Protein 7OE2 (pdb70)

Secondary structure (DSSP, 8-state):
---------/---------/---------/---------/---------/-TTS-GGGSS--HHHHHHHHHHHHHHHHHH--HHHHSEEE----TT--EEEEEEEEEPSS--SS---EEEEEEEPEEEEEEEEEEHHHHHHGGGT-S----HHHHHHHHHHHHHHHHHHHH-BGGGTB--HHHH--SPPEE--SGGGHHHHHHHHHHHHHHTT--S-EEEEE-HHHHHHHHH-EETTEEHHHHHHHHS-SSPPEE-TT-SSEEEEE-SSSSEEEEESSPSEEEEEEE-SSEEEEEEEEEEEEEES-GGGEEEEE--/-TTS-GGGSS--HHHHHHHHHHHHHHHHHH--HHHHSEEE----TT--EEEEEEEEEPSS--SS---EEEEEEEPEEEEEEEEEEHHHHHHGGGT-S----HHHHHHHHHHHHHHHHHHHH-BGGGTB--HHHH--SPPEE--SGGGHHHHHHHHHHHHHHTT--S-EEEEE-HHHHHHHHH-EETTEEHHHHHHHHS-SSPPEE-TT-SSEEEEE-SSSSEEEEESSPSEEEEEEE-SSEEEEEEEEEEEEEES-GGGEEEEE--/-TTS-GGGSS--HHHHHHHHHHHHHHHHHH--HHHHSEEE----TT--EEEEEEEEEPSS--SS---EEEEEEEPEEEEEEEEEEHHHHHHGGGT-S----HHHHHHHHHHHHHHHHHHHH-BGGGTB--HHHH--SPPEE--SGGGHHHHHHHHHHHHHHTT--S-EEEEE-HHHHHHHHH-EETTEEHHHHHHHHS-SSPPEE-TT-SSEEEEE-SSSSEEEEESSPSEEEEEEE-SSEEEEEEEEEEEEEES-GGGEEEEE--/-TTS-GGGSS--HHHHHHHHHHHHHHHHHH--HHHHSEEE----TT--EEEEEEEEEPSS--SS---EEEEEEEPEEEEEEEEEEHHHHHHGGGT-S----HHHHHHHHHHHHHHHHHHHH-BGGGTB--HHHH--SPPEE--SGGGHHHHHHHHHHHHHHTT--S-EEEEE-HHHHHHHHH-EETTEEHHHHHHHHS-SSPPEE-TT-SSEEEEE-SSSSEEEEESSPSEEEEEEE-SSEEEEEEEEEEEEEES-GGGEEEEE--/-TTS-GGGSS--HHHHHHHHHHHHHHHHHH--HHHHSEEE----TT--EEEEEEEEEPSS--SS---EEEEEEEPEEEEEEEEEEHHHHHHGGGT-S----HHHHHHHHHHHHHHHHHHHH-BGGGTB--HHHH--SPPEE--SGGGHHHHHHHHHHHHHHTT--S-EEEEE-HHHHHHHHH-EETTEEHHHHHHHHS-SSPPEE-TT-SSEEEEE-SSSSEEEEESSPSEEEEEEE-SSEEEEEEEEEEEEEES-GGGEEEEE--

InterPro domains:
  IPR007544 Type 1 encapsulin shell protein [NF041155] (4-263)
  IPR007544 Type 1 encapsulin shell protein [PF04454] (1-251)
  IPR007544 Type 1 encapsulin shell protein [PIRSF019254] (1-264)
  IPR051429 Encapsulin nanocompartment [PTHR37165] (2-264)

B-factor: mean 13.16, std 8.13, range [4.42, 55.65]

Radius of gyration: 40.84 Å; Cα contacts (8 Å, |Δi|>4): 3124; chains: 10; bounding box: 79×132×118 Å

GO terms:
  GO:0140737 encapsulin nanocompartment (C, EXP)

Sequence (1375 aa):
MDLLKRHLAPIVPDAWSAIDEEAKEIFQGHLAGRKLVDFRGPFGWEYAAVNTGELRPIDDTPEDVDMKLRQVQPLAEVRVPFTLDVTELDSVARGATNPDLDDVARAAERMVEAEDSAIFHGWAQAGIKGIVDSTPHEALAVASVSDFPRAVLSAADTLRKAGVTGPYALVLGPKAYDDLFAATQDGYPVAKQVQRLVVDGPLVRANALAGALVMSMRGGDYELTVGQDLSIGYAFHDRSKVELFVAESFTFRVLEPGAAVHLRYAMDLLKRHLAPIVPDAWSAIDEEAKEIFQGHLAGRKLVDFRGPFGWEYAAVNTGELRPIDDTPEDVDMKLRQVQPLAEVRVPFTLDVTELDSVARGATNPDLDDVARAAERMVEAEDSAIFHGWAQAGIKGIVDSTPHEALAVASVSDFPRAVLSAADTLRKAGVTGPYALVLGPKAYDDLFAATQDGYPVAKQVQRLVVDGPLVRANALAGALVMSMRGGDYELTVGQDLSIGYAFHDRSKVELFVAESFTFRVLEPGAAVHLRYAMDLLKRHLAPIVPDAWSAIDEEAKEIFQGHLAGRKLVDFRGPFGWEYAAVNTGELRPIDDTPEDVDMKLRQVQPLAEVRVPFTLDVTELDSVARGATNPDLDDVARAAERMVEAEDSAIFHGWAQAGIKGIVDSTPHEALAVASVSDFPRAVLSAADTLRKAGVTGPYALVLGPKAYDDLFAATQDGYPVAKQVQRLVVDGPLVRANALAGALVMSMRGGDYELTVGQDLSIGYAFHDRSKVELFVAESFTFRVLEPGAAVHLRYAMDLLKRHLAPIVPDAWSAIDEEAKEIFQGHLAGRKLVDFRGPFGWEYAAVNTGELRPIDDTPEDVDMKLRQVQPLAEVRVPFTLDVTELDSVARGATNPDLDDVARAAERMVEAEDSAIFHGWAQAGIKGIVDSTPHEALAVASVSDFPRAVLSAADTLRKAGVTGPYALVLGPKAYDDLFAATQDGYPVAKQVQRLVVDGPLVRANALAGALVMSMRGGDYELTVGQDLSIGYAFHDRSKVELFVAESFTFRVLEPGAAVHLRYAMDLLKRHLAPIVPDAWSAIDEEAKEIFQGHLAGRKLVDFRGPFGWEYAAVNTGELRPIDDTPEDVDMKLRQVQPLAEVRVPFTLDVTELDSVARGATNPDLDDVARAAERMVEAEDSAIFHGWAQAGIKGIVDSTPHEALAVASVSDFPRAVLSAADTLRKAGVTGPYALVLGPKAYDDLFAATQDGYPVAKQVQRLVVDGPLVRANALAGALVMSMRGGDYELTVGQDLSIGYAFHDRSKVELFVAESFTFRVLEPGAAVHLRYAGSLGIGSLRGSLGIGSLRGSLGIGSLRGSLGIGSLRGSLGIGSLR

Foldseek 3Di:
DCVQVAVPDLFDVVLVVVLVVLLVVLCVPAQQLVVFAAEADAAADPDFWAFPVDWAFDPDDDDVDGDIDGDTQTKDKDKQKFKFWSVLRVVVVVPDDDRPNVRSVVQSVVVSLVVLLCAADNDVVSPGHHLARLAPDDAAEQPALLCVQVVQVVFQVQCVVVVNDAFKAKEAEPQSVVRQQVDDDVNHRNVVVNCVVGDVDPHHYHPNDAAMKIFHRPHDFKYKYWHADWDKGFDDDDPTMTMIITITIIGMDGRHNNGMHHYHHD/DCVQVAVPDLFDVVLVVVLVVLLVVLCVPAQQLVVFAAEADAAADPDFWAFPVDWAFDPPDDDVDGDIDGDTQTKDKDKQKFKFWSVLRVVVVVPDDDRPNVRSVVQSVVVSLVVLLCAADNDVVSPGHHLARLAPDDAAEQPALLCVQVVQVVFQVQCVVVVNDAFKAKEAEPQSVVRQQVDDDVNHRNVVVNCVVGDVDPHHYHPNDAAMKIFHRPHDFKYKYWHADWDKGFDDDDPTMTMIITITIIGMDGRHNNGMHHYHHD/DCVQVAVPDLFDVVLVVVLVVLLVVLCVPAQQLVVFAAEADAAADPDFWAFPVDWAFDPPDDDVDGDIDGDTQTKDKDKQKFKFWSVLRVVVVVPDDDRPNVRSVVQSVVVSLVVLLCAADNDVVSPGHHLARLAPDDAAEQPALLCVQVVQVVFQVQCVVVVNDAFKAKEAEPQSVVRQQVDDDVNHRNVVVNCVVGDVDPHHYHPNDAAMKIFHRPHDFKYKYWHADWDKGFDDDDPTMTMIITITIIGMDGRHNNGMHHYHHD/DCVQVAVPDLFDVVLVVVLVVLLVVLCVPAQQLVVFAAEADAAADPDFWAFPVDWAFDPPDDDVDGDIDGDTQTKDKDKQKFKFWSVLRVVVVVPDDDRPNVRSVVQSVVVSLVVLLCAADNDVVSPGHHLARLAPDDAAEQPALLCVQVVQVVFQVQCVVVVNDAFKAKEAEPQSVVRQQVDDDVNHRNVVVNCVVGDVDPHHYHPNDAAMKIFHRPHDFKYKYWHADWDKGFDDDDPTMTMIITITIIGMDGRHNNGMHHYHHD/DCVQVAVPDLFDVVLVVVLVVLLVVLCVPAQQLVVFAAEADAAADPDFWAFPVDWAFDPPDDDVDGDIDGDTQTKDKDKQKFKFWSVLRVVVVVPDDDRPNVRSVVQSVVVSLVVLLCAADNDVVSPGHHLARLAPDDAAEQPALLCVQVVQVVFQVQCVVVVNDAFKAKEAEPQSVVRQQVDDDVNHRNVVVNCVVGDVDPHHYHPNDAAMKIFHRPHDFKYKYWHADWDKGFDDDDPTMTMIITITIIGMDGRHNNGMHHYHHD/DDPPPPDPD/DDPPPPDPD/DDPPPPDPD/DDPPPPDPD/DDPPPPDPD

Organism: Haliangium ochraceum (strain DSM 14365 / JCM 11303 / SMP-2) (NCBI:txid502025)

Structure (mmCIF, N/CA/C/O backbone):
data_7OE2
#
_entry.id   7OE2
#
_cell.length_a   1.00
_cell.length_b   1.00
_cell.length_c   1.00
_cell.angle_alpha   90.00
_cell.angle_beta   90.00
_cell.angle_gamma   90.00
#
_symmetry.space_group_name_H-M   'P 1'
#
loop_
_entity.id
_entity.type
_entity.pdbx_description
1 polymer 'Linocin_M18 bacteriocin protein'
2 polymer 'Haliangium ochraceum Encapsulated ferritin localisation sequence'
3 water water
#
loop_
_atom_site.group_PDB
_atom_site.id
_atom_site.type_symbol
_atom_site.label_atom_id
_atom_site.label_alt_id
_atom_site.label_comp_id
_atom_site.label_asym_id
_atom_site.label_entity_id
_atom_site.label_seq_id
_atom_site.pdbx_PDB_ins_code
_atom_site.Cartn_x
_atom_site.Cartn_y
_atom_site.Cartn_z
_atom_site.occupancy
_atom_site.B_iso_or_equiv
_atom_site.auth_seq_id
_atom_site.auth_comp_id
_atom_site.auth_asym_id
_atom_site.auth_atom_id
_atom_site.pdbx_PDB_model_num
ATOM 1 N N . MET A 1 1 ? 276.238 205.341 182.387 1.00 16.60 1 MET A N 1
ATOM 2 C CA . MET A 1 1 ? 275.150 205.956 183.145 1.00 16.60 1 MET A CA 1
ATOM 3 C C . MET A 1 1 ? 275.597 207.238 183.853 1.00 16.60 1 MET A C 1
ATOM 4 O O . MET A 1 1 ? 275.928 208.221 183.204 1.00 16.60 1 MET A O 1
ATOM 9 N N . ASP A 1 2 ? 275.603 207.226 185.187 1.00 13.62 2 ASP A N 1
ATOM 10 C CA . ASP A 1 2 ? 276.035 208.405 185.925 1.00 13.62 2 ASP A CA 1
ATOM 11 C C . ASP A 1 2 ? 277.549 208.548 185.983 1.00 13.62 2 ASP A C 1
ATOM 12 O O . ASP A 1 2 ? 278.035 209.611 186.368 1.00 13.62 2 ASP A O 1
ATOM 17 N N . LEU A 1 3 ? 278.302 207.521 185.593 1.00 10.28 3 LEU A N 1
ATOM 18 C CA . LEU A 1 3 ? 279.741 207.677 185.432 1.00 10.28 3 LEU A CA 1
ATOM 19 C C . LEU A 1 3 ? 280.101 208.567 184.248 1.00 10.28 3 LEU A C 1
ATOM 20 O O . LEU A 1 3 ? 281.225 209.070 184.189 1.00 10.28 3 LEU A O 1
ATOM 25 N N . LEU A 1 4 ? 279.183 208.762 183.302 1.00 8.00 4 LEU A N 1
ATOM 26 C CA . LEU A 1 4 ? 279.431 209.657 182.180 1.00 8.00 4 LEU A CA 1
ATOM 27 C C . LEU A 1 4 ? 279.260 211.123 182.550 1.00 8.00 4 LEU A C 1
ATOM 28 O O . LEU A 1 4 ? 279.841 211.979 181.882 1.00 8.00 4 LEU A O 1
ATOM 33 N N . LYS A 1 5 ? 278.485 211.423 183.596 1.00 8.14 5 LYS A N 1
ATOM 34 C CA . LYS A 1 5 ? 278.398 212.763 184.184 1.00 8.14 5 LYS A CA 1
ATOM 35 C C . LYS A 1 5 ? 277.983 213.815 183.161 1.00 8.14 5 LYS A C 1
ATOM 36 O O . LYS A 1 5 ? 278.499 214.931 183.152 1.00 8.14 5 LYS A O 1
ATOM 42 N N . ARG A 1 6 ? 277.038 213.464 182.294 1.00 7.56 6 ARG A N 1
ATOM 43 C CA . ARG A 1 6 ? 276.733 214.330 181.164 1.00 7.56 6 ARG A CA 1
ATOM 44 C C . ARG A 1 6 ? 275.938 215.558 181.579 1.00 7.56 6 ARG A C 1
ATOM 45 O O . ARG A 1 6 ? 276.038 216.602 180.930 1.00 7.56 6 ARG A O 1
ATOM 53 N N . HIS A 1 7 ? 275.168 215.467 182.660 1.00 8.70 7 HIS A N 1
ATOM 54 C CA . HIS A 1 7 ? 274.390 216.604 183.122 1.00 8.70 7 HIS A CA 1
ATOM 55 C C . HIS A 1 7 ? 275.255 217.733 183.668 1.00 8.70 7 HIS A C 1
ATOM 56 O O . HIS A 1 7 ? 274.744 218.835 183.862 1.00 8.70 7 HIS A O 1
ATOM 63 N N . LEU A 1 8 ? 276.539 217.499 183.905 1.00 7.23 8 LEU A N 1
ATOM 64 C CA . LEU A 1 8 ? 277.451 218.547 184.334 1.00 7.23 8 LEU A CA 1
ATOM 65 C C . LEU A 1 8 ? 278.102 219.293 183.180 1.00 7.23 8 LEU A C 1
ATOM 66 O O . LEU A 1 8 ? 278.797 220.281 183.420 1.00 7.23 8 LEU A O 1
ATOM 71 N N . ALA A 1 9 ? 277.918 218.843 181.951 1.00 6.67 9 ALA A N 1
ATOM 72 C CA . ALA A 1 9 ? 278.544 219.484 180.806 1.00 6.67 9 ALA A CA 1
ATOM 73 C C . ALA A 1 9 ? 277.769 220.738 180.403 1.00 6.67 9 ALA A C 1
ATOM 74 O O . ALA A 1 9 ? 276.542 220.762 180.483 1.00 6.67 9 ALA A O 1
ATOM 76 N N . PRO A 1 10 ? 278.458 221.786 179.973 1.00 6.71 10 PRO A N 1
ATOM 77 C CA . PRO A 1 10 ? 277.792 222.987 179.443 1.00 6.71 10 PRO A CA 1
ATOM 78 C C . PRO A 1 10 ? 277.330 222.809 177.999 1.00 6.71 10 PRO A C 1
ATOM 79 O O . PRO A 1 10 ? 277.736 223.533 177.097 1.00 6.71 10 PRO A O 1
ATOM 83 N N . ILE A 1 11 ? 276.474 221.820 177.780 1.00 6.77 11 ILE A N 1
ATOM 84 C CA . ILE A 1 11 ? 276.054 221.386 176.456 1.00 6.77 11 ILE A CA 1
ATOM 85 C C . ILE A 1 11 ? 274.535 221.292 176.454 1.00 6.77 11 ILE A C 1
ATOM 86 O O . ILE A 1 11 ? 273.952 220.662 177.339 1.00 6.77 11 ILE A O 1
ATOM 91 N N . VAL A 1 12 ? 273.896 221.920 175.474 1.00 7.61 12 VAL A N 1
ATOM 92 C CA . VAL A 1 12 ? 272.438 221.877 175.366 1.00 7.61 12 VAL A CA 1
ATOM 93 C C . VAL A 1 12 ? 272.012 220.511 174.834 1.00 7.61 12 VAL A C 1
ATOM 94 O O . VAL A 1 12 ? 272.818 219.818 174.202 1.00 7.61 12 VAL A O 1
ATOM 98 N N . PRO A 1 13 ? 270.777 220.076 175.087 1.00 8.30 13 PRO A N 1
ATOM 99 C CA . PRO A 1 13 ? 270.366 218.723 174.670 1.00 8.30 13 PRO A CA 1
ATOM 100 C C . PRO A 1 13 ? 270.494 218.436 173.182 1.00 8.30 13 PRO A C 1
ATOM 101 O O . PRO A 1 13 ? 270.824 217.304 172.809 1.00 8.30 13 PRO A O 1
ATOM 105 N N . ASP A 1 14 ? 270.235 219.417 172.318 1.00 8.97 14 ASP A N 1
ATOM 106 C CA . ASP A 1 14 ? 270.369 219.178 170.887 1.00 8.97 14 ASP A CA 1
ATOM 107 C C . ASP A 1 14 ? 271.822 219.049 170.460 1.00 8.97 14 ASP A C 1
ATOM 108 O O . ASP A 1 14 ? 272.118 218.313 169.518 1.00 8.97 14 ASP A O 1
ATOM 113 N N . ALA A 1 15 ? 272.742 219.726 171.144 1.00 7.59 15 ALA A N 1
ATOM 114 C CA . ALA A 1 15 ? 274.154 219.499 170.870 1.00 7.59 15 ALA A CA 1
ATOM 115 C C . ALA A 1 15 ? 274.602 218.122 171.351 1.00 7.59 15 ALA A C 1
ATOM 116 O O . ALA A 1 15 ? 275.442 217.492 170.707 1.00 7.59 15 ALA A O 1
ATOM 118 N N . TRP A 1 16 ? 274.044 217.634 172.462 1.00 7.25 16 TRP A N 1
ATOM 119 C CA . TRP A 1 16 ? 274.308 216.262 172.881 1.00 7.25 16 TRP A CA 1
ATOM 120 C C . TRP A 1 16 ? 273.810 215.272 171.841 1.00 7.25 16 TRP A C 1
ATOM 121 O O . TRP A 1 16 ? 274.496 214.294 171.530 1.00 7.25 16 TRP A O 1
ATOM 132 N N . SER A 1 17 ? 272.618 215.517 171.292 1.00 8.99 17 SER A N 1
ATOM 133 C CA . SER A 1 17 ? 272.106 214.672 170.221 1.00 8.99 17 SER A CA 1
ATOM 134 C C . SER A 1 17 ? 273.006 214.716 168.995 1.00 8.99 17 SER A C 1
ATOM 135 O O . SER A 1 17 ? 273.238 213.686 168.361 1.00 8.99 17 SER A O 1
ATOM 138 N N . ALA A 1 18 ? 273.511 215.896 168.638 1.00 8.53 18 ALA A N 1
ATOM 139 C CA . ALA A 1 18 ? 274.407 215.989 167.490 1.00 8.53 18 ALA A CA 1
ATOM 140 C C . ALA A 1 18 ? 275.699 215.208 167.719 1.00 8.53 18 ALA A C 1
ATOM 141 O O . ALA A 1 18 ? 276.164 214.495 166.823 1.00 8.53 18 ALA A O 1
ATOM 143 N N . ILE A 1 19 ? 276.281 215.319 168.915 1.00 7.89 19 ILE A N 1
ATOM 144 C CA . ILE A 1 19 ? 277.497 214.572 169.238 1.00 7.89 19 ILE A CA 1
ATOM 145 C C . ILE A 1 19 ? 277.238 213.070 169.163 1.00 7.89 19 ILE A C 1
ATOM 146 O O . ILE A 1 19 ? 278.018 212.313 168.566 1.00 7.89 19 ILE A O 1
ATOM 151 N N . ASP A 1 20 ? 276.131 212.621 169.758 1.00 9.63 20 ASP A N 1
ATOM 152 C CA . ASP A 1 20 ? 275.813 211.201 169.767 1.00 9.63 20 ASP A CA 1
ATOM 153 C C . ASP A 1 20 ? 275.560 210.680 168.360 1.00 9.63 20 ASP A C 1
ATOM 154 O O . ASP A 1 20 ? 276.001 209.585 168.013 1.00 9.63 20 ASP A O 1
ATOM 159 N N . GLU A 1 21 ? 274.845 211.453 167.541 1.00 11.65 21 GLU A N 1
ATOM 160 C CA . GLU A 1 21 ? 274.583 211.068 166.161 1.00 11.65 21 GLU A CA 1
ATOM 161 C C . GLU A 1 21 ? 275.875 210.940 165.368 1.00 11.65 21 GLU A C 1
ATOM 162 O O . GLU A 1 21 ? 276.056 209.977 164.612 1.00 11.65 21 GLU A O 1
ATOM 168 N N . GLU A 1 22 ? 276.789 211.895 165.544 1.00 10.96 22 GLU A N 1
ATOM 169 C CA . GLU A 1 22 ? 278.067 211.840 164.850 1.00 10.96 22 GLU A CA 1
ATOM 170 C C . GLU A 1 22 ? 278.855 210.593 165.232 1.00 10.96 22 GLU A C 1
ATOM 171 O O . GLU A 1 22 ? 279.410 209.912 164.366 1.00 10.96 22 GLU A O 1
ATOM 177 N N . ALA A 1 23 ? 278.918 210.274 166.527 1.00 10.02 23 ALA A N 1
ATOM 178 C CA . ALA A 1 23 ? 279.647 209.073 166.934 1.00 10.02 23 ALA A CA 1
ATOM 179 C C . ALA A 1 23 ? 278.952 207.807 166.441 1.00 10.02 23 ALA A C 1
ATOM 180 O O . ALA A 1 23 ? 279.610 206.860 165.996 1.00 10.02 23 ALA A O 1
ATOM 182 N N . LYS A 1 24 ? 277.622 207.792 166.495 1.00 11.92 24 LYS A N 1
ATOM 183 C CA . LYS A 1 24 ? 276.842 206.610 166.164 1.00 11.92 24 LYS A CA 1
ATOM 184 C C . LYS A 1 24 ? 276.953 206.241 164.693 1.00 11.92 24 LYS A C 1
ATOM 185 O O . LYS A 1 24 ? 277.012 205.055 164.360 1.00 11.92 24 LYS A O 1
ATOM 191 N N . GLU A 1 25 ? 276.954 207.228 163.793 1.00 13.56 25 GLU A N 1
ATOM 192 C CA . GLU A 1 25 ? 277.072 206.888 162.379 1.00 13.56 25 GLU A CA 1
ATOM 193 C C . GLU A 1 25 ? 278.425 206.252 162.078 1.00 13.56 25 GLU A C 1
ATOM 194 O O . GLU A 1 25 ? 278.500 205.254 161.353 1.00 13.56 25 GLU A O 1
ATOM 200 N N . ILE A 1 26 ? 279.494 206.779 162.675 1.00 11.44 26 ILE A N 1
ATOM 201 C CA . ILE A 1 26 ? 280.816 206.181 162.518 1.00 11.44 26 ILE A CA 1
ATOM 202 C C . ILE A 1 26 ? 280.841 204.761 163.071 1.00 11.44 26 ILE A C 1
ATOM 203 O O . ILE A 1 26 ? 281.383 203.847 162.443 1.00 11.44 26 ILE A O 1
ATOM 208 N N . PHE A 1 27 ? 280.267 204.553 164.255 1.00 10.38 27 PHE A N 1
ATOM 209 C CA . PHE A 1 27 ? 280.323 203.226 164.856 1.00 10.38 27 PHE A CA 1
ATOM 210 C C . PHE A 1 27 ? 279.528 202.212 164.045 1.00 10.38 27 PHE A C 1
ATOM 211 O O . PHE A 1 27 ? 280.004 201.102 163.797 1.00 10.38 27 PHE A O 1
ATOM 219 N N . GLN A 1 28 ? 278.322 202.577 163.611 1.00 13.98 28 GLN A N 1
ATOM 220 C CA . GLN A 1 28 ? 277.525 201.651 162.821 1.00 13.98 28 GLN A CA 1
ATOM 221 C C . GLN A 1 28 ? 278.151 201.387 161.461 1.00 13.98 28 GLN A C 1
ATOM 222 O O . GLN A 1 28 ? 277.976 200.299 160.907 1.00 13.98 28 GLN A O 1
ATOM 228 N N . GLY A 1 29 ? 278.887 202.345 160.913 1.00 13.43 29 GLY A N 1
ATOM 229 C CA . GLY A 1 29 ? 279.532 202.106 159.645 1.00 13.43 29 GLY A CA 1
ATOM 230 C C . GLY A 1 29 ? 280.831 201.329 159.681 1.00 13.43 29 GLY A C 1
ATOM 231 O O . GLY A 1 29 ? 281.102 200.558 158.760 1.00 13.43 29 GLY A O 1
ATOM 232 N N . HIS A 1 30 ? 281.642 201.505 160.722 1.00 12.73 30 HIS A N 1
ATOM 233 C CA . HIS A 1 30 ? 283.039 201.103 160.663 1.00 12.73 30 HIS A CA 1
ATOM 234 C C . HIS A 1 30 ? 283.429 199.974 161.607 1.00 12.73 30 HIS A C 1
ATOM 235 O O . HIS A 1 30 ? 284.562 199.498 161.520 1.00 12.73 30 HIS A O 1
ATOM 242 N N . LEU A 1 31 ? 282.549 199.531 162.497 1.00 11.76 31 LEU A N 1
ATOM 243 C CA . LEU A 1 31 ? 282.894 198.465 163.439 1.00 11.76 31 LEU A CA 1
ATOM 244 C C . LEU A 1 31 ? 282.770 197.120 162.735 1.00 11.76 31 LEU A C 1
ATOM 245 O O . LEU A 1 31 ? 281.673 196.583 162.582 1.00 11.76 31 LEU A O 1
ATOM 250 N N . ALA A 1 32 ? 283.901 196.557 162.319 1.00 11.48 32 ALA A N 1
ATOM 251 C CA . ALA A 1 32 ? 283.871 195.338 161.518 1.00 11.48 32 ALA A CA 1
ATOM 252 C C . ALA A 1 32 ? 283.832 194.082 162.381 1.00 11.48 32 ALA A C 1
ATOM 253 O O . ALA A 1 32 ? 283.122 193.129 162.051 1.00 11.48 32 ALA A O 1
ATOM 255 N N . GLY A 1 33 ? 284.578 194.062 163.487 1.00 10.63 33 GLY A N 1
ATOM 256 C CA . GLY A 1 33 ? 284.596 192.885 164.340 1.00 10.63 33 GLY A CA 1
ATOM 257 C C . GLY A 1 33 ? 283.228 192.519 164.885 1.00 10.63 33 GLY A C 1
ATOM 258 O O . GLY A 1 33 ? 282.883 191.342 164.972 1.00 10.63 33 GLY A O 1
ATOM 259 N N . ARG A 1 34 ? 282.429 193.520 165.249 1.00 11.45 34 ARG A N 1
ATOM 260 C CA . ARG A 1 34 ? 281.093 193.263 165.772 1.00 11.45 34 ARG A CA 1
ATOM 261 C C . ARG A 1 34 ? 280.153 192.680 164.729 1.00 11.45 34 ARG A C 1
ATOM 262 O O . ARG A 1 34 ? 279.120 192.117 165.095 1.00 11.45 34 ARG A O 1
ATOM 270 N N . LYS A 1 35 ? 280.477 192.806 163.446 1.00 13.34 35 LYS A N 1
ATOM 271 C CA . LYS A 1 35 ? 279.693 192.157 162.409 1.00 13.34 35 LYS A CA 1
ATOM 272 C C . LYS A 1 35 ? 279.980 190.667 162.295 1.00 13.34 35 LYS A C 1
ATOM 273 O O . LYS A 1 35 ? 279.165 189.939 161.732 1.00 13.34 35 LYS A O 1
ATOM 279 N N . LEU A 1 36 ? 281.104 190.194 162.821 1.00 11.53 36 LEU A N 1
ATOM 280 C CA . LEU A 1 36 ? 281.577 188.851 162.531 1.00 11.53 36 LEU A CA 1
ATOM 281 C C . LEU A 1 36 ? 281.570 187.904 163.717 1.00 11.53 36 LEU A C 1
ATOM 282 O O . LEU A 1 36 ? 281.447 186.700 163.517 1.00 11.53 36 LEU A O 1
ATOM 287 N N . VAL A 1 37 ? 281.690 188.403 164.939 1.00 9.63 37 VAL A N 1
ATOM 288 C CA . VAL A 1 37 ? 281.894 187.552 166.099 1.00 9.63 37 VAL A CA 1
ATOM 289 C C . VAL A 1 37 ? 280.617 187.512 166.928 1.00 9.63 37 VAL A C 1
ATOM 290 O O . VAL A 1 37 ? 279.700 188.313 166.747 1.00 9.63 37 VAL A O 1
ATOM 294 N N . ASP A 1 38 ? 280.550 186.537 167.828 1.00 9.98 38 ASP A N 1
ATOM 295 C CA . ASP A 1 38 ? 279.461 186.483 168.793 1.00 9.98 38 ASP A CA 1
ATOM 296 C C . ASP A 1 38 ? 279.559 187.658 169.755 1.00 9.98 38 ASP A C 1
ATOM 297 O O . ASP A 1 38 ? 280.649 188.068 170.149 1.00 9.98 38 ASP A O 1
ATOM 302 N N . PHE A 1 39 ? 278.412 188.205 170.122 1.00 9.88 39 PHE A N 1
ATOM 303 C CA . PHE A 1 39 ? 278.338 189.385 170.968 1.00 9.88 39 PHE A CA 1
ATOM 304 C C . PHE A 1 39 ? 277.687 189.010 172.290 1.00 9.88 39 PHE A C 1
ATOM 305 O O . PHE A 1 39 ? 276.515 188.631 172.322 1.00 9.88 39 PHE A O 1
ATOM 313 N N . ARG A 1 40 ? 278.441 189.112 173.372 1.00 8.66 40 ARG A N 1
ATOM 314 C CA . ARG A 1 40 ? 277.894 188.944 174.709 1.00 8.66 40 ARG A CA 1
ATOM 315 C C . ARG A 1 40 ? 277.506 190.324 175.215 1.00 8.66 40 ARG A C 1
ATOM 316 O O . ARG A 1 40 ? 278.369 191.175 175.478 1.00 8.66 40 ARG A O 1
ATOM 324 N N . GLY A 1 41 ? 276.195 190.523 175.342 1.00 9.01 41 GLY A N 1
ATOM 325 C CA . GLY A 1 41 ? 275.568 191.820 175.386 1.00 9.01 41 GLY A CA 1
ATOM 326 C C . GLY A 1 41 ? 276.102 192.670 176.497 1.00 9.01 41 GLY A C 1
ATOM 327 O O . GLY A 1 41 ? 276.759 192.178 177.413 1.00 9.01 41 GLY A O 1
ATOM 328 N N . PRO A 1 42 ? 275.833 193.971 176.431 1.00 8.41 42 PRO A N 1
ATOM 329 C CA . PRO A 1 42 ? 276.388 194.892 177.430 1.00 8.41 42 PRO A CA 1
ATOM 330 C C . PRO A 1 42 ? 275.903 194.541 178.826 1.00 8.41 42 PRO A C 1
ATOM 331 O O . PRO A 1 42 ? 274.709 194.375 179.066 1.00 8.41 42 PRO A O 1
ATOM 335 N N . PHE A 1 43 ? 276.847 194.422 179.745 1.00 8.27 43 PHE A N 1
ATOM 336 C CA . PHE A 1 43 ? 276.542 194.036 181.107 1.00 8.27 43 PHE A CA 1
ATOM 337 C C . PHE A 1 43 ? 276.655 195.179 182.102 1.00 8.27 43 PHE A C 1
ATOM 338 O O . PHE A 1 43 ? 276.310 194.989 183.270 1.00 8.27 43 PHE A O 1
ATOM 346 N N . GLY A 1 44 ? 277.111 196.349 181.676 1.00 7.32 44 GLY A N 1
ATOM 347 C CA . GLY A 1 44 ? 277.182 197.515 182.532 1.00 7.32 44 GLY A CA 1
ATOM 348 C C . GLY A 1 44 ? 278.567 197.747 183.097 1.00 7.32 44 GLY A C 1
ATOM 349 O O . GLY A 1 44 ? 279.535 197.045 182.800 1.00 7.32 44 GLY A O 1
ATOM 350 N N . TRP A 1 45 ? 278.633 198.762 183.960 1.00 7.85 45 TRP A N 1
ATOM 351 C CA . TRP A 1 45 ? 279.892 199.205 184.544 1.00 7.85 45 TRP A CA 1
ATOM 352 C C . TRP A 1 45 ? 280.440 198.240 185.584 1.00 7.85 45 TRP A C 1
ATOM 353 O O . TRP A 1 45 ? 281.625 198.318 185.914 1.00 7.85 45 TRP A O 1
ATOM 364 N N . GLU A 1 46 ? 279.618 197.342 186.110 1.00 9.83 46 GLU A N 1
ATOM 365 C CA . GLU A 1 46 ? 280.056 196.463 187.185 1.00 9.83 46 GLU A CA 1
ATOM 366 C C . GLU A 1 46 ? 280.674 195.164 186.696 1.00 9.83 46 GLU A C 1
ATOM 367 O O . GLU A 1 46 ? 281.411 194.530 187.453 1.00 9.83 46 GLU A O 1
ATOM 373 N N . TYR A 1 47 ? 280.399 194.759 185.463 1.00 7.86 47 TYR A N 1
ATOM 374 C CA . TYR A 1 47 ? 280.980 193.545 184.908 1.00 7.86 47 TYR A CA 1
ATOM 375 C C . TYR A 1 47 ? 282.487 193.706 184.766 1.00 7.86 47 TYR A C 1
ATOM 376 O O . TYR A 1 47 ? 282.958 194.617 184.086 1.00 7.86 47 TYR A O 1
ATOM 385 N N . ALA A 1 48 ? 283.247 192.820 185.398 1.00 6.47 48 ALA A N 1
ATOM 386 C CA . ALA A 1 48 ? 284.690 192.972 185.479 1.00 6.47 48 ALA A CA 1
ATOM 387 C C . ALA A 1 48 ? 285.476 191.943 184.687 1.00 6.47 48 ALA A C 1
ATOM 388 O O . ALA A 1 48 ? 286.541 192.271 184.172 1.00 6.47 48 ALA A O 1
ATOM 390 N N . ALA A 1 49 ? 285.000 190.707 184.589 1.00 6.74 49 ALA A N 1
ATOM 391 C CA . ALA A 1 49 ? 285.770 189.664 183.935 1.00 6.74 49 ALA A CA 1
ATOM 392 C C . ALA A 1 49 ? 284.830 188.634 183.338 1.00 6.74 49 ALA A C 1
ATOM 393 O O . ALA A 1 49 ? 283.694 188.474 183.781 1.00 6.74 49 ALA A O 1
ATOM 395 N N . VAL A 1 50 ? 285.315 187.954 182.316 1.00 7.18 50 VAL A N 1
ATOM 396 C CA . VAL A 1 50 ? 284.607 186.845 181.696 1.00 7.18 50 VAL A CA 1
ATOM 397 C C . VAL A 1 50 ? 285.069 185.555 182.350 1.00 7.18 50 VAL A C 1
ATOM 398 O O . VAL A 1 50 ? 286.270 185.292 182.440 1.00 7.18 50 VAL A O 1
ATOM 402 N N . ASN A 1 51 ? 284.116 184.762 182.819 1.00 8.56 51 ASN A N 1
ATOM 403 C CA . ASN A 1 51 ? 284.402 183.434 183.342 1.00 8.56 51 ASN A CA 1
ATOM 404 C C . ASN A 1 51 ? 284.669 182.479 182.181 1.00 8.56 51 ASN A C 1
ATOM 405 O O . ASN A 1 51 ? 283.802 182.271 181.331 1.00 8.56 51 ASN A O 1
ATOM 410 N N . THR A 1 52 ? 285.871 181.915 182.137 1.00 10.12 52 THR A N 1
ATOM 411 C CA . THR A 1 52 ? 286.228 180.961 181.098 1.00 10.12 52 THR A CA 1
ATOM 412 C C . THR A 1 52 ? 285.839 179.529 181.441 1.00 10.12 52 THR A C 1
ATOM 413 O O . THR A 1 52 ? 285.866 178.671 180.557 1.00 10.12 52 THR A O 1
ATOM 417 N N . GLY A 1 53 ? 285.472 179.256 182.688 1.00 10.71 53 GLY A N 1
ATOM 418 C CA . GLY A 1 53 ? 285.140 177.927 183.136 1.00 10.71 53 GLY A CA 1
ATOM 419 C C . GLY A 1 53 ? 286.321 177.022 183.382 1.00 10.71 53 GLY A C 1
ATOM 420 O O . GLY A 1 53 ? 286.120 175.862 183.736 1.00 10.71 53 GLY A O 1
ATOM 421 N N . GLU A 1 54 ? 287.540 177.511 183.222 1.00 14.12 54 GLU A N 1
ATOM 422 C CA . GLU A 1 54 ? 288.737 176.695 183.336 1.00 14.12 54 GLU A CA 1
ATOM 423 C C . GLU A 1 54 ? 289.369 176.811 184.718 1.00 14.12 54 GLU A C 1
ATOM 424 O O . GLU A 1 54 ? 289.116 177.749 185.475 1.00 14.12 54 GLU A O 1
ATOM 430 N N . LEU A 1 55 ? 290.202 175.828 185.034 1.00 17.46 55 LEU A N 1
ATOM 431 C CA . LEU A 1 55 ? 290.914 175.750 186.297 1.00 17.46 55 LEU A CA 1
ATOM 432 C C . LEU A 1 55 ? 292.399 175.597 186.022 1.00 17.46 55 LEU A C 1
ATOM 433 O O . LEU A 1 55 ? 292.800 174.980 185.038 1.00 17.46 55 LEU A O 1
ATOM 438 N N . ARG A 1 56 ? 293.212 176.169 186.898 1.00 22.69 56 ARG A N 1
ATOM 439 C CA . ARG A 1 56 ? 294.649 176.076 186.782 1.00 22.69 56 ARG A CA 1
ATOM 440 C C . ARG A 1 56 ? 295.219 175.426 188.033 1.00 22.69 56 ARG A C 1
ATOM 441 O O . ARG A 1 56 ? 294.873 175.838 189.148 1.00 22.69 56 ARG A O 1
ATOM 449 N N . PRO A 1 57 ? 296.058 174.402 187.899 1.00 28.81 57 PRO A N 1
ATOM 450 C CA . PRO A 1 57 ? 296.689 173.805 189.081 1.00 28.81 57 PRO A CA 1
ATOM 451 C C . PRO A 1 57 ? 297.555 174.810 189.820 1.00 28.81 57 PRO A C 1
ATOM 452 O O . PRO A 1 57 ? 298.295 175.587 189.215 1.00 28.81 57 PRO A O 1
ATOM 456 N N . ILE A 1 58 ? 297.469 174.775 191.143 1.00 34.92 58 ILE A N 1
ATOM 457 C CA . ILE A 1 58 ? 298.223 175.669 192.010 1.00 34.92 58 ILE A CA 1
ATOM 458 C C . ILE A 1 58 ? 299.485 174.949 192.459 1.00 34.92 58 ILE A C 1
ATOM 459 O O . ILE A 1 58 ? 299.432 173.782 192.867 1.00 34.92 58 ILE A O 1
ATOM 464 N N . ASP A 1 59 ? 300.621 175.632 192.362 1.00 46.34 59 ASP A N 1
ATOM 465 C CA . ASP A 1 59 ? 301.896 175.047 192.744 1.00 46.34 59 ASP A CA 1
ATOM 466 C C . ASP A 1 59 ? 302.056 175.025 194.262 1.00 46.34 59 ASP A C 1
ATOM 467 O O . ASP A 1 59 ? 301.440 175.806 194.992 1.00 46.34 59 ASP A O 1
ATOM 472 N N . ASP A 1 60 ? 302.904 174.108 194.729 1.00 51.56 60 ASP A N 1
ATOM 473 C CA . ASP A 1 60 ? 303.224 173.952 196.148 1.00 51.56 60 ASP A CA 1
ATOM 474 C C . ASP A 1 60 ? 301.964 173.694 196.977 1.00 51.56 60 ASP A C 1
ATOM 475 O O . ASP A 1 60 ? 301.594 174.470 197.858 1.00 51.56 60 ASP A O 1
ATOM 480 N N . THR A 1 61 ? 301.307 172.577 196.680 1.00 52.50 61 THR A N 1
ATOM 481 C CA . THR A 1 61 ? 300.126 172.215 197.444 1.00 52.50 61 THR A CA 1
ATOM 482 C C . THR A 1 61 ? 300.356 170.893 198.175 1.00 52.50 61 THR A C 1
ATOM 483 O O . THR A 1 61 ? 301.116 170.040 197.703 1.00 52.50 61 THR A O 1
ATOM 487 N N . PRO A 1 62 ? 299.745 170.708 199.350 1.00 54.37 62 PRO A N 1
ATOM 488 C CA . PRO A 1 62 ? 299.954 169.463 200.104 1.00 54.37 62 PRO A CA 1
ATOM 489 C C . PRO A 1 62 ? 299.344 168.245 199.429 1.00 54.37 62 PRO A C 1
ATOM 490 O O . PRO A 1 62 ? 298.816 168.340 198.317 1.00 54.37 62 PRO A O 1
ATOM 494 N N . GLU A 1 63 ? 299.415 167.089 200.089 1.00 55.65 63 GLU A N 1
ATOM 495 C CA . GLU A 1 63 ? 298.957 165.843 199.490 1.00 55.65 63 GLU A CA 1
ATOM 496 C C . GLU A 1 63 ? 297.556 165.432 199.914 1.00 55.65 63 GLU A C 1
ATOM 497 O O . GLU A 1 63 ? 296.931 164.630 199.217 1.00 55.65 63 GLU A O 1
ATOM 503 N N . ASP A 1 64 ? 297.046 165.955 201.022 1.00 53.24 64 ASP A N 1
ATOM 504 C CA . ASP A 1 64 ? 295.676 165.681 201.425 1.00 53.24 64 ASP A CA 1
ATOM 505 C C . ASP A 1 64 ? 294.683 166.692 200.866 1.00 53.24 64 ASP A C 1
ATOM 506 O O . ASP A 1 64 ? 293.487 166.588 201.155 1.00 53.24 64 ASP A O 1
ATOM 511 N N . VAL A 1 65 ? 295.143 167.656 200.072 1.00 49.03 65 VAL A N 1
ATOM 512 C CA . VAL A 1 65 ? 294.285 168.697 199.517 1.00 49.03 65 VAL A CA 1
ATOM 513 C C . VAL A 1 65 ? 294.637 168.897 198.050 1.00 49.03 65 VAL A C 1
ATOM 514 O O . VAL A 1 65 ? 295.815 168.992 197.696 1.00 49.03 65 VAL A O 1
ATOM 518 N N . ASP A 1 66 ? 293.618 168.946 197.198 1.00 41.18 66 ASP A N 1
ATOM 519 C CA . ASP A 1 66 ? 293.771 169.350 195.806 1.00 41.18 66 ASP A CA 1
ATOM 520 C C . ASP A 1 66 ? 293.232 170.766 195.649 1.00 41.18 66 ASP A C 1
ATOM 521 O O . ASP A 1 66 ? 292.093 171.047 196.032 1.00 41.18 66 ASP A O 1
ATOM 526 N N . MET A 1 67 ? 294.057 171.656 195.107 1.00 36.72 67 MET A N 1
ATOM 527 C CA . MET A 1 67 ? 293.738 173.076 195.051 1.00 36.72 67 MET A CA 1
ATOM 528 C C . MET A 1 67 ? 293.942 173.594 193.637 1.00 36.72 67 MET A C 1
ATOM 529 O O . MET A 1 67 ? 294.987 173.354 193.028 1.00 36.72 67 MET A O 1
ATOM 534 N N . LYS A 1 68 ? 292.944 174.303 193.121 1.00 26.08 68 LYS A N 1
ATOM 535 C CA . LYS A 1 68 ? 292.996 174.855 191.777 1.00 26.08 68 LYS A CA 1
ATOM 536 C C . LYS A 1 68 ? 292.398 176.253 191.778 1.00 26.08 68 LYS A C 1
ATOM 537 O O . LYS A 1 68 ? 291.527 176.573 192.586 1.00 26.08 68 LYS A O 1
ATOM 543 N N . LEU A 1 69 ? 292.861 177.076 190.846 1.00 19.26 69 LEU A N 1
ATOM 544 C CA . LEU A 1 69 ? 292.453 178.470 190.748 1.00 19.26 69 LEU A CA 1
ATOM 545 C C . LEU A 1 69 ? 291.572 178.680 189.525 1.00 19.26 69 LEU A C 1
ATOM 546 O O . LEU A 1 69 ? 291.905 178.222 188.432 1.00 19.26 69 LEU A O 1
ATOM 551 N N . ARG A 1 70 ? 290.453 179.371 189.713 1.00 12.24 70 ARG A N 1
ATOM 552 C CA . ARG A 1 70 ? 289.592 179.725 188.594 1.00 12.24 70 ARG A CA 1
ATOM 553 C C . ARG A 1 70 ? 290.299 180.693 187.651 1.00 12.24 70 ARG A C 1
ATOM 554 O O . ARG A 1 70 ? 291.120 181.512 188.063 1.00 12.24 70 ARG A O 1
ATOM 562 N N . GLN A 1 71 ? 289.991 180.574 186.367 1.00 13.43 71 GLN A N 1
ATOM 563 C CA . GLN A 1 71 ? 290.543 181.439 185.333 1.00 13.43 71 GLN A CA 1
ATOM 564 C C . GLN A 1 71 ? 289.467 182.390 184.839 1.00 13.43 71 GLN A C 1
ATOM 565 O O . GLN A 1 71 ? 288.335 181.975 184.580 1.00 13.43 71 GLN A O 1
ATOM 571 N N . VAL A 1 72 ? 289.817 183.665 184.728 1.00 8.66 72 VAL A N 1
ATOM 572 C CA . VAL A 1 72 ? 288.935 184.675 184.168 1.00 8.66 72 VAL A CA 1
ATOM 573 C C . VAL A 1 72 ? 289.730 185.495 183.168 1.00 8.66 72 VAL A C 1
ATOM 574 O O . VAL A 1 72 ? 290.960 185.467 183.140 1.00 8.66 72 VAL A O 1
ATOM 578 N N . GLN A 1 73 ? 289.009 186.218 182.332 1.00 7.22 73 GLN A N 1
ATOM 579 C CA . GLN A 1 73 ? 289.618 187.230 181.475 1.00 7.22 73 GLN A CA 1
ATOM 580 C C . GLN A 1 73 ? 289.059 188.593 181.841 1.00 7.22 73 GLN A C 1
ATOM 581 O O . GLN A 1 73 ? 287.893 188.882 181.523 1.00 7.22 73 GLN A O 1
ATOM 587 N N . PRO A 1 74 ? 289.816 189.442 182.527 1.00 6.51 74 PRO A N 1
ATOM 588 C CA . PRO A 1 74 ? 289.295 190.763 182.898 1.00 6.51 74 PRO A CA 1
ATOM 589 C C . PRO A 1 74 ? 289.071 191.664 181.694 1.00 6.51 74 PRO A C 1
ATOM 590 O O . PRO A 1 74 ? 289.781 191.599 180.692 1.00 6.51 74 PRO A O 1
ATOM 594 N N . LEU A 1 75 ? 288.070 192.524 181.818 1.00 5.28 75 LEU A N 1
ATOM 595 C CA . LEU A 1 75 ? 287.740 193.471 180.771 1.00 5.28 75 LEU A CA 1
ATOM 596 C C . LEU A 1 75 ? 288.697 194.654 180.787 1.00 5.28 75 LEU A C 1
ATOM 597 O O . LEU A 1 75 ? 289.260 195.014 181.819 1.00 5.28 75 LEU A O 1
ATOM 602 N N . ALA A 1 76 ? 288.895 195.239 179.618 1.00 5.05 76 ALA A N 1
ATOM 603 C CA . ALA A 1 76 ? 289.644 196.474 179.477 1.00 5.05 76 ALA A CA 1
ATOM 604 C C . ALA A 1 76 ? 288.660 197.628 179.381 1.00 5.05 76 ALA A C 1
ATOM 605 O O . ALA A 1 76 ? 287.673 197.544 178.649 1.00 5.05 76 ALA A O 1
ATOM 607 N N . GLU A 1 77 ? 288.912 198.682 180.143 1.00 6.12 77 GLU A N 1
ATOM 608 C CA . GLU A 1 77 ? 288.165 199.924 180.018 1.00 6.12 77 GLU A CA 1
ATOM 609 C C . GLU A 1 77 ? 289.004 200.898 179.206 1.00 6.12 77 GLU A C 1
ATOM 610 O O . GLU A 1 77 ? 290.159 201.161 179.540 1.00 6.12 77 GLU A O 1
ATOM 616 N N . VAL A 1 78 ? 288.422 201.405 178.130 1.00 5.39 78 VAL A N 1
ATOM 617 C CA . VAL A 1 78 ? 289.109 202.215 177.140 1.00 5.39 78 VAL A CA 1
ATOM 618 C C . VAL A 1 78 ? 288.401 203.556 177.067 1.00 5.39 78 VAL A C 1
ATOM 619 O O . VAL A 1 78 ? 287.173 203.611 176.937 1.00 5.39 78 VAL A O 1
ATOM 623 N N . ARG A 1 79 ? 289.176 204.627 177.170 1.00 5.22 79 ARG A N 1
ATOM 624 C CA . ARG A 1 79 ? 288.674 205.985 177.050 1.00 5.22 79 ARG A CA 1
ATOM 625 C C . ARG A 1 79 ? 289.494 206.726 176.008 1.00 5.22 79 ARG A C 1
ATOM 626 O O . ARG A 1 79 ? 290.724 206.738 176.077 1.00 5.22 79 ARG A O 1
ATOM 634 N N . VAL A 1 80 ? 288.814 207.323 175.040 1.00 4.89 80 VAL A N 1
ATOM 635 C CA . VAL A 1 80 ? 289.434 208.152 174.015 1.00 4.89 80 VAL A CA 1
ATOM 636 C C . VAL A 1 80 ? 288.969 209.589 174.243 1.00 4.89 80 VAL A C 1
ATOM 637 O O . VAL A 1 80 ? 287.810 209.914 173.959 1.00 4.89 80 VAL A O 1
ATOM 641 N N . PRO A 1 81 ? 289.815 210.461 174.779 1.00 4.85 81 PRO A N 1
ATOM 642 C CA . PRO A 1 81 ? 289.418 211.861 174.974 1.00 4.85 81 PRO A CA 1
ATOM 643 C C . PRO A 1 81 ? 289.307 212.630 173.666 1.00 4.85 81 PRO A C 1
ATOM 644 O O . PRO A 1 81 ? 289.970 212.324 172.676 1.00 4.85 81 PRO A O 1
ATOM 648 N N . PHE A 1 82 ? 288.452 213.646 173.680 1.00 5.38 82 PHE A N 1
ATOM 649 C CA . PHE A 1 82 ? 288.366 214.617 172.600 1.00 5.38 82 PHE A CA 1
ATOM 650 C C . PHE A 1 82 ? 287.836 215.926 173.165 1.00 5.38 82 PHE A C 1
ATOM 651 O O . PHE A 1 82 ? 287.267 215.968 174.253 1.00 5.38 82 PHE A O 1
ATOM 659 N N . THR A 1 83 ? 288.052 217.006 172.427 1.00 7.31 83 THR A N 1
ATOM 660 C CA . THR A 1 83 ? 287.726 218.343 172.897 1.00 7.31 83 THR A CA 1
ATOM 661 C C . THR A 1 83 ? 286.854 219.059 171.879 1.00 7.31 83 THR A C 1
ATOM 662 O O . THR A 1 83 ? 287.110 218.990 170.678 1.00 7.31 83 THR A O 1
ATOM 666 N N . LEU A 1 84 ? 285.832 219.754 172.362 1.00 8.17 84 LEU A N 1
ATOM 667 C CA . LEU A 1 84 ? 284.966 220.552 171.509 1.00 8.17 84 LEU A CA 1
ATOM 668 C C . LEU A 1 84 ? 284.947 222.000 171.978 1.00 8.17 84 LEU A C 1
ATOM 669 O O . LEU A 1 84 ? 285.132 222.290 173.160 1.00 8.17 84 LEU A O 1
ATOM 674 N N . ASP A 1 85 ? 284.735 222.909 171.031 1.00 11.30 85 ASP A N 1
ATOM 675 C CA . ASP A 1 85 ? 284.522 224.316 171.342 1.00 11.30 85 ASP A CA 1
ATOM 676 C C . ASP A 1 85 ? 283.110 224.535 171.860 1.00 11.30 85 ASP A C 1
ATOM 677 O O . ASP A 1 85 ? 282.143 224.042 171.277 1.00 11.30 85 ASP A O 1
ATOM 682 N N . VAL A 1 86 ? 282.995 225.288 172.952 1.00 11.23 86 VAL A N 1
ATOM 683 C CA . VAL A 1 86 ? 281.692 225.525 173.559 1.00 11.23 86 VAL A CA 1
ATOM 684 C C . VAL A 1 86 ? 280.824 226.403 172.663 1.00 11.23 86 VAL A C 1
ATOM 685 O O . VAL A 1 86 ? 279.605 226.223 172.602 1.00 11.23 86 VAL A O 1
ATOM 689 N N . THR A 1 87 ? 281.428 227.363 171.957 1.00 11.63 87 THR A N 1
ATOM 690 C CA . THR A 1 87 ? 280.650 228.217 171.061 1.00 11.63 87 THR A CA 1
ATOM 691 C C . THR A 1 87 ? 280.081 227.428 169.889 1.00 11.63 87 THR A C 1
ATOM 692 O O . THR A 1 87 ? 278.937 227.657 169.474 1.00 11.63 87 THR A O 1
ATOM 696 N N . GLU A 1 88 ? 280.858 226.491 169.348 1.00 11.99 88 GLU A N 1
ATOM 697 C CA . GLU A 1 88 ? 280.351 225.632 168.288 1.00 11.99 88 GLU A CA 1
ATOM 698 C C . GLU A 1 88 ? 279.148 224.830 168.758 1.00 11.99 88 GLU A C 1
ATOM 699 O O . GLU A 1 88 ? 278.200 224.619 167.998 1.00 11.99 88 GLU A O 1
ATOM 705 N N . LEU A 1 89 ? 279.170 224.371 170.005 1.00 10.29 89 LEU A N 1
ATOM 706 C CA . LEU A 1 89 ? 278.045 223.614 170.528 1.00 10.29 89 LEU A CA 1
ATOM 707 C C . LEU A 1 89 ? 276.857 224.506 170.859 1.00 10.29 89 LEU A C 1
ATOM 708 O O . LEU A 1 89 ? 275.713 224.059 170.756 1.00 10.29 89 LEU A O 1
ATOM 713 N N . ASP A 1 90 ? 277.100 225.753 171.263 1.00 11.14 90 ASP A N 1
ATOM 714 C CA . ASP A 1 90 ? 276.002 226.696 171.452 1.00 11.14 90 ASP A CA 1
ATOM 715 C C . ASP A 1 90 ? 275.342 227.060 170.130 1.00 11.14 90 ASP A C 1
ATOM 716 O O . ASP A 1 90 ? 274.162 227.419 170.112 1.00 11.14 90 ASP A O 1
ATOM 721 N N . SER A 1 91 ? 276.089 226.973 169.027 1.00 10.50 91 SER A N 1
ATOM 722 C CA . SER A 1 91 ? 275.539 227.273 167.708 1.00 10.50 91 SER A CA 1
ATOM 723 C C . SER A 1 91 ? 274.279 226.470 167.406 1.00 10.50 91 SER A C 1
ATOM 724 O O . SER A 1 91 ? 273.368 226.974 166.747 1.00 10.50 91 SER A O 1
ATOM 727 N N . VAL A 1 92 ? 274.211 225.215 167.853 1.00 9.32 92 VAL A N 1
ATOM 728 C CA . VAL A 1 92 ? 273.061 224.396 167.493 1.00 9.32 92 VAL A CA 1
ATOM 729 C C . VAL A 1 92 ? 271.797 224.855 168.205 1.00 9.32 92 VAL A C 1
ATOM 730 O O . VAL A 1 92 ? 270.694 224.614 167.709 1.00 9.32 92 VAL A O 1
ATOM 734 N N . ALA A 1 93 ? 271.921 225.531 169.346 1.00 9.72 93 ALA A N 1
ATOM 735 C CA . ALA A 1 93 ? 270.751 226.133 169.969 1.00 9.72 93 ALA A CA 1
ATOM 736 C C . ALA A 1 93 ? 270.272 227.368 169.216 1.00 9.72 93 ALA A C 1
ATOM 737 O O . ALA A 1 93 ? 269.111 227.754 169.362 1.00 9.72 93 ALA A O 1
ATOM 739 N N . ARG A 1 94 ? 271.129 227.985 168.413 1.00 10.19 94 ARG A N 1
ATOM 740 C CA . ARG A 1 94 ? 270.736 229.075 167.536 1.00 10.19 94 ARG A CA 1
ATOM 741 C C . ARG A 1 94 ? 270.276 228.593 166.170 1.00 10.19 94 ARG A C 1
ATOM 742 O O . ARG A 1 94 ? 270.003 229.419 165.300 1.00 10.19 94 ARG A O 1
ATOM 750 N N . GLY A 1 95 ? 270.188 227.284 165.962 1.00 10.34 95 GLY A N 1
ATOM 751 C CA . GLY A 1 95 ? 269.692 226.726 164.729 1.00 10.34 95 GLY A CA 1
ATOM 752 C C . GLY A 1 95 ? 270.743 226.224 163.769 1.00 10.34 95 GLY A C 1
ATOM 753 O O . GLY A 1 95 ? 270.388 225.826 162.659 1.00 10.34 95 GLY A O 1
ATOM 754 N N . ALA A 1 96 ? 272.015 226.236 164.146 1.00 10.38 96 ALA A N 1
ATOM 755 C CA . ALA A 1 96 ? 273.045 225.688 163.279 1.00 10.38 96 ALA A CA 1
ATOM 756 C C . ALA A 1 96 ? 272.917 224.174 163.190 1.00 10.38 96 ALA A C 1
ATOM 757 O O . ALA A 1 96 ? 272.689 223.491 164.191 1.00 10.38 96 ALA A O 1
ATOM 759 N N . THR A 1 97 ? 273.063 223.650 161.975 1.00 11.22 97 THR A N 1
ATOM 760 C CA . THR A 1 97 ? 272.938 222.223 161.723 1.00 11.22 97 THR A CA 1
ATOM 761 C C . THR A 1 97 ? 274.273 221.532 161.495 1.00 11.22 97 THR A C 1
ATOM 762 O O . THR A 1 97 ? 274.313 220.301 161.486 1.00 11.22 97 THR A O 1
ATOM 766 N N . ASN A 1 98 ? 275.359 222.279 161.334 1.00 12.15 98 ASN A N 1
ATOM 767 C CA . ASN A 1 98 ? 276.680 221.700 161.089 1.00 12.15 98 ASN A CA 1
ATOM 768 C C . ASN A 1 98 ? 277.715 222.264 162.059 1.00 12.15 98 ASN A C 1
ATOM 769 O O . ASN A 1 98 ? 278.673 222.926 161.653 1.00 12.15 98 ASN A O 1
ATOM 774 N N . PRO A 1 99 ? 277.569 221.996 163.355 1.00 11.25 99 PRO A N 1
ATOM 775 C CA . PRO A 1 99 ? 278.622 222.380 164.297 1.00 11.25 99 PRO A CA 1
ATOM 776 C C . PRO A 1 99 ? 279.909 221.616 164.030 1.00 11.25 99 PRO A C 1
ATOM 777 O O . PRO A 1 99 ? 279.901 220.489 163.536 1.00 11.25 99 PRO A O 1
ATOM 781 N N . ASP A 1 100 ? 281.022 222.255 164.363 1.00 11.31 100 ASP A N 1
ATOM 782 C CA . ASP A 1 100 ? 282.345 221.659 164.217 1.00 11.31 100 ASP A CA 1
ATOM 783 C C . ASP A 1 100 ? 282.483 220.474 165.169 1.00 11.31 100 ASP A C 1
ATOM 784 O O . ASP A 1 100 ? 282.643 220.652 166.378 1.00 11.31 100 ASP A O 1
ATOM 789 N N . LEU A 1 101 ? 282.426 219.261 164.623 1.00 9.76 101 LEU A N 1
ATOM 790 C CA . LEU A 1 101 ? 282.463 218.034 165.408 1.00 9.76 101 LEU A CA 1
ATOM 791 C C . LEU A 1 101 ? 283.499 217.059 164.869 1.00 9.76 101 LEU A C 1
ATOM 792 O O . LEU A 1 101 ? 283.329 215.849 164.990 1.00 9.76 101 LEU A O 1
ATOM 797 N N . ASP A 1 102 ? 284.569 217.560 164.254 1.00 10.11 102 ASP A N 1
ATOM 798 C CA . ASP A 1 102 ? 285.570 216.658 163.696 1.00 10.11 102 ASP A CA 1
ATOM 799 C C . ASP A 1 102 ? 286.343 215.901 164.765 1.00 10.11 102 ASP A C 1
ATOM 800 O O . ASP A 1 102 ? 286.830 214.801 164.495 1.00 10.11 102 ASP A O 1
ATOM 805 N N . ASP A 1 103 ? 286.464 216.447 165.975 1.00 8.00 103 ASP A N 1
ATOM 806 C CA . ASP A 1 103 ? 287.147 215.695 167.018 1.00 8.00 103 ASP A CA 1
ATOM 807 C C . ASP A 1 103 ? 286.296 214.541 167.532 1.00 8.00 103 ASP A C 1
ATOM 808 O O . ASP A 1 103 ? 286.842 213.526 167.966 1.00 8.00 103 ASP A O 1
ATOM 813 N N . VAL A 1 104 ? 284.971 214.658 167.457 1.00 7.73 104 VAL A N 1
ATOM 814 C CA . VAL A 1 104 ? 284.108 213.515 167.738 1.00 7.73 104 VAL A CA 1
ATOM 815 C C . VAL A 1 104 ? 284.385 212.388 166.750 1.00 7.73 104 VAL A C 1
ATOM 816 O O . VAL A 1 104 ? 284.519 211.223 167.133 1.00 7.73 104 VAL A O 1
ATOM 820 N N . ALA A 1 105 ? 284.466 212.719 165.462 1.00 8.02 105 ALA A N 1
ATOM 821 C CA . ALA A 1 105 ? 284.739 211.703 164.452 1.00 8.02 105 ALA A CA 1
ATOM 822 C C . ALA A 1 105 ? 286.128 211.109 164.629 1.00 8.02 105 ALA A C 1
ATOM 823 O O . ALA A 1 105 ? 286.312 209.899 164.477 1.00 8.02 105 ALA A O 1
ATOM 825 N N . ARG A 1 106 ? 287.110 211.945 164.965 1.00 7.20 106 ARG A N 1
ATOM 826 C CA . ARG A 1 106 ? 288.457 211.459 165.237 1.00 7.20 106 ARG A CA 1
ATOM 827 C C . ARG A 1 106 ? 288.470 210.467 166.395 1.00 7.20 106 ARG A C 1
ATOM 828 O O . ARG A 1 106 ? 289.055 209.385 166.294 1.00 7.20 106 ARG A O 1
ATOM 836 N N . ALA A 1 107 ? 287.826 210.821 167.508 1.00 6.66 107 ALA A N 1
ATOM 837 C CA . ALA A 1 107 ? 287.810 209.939 168.667 1.00 6.66 107 ALA A CA 1
ATOM 838 C C . ALA A 1 107 ? 287.039 208.654 168.385 1.00 6.66 107 ALA A C 1
ATOM 839 O O . ALA A 1 107 ? 287.441 207.576 168.830 1.00 6.66 107 ALA A O 1
ATOM 841 N N . ALA A 1 108 ? 285.929 208.747 167.650 1.00 7.46 108 ALA A N 1
ATOM 842 C CA . ALA A 1 108 ? 285.158 207.557 167.317 1.00 7.46 108 ALA A CA 1
ATOM 843 C C . ALA A 1 108 ? 285.943 206.615 166.410 1.00 7.46 108 ALA A C 1
ATOM 844 O O . ALA A 1 108 ? 285.917 205.399 166.613 1.00 7.46 108 ALA A O 1
ATOM 846 N N . GLU A 1 109 ? 286.659 207.151 165.415 1.00 8.69 109 GLU A N 1
ATOM 847 C CA . GLU A 1 109 ? 287.470 206.279 164.572 1.00 8.69 109 GLU A CA 1
ATOM 848 C C . GLU A 1 109 ? 288.647 205.697 165.339 1.00 8.69 109 GLU A C 1
ATOM 849 O O . GLU A 1 109 ? 289.039 204.558 165.081 1.00 8.69 109 GLU A O 1
ATOM 855 N N . ARG A 1 110 ? 289.208 206.442 166.292 1.00 7.62 110 ARG A N 1
ATOM 856 C CA . ARG A 1 110 ? 290.267 205.888 167.126 1.00 7.62 110 ARG A CA 1
ATOM 857 C C . ARG A 1 110 ? 289.757 204.729 167.976 1.00 7.62 110 ARG A C 1
ATOM 858 O O . ARG A 1 110 ? 290.432 203.705 168.119 1.00 7.62 110 ARG A O 1
ATOM 866 N N . MET A 1 111 ? 288.564 204.877 168.549 1.00 7.62 111 MET A N 1
ATOM 867 C CA . MET A 1 111 ? 287.974 203.800 169.331 1.00 7.62 111 MET A CA 1
ATOM 868 C C . MET A 1 111 ? 287.658 202.585 168.462 1.00 7.62 111 MET A C 1
ATOM 869 O O . MET A 1 111 ? 287.868 201.439 168.884 1.00 7.62 111 MET A O 1
ATOM 874 N N . VAL A 1 112 ? 287.139 202.821 167.254 1.00 8.89 112 VAL A N 1
ATOM 875 C CA . VAL A 1 112 ? 286.897 201.737 166.309 1.00 8.89 112 VAL A CA 1
ATOM 876 C C . VAL A 1 112 ? 288.194 201.007 166.008 1.00 8.89 112 VAL A C 1
ATOM 877 O O . VAL A 1 112 ? 288.238 199.773 165.975 1.00 8.89 112 VAL A O 1
ATOM 881 N N . GLU A 1 113 ? 289.268 201.760 165.787 1.00 9.47 113 GLU A N 1
ATOM 882 C CA . GLU A 1 113 ? 290.560 201.154 165.517 1.00 9.47 113 GLU A CA 1
ATOM 883 C C . GLU A 1 113 ? 291.019 200.298 166.687 1.00 9.47 113 GLU A C 1
ATOM 884 O O . GLU A 1 113 ? 291.497 199.181 166.489 1.00 9.47 113 GLU A O 1
ATOM 890 N N . ALA A 1 114 ? 290.854 200.791 167.913 1.00 9.06 114 ALA A N 1
ATOM 891 C CA . ALA A 1 114 ? 291.274 200.024 169.081 1.00 9.06 114 ALA A CA 1
ATOM 892 C C . ALA A 1 114 ? 290.519 198.700 169.183 1.00 9.06 114 ALA A C 1
ATOM 893 O O . ALA A 1 114 ? 291.131 197.631 169.306 1.00 9.06 114 ALA A O 1
ATOM 895 N N . GLU A 1 115 ? 289.187 198.751 169.096 1.00 9.75 115 GLU A N 1
ATOM 896 C CA . GLU A 1 115 ? 288.391 197.532 169.225 1.00 9.75 115 GLU A CA 1
ATOM 897 C C . GLU A 1 115 ? 288.692 196.545 168.100 1.00 9.75 115 GLU A C 1
ATOM 898 O O . GLU A 1 115 ? 288.917 195.354 168.346 1.00 9.75 115 GLU A O 1
ATOM 904 N N . ASP A 1 116 ? 288.712 197.025 166.855 1.00 9.99 116 ASP A N 1
ATOM 905 C CA . ASP A 1 116 ? 288.879 196.121 165.727 1.00 9.99 116 ASP A CA 1
ATOM 906 C C . ASP A 1 116 ? 290.291 195.571 165.645 1.00 9.99 116 ASP A C 1
ATOM 907 O O . ASP A 1 116 ? 290.476 194.417 165.251 1.00 9.99 116 ASP A O 1
ATOM 912 N N . SER A 1 117 ? 291.295 196.357 166.020 1.00 9.04 117 SER A N 1
ATOM 913 C CA . SER A 1 117 ? 292.648 195.835 166.009 1.00 9.04 117 SER A CA 1
ATOM 914 C C . SER A 1 117 ? 292.862 194.839 167.138 1.00 9.04 117 SER A C 1
ATOM 915 O O . SER A 1 117 ? 293.650 193.905 166.986 1.00 9.04 117 SER A O 1
ATOM 918 N N . ALA A 1 118 ? 292.165 195.002 168.266 1.00 8.55 118 ALA A N 1
ATOM 919 C CA . ALA A 1 118 ? 292.198 193.954 169.278 1.00 8.55 118 ALA A CA 1
ATOM 920 C C . ALA A 1 118 ? 291.545 192.672 168.770 1.00 8.55 118 ALA A C 1
ATOM 921 O O . ALA A 1 118 ? 292.070 191.578 168.989 1.00 8.55 118 ALA A O 1
ATOM 923 N N . ILE A 1 119 ? 290.407 192.786 168.084 1.00 8.05 119 ILE A N 1
ATOM 924 C CA . ILE A 1 119 ? 289.706 191.590 167.624 1.00 8.05 119 ILE A CA 1
ATOM 925 C C . ILE A 1 119 ? 290.508 190.857 166.550 1.00 8.05 119 ILE A C 1
ATOM 926 O O . ILE A 1 119 ? 290.602 189.628 166.565 1.00 8.05 119 ILE A O 1
ATOM 931 N N . PHE A 1 120 ? 291.095 191.584 165.604 1.00 8.57 120 PHE A N 1
ATOM 932 C CA . PHE A 1 120 ? 291.765 190.910 164.500 1.00 8.57 120 PHE A CA 1
ATOM 933 C C . PHE A 1 120 ? 293.214 190.561 164.803 1.00 8.57 120 PHE A C 1
ATOM 934 O O . PHE A 1 120 ? 293.671 189.484 164.426 1.00 8.57 120 PHE A O 1
ATOM 942 N N . HIS A 1 121 ? 293.949 191.429 165.485 1.00 9.20 121 HIS A N 1
ATOM 943 C CA . HIS A 1 121 ? 295.376 191.225 165.668 1.00 9.20 121 HIS A CA 1
ATOM 944 C C . HIS A 1 121 ? 295.810 191.160 167.120 1.00 9.20 121 HIS A C 1
ATOM 945 O O . HIS A 1 121 ? 297.006 191.013 167.383 1.00 9.20 121 HIS A O 1
ATOM 952 N N . GLY A 1 122 ? 294.888 191.254 168.062 1.00 9.42 122 GLY A N 1
ATOM 953 C CA . GLY A 1 122 ? 295.213 191.105 169.461 1.00 9.42 122 GLY A CA 1
ATOM 954 C C . GLY A 1 122 ? 295.621 192.410 170.118 1.00 9.42 122 GLY A C 1
ATOM 955 O O . GLY A 1 122 ? 295.959 193.396 169.471 1.00 9.42 122 GLY A O 1
ATOM 956 N N . TRP A 1 123 ? 295.577 192.395 171.444 1.00 10.69 123 TRP A N 1
ATOM 957 C CA . TRP A 1 123 ? 295.967 193.521 172.292 1.00 10.69 123 TRP A CA 1
ATOM 958 C C . TRP A 1 123 ? 296.643 192.902 173.508 1.00 10.69 123 TRP A C 1
ATOM 959 O O . TRP A 1 123 ? 295.978 192.553 174.482 1.00 10.69 123 TRP A O 1
ATOM 970 N N . ALA A 1 124 ? 297.967 192.762 173.436 1.00 11.87 124 ALA A N 1
ATOM 971 C CA . ALA A 1 124 ? 298.694 192.023 174.464 1.00 11.87 124 ALA A CA 1
ATOM 972 C C . ALA A 1 124 ? 298.613 192.717 175.817 1.00 11.87 124 ALA A C 1
ATOM 973 O O . ALA A 1 124 ? 298.511 192.055 176.855 1.00 11.87 124 ALA A O 1
ATOM 975 N N . GLN A 1 125 ? 298.657 194.049 175.825 1.00 13.04 125 GLN A N 1
ATOM 976 C CA . GLN A 1 125 ? 298.587 194.791 177.078 1.00 13.04 125 GLN A CA 1
ATOM 977 C C . GLN A 1 125 ? 297.258 194.579 177.789 1.00 13.04 125 GLN A C 1
ATOM 978 O O . GLN A 1 125 ? 297.190 194.679 179.017 1.00 13.04 125 GLN A O 1
ATOM 984 N N . ALA A 1 126 ? 296.198 194.287 177.045 1.00 10.53 126 ALA A N 1
ATOM 985 C CA . ALA A 1 126 ? 294.902 193.973 177.624 1.00 10.53 126 ALA A CA 1
ATOM 986 C C . ALA A 1 126 ? 294.685 192.477 177.793 1.00 10.53 126 ALA A C 1
ATOM 987 O O . ALA A 1 126 ? 293.589 192.064 178.174 1.00 10.53 126 ALA A O 1
ATOM 989 N N . GLY A 1 127 ? 295.698 191.664 177.517 1.00 9.75 127 GLY A N 1
ATOM 990 C CA . GLY A 1 127 ? 295.550 190.221 177.572 1.00 9.75 127 GLY A CA 1
ATOM 991 C C . GLY A 1 127 ? 294.592 189.659 176.546 1.00 9.75 127 GLY A C 1
ATOM 992 O O . GLY A 1 127 ? 293.855 188.713 176.842 1.00 9.75 127 GLY A O 1
ATOM 993 N N . ILE A 1 128 ? 294.580 190.221 175.342 1.00 9.30 128 ILE A N 1
ATOM 994 C CA . ILE A 1 128 ? 293.654 189.817 174.293 1.00 9.30 128 ILE A CA 1
ATOM 995 C C . ILE A 1 128 ? 294.449 189.209 173.149 1.00 9.30 128 ILE A C 1
ATOM 996 O O . ILE A 1 128 ? 295.420 189.802 172.672 1.00 9.30 128 ILE A O 1
ATOM 1001 N N . LYS A 1 129 ? 294.045 188.019 172.726 1.00 10.45 129 LYS A N 1
ATOM 1002 C CA . LYS A 1 129 ? 294.573 187.375 171.533 1.00 10.45 129 LYS A CA 1
ATOM 1003 C C . LYS A 1 129 ? 293.579 187.573 170.397 1.00 10.45 129 LYS A C 1
ATOM 1004 O O . LYS A 1 129 ? 292.377 187.378 170.583 1.00 10.45 129 LYS A O 1
ATOM 1010 N N . GLY A 1 130 ? 294.072 187.968 169.238 1.00 9.63 130 GLY A N 1
ATOM 1011 C CA . GLY A 1 130 ? 293.206 188.209 168.105 1.00 9.63 130 GLY A CA 1
ATOM 1012 C C . GLY A 1 130 ? 293.011 186.994 167.224 1.00 9.63 130 GLY A C 1
ATOM 1013 O O . GLY A 1 130 ? 293.629 185.956 167.407 1.00 9.63 130 GLY A O 1
ATOM 1014 N N . ILE A 1 131 ? 292.127 187.153 166.242 1.00 8.59 131 ILE A N 1
ATOM 1015 C CA . ILE A 1 131 ? 291.796 186.057 165.338 1.00 8.59 131 ILE A CA 1
ATOM 1016 C C . ILE A 1 131 ? 293.007 185.660 164.501 1.00 8.59 131 ILE A C 1
ATOM 1017 O O . ILE A 1 131 ? 293.317 184.475 164.355 1.00 8.59 131 ILE A O 1
ATOM 1022 N N . VAL A 1 132 ? 293.715 186.645 163.948 1.00 9.86 132 VAL A N 1
ATOM 1023 C CA . VAL A 1 132 ? 294.803 186.352 163.022 1.00 9.86 132 VAL A CA 1
ATOM 1024 C C . VAL A 1 132 ? 296.002 185.760 163.750 1.00 9.86 132 VAL A C 1
ATOM 1025 O O . VAL A 1 132 ? 296.612 184.796 163.279 1.00 9.86 132 VAL A O 1
ATOM 1029 N N . ASP A 1 133 ? 296.360 186.314 164.903 1.00 11.33 133 ASP A N 1
ATOM 1030 C CA . ASP A 1 133 ? 297.563 185.863 165.589 1.00 11.33 133 ASP A CA 1
ATOM 1031 C C . ASP A 1 133 ? 297.359 184.583 166.385 1.00 11.33 133 ASP A C 1
ATOM 1032 O O . ASP A 1 133 ? 298.337 184.033 166.893 1.00 11.33 133 ASP A O 1
ATOM 1037 N N . SER A 1 134 ? 296.133 184.093 166.507 1.00 11.04 134 SER A N 1
ATOM 1038 C CA . SER A 1 134 ? 295.882 182.876 167.255 1.00 11.04 134 SER A CA 1
ATOM 1039 C C . SER A 1 134 ? 295.599 181.666 166.376 1.00 11.04 134 SER A C 1
ATOM 1040 O O . SER A 1 134 ? 295.515 180.554 166.902 1.00 11.04 134 SER A O 1
ATOM 1043 N N . THR A 1 135 ? 295.477 181.838 165.073 1.00 12.05 135 THR A N 1
ATOM 1044 C CA . THR A 1 135 ? 295.178 180.694 164.224 1.00 12.05 135 THR A CA 1
ATOM 1045 C C . THR A 1 135 ? 296.419 179.817 164.039 1.00 12.05 135 THR A C 1
ATOM 1046 O O . THR A 1 135 ? 297.524 180.328 163.845 1.00 12.05 135 THR A O 1
ATOM 1050 N N . PRO A 1 136 ? 296.267 178.492 164.128 1.00 13.02 136 PRO A N 1
ATOM 1051 C CA . PRO A 1 136 ? 297.406 177.604 163.867 1.00 13.02 136 PRO A CA 1
ATOM 1052 C C . PRO A 1 136 ? 297.641 177.322 162.397 1.00 13.02 136 PRO A C 1
ATOM 1053 O O . PRO A 1 136 ? 298.754 176.923 162.037 1.00 13.02 136 PRO A O 1
ATOM 1057 N N . HIS A 1 137 ? 296.639 177.516 161.544 1.00 13.50 137 HIS A N 1
ATOM 1058 C CA . HIS A 1 137 ? 296.783 177.227 160.127 1.00 13.50 137 HIS A CA 1
ATOM 1059 C C . HIS A 1 137 ? 297.812 178.145 159.490 1.00 13.50 137 HIS A C 1
ATOM 1060 O O . HIS A 1 137 ? 297.980 179.298 159.885 1.00 13.50 137 HIS A O 1
ATOM 1067 N N . GLU A 1 138 ? 298.512 177.613 158.499 1.00 18.41 138 GLU A N 1
ATOM 1068 C CA . GLU A 1 138 ? 299.475 178.401 157.748 1.00 18.41 138 GLU A CA 1
ATOM 1069 C C . GLU A 1 138 ? 298.762 179.455 156.913 1.00 18.41 138 GLU A C 1
ATOM 1070 O O . GLU A 1 138 ? 297.717 179.195 156.314 1.00 18.41 138 GLU A O 1
ATOM 1076 N N . ALA A 1 139 ? 299.335 180.651 156.874 1.00 17.09 139 ALA A N 1
ATOM 1077 C CA . ALA A 1 139 ? 298.747 181.730 156.097 1.00 17.09 139 ALA A CA 1
ATOM 1078 C C . ALA A 1 139 ? 298.914 181.460 154.607 1.00 17.09 139 ALA A C 1
ATOM 1079 O O . ALA A 1 139 ? 299.997 181.091 154.151 1.00 17.09 139 ALA A O 1
ATOM 1081 N N . LEU A 1 140 ? 297.837 181.637 153.851 1.00 16.88 140 LEU A N 1
ATOM 1082 C CA . LEU A 1 140 ? 297.889 181.459 152.410 1.00 16.88 140 LEU A CA 1
ATOM 1083 C C . LEU A 1 140 ? 298.374 182.725 151.728 1.00 16.88 140 LEU A C 1
ATOM 1084 O O . LEU A 1 140 ? 297.933 183.829 152.051 1.00 16.88 140 LEU A O 1
ATOM 1089 N N . ALA A 1 141 ? 299.279 182.559 150.776 1.00 18.68 141 ALA A N 1
ATOM 1090 C CA . ALA A 1 141 ? 299.758 183.665 149.962 1.00 18.68 141 ALA A CA 1
ATOM 1091 C C . ALA A 1 141 ? 298.849 183.816 148.749 1.00 18.68 141 ALA A C 1
ATOM 1092 O O . ALA A 1 141 ? 298.679 182.872 147.974 1.00 18.68 141 ALA A O 1
ATOM 1094 N N .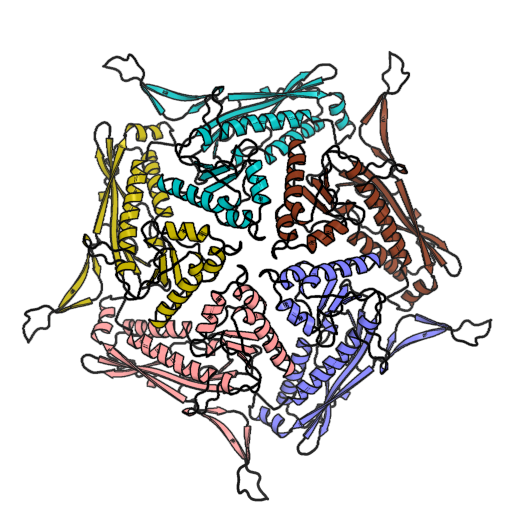 VAL A 1 142 ? 298.253 184.989 148.601 1.00 19.31 142 VAL A N 1
ATOM 1095 C CA . VAL A 1 142 ? 297.443 185.323 147.439 1.00 19.31 142 VAL A CA 1
ATOM 1096 C C . VAL A 1 142 ? 298.318 186.208 146.562 1.00 19.31 142 VAL A C 1
ATOM 1097 O O . VAL A 1 142 ? 298.529 187.385 146.860 1.00 19.31 142 VAL A O 1
ATOM 1101 N N . ALA A 1 143 ? 298.851 185.630 145.485 1.00 20.56 143 ALA A N 1
ATOM 1102 C CA . ALA A 1 143 ? 299.840 186.333 144.674 1.00 20.56 143 ALA A CA 1
ATOM 1103 C C . ALA A 1 143 ? 299.227 187.536 143.972 1.00 20.56 143 ALA A C 1
ATOM 1104 O O . ALA A 1 143 ? 299.758 188.648 144.047 1.00 20.56 143 ALA A O 1
ATOM 1106 N N . SER A 1 144 ? 298.106 187.334 143.292 1.00 19.80 144 SER A N 1
ATOM 1107 C CA . SER A 1 144 ? 297.387 188.405 142.630 1.00 19.80 144 SER A CA 1
ATOM 1108 C C . SER A 1 144 ? 295.927 188.347 143.046 1.00 19.80 144 SER A C 1
ATOM 1109 O O . SER A 1 144 ? 295.480 187.404 143.701 1.00 19.80 144 SER A O 1
ATOM 1112 N N . VAL A 1 145 ? 295.183 189.381 142.661 1.00 18.17 145 VAL A N 1
ATOM 1113 C CA . VAL A 1 145 ? 293.778 189.460 143.033 1.00 18.17 145 VAL A CA 1
ATOM 1114 C C . VAL A 1 145 ? 292.977 188.339 142.376 1.00 18.17 145 VAL A C 1
ATOM 1115 O O . VAL A 1 145 ? 292.047 187.792 142.981 1.00 18.17 145 VAL A O 1
ATOM 1119 N N . SER A 1 146 ? 293.343 187.947 141.155 1.00 18.89 146 SER A N 1
ATOM 1120 C CA . SER A 1 146 ? 292.648 186.872 140.461 1.00 18.89 146 SER A CA 1
ATOM 1121 C C . SER A 1 146 ? 292.836 185.513 141.124 1.00 18.89 146 SER A C 1
ATOM 1122 O O . SER A 1 146 ? 292.107 184.577 140.787 1.00 18.89 146 SER A O 1
ATOM 1125 N N . ASP A 1 147 ? 293.784 185.382 142.047 1.00 18.78 147 ASP A N 1
ATOM 1126 C CA . ASP A 1 147 ? 293.940 184.163 142.825 1.00 18.78 147 ASP A CA 1
ATOM 1127 C C . ASP A 1 147 ? 292.971 184.071 143.991 1.00 18.78 147 ASP A C 1
ATOM 1128 O O . ASP A 1 147 ? 292.954 183.043 144.668 1.00 18.78 147 ASP A O 1
ATOM 1133 N N . PHE A 1 148 ? 292.179 185.108 144.252 1.00 15.46 148 PHE A N 1
ATOM 1134 C CA . PHE A 1 148 ? 291.287 185.065 145.405 1.00 15.46 148 PHE A CA 1
ATOM 1135 C C . PHE A 1 148 ? 290.291 183.910 145.387 1.00 15.46 148 PHE A C 1
ATOM 1136 O O . PHE A 1 148 ? 290.068 183.323 146.458 1.00 15.46 148 PHE A O 1
ATOM 1144 N N . PRO A 1 149 ? 289.647 183.548 144.270 1.00 14.95 149 PRO A N 1
ATOM 1145 C CA . PRO A 1 149 ? 288.732 182.392 144.327 1.00 14.95 149 PRO A CA 1
ATOM 1146 C C . PRO A 1 149 ? 289.407 181.114 144.792 1.00 14.95 149 PRO A C 1
ATOM 1147 O O . PRO A 1 149 ? 288.967 180.505 145.776 1.00 14.95 149 PRO A O 1
ATOM 1151 N N . ARG A 1 150 ? 290.495 180.718 144.133 1.00 15.07 150 ARG A N 1
ATOM 1152 C CA . ARG A 1 150 ? 291.220 179.516 144.524 1.00 15.07 150 ARG A CA 1
ATOM 1153 C C . ARG A 1 150 ? 291.600 179.556 145.999 1.00 15.07 150 ARG A C 1
ATOM 1154 O O . ARG A 1 150 ? 291.270 178.640 146.762 1.00 15.07 150 ARG A O 1
ATOM 1162 N N . ALA A 1 151 ? 292.245 180.644 146.424 1.00 13.58 151 ALA A N 1
ATOM 1163 C CA . ALA A 1 151 ? 292.623 180.800 147.823 1.00 13.58 151 ALA A CA 1
ATOM 1164 C C . ALA A 1 151 ? 291.426 180.600 148.736 1.00 13.58 151 ALA A C 1
ATOM 1165 O O . ALA A 1 151 ? 291.496 179.838 149.706 1.00 13.58 151 ALA A O 1
ATOM 1167 N N . VAL A 1 152 ? 290.294 181.219 148.402 1.00 12.20 152 VAL A N 1
ATOM 1168 C CA . VAL A 1 152 ? 289.124 181.074 149.256 1.00 12.20 152 VAL A CA 1
ATOM 1169 C C . VAL A 1 152 ? 288.749 179.605 149.366 1.00 12.20 152 VAL A C 1
ATOM 1170 O O . VAL A 1 152 ? 288.634 179.060 150.471 1.00 12.20 152 VAL A O 1
ATOM 1174 N N . LEU A 1 153 ? 288.666 178.918 148.224 1.00 12.59 153 LEU A N 1
ATOM 1175 C CA . LEU A 1 153 ? 288.336 177.501 148.255 1.00 12.59 153 LEU A CA 1
ATOM 1176 C C . LEU A 1 153 ? 289.370 176.734 149.056 1.00 12.59 153 LEU A C 1
ATOM 1177 O O . LEU A 1 153 ? 289.017 175.930 149.926 1.00 12.59 153 LEU A O 1
ATOM 1182 N N . SER A 1 154 ? 290.648 177.051 148.851 1.00 12.39 154 SER A N 1
ATOM 1183 C CA . SER A 1 154 ? 291.692 176.373 149.601 1.00 12.39 154 SER A CA 1
ATOM 1184 C C . SER A 1 154 ? 291.501 176.596 151.093 1.00 12.39 154 SER A C 1
ATOM 1185 O O . SER A 1 154 ? 291.501 175.641 151.880 1.00 12.39 154 SER A O 1
ATOM 1188 N N . ALA A 1 155 ? 291.228 177.842 151.487 1.00 12.14 155 ALA A N 1
ATOM 1189 C CA . ALA A 1 155 ? 291.034 178.124 152.900 1.00 12.14 155 ALA A CA 1
ATOM 1190 C C . ALA A 1 155 ? 289.861 177.330 153.439 1.00 12.14 155 ALA A C 1
ATOM 1191 O O . ALA A 1 155 ? 289.960 176.715 154.507 1.00 12.14 155 ALA A O 1
ATOM 1193 N N . ALA A 1 156 ? 288.772 177.261 152.671 1.00 12.97 156 ALA A N 1
ATOM 1194 C CA . ALA A 1 156 ? 287.615 176.519 153.141 1.00 12.97 156 ALA A CA 1
ATOM 1195 C C . ALA A 1 156 ? 287.985 175.066 153.363 1.00 12.97 156 ALA A C 1
ATOM 1196 O O . ALA A 1 156 ? 287.654 174.483 154.402 1.00 12.97 156 ALA A O 1
ATOM 1198 N N . ASP A 1 157 ? 288.759 174.498 152.438 1.00 14.95 157 ASP A N 1
ATOM 1199 C CA . ASP A 1 157 ? 289.171 173.116 152.591 1.00 14.95 157 ASP A CA 1
ATOM 1200 C C . ASP A 1 157 ? 289.975 172.936 153.866 1.00 14.95 157 ASP A C 1
ATOM 1201 O O . ASP A 1 157 ? 289.725 172.002 154.636 1.00 14.95 157 ASP A O 1
ATOM 1206 N N . THR A 1 158 ? 290.895 173.861 154.142 1.00 14.06 158 THR A N 1
ATOM 1207 C CA . THR A 1 158 ? 291.661 173.769 155.374 1.00 14.06 158 THR A CA 1
ATOM 1208 C C . THR A 1 158 ? 290.728 173.773 156.573 1.00 14.06 158 THR A C 1
ATOM 1209 O O . THR A 1 158 ? 290.819 172.904 157.447 1.00 14.06 158 THR A O 1
ATOM 1213 N N . LEU A 1 159 ? 289.757 174.688 156.579 1.00 13.29 159 LEU A N 1
ATOM 1214 C CA . LEU A 1 159 ? 288.850 174.746 157.712 1.00 13.29 159 LEU A CA 1
ATOM 1215 C C . LEU A 1 159 ? 288.023 173.476 157.802 1.00 13.29 159 LEU A C 1
ATOM 1216 O O . LEU A 1 159 ? 287.703 173.022 158.903 1.00 13.29 159 LEU A O 1
ATOM 1221 N N . ARG A 1 160 ? 287.710 172.866 156.660 1.00 15.08 160 ARG A N 1
ATOM 1222 C CA . ARG A 1 160 ? 286.960 171.619 156.677 1.00 15.08 160 ARG A CA 1
ATOM 1223 C C . ARG A 1 160 ? 287.781 170.488 157.277 1.00 15.08 160 ARG A C 1
ATOM 1224 O O . ARG A 1 160 ? 287.238 169.632 157.979 1.00 15.08 160 ARG A O 1
ATOM 1232 N N . LYS A 1 161 ? 289.089 170.468 157.023 1.00 16.90 161 LYS A N 1
ATOM 1233 C CA . LYS A 1 161 ? 289.889 169.347 157.493 1.00 16.90 161 LYS A CA 1
ATOM 1234 C C . LYS A 1 161 ? 290.197 169.434 158.976 1.00 16.90 161 LYS A C 1
ATOM 1235 O O . LYS A 1 161 ? 290.528 168.415 159.588 1.00 16.90 161 LYS A O 1
ATOM 1241 N N . ALA A 1 162 ? 290.090 170.618 159.561 1.00 15.99 162 ALA A N 1
ATOM 1242 C CA . ALA A 1 162 ? 290.293 170.818 160.982 1.00 15.99 162 ALA A CA 1
ATOM 1243 C C . ALA A 1 162 ? 289.013 170.626 161.774 1.00 15.99 162 ALA A C 1
ATOM 1244 O O . ALA A 1 162 ? 288.991 170.906 162.973 1.00 15.99 162 ALA A O 1
ATOM 1246 N N . GLY A 1 163 ? 287.949 170.169 161.130 1.00 16.27 163 GLY A N 1
ATOM 1247 C CA . GLY A 1 163 ? 286.686 169.967 161.791 1.00 16.27 163 GLY A CA 1
ATOM 1248 C C . GLY A 1 163 ? 285.809 171.190 161.883 1.00 16.27 163 GLY A C 1
ATOM 1249 O O . GLY A 1 163 ? 284.694 171.088 162.405 1.00 16.27 163 GLY A O 1
ATOM 1250 N N . VAL A 1 164 ? 286.264 172.337 161.385 1.00 14.47 164 VAL A N 1
ATOM 1251 C CA . VAL A 1 164 ? 285.506 173.579 161.463 1.00 14.47 164 VAL A CA 1
ATOM 1252 C C . VAL A 1 164 ? 284.574 173.621 160.258 1.00 14.47 164 VAL A C 1
ATOM 1253 O O . VAL A 1 164 ? 284.997 173.871 159.135 1.00 14.47 164 VAL A O 1
ATOM 1257 N N . THR A 1 165 ? 283.304 173.374 160.498 1.00 15.15 165 THR A N 1
ATOM 1258 C CA . THR A 1 165 ? 282.291 173.467 159.461 1.00 15.15 165 THR A CA 1
ATOM 1259 C C . THR A 1 165 ? 281.704 174.874 159.447 1.00 15.15 165 THR A C 1
ATOM 1260 O O . THR A 1 165 ? 282.290 175.821 159.977 1.00 15.15 165 THR A O 1
ATOM 1264 N N . GLY A 1 166 ? 280.555 175.024 158.813 1.00 16.79 166 GLY A N 1
ATOM 1265 C CA . GLY A 1 166 ? 279.784 176.232 158.906 1.00 16.79 166 GLY A CA 1
ATOM 1266 C C . GLY A 1 166 ? 280.006 177.051 157.673 1.00 16.79 166 GLY A C 1
ATOM 1267 O O . GLY A 1 166 ? 280.989 176.863 156.954 1.00 16.79 166 GLY A O 1
ATOM 1268 N N . PRO A 1 167 ? 279.086 177.960 157.385 1.00 15.53 167 PRO A N 1
ATOM 1269 C CA . PRO A 1 167 ? 279.306 178.880 156.270 1.00 15.53 167 PRO A CA 1
ATOM 1270 C C . PRO A 1 167 ? 280.533 179.736 156.545 1.00 15.53 167 PRO A C 1
ATOM 1271 O O . PRO A 1 167 ? 280.825 180.087 157.687 1.00 15.53 167 PRO A O 1
ATOM 1275 N N . TYR A 1 168 ? 281.270 180.044 155.490 1.00 15.14 168 TYR A N 1
ATOM 1276 C CA . TYR A 1 168 ? 282.544 180.732 155.605 1.00 15.14 168 TYR A CA 1
ATOM 1277 C C . TYR A 1 168 ? 282.414 182.149 155.076 1.00 15.14 168 TYR A C 1
ATOM 1278 O O . TYR A 1 168 ? 281.862 182.365 153.997 1.00 15.14 168 TYR A O 1
ATOM 1287 N N . ALA A 1 169 ? 282.904 183.104 155.849 1.00 12.44 169 ALA A N 1
ATOM 1288 C CA . ALA A 1 169 ? 282.948 184.500 155.458 1.00 12.44 169 ALA A CA 1
ATOM 1289 C C . ALA A 1 169 ? 284.351 184.862 155.003 1.00 12.44 169 ALA A C 1
ATOM 1290 O O . ALA A 1 169 ? 285.341 184.380 155.559 1.00 12.44 169 ALA A O 1
ATOM 1292 N N . LEU A 1 170 ? 284.420 185.700 153.978 1.00 10.70 170 LEU A N 1
ATOM 1293 C CA . LEU A 1 170 ? 285.654 186.343 153.562 1.00 10.70 170 LEU A CA 1
ATOM 1294 C C . LEU A 1 170 ? 285.647 187.776 154.078 1.00 10.70 170 LEU A C 1
ATOM 1295 O O . LEU A 1 170 ? 284.728 188.543 153.787 1.00 10.70 170 LEU A O 1
ATOM 1300 N N . VAL A 1 171 ? 286.664 188.122 154.850 1.00 10.12 171 VAL A N 1
ATOM 1301 C CA . VAL A 1 171 ? 286.837 189.444 155.427 1.00 10.12 171 VAL A CA 1
ATOM 1302 C C . VAL A 1 171 ? 288.060 190.060 154.776 1.00 10.12 171 VAL A C 1
ATOM 1303 O O . VAL A 1 171 ? 289.125 189.445 154.750 1.00 10.12 171 VAL A O 1
ATOM 1307 N N . LEU A 1 172 ? 287.913 191.261 154.240 1.00 11.10 172 LEU A N 1
ATOM 1308 C CA . LEU A 1 172 ? 288.975 191.878 153.463 1.00 11.10 172 LEU A CA 1
ATOM 1309 C C . LEU A 1 172 ? 289.478 193.124 154.164 1.00 11.10 172 LEU A C 1
ATOM 1310 O O . LEU A 1 172 ? 288.683 193.966 154.577 1.00 11.10 172 LEU A O 1
ATOM 1315 N N . GLY A 1 173 ? 290.792 193.246 154.278 1.00 11.15 173 GLY A N 1
ATOM 1316 C CA . GLY A 1 173 ? 291.400 194.498 154.639 1.00 11.15 173 GLY A CA 1
ATOM 1317 C C . GLY A 1 173 ? 291.202 195.511 153.531 1.00 11.15 173 GLY A C 1
ATOM 1318 O O . GLY A 1 173 ? 290.729 195.182 152.444 1.00 11.15 173 GLY A O 1
ATOM 1319 N N . PRO A 1 174 ? 291.556 196.770 153.787 1.00 12.45 174 PRO A N 1
ATOM 1320 C CA . PRO A 1 174 ? 291.231 197.829 152.809 1.00 12.45 174 PRO A CA 1
ATOM 1321 C C . PRO A 1 174 ? 291.840 197.615 151.431 1.00 12.45 174 PRO A C 1
ATOM 1322 O O . PRO A 1 174 ? 291.137 197.740 150.420 1.00 12.45 174 PRO A O 1
ATOM 1326 N N . LYS A 1 175 ? 293.128 197.280 151.363 1.00 14.28 175 LYS A N 1
ATOM 1327 C CA . LYS A 1 175 ? 293.781 197.098 150.073 1.00 14.28 175 LYS A CA 1
ATOM 1328 C C . LYS A 1 175 ? 293.210 195.902 149.321 1.00 14.28 175 LYS A C 1
ATOM 1329 O O . LYS A 1 175 ? 292.929 195.988 148.120 1.00 14.28 175 LYS A O 1
ATOM 1335 N N . ALA A 1 176 ? 293.036 194.777 150.013 1.00 12.92 176 ALA A N 1
ATOM 1336 C CA . ALA A 1 176 ? 292.444 193.605 149.385 1.00 12.92 176 ALA A CA 1
ATOM 1337 C C . ALA A 1 176 ? 291.031 193.895 148.909 1.00 12.92 176 ALA A C 1
ATOM 1338 O O . ALA A 1 176 ? 290.645 193.479 147.816 1.00 12.92 176 ALA A O 1
ATOM 1340 N N . TYR A 1 177 ? 290.248 194.616 149.711 1.00 12.88 177 TYR A N 1
ATOM 1341 C CA . TYR A 1 177 ? 288.885 194.948 149.315 1.00 12.88 177 TYR A CA 1
ATOM 1342 C C . TYR A 1 177 ? 288.867 195.787 148.044 1.00 12.88 177 TYR A C 1
ATOM 1343 O O . TYR A 1 177 ? 288.116 195.498 147.105 1.00 12.88 177 TYR A O 1
ATOM 1352 N N . ASP A 1 178 ? 289.678 196.842 148.003 1.00 14.46 178 ASP A N 1
ATOM 1353 C CA . ASP A 1 178 ? 289.650 197.730 146.849 1.00 14.46 178 ASP A CA 1
ATOM 1354 C C . ASP A 1 178 ? 290.144 197.023 145.594 1.00 14.46 178 ASP A C 1
ATOM 1355 O O . ASP A 1 178 ? 289.539 197.154 144.521 1.00 14.46 178 ASP A O 1
ATOM 1360 N N . ASP A 1 179 ? 291.215 196.238 145.717 1.00 14.34 179 ASP A N 1
ATOM 1361 C CA . ASP A 1 179 ? 291.718 195.500 144.567 1.00 14.34 179 ASP A CA 1
ATOM 1362 C C . ASP A 1 179 ? 290.716 194.458 144.088 1.00 14.34 179 ASP A C 1
ATOM 1363 O O . ASP A 1 179 ? 290.530 194.287 142.883 1.00 14.34 179 ASP A O 1
ATOM 1368 N N . LEU A 1 180 ? 290.058 193.754 145.011 1.00 13.32 180 LEU A N 1
ATOM 1369 C CA . LEU A 1 180 ? 289.091 192.747 144.603 1.00 13.32 180 LEU A CA 1
ATOM 1370 C C . LEU A 1 180 ? 287.899 193.375 143.902 1.00 13.32 180 LEU A C 1
ATOM 1371 O O . LEU A 1 180 ? 287.434 192.859 142.881 1.00 13.32 180 LEU A O 1
ATOM 1376 N N . PHE A 1 181 ? 287.395 194.490 144.419 1.00 12.89 181 PHE A N 1
ATOM 1377 C CA . PHE A 1 181 ? 286.197 195.053 143.826 1.00 12.89 181 PHE A CA 1
ATOM 1378 C C . PHE A 1 181 ? 286.483 195.935 142.619 1.00 12.89 181 PHE A C 1
ATOM 1379 O O . PHE A 1 181 ? 285.540 196.334 141.935 1.00 12.89 181 PHE A O 1
ATOM 1387 N N . ALA A 1 182 ? 287.748 196.211 142.311 1.00 14.46 182 ALA A N 1
ATOM 1388 C CA . ALA A 1 182 ? 288.071 196.818 141.028 1.00 14.46 182 ALA A CA 1
ATOM 1389 C C . ALA A 1 182 ? 288.464 195.809 139.954 1.00 14.46 182 ALA A C 1
ATOM 1390 O O . ALA A 1 182 ? 288.454 196.157 138.771 1.00 14.46 182 ALA A O 1
ATOM 1392 N N . ALA A 1 183 ? 288.785 194.575 140.326 1.00 14.80 183 ALA A N 1
ATOM 1393 C CA . ALA A 1 183 ? 289.456 193.652 139.420 1.00 14.80 183 ALA A CA 1
ATOM 1394 C C . ALA A 1 183 ? 288.501 193.008 138.425 1.00 14.80 183 ALA A C 1
ATOM 1395 O O . ALA A 1 183 ? 287.361 192.671 138.753 1.00 14.80 183 ALA A O 1
ATOM 1397 N N . THR A 1 184 ? 288.984 192.831 137.202 1.00 16.98 184 THR A N 1
ATOM 1398 C CA . THR A 1 184 ? 288.296 192.055 136.184 1.00 16.98 184 THR A CA 1
ATOM 1399 C C . THR A 1 184 ? 289.269 191.050 135.593 1.00 16.98 184 THR A C 1
ATOM 1400 O O . THR A 1 184 ? 290.463 191.323 135.473 1.00 16.98 184 THR A O 1
ATOM 1404 N N . GLN A 1 185 ? 288.754 189.878 135.252 1.00 19.29 185 GLN A N 1
ATOM 1405 C CA . GLN A 1 185 ? 289.505 188.859 134.532 1.00 19.29 185 GLN A CA 1
ATOM 1406 C C . GLN A 1 185 ? 288.834 188.693 133.179 1.00 19.29 185 GLN A C 1
ATOM 1407 O O . GLN A 1 185 ? 287.740 188.127 133.094 1.00 19.29 185 GLN A O 1
ATOM 1413 N N . ASP A 1 186 ? 289.480 189.206 132.131 1.00 19.84 186 ASP A N 1
ATOM 1414 C CA . ASP A 1 186 ? 288.899 189.269 130.790 1.00 19.84 186 ASP A CA 1
ATOM 1415 C C . ASP A 1 186 ? 287.534 189.945 130.816 1.00 19.84 186 ASP A C 1
ATOM 1416 O O . ASP A 1 186 ? 286.575 189.491 130.193 1.00 19.84 186 ASP A O 1
ATOM 1421 N N . GLY A 1 187 ? 287.445 191.040 131.568 1.00 18.09 187 GLY A N 1
ATOM 1422 C CA . GLY A 1 187 ? 286.240 191.812 131.690 1.00 18.09 187 GLY A CA 1
ATOM 1423 C C . GLY A 1 187 ? 285.281 191.339 132.761 1.00 18.09 187 GLY A C 1
ATOM 1424 O O . GLY A 1 187 ? 284.512 192.146 133.283 1.00 18.09 187 GLY A O 1
ATOM 1425 N N . TYR A 1 188 ? 285.297 190.060 133.090 1.00 16.59 188 TYR A N 1
ATOM 1426 C CA . TYR A 1 188 ? 284.391 189.535 134.102 1.00 16.59 188 TYR A CA 1
ATOM 1427 C C . TYR A 1 188 ? 284.875 189.936 135.491 1.00 16.59 188 TYR A C 1
ATOM 1428 O O . TYR A 1 188 ? 286.048 189.742 135.809 1.00 16.59 188 TYR A O 1
ATOM 1437 N N . PRO A 1 189 ? 284.013 190.501 136.333 1.00 15.49 189 PRO A N 1
ATOM 1438 C CA . PRO A 1 189 ? 284.469 190.977 137.646 1.00 15.49 189 PRO A CA 1
ATOM 1439 C C . PRO A 1 189 ? 284.759 189.819 138.591 1.00 15.49 189 PRO A C 1
ATOM 1440 O O . PRO A 1 189 ? 283.925 188.938 138.793 1.00 15.49 189 PRO A O 1
ATOM 1444 N N . VAL A 1 190 ? 285.952 189.846 139.183 1.00 14.74 190 VAL A N 1
ATOM 1445 C CA . VAL A 1 190 ? 286.392 188.775 140.072 1.00 14.74 190 VAL A CA 1
ATOM 1446 C C . VAL A 1 190 ? 285.518 188.707 141.318 1.00 14.74 190 VAL A C 1
ATOM 1447 O O . VAL A 1 190 ? 285.210 187.619 141.822 1.00 14.74 190 VAL A O 1
ATOM 1451 N N . ALA A 1 191 ? 285.098 189.865 141.828 1.00 14.65 191 ALA A N 1
ATOM 1452 C CA . ALA A 1 191 ? 284.303 189.893 143.047 1.00 14.65 191 ALA A CA 1
ATOM 1453 C C . ALA A 1 191 ? 282.982 189.156 142.878 1.00 14.65 191 ALA A C 1
ATOM 1454 O O . ALA A 1 191 ? 282.455 188.617 143.848 1.00 14.65 191 ALA A O 1
ATOM 1456 N N . LYS A 1 192 ? 282.453 189.091 141.657 1.00 17.02 192 LYS A N 1
ATOM 1457 C CA . LYS A 1 192 ? 281.225 188.339 141.407 1.00 17.02 192 LYS A CA 1
ATOM 1458 C C . LYS A 1 192 ? 281.424 186.847 141.659 1.00 17.02 192 LYS A C 1
ATOM 1459 O O . LYS A 1 192 ? 280.636 186.205 142.370 1.00 17.02 192 LYS A O 1
ATOM 1465 N N . GLN A 1 193 ? 282.489 186.282 141.092 1.00 16.00 193 GLN A N 1
ATOM 1466 C CA . GLN A 1 193 ? 282.815 184.882 141.332 1.00 16.00 193 GLN A CA 1
ATOM 1467 C C . GLN A 1 193 ? 283.083 184.623 142.810 1.00 16.00 193 GLN A C 1
ATOM 1468 O O . GLN A 1 193 ? 282.574 183.650 143.392 1.00 16.00 193 GLN A O 1
ATOM 1474 N N . VAL A 1 194 ? 283.861 185.503 143.441 1.00 14.86 194 VAL A N 1
ATOM 1475 C CA . VAL A 1 194 ? 284.190 185.323 144.851 1.00 14.86 194 VAL A CA 1
ATOM 1476 C C . VAL A 1 194 ? 282.923 185.342 145.698 1.00 14.86 194 VAL A C 1
ATOM 1477 O O . VAL A 1 194 ? 282.731 184.494 146.573 1.00 14.86 194 VAL A O 1
ATOM 1481 N N . GLN A 1 195 ? 282.029 186.296 145.433 1.00 16.43 195 GLN A N 1
ATOM 1482 C CA . GLN A 1 195 ? 280.776 186.370 146.171 1.00 16.43 195 GLN A CA 1
ATOM 1483 C C . GLN A 1 195 ? 279.938 185.123 145.972 1.00 16.43 195 GLN A C 1
ATOM 1484 O O . GLN A 1 195 ? 279.214 184.712 146.883 1.00 16.43 195 GLN A O 1
ATOM 1490 N N . ARG A 1 196 ? 280.010 184.510 144.792 1.00 17.55 196 ARG A N 1
ATOM 1491 C CA . ARG A 1 196 ? 279.328 183.233 144.635 1.00 17.55 196 ARG A CA 1
ATOM 1492 C C . ARG A 1 196 ? 279.970 182.139 145.482 1.00 17.55 196 ARG A C 1
ATOM 1493 O O . ARG A 1 196 ? 279.286 181.192 145.879 1.00 17.55 196 ARG A O 1
ATOM 1501 N N . LEU A 1 197 ? 281.262 182.253 145.795 1.00 16.28 197 LEU A N 1
ATOM 1502 C CA . LEU A 1 197 ? 281.908 181.203 146.583 1.00 16.28 197 LEU A CA 1
ATOM 1503 C C . LEU A 1 197 ? 281.719 181.311 148.100 1.00 16.28 197 LEU A C 1
ATOM 1504 O O . LEU A 1 197 ? 282.134 180.391 148.805 1.00 16.28 197 LEU A O 1
ATOM 1509 N N . VAL A 1 198 ? 281.123 182.379 148.635 1.00 19.78 198 VAL A N 1
ATOM 1510 C CA . VAL A 1 198 ? 281.059 182.553 150.090 1.00 19.78 198 VAL A CA 1
ATOM 1511 C C . VAL A 1 198 ? 279.643 182.881 150.551 1.00 19.78 198 VAL A C 1
ATOM 1512 O O . VAL A 1 198 ? 278.696 182.827 149.761 1.00 19.78 198 VAL A O 1
ATOM 1516 N N . VAL A 1 199 ? 279.494 183.197 151.845 1.00 25.97 199 VAL A N 1
ATOM 1517 C CA . VAL A 1 199 ? 278.208 183.632 152.387 1.00 25.97 199 VAL A CA 1
ATOM 1518 C C . VAL A 1 199 ? 277.700 184.844 151.618 1.00 25.97 199 VAL A C 1
ATOM 1519 O O . VAL A 1 199 ? 278.467 185.747 151.260 1.00 25.97 199 VAL A O 1
ATOM 1523 N N . ASP A 1 200 ? 276.385 184.877 151.378 1.00 33.92 200 ASP A N 1
ATOM 1524 C CA . ASP A 1 200 ? 275.813 185.745 150.353 1.00 33.92 200 ASP A CA 1
ATOM 1525 C C . ASP A 1 200 ? 275.712 187.208 150.760 1.00 33.92 200 ASP A C 1
ATOM 1526 O O . ASP A 1 200 ? 275.378 188.040 149.910 1.00 33.92 200 ASP A O 1
ATOM 1531 N N . GLY A 1 201 ? 275.987 187.552 152.012 1.00 31.74 201 GLY A N 1
ATOM 1532 C CA . GLY A 1 201 ? 275.930 188.932 152.428 1.00 31.74 201 GLY A CA 1
ATOM 1533 C C . GLY A 1 201 ? 277.014 189.761 151.769 1.00 31.74 201 GLY A C 1
ATOM 1534 O O . GLY A 1 201 ? 277.911 189.232 151.106 1.00 31.74 201 GLY A O 1
ATOM 1535 N N . PRO A 1 202 ? 276.938 191.082 151.913 1.00 28.60 202 PRO A N 1
ATOM 1536 C CA . PRO A 1 202 ? 278.036 191.930 151.434 1.00 28.60 202 PRO A CA 1
ATOM 1537 C C . PRO A 1 202 ? 279.322 191.595 152.170 1.00 28.60 202 PRO A C 1
ATOM 1538 O O . PRO A 1 202 ? 279.328 191.412 153.388 1.00 28.60 202 PRO A O 1
ATOM 1542 N N . LEU A 1 203 ? 280.416 191.511 151.417 1.00 20.53 203 LEU A N 1
ATOM 1543 C CA . LEU A 1 203 ? 281.703 191.169 152.007 1.00 20.53 203 LEU A CA 1
ATOM 1544 C C . LEU A 1 203 ? 282.129 192.254 152.980 1.00 20.53 203 LEU A C 1
ATOM 1545 O O . LEU A 1 203 ? 282.017 193.447 152.692 1.00 20.53 203 LEU A O 1
ATOM 1550 N N . VAL A 1 204 ? 282.614 191.840 154.139 1.00 15.13 204 VAL A N 1
ATOM 1551 C CA . VAL A 1 204 ? 282.995 192.799 155.164 1.00 15.13 204 VAL A CA 1
ATOM 1552 C C . VAL A 1 204 ? 284.353 193.389 154.818 1.00 15.13 204 VAL A C 1
ATOM 1553 O O . VAL A 1 204 ? 285.319 192.661 154.555 1.00 15.13 204 VAL A O 1
ATOM 1557 N N . ARG A 1 205 ? 284.405 194.712 154.775 1.00 13.41 205 ARG A N 1
ATOM 1558 C CA . ARG A 1 205 ? 285.636 195.475 154.679 1.00 13.41 205 ARG A CA 1
ATOM 1559 C C . ARG A 1 205 ? 286.050 195.864 156.092 1.00 13.41 205 ARG A C 1
ATOM 1560 O O . ARG A 1 205 ? 285.330 196.598 156.771 1.00 13.41 205 ARG A O 1
ATOM 1568 N N . ALA A 1 206 ? 287.185 195.352 156.539 1.00 11.99 206 ALA A N 1
ATOM 1569 C CA . ALA A 1 206 ? 287.705 195.604 157.876 1.00 11.99 206 ALA A CA 1
ATOM 1570 C C . ALA A 1 206 ? 288.947 196.474 157.750 1.00 11.99 206 ALA A C 1
ATOM 1571 O O . ALA A 1 206 ? 289.982 196.018 157.257 1.00 11.99 206 ALA A O 1
ATOM 1573 N N . ASN A 1 207 ? 288.843 197.719 158.211 1.00 12.82 207 ASN A N 1
ATOM 1574 C CA . ASN A 1 207 ? 289.938 198.671 158.070 1.00 12.82 207 ASN A CA 1
ATOM 1575 C C . ASN A 1 207 ? 291.159 198.271 158.889 1.00 12.82 207 ASN A C 1
ATOM 1576 O O . ASN A 1 207 ? 292.289 198.567 158.493 1.00 12.82 207 ASN A O 1
ATOM 1581 N N . ALA A 1 208 ? 290.960 197.593 160.017 1.00 11.37 208 ALA A N 1
ATOM 1582 C CA . ALA A 1 208 ? 292.056 197.226 160.902 1.00 11.37 208 ALA A CA 1
ATOM 1583 C C . ALA A 1 208 ? 292.747 195.923 160.520 1.00 11.37 208 ALA A C 1
ATOM 1584 O O . ALA A 1 208 ? 293.789 195.609 161.095 1.00 11.37 208 ALA A O 1
ATOM 1586 N N . LEU A 1 209 ? 292.213 195.170 159.566 1.00 11.10 209 LEU A N 1
ATOM 1587 C CA . LEU A 1 209 ? 292.759 193.869 159.207 1.00 11.10 209 LEU A CA 1
ATOM 1588 C C . LEU A 1 209 ? 293.813 194.004 158.116 1.00 11.10 209 LEU A C 1
ATOM 1589 O O . LEU A 1 209 ? 293.594 194.686 157.114 1.00 11.10 209 LEU A O 1
ATOM 1594 N N . ALA A 1 210 ? 294.952 193.350 158.314 1.00 11.66 210 ALA A N 1
ATOM 1595 C CA . ALA A 1 210 ? 295.976 193.240 157.284 1.00 11.66 210 ALA A CA 1
ATOM 1596 C C . ALA A 1 210 ? 295.693 192.030 156.399 1.00 11.66 210 ALA A C 1
ATOM 1597 O O . ALA A 1 210 ? 295.447 190.931 156.903 1.00 11.66 210 ALA A O 1
ATOM 1599 N N . GLY A 1 211 ? 295.720 192.235 155.089 1.00 11.56 211 GLY A N 1
ATOM 1600 C CA . GLY A 1 211 ? 295.474 191.134 154.173 1.00 11.56 211 GLY A CA 1
ATOM 1601 C C . GLY A 1 211 ? 294.005 190.772 154.117 1.00 11.56 211 GLY A C 1
ATOM 1602 O O . GLY A 1 211 ? 293.134 191.637 154.008 1.00 11.56 211 GLY A O 1
ATOM 1603 N N . ALA A 1 212 ? 293.718 189.476 154.180 1.00 10.66 212 ALA A N 1
ATOM 1604 C CA . ALA A 1 212 ? 292.354 188.983 154.142 1.00 10.66 212 ALA A CA 1
ATOM 1605 C C . ALA A 1 212 ? 292.217 187.821 155.113 1.00 10.66 212 ALA A C 1
ATOM 1606 O O . ALA A 1 212 ? 293.188 187.352 155.697 1.00 10.66 212 ALA A O 1
ATOM 1608 N N . LEU A 1 213 ? 290.992 187.342 155.261 1.00 10.01 213 LEU A N 1
ATOM 1609 C CA . LEU A 1 213 ? 290.674 186.367 156.286 1.00 10.01 213 LEU A CA 1
ATOM 1610 C C . LEU A 1 213 ? 289.498 185.525 155.828 1.00 10.01 213 LEU A C 1
ATOM 1611 O O . LEU A 1 213 ? 288.535 186.050 155.278 1.00 10.01 213 LEU A O 1
ATOM 1616 N N . VAL A 1 214 ? 289.574 184.224 156.058 1.00 9.88 214 VAL A N 1
ATOM 1617 C CA . VAL A 1 214 ? 288.438 183.336 155.859 1.00 9.88 214 VAL A CA 1
ATOM 1618 C C . VAL A 1 214 ? 288.104 182.736 157.212 1.00 9.88 214 VAL A C 1
ATOM 1619 O O . VAL A 1 214 ? 288.966 182.138 157.857 1.00 9.88 214 VAL A O 1
ATOM 1623 N N . MET A 1 215 ? 286.869 182.907 157.655 1.00 12.13 215 MET A N 1
ATOM 1624 C CA . MET A 1 215 ? 286.519 182.427 158.980 1.00 12.13 215 MET A CA 1
ATOM 1625 C C . MET A 1 215 ? 285.142 181.789 158.958 1.00 12.13 215 MET A C 1
ATOM 1626 O O . MET A 1 215 ? 284.308 182.102 158.114 1.00 12.13 215 MET A O 1
ATOM 1631 N N . SER A 1 216 ? 284.918 180.877 159.890 1.00 13.12 216 SER A N 1
ATOM 1632 C CA . SER A 1 216 ? 283.621 180.241 160.017 1.00 13.12 216 SER A CA 1
ATOM 1633 C C . SER A 1 216 ? 282.608 181.188 160.651 1.00 13.12 216 SER A C 1
ATOM 1634 O O . SER A 1 216 ? 282.940 181.981 161.530 1.00 13.12 216 SER A O 1
ATOM 1637 N N . MET A 1 217 ? 281.363 181.092 160.191 1.00 14.38 217 MET A N 1
ATOM 1638 C CA . MET A 1 217 ? 280.235 181.822 160.748 1.00 14.38 217 MET A CA 1
ATOM 1639 C C . MET A 1 217 ? 279.271 180.914 161.500 1.00 14.38 217 MET A C 1
ATOM 1640 O O . MET A 1 217 ? 278.139 181.318 161.774 1.00 14.38 217 MET A O 1
ATOM 1645 N N . ARG A 1 218 ? 279.688 179.692 161.829 1.00 13.05 218 ARG A N 1
ATOM 1646 C CA . ARG A 1 218 ? 278.799 178.783 162.543 1.00 13.05 218 ARG A CA 1
ATOM 1647 C C . ARG A 1 218 ? 278.435 179.315 163.923 1.00 13.05 218 ARG A C 1
ATOM 1648 O O . ARG A 1 218 ? 277.361 179.003 164.442 1.00 13.05 218 ARG A O 1
ATOM 1656 N N . GLY A 1 219 ? 279.294 180.133 164.515 1.00 11.32 219 GLY A N 1
ATOM 1657 C CA . GLY A 1 219 ? 279.089 180.636 165.853 1.00 11.32 219 GLY A CA 1
ATOM 1658 C C . GLY A 1 219 ? 279.872 179.843 166.886 1.00 11.32 219 GLY A C 1
ATOM 1659 O O . GLY A 1 219 ? 280.224 178.679 166.690 1.00 11.32 219 GLY A O 1
ATOM 1660 N N . GLY A 1 220 ? 280.160 180.500 168.002 1.00 10.22 220 GLY A N 1
ATOM 1661 C CA . GLY A 1 220 ? 280.829 179.862 169.111 1.00 10.22 220 GLY A CA 1
ATOM 1662 C C . GLY A 1 220 ? 282.332 179.791 169.028 1.00 10.22 220 GLY A C 1
ATOM 1663 O O . GLY A 1 220 ? 282.945 179.139 169.874 1.00 10.22 220 GLY A O 1
ATOM 1664 N N . ASP A 1 221 ? 282.954 180.431 168.045 1.00 10.21 221 ASP A N 1
ATOM 1665 C CA . ASP A 1 221 ? 284.406 180.399 167.932 1.00 10.21 221 ASP A CA 1
ATOM 1666 C C . ASP A 1 221 ? 285.078 181.671 168.414 1.00 10.21 221 ASP A C 1
ATOM 1667 O O . ASP A 1 221 ? 286.232 181.624 168.838 1.00 10.21 221 ASP A O 1
ATOM 1672 N N . TYR A 1 222 ? 284.382 182.799 168.352 1.00 8.54 222 TYR A N 1
ATOM 1673 C CA . TYR A 1 222 ? 284.947 184.112 168.620 1.00 8.54 222 TYR A CA 1
ATOM 1674 C C . TYR A 1 222 ? 283.908 184.920 169.368 1.00 8.54 222 TYR A C 1
ATOM 1675 O O . TYR A 1 222 ? 282.778 185.055 168.901 1.00 8.54 222 TYR A O 1
ATOM 1684 N N . GLU A 1 223 ? 284.276 185.450 170.524 1.00 8.22 223 GLU A N 1
ATOM 1685 C CA . GLU A 1 223 ? 283.293 186.028 171.424 1.00 8.22 223 GLU A CA 1
ATOM 1686 C C . GLU A 1 223 ? 283.800 187.362 171.944 1.00 8.22 223 GLU A C 1
ATOM 1687 O O . GLU A 1 223 ? 284.819 187.421 172.630 1.00 8.22 223 GLU A O 1
ATOM 1693 N N . LEU A 1 224 ? 283.095 188.427 171.608 1.00 7.32 224 LEU A N 1
ATOM 1694 C CA . LEU A 1 224 ? 283.353 189.748 172.152 1.00 7.32 224 LEU A CA 1
ATOM 1695 C C . LEU A 1 224 ? 282.361 190.000 173.277 1.00 7.32 224 LEU A C 1
ATOM 1696 O O . LEU A 1 224 ? 281.152 189.954 173.058 1.00 7.32 224 LEU A O 1
ATOM 1701 N N . THR A 1 225 ? 282.866 190.252 174.472 1.00 6.65 225 THR A N 1
ATOM 1702 C CA . THR A 1 225 ? 282.025 190.576 175.611 1.00 6.65 225 THR A CA 1
ATOM 1703 C C . THR A 1 225 ? 282.114 192.066 175.879 1.00 6.65 225 THR A C 1
ATOM 1704 O O . THR A 1 225 ? 283.210 192.616 176.001 1.00 6.65 225 THR A O 1
ATOM 1708 N N . VAL A 1 226 ? 280.966 192.712 175.980 1.00 6.60 226 VAL A N 1
ATOM 1709 C CA . VAL A 1 226 ? 280.916 194.133 176.277 1.00 6.60 226 VAL A CA 1
ATOM 1710 C C . VAL A 1 226 ? 280.330 194.322 177.666 1.00 6.60 226 VAL A C 1
ATOM 1711 O O . VAL A 1 226 ? 279.329 193.697 178.026 1.00 6.60 226 VAL A O 1
ATOM 1715 N N . GLY A 1 227 ? 280.958 195.195 178.440 1.00 6.57 227 GLY A N 1
ATOM 1716 C CA . GLY A 1 227 ? 280.465 195.617 179.728 1.00 6.57 227 GLY A CA 1
ATOM 1717 C C . GLY A 1 227 ? 279.724 196.909 179.504 1.00 6.57 227 GLY A C 1
ATOM 1718 O O . GLY A 1 227 ? 278.538 196.893 179.181 1.00 6.57 227 GLY A O 1
ATOM 1719 N N . GLN A 1 228 ? 280.387 198.035 179.699 1.00 6.81 228 GLN A N 1
ATOM 1720 C CA . GLN A 1 228 ? 279.826 199.301 179.257 1.00 6.81 228 GLN A CA 1
ATOM 1721 C C . GLN A 1 228 ? 280.008 199.427 177.751 1.00 6.81 228 GLN A C 1
ATOM 1722 O O . GLN A 1 228 ? 281.132 199.371 177.250 1.00 6.81 228 GLN A O 1
ATOM 1728 N N . ASP A 1 229 ? 278.905 199.581 177.030 1.00 8.20 229 ASP A N 1
ATOM 1729 C CA . ASP A 1 229 ? 278.972 199.762 175.590 1.00 8.20 229 ASP A CA 1
ATOM 1730 C C . ASP A 1 229 ? 279.442 201.174 175.255 1.00 8.20 229 ASP A C 1
ATOM 1731 O O . ASP A 1 229 ? 279.500 202.055 176.111 1.00 8.20 229 ASP A O 1
ATOM 1736 N N . LEU A 1 230 ? 279.795 201.367 173.986 1.00 7.77 230 LEU A N 1
ATOM 1737 C CA . LEU A 1 230 ? 280.289 202.640 173.471 1.00 7.77 230 LEU A CA 1
ATOM 1738 C C . LEU A 1 230 ? 279.425 203.808 173.923 1.00 7.77 230 LEU A C 1
ATOM 1739 O O . LEU A 1 230 ? 278.224 203.845 173.663 1.00 7.77 230 LEU A O 1
ATOM 1744 N N . SER A 1 231 ? 280.046 204.752 174.619 1.00 6.74 231 SER A N 1
ATOM 1745 C CA . SER A 1 231 ? 279.342 205.853 175.253 1.00 6.74 231 SER A CA 1
ATOM 1746 C C . SER A 1 231 ? 280.160 207.121 175.100 1.00 6.74 231 SER A C 1
ATOM 1747 O O . SER A 1 231 ? 281.370 207.077 174.903 1.00 6.74 231 SER A O 1
ATOM 1750 N N . ILE A 1 232 ? 279.489 208.258 175.211 1.00 5.69 232 ILE A N 1
ATOM 1751 C CA . ILE A 1 232 ? 280.153 209.552 175.282 1.00 5.69 232 ILE A CA 1
ATOM 1752 C C . ILE A 1 232 ? 279.952 210.097 176.685 1.00 5.69 232 ILE A C 1
ATOM 1753 O O . ILE A 1 232 ? 278.818 210.242 177.148 1.00 5.69 232 ILE A O 1
ATOM 1758 N N . GLY A 1 233 ? 281.050 210.391 177.358 1.00 5.19 233 GLY A N 1
ATOM 1759 C CA . GLY A 1 233 ? 280.979 210.976 178.674 1.00 5.19 233 GLY A CA 1
ATOM 1760 C C . GLY A 1 233 ? 281.668 212.314 178.763 1.00 5.19 233 GLY A C 1
ATOM 1761 O O . GLY A 1 233 ? 282.466 212.667 177.900 1.00 5.19 233 GLY A O 1
ATOM 1762 N N . TYR A 1 234 ? 281.366 213.059 179.814 1.00 6.18 234 TYR A N 1
ATOM 1763 C CA . TYR A 1 234 ? 281.941 214.370 180.059 1.00 6.18 234 TYR A CA 1
ATOM 1764 C C . TYR A 1 234 ? 283.054 214.264 181.091 1.00 6.18 234 TYR A C 1
ATOM 1765 O O . TYR A 1 234 ? 282.908 213.576 182.100 1.00 6.18 234 TYR A O 1
ATOM 1774 N N . ALA A 1 235 ? 284.170 214.937 180.838 1.00 6.13 235 ALA A N 1
ATOM 1775 C CA . ALA A 1 235 ? 285.283 214.963 181.773 1.00 6.13 235 ALA A CA 1
ATOM 1776 C C . ALA A 1 235 ? 285.450 216.325 182.435 1.00 6.13 235 ALA A C 1
ATOM 1777 O O . ALA A 1 235 ? 285.411 216.418 183.660 1.00 6.13 235 ALA A O 1
ATOM 1779 N N . PHE A 1 236 ? 285.619 217.389 181.658 1.00 7.29 236 PHE A N 1
ATOM 1780 C CA . PHE A 1 236 ? 285.967 218.691 182.206 1.00 7.29 236 PHE A CA 1
ATOM 1781 C C . PHE A 1 236 ? 285.629 219.770 181.190 1.00 7.29 236 PHE A C 1
ATOM 1782 O O . PHE A 1 236 ? 285.397 219.492 180.016 1.00 7.29 236 PHE A O 1
ATOM 1790 N N . HIS A 1 237 ? 285.610 221.013 181.655 1.00 8.31 237 HIS A N 1
ATOM 1791 C CA . HIS A 1 237 ? 285.473 222.139 180.745 1.00 8.31 237 HIS A CA 1
ATOM 1792 C C . HIS A 1 237 ? 286.043 223.390 181.388 1.00 8.31 237 HIS A C 1
ATOM 1793 O O . HIS A 1 237 ? 286.095 223.508 182.610 1.00 8.31 237 HIS A O 1
ATOM 1800 N N . ASP A 1 238 ? 286.475 224.311 180.541 1.00 12.17 238 ASP A N 1
ATOM 1801 C CA . ASP A 1 238 ? 286.797 225.683 180.897 1.00 12.17 238 ASP A CA 1
ATOM 1802 C C . ASP A 1 238 ? 285.864 226.610 180.116 1.00 12.17 238 ASP A C 1
ATOM 1803 O O . ASP A 1 238 ? 284.838 226.183 179.585 1.00 12.17 238 ASP A O 1
ATOM 1808 N N . ARG A 1 239 ? 286.200 227.900 180.096 1.00 15.73 239 ARG A N 1
ATOM 1809 C CA . ARG A 1 239 ? 285.317 228.885 179.480 1.00 15.73 239 ARG A CA 1
ATOM 1810 C C . ARG A 1 239 ? 285.105 228.631 177.992 1.00 15.73 239 ARG A C 1
ATOM 1811 O O . ARG A 1 239 ? 284.028 228.926 177.467 1.00 15.73 239 ARG A O 1
ATOM 1819 N N . SER A 1 240 ? 286.096 228.081 177.297 1.00 13.24 240 SER A N 1
ATOM 1820 C CA . SER A 1 240 ? 286.017 227.941 175.850 1.00 13.24 240 SER A CA 1
ATOM 1821 C C . SER A 1 240 ? 285.963 226.503 175.352 1.00 13.24 240 SER A C 1
ATOM 1822 O O . SER A 1 240 ? 285.417 226.264 174.277 1.00 13.24 240 SER A O 1
ATOM 1825 N N . LYS A 1 241 ? 286.508 225.545 176.089 1.00 11.03 241 LYS A N 1
ATOM 1826 C CA . LYS A 1 241 ? 286.613 224.169 175.629 1.00 11.03 241 LYS A CA 1
ATOM 1827 C C . LYS A 1 241 ? 285.904 223.232 176.592 1.00 11.03 241 LYS A C 1
ATOM 1828 O O . LYS A 1 241 ? 285.865 223.476 177.797 1.00 11.03 241 LYS A O 1
ATOM 1834 N N . VAL A 1 242 ? 285.342 222.158 176.056 1.00 7.52 242 VAL A N 1
ATOM 1835 C CA . VAL A 1 242 ? 284.793 221.078 176.860 1.00 7.52 242 VAL A CA 1
ATOM 1836 C C . VAL A 1 242 ? 285.512 219.792 176.479 1.00 7.52 242 VAL A C 1
ATOM 1837 O O . VAL A 1 242 ? 285.740 219.520 175.296 1.00 7.52 242 VAL A O 1
ATOM 1841 N N . GLU A 1 243 ? 285.908 219.026 177.488 1.00 6.67 243 GLU A N 1
ATOM 1842 C CA . GLU A 1 243 ? 286.596 217.756 177.299 1.00 6.67 243 GLU A CA 1
ATOM 1843 C C . GLU A 1 243 ? 285.612 216.612 177.491 1.00 6.67 243 GLU A C 1
ATOM 1844 O O . GLU A 1 243 ? 284.983 216.496 178.542 1.00 6.67 243 GLU A O 1
ATOM 1850 N N . LEU A 1 244 ? 285.476 215.783 176.471 1.00 5.09 244 LEU A N 1
ATOM 1851 C CA . LEU A 1 244 ? 284.622 214.614 176.489 1.00 5.09 244 LEU A CA 1
ATOM 1852 C C . LEU A 1 244 ? 285.470 213.383 176.209 1.00 5.09 244 LEU A C 1
ATOM 1853 O O . LEU A 1 244 ? 286.658 213.474 175.920 1.00 5.09 244 LEU A O 1
ATOM 1858 N N . PHE A 1 245 ? 284.852 212.217 176.304 1.00 4.42 245 PHE A N 1
ATOM 1859 C CA . PHE A 1 245 ? 285.554 210.994 175.962 1.00 4.42 245 PHE A CA 1
ATOM 1860 C C . PHE A 1 245 ? 284.569 210.008 175.366 1.00 4.42 245 PHE A C 1
ATOM 1861 O O . PHE A 1 245 ? 283.365 210.079 175.605 1.00 4.42 245 PHE A O 1
ATOM 1869 N N . VAL A 1 246 ? 285.107 209.107 174.568 1.00 4.75 246 VAL A N 1
ATOM 1870 C CA . VAL A 1 246 ? 284.428 207.875 174.201 1.00 4.75 246 VAL A CA 1
ATOM 1871 C C . VAL A 1 246 ? 284.877 206.804 175.181 1.00 4.75 246 VAL A C 1
ATOM 1872 O O . VAL A 1 246 ? 286.070 206.660 175.444 1.00 4.75 246 VAL A O 1
ATOM 1876 N N . ALA A 1 247 ? 283.927 206.077 175.746 1.00 5.38 247 ALA A N 1
ATOM 1877 C CA . ALA A 1 247 ? 284.213 205.048 176.731 1.00 5.38 247 ALA A CA 1
ATOM 1878 C C . ALA A 1 247 ? 283.628 203.716 176.292 1.00 5.38 247 ALA A C 1
ATOM 1879 O O . ALA A 1 247 ? 282.528 203.661 175.741 1.00 5.38 247 ALA A O 1
ATOM 1881 N N . GLU A 1 248 ? 284.381 202.648 176.534 1.00 6.65 248 GLU A N 1
ATOM 1882 C CA . GLU A 1 248 ? 283.877 201.293 176.358 1.00 6.65 248 GLU A CA 1
ATOM 1883 C C . GLU A 1 248 ? 284.645 200.354 177.275 1.00 6.65 248 GLU A C 1
ATOM 1884 O O . GLU A 1 248 ? 285.835 200.535 177.505 1.00 6.65 248 GLU A O 1
ATOM 1890 N N . SER A 1 249 ? 283.971 199.336 177.784 1.00 5.44 249 SER A N 1
ATOM 1891 C CA . SER A 1 249 ? 284.654 198.244 178.465 1.00 5.44 249 SER A CA 1
ATOM 1892 C C . SER A 1 249 ? 284.339 196.948 177.738 1.00 5.44 249 SER A C 1
ATOM 1893 O O . SER A 1 249 ? 283.181 196.670 177.429 1.00 5.44 249 SER A O 1
ATOM 1896 N N . PHE A 1 250 ? 285.368 196.168 177.452 1.00 5.23 250 PHE A N 1
ATOM 1897 C CA . PHE A 1 250 ? 285.172 194.987 176.627 1.00 5.23 250 PHE A CA 1
ATOM 1898 C C . PHE A 1 250 ? 286.348 194.046 176.797 1.00 5.23 250 PHE A C 1
ATOM 1899 O O . PHE A 1 250 ? 287.417 194.429 177.268 1.00 5.23 250 PHE A O 1
ATOM 1907 N N . THR A 1 251 ? 286.134 192.808 176.373 1.00 5.53 251 THR A N 1
ATOM 1908 C CA . THR A 1 251 ? 287.237 191.898 176.117 1.00 5.53 251 THR A CA 1
ATOM 1909 C C . THR A 1 251 ? 286.844 190.984 174.966 1.00 5.53 251 THR A C 1
ATOM 1910 O O . THR A 1 251 ? 285.670 190.848 174.628 1.00 5.53 251 THR A O 1
ATOM 1914 N N . PHE A 1 252 ? 287.845 190.397 174.328 1.00 6.52 252 PHE A N 1
ATOM 1915 C CA . PHE A 1 252 ? 287.616 189.504 173.205 1.00 6.52 252 PHE A CA 1
ATOM 1916 C C . PHE A 1 252 ? 288.293 188.171 173.474 1.00 6.52 252 PHE A C 1
ATOM 1917 O O . PHE A 1 252 ? 289.452 188.133 173.887 1.00 6.52 252 PHE A O 1
ATOM 1925 N N . ARG A 1 253 ? 287.572 187.088 173.225 1.00 7.59 253 ARG A N 1
ATOM 1926 C CA . ARG A 1 253 ? 288.070 185.736 173.411 1.00 7.59 253 ARG A CA 1
ATOM 1927 C C . ARG A 1 253 ? 288.031 184.971 172.100 1.00 7.59 253 ARG A C 1
ATOM 1928 O O . ARG A 1 253 ? 287.047 185.029 171.359 1.00 7.59 253 ARG A O 1
ATOM 1936 N N . VAL A 1 254 ? 289.104 184.246 171.833 1.00 8.72 254 VAL A N 1
ATOM 1937 C CA . VAL A 1 254 ? 289.139 183.241 170.783 1.00 8.72 254 VAL A CA 1
ATOM 1938 C C . VAL A 1 254 ? 288.844 181.898 171.437 1.00 8.72 254 VAL A C 1
ATOM 1939 O O . VAL A 1 254 ? 289.675 181.359 172.171 1.00 8.72 254 VAL A O 1
ATOM 1943 N N . LEU A 1 255 ? 287.658 181.356 171.183 1.00 10.19 255 LEU A N 1
ATOM 1944 C CA . LEU A 1 255 ? 287.306 180.055 171.737 1.00 10.19 255 LEU A CA 1
ATOM 1945 C C . LEU A 1 255 ? 287.854 178.916 170.888 1.00 10.19 255 LEU A C 1
ATOM 1946 O O . LEU A 1 255 ? 288.318 177.909 171.427 1.00 10.19 255 LEU A O 1
ATOM 1951 N N . GLU A 1 256 ? 287.826 179.061 169.567 1.00 11.58 256 GLU A N 1
ATOM 1952 C CA . GLU A 1 256 ? 288.358 178.055 168.649 1.00 11.58 256 GLU A CA 1
ATOM 1953 C C . GLU A 1 256 ? 289.403 178.705 167.755 1.00 11.58 256 GLU A C 1
ATOM 1954 O O . GLU A 1 256 ? 289.053 179.350 166.753 1.00 11.58 256 GLU A O 1
ATOM 1960 N N . PRO A 1 257 ? 290.690 178.589 168.081 1.00 11.25 257 PRO A N 1
ATOM 1961 C CA . PRO A 1 257 ? 291.718 179.279 167.285 1.00 11.25 257 PRO A CA 1
ATOM 1962 C C . PRO A 1 257 ? 291.826 178.814 165.847 1.00 11.25 257 PRO A C 1
ATOM 1963 O O . PRO A 1 257 ? 292.303 179.581 165.007 1.00 11.25 257 PRO A O 1
ATOM 1967 N N . GLY A 1 258 ? 291.399 177.599 165.528 1.00 11.14 258 GLY A N 1
ATOM 1968 C CA . GLY A 1 258 ? 291.562 177.084 164.187 1.00 11.14 258 GLY A CA 1
ATOM 1969 C C . GLY A 1 258 ? 290.375 177.329 163.286 1.00 11.14 258 GLY A C 1
ATOM 1970 O O . GLY A 1 258 ? 290.228 176.664 162.263 1.00 11.14 258 GLY A O 1
ATOM 1971 N N . ALA A 1 259 ? 289.525 178.281 163.649 1.00 9.94 259 ALA A N 1
ATOM 1972 C CA . ALA A 1 259 ? 288.330 178.587 162.882 1.00 9.94 259 ALA A CA 1
ATOM 1973 C C . ALA A 1 259 ? 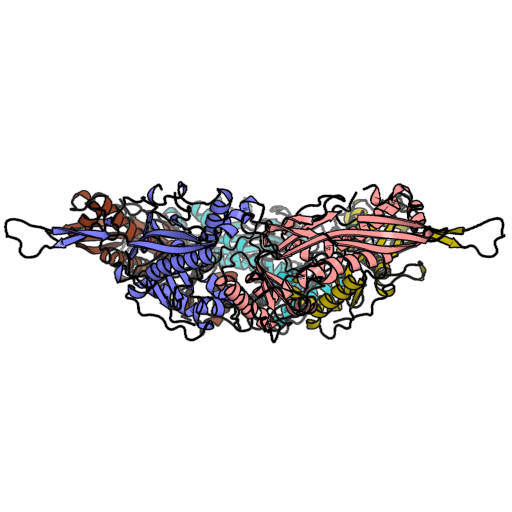288.552 179.685 161.848 1.00 9.94 259 ALA A C 1
ATOM 1974 O O . ALA A 1 259 ? 287.593 180.117 161.211 1.00 9.94 259 ALA A O 1
ATOM 1976 N N . ALA A 1 260 ? 289.786 180.135 161.657 1.00 9.71 260 ALA A N 1
ATOM 1977 C CA . ALA A 1 260 ? 290.082 181.129 160.643 1.00 9.71 260 ALA A CA 1
ATOM 1978 C C . ALA A 1 260 ? 291.409 180.820 159.970 1.00 9.71 260 ALA A C 1
ATOM 1979 O O . ALA A 1 260 ? 292.303 180.222 160.565 1.00 9.71 260 ALA A O 1
ATOM 1981 N N . VAL A 1 261 ? 291.516 181.239 158.716 1.00 9.98 261 VAL A N 1
ATOM 1982 C CA . VAL A 1 261 ? 292.734 181.159 157.923 1.00 9.98 261 VAL A CA 1
ATOM 1983 C C . VAL A 1 261 ? 293.059 182.561 157.432 1.00 9.98 261 VAL A C 1
ATOM 1984 O O . VAL A 1 261 ? 292.181 183.264 156.925 1.00 9.98 261 VAL A O 1
ATOM 1988 N N . HIS A 1 262 ? 294.313 182.959 157.574 1.00 11.77 262 HIS A N 1
ATOM 1989 C CA . HIS A 1 262 ? 294.769 184.264 157.126 1.00 11.77 262 HIS A CA 1
ATOM 1990 C C . HIS A 1 262 ? 295.262 184.189 155.686 1.00 11.77 262 HIS A C 1
ATOM 1991 O O . HIS A 1 262 ? 296.004 183.276 155.325 1.00 11.77 262 HIS A O 1
ATOM 1998 N N . LEU A 1 263 ? 294.838 185.143 154.864 1.00 13.50 263 LEU A N 1
ATOM 1999 C CA . LEU A 1 263 ? 295.303 185.276 153.492 1.00 13.50 263 LEU A CA 1
ATOM 2000 C C . LEU A 1 263 ? 296.240 186.469 153.402 1.00 13.50 263 LEU A C 1
ATOM 2001 O O . LEU A 1 263 ? 295.892 187.568 153.838 1.00 13.50 263 LEU A O 1
ATOM 2006 N N . ARG A 1 264 ? 297.424 186.251 152.846 1.00 19.36 264 ARG A N 1
ATOM 2007 C CA . ARG A 1 264 ? 298.374 187.334 152.649 1.00 19.36 264 ARG A CA 1
ATOM 2008 C C . ARG A 1 264 ? 297.969 188.166 151.443 1.00 19.36 264 ARG A C 1
ATOM 2009 O O . ARG A 1 264 ? 297.608 187.629 150.396 1.00 19.36 264 ARG A O 1
ATOM 2017 N N . TYR A 1 265 ? 298.088 189.481 151.594 1.00 22.95 265 TYR A N 1
ATOM 2018 C CA . TYR A 1 265 ? 297.371 190.456 150.781 1.00 22.95 265 TYR A CA 1
ATOM 2019 C C . TYR A 1 265 ? 297.462 190.187 149.287 1.00 22.95 265 TYR A C 1
ATOM 2020 O O . TYR A 1 265 ? 298.488 189.728 148.779 1.00 22.95 265 TYR A O 1
ATOM 2029 N N . ALA A 1 266 ? 296.378 190.501 148.580 1.00 20.35 266 ALA A N 1
ATOM 2030 C CA . ALA A 1 266 ? 296.435 190.660 147.130 1.00 20.35 266 ALA A CA 1
ATOM 2031 C C . ALA A 1 266 ? 295.847 192.009 146.742 1.00 20.35 266 ALA A C 1
ATOM 2032 O O . ALA A 1 266 ? 295.455 192.786 147.613 1.00 20.35 266 ALA A O 1
ATOM 2035 N N . MET B 1 1 ? 269.694 153.393 171.957 1.00 15.61 1 MET B N 1
ATOM 2036 C CA . MET B 1 1 ? 268.880 153.519 173.164 1.00 15.61 1 MET B CA 1
ATOM 2037 C C . MET B 1 1 ? 269.654 153.122 174.423 1.00 15.61 1 MET B C 1
ATOM 2038 O O . MET B 1 1 ? 270.614 153.784 174.796 1.00 15.61 1 MET B O 1
ATOM 2043 N N . ASP B 1 2 ? 269.234 152.039 175.080 1.00 13.23 2 ASP B N 1
ATOM 2044 C CA . ASP B 1 2 ? 269.936 151.593 176.276 1.00 13.23 2 ASP B CA 1
ATOM 2045 C C . ASP B 1 2 ? 271.214 150.829 175.963 1.00 13.23 2 ASP B C 1
ATOM 2046 O O . ASP B 1 2 ? 272.014 150.603 176.872 1.00 13.23 2 ASP B O 1
ATOM 2051 N N . LEU B 1 3 ? 271.438 150.445 174.707 1.00 9.95 3 LEU B N 1
ATOM 2052 C CA . LEU B 1 3 ? 272.732 149.899 174.318 1.00 9.95 3 LEU B CA 1
ATOM 2053 C C . LEU B 1 3 ? 273.836 150.949 174.339 1.00 9.95 3 LEU B C 1
ATOM 2054 O O . LEU B 1 3 ? 275.013 150.587 174.377 1.00 9.95 3 LEU B O 1
ATOM 2059 N N . LEU B 1 4 ? 273.487 152.235 174.300 1.00 8.27 4 LEU B N 1
ATOM 2060 C CA . LEU B 1 4 ? 274.484 153.292 174.389 1.00 8.27 4 LEU B CA 1
ATOM 2061 C C . LEU B 1 4 ? 274.955 153.536 175.816 1.00 8.27 4 LEU B C 1
ATOM 2062 O O . LEU B 1 4 ? 276.060 154.048 176.000 1.00 8.27 4 LEU B O 1
ATOM 2067 N N . LYS B 1 5 ? 274.148 153.175 176.817 1.00 8.08 5 LYS B N 1
ATOM 2068 C CA . LYS B 1 5 ? 274.556 153.160 178.225 1.00 8.08 5 LYS B CA 1
ATOM 2069 C C . LYS B 1 5 ? 275.064 154.522 178.691 1.00 8.08 5 LYS B C 1
ATOM 2070 O O . LYS B 1 5 ? 276.037 154.615 179.436 1.00 8.08 5 LYS B O 1
ATOM 2076 N N . ARG B 1 6 ? 274.397 155.587 178.257 1.00 7.65 6 ARG B N 1
ATOM 2077 C CA . ARG B 1 6 ? 274.934 156.921 178.486 1.00 7.65 6 ARG B CA 1
ATOM 2078 C C . ARG B 1 6 ? 274.769 157.368 179.931 1.00 7.65 6 ARG B C 1
ATOM 2079 O O . ARG B 1 6 ? 275.571 158.165 180.422 1.00 7.65 6 ARG B O 1
ATOM 2087 N N . HIS B 1 7 ? 273.760 156.855 180.630 1.00 8.93 7 HIS B N 1
ATOM 2088 C CA . HIS B 1 7 ? 273.549 157.227 182.020 1.00 8.93 7 HIS B CA 1
ATOM 2089 C C . HIS B 1 7 ? 274.637 156.702 182.947 1.00 8.93 7 HIS B C 1
ATOM 2090 O O . HIS B 1 7 ? 274.709 157.145 184.092 1.00 8.93 7 HIS B O 1
ATOM 2097 N N . LEU B 1 8 ? 275.487 155.792 182.488 1.00 7.60 8 LEU B N 1
ATOM 2098 C CA . LEU B 1 8 ? 276.609 155.312 183.278 1.00 7.60 8 LEU B CA 1
ATOM 2099 C C . LEU B 1 8 ? 277.869 156.147 183.108 1.00 7.60 8 LEU B C 1
ATOM 2100 O O . LEU B 1 8 ? 278.846 155.910 183.820 1.00 7.60 8 LEU B O 1
ATOM 2105 N N . ALA B 1 9 ? 277.883 157.090 182.183 1.00 6.68 9 ALA B N 1
ATOM 2106 C CA . ALA B 1 9 ? 279.068 157.898 181.941 1.00 6.68 9 ALA B CA 1
ATOM 2107 C C . ALA B 1 9 ? 279.189 159.003 182.990 1.00 6.68 9 ALA B C 1
ATOM 2108 O O . ALA B 1 9 ? 278.182 159.563 183.421 1.00 6.68 9 ALA B O 1
ATOM 2110 N N . PRO B 1 10 ? 280.401 159.328 183.417 1.00 6.69 10 PRO B N 1
ATOM 2111 C CA . PRO B 1 10 ? 280.623 160.464 184.327 1.00 6.69 10 PRO B CA 1
ATOM 2112 C C . PRO B 1 10 ? 280.615 161.806 183.599 1.00 6.69 10 PRO B C 1
ATOM 2113 O O . PRO B 1 10 ? 281.586 162.553 183.612 1.00 6.69 10 PRO B O 1
ATOM 2117 N N . ILE B 1 11 ? 279.500 162.105 182.945 1.00 6.90 11 ILE B N 1
ATOM 2118 C CA . ILE B 1 11 ? 279.361 163.250 182.057 1.00 6.90 11 ILE B CA 1
ATOM 2119 C C . ILE B 1 11 ? 278.086 163.987 182.439 1.00 6.90 11 ILE B C 1
ATOM 2120 O O . ILE B 1 11 ? 277.024 163.371 182.547 1.00 6.90 11 ILE B O 1
ATOM 2125 N N . VAL B 1 12 ? 278.188 165.294 182.650 1.00 7.84 12 VAL B N 1
ATOM 2126 C CA . VAL B 1 12 ? 277.020 166.101 183.001 1.00 7.84 12 VAL B CA 1
ATOM 2127 C C . VAL B 1 12 ? 276.166 166.321 181.756 1.00 7.84 12 VAL B C 1
ATOM 2128 O O . VAL B 1 12 ? 276.673 166.209 180.634 1.00 7.84 12 VAL B O 1
ATOM 2132 N N . PRO B 1 13 ? 274.870 166.602 181.903 1.00 8.26 13 PRO B N 1
ATOM 2133 C CA . PRO B 1 13 ? 273.998 166.725 180.721 1.00 8.26 13 PRO B CA 1
ATOM 2134 C C . PRO B 1 13 ? 274.427 167.772 179.704 1.00 8.26 13 PRO B C 1
ATOM 2135 O O . PRO B 1 13 ? 274.250 167.555 178.499 1.00 8.26 13 PRO B O 1
ATOM 2139 N N . ASP B 1 14 ? 274.975 168.904 180.145 1.00 9.20 14 ASP B N 1
ATOM 2140 C CA . ASP B 1 14 ? 275.415 169.916 179.194 1.00 9.20 14 ASP B CA 1
ATOM 2141 C C . ASP B 1 14 ? 276.662 169.489 178.437 1.00 9.20 14 ASP B C 1
ATOM 2142 O O . ASP B 1 14 ? 276.833 169.871 177.279 1.00 9.20 14 ASP B O 1
ATOM 2147 N N . ALA B 1 15 ? 277.528 168.685 179.051 1.00 7.84 15 ALA B N 1
ATOM 2148 C CA . ALA B 1 15 ? 278.645 168.125 178.303 1.00 7.84 15 ALA B CA 1
ATOM 2149 C C . ALA B 1 15 ? 278.173 167.084 177.292 1.00 7.84 15 ALA B C 1
ATOM 2150 O O . ALA B 1 15 ? 278.744 166.985 176.204 1.00 7.84 15 ALA B O 1
ATOM 2152 N N . TRP B 1 16 ? 277.131 166.317 177.621 1.00 7.44 16 TRP B N 1
ATOM 2153 C CA . TRP B 1 16 ? 276.533 165.421 176.638 1.00 7.44 16 TRP B CA 1
ATOM 2154 C C . TRP B 1 16 ? 275.966 166.202 175.464 1.00 7.44 16 TRP B C 1
ATOM 2155 O O . TRP B 1 16 ? 276.134 165.804 174.308 1.00 7.44 16 TRP B O 1
ATOM 2166 N N . SER B 1 17 ? 275.295 167.321 175.748 1.00 9.09 17 SER B N 1
ATOM 2167 C CA . SER B 1 17 ? 274.798 168.180 174.681 1.00 9.09 17 SER B CA 1
ATOM 2168 C C . SER B 1 17 ? 275.934 168.729 173.831 1.00 9.09 17 SER B C 1
ATOM 2169 O O . SER B 1 17 ? 275.811 168.804 172.608 1.00 9.09 17 SER B O 1
ATOM 2172 N N . ALA B 1 18 ? 277.040 169.130 174.457 1.00 8.83 18 ALA B N 1
ATOM 2173 C CA . ALA B 1 18 ? 278.173 169.634 173.686 1.00 8.83 18 ALA B CA 1
ATOM 2174 C C . ALA B 1 18 ? 278.760 168.556 172.777 1.00 8.83 18 ALA B C 1
ATOM 2175 O O . ALA B 1 18 ? 279.065 168.823 171.610 1.00 8.83 18 ALA B O 1
ATOM 2177 N N . ILE B 1 19 ? 278.910 167.333 173.291 1.00 8.25 19 ILE B N 1
ATOM 2178 C CA . ILE B 1 19 ? 279.422 166.229 172.479 1.00 8.25 19 ILE B CA 1
ATOM 2179 C C . ILE B 1 19 ? 278.492 165.953 171.301 1.00 8.25 19 ILE B C 1
ATOM 2180 O O . ILE B 1 19 ? 278.936 165.808 170.153 1.00 8.25 19 ILE B O 1
ATOM 2185 N N . ASP B 1 20 ? 277.186 165.891 171.570 1.00 9.63 20 ASP B N 1
ATOM 2186 C CA . ASP B 1 20 ? 276.222 165.603 170.518 1.00 9.63 20 ASP B CA 1
ATOM 2187 C C . ASP B 1 20 ? 276.202 166.703 169.468 1.00 9.63 20 ASP B C 1
ATOM 2188 O O . ASP B 1 20 ? 276.125 166.421 168.272 1.00 9.63 20 ASP B O 1
ATOM 2193 N N . GLU B 1 21 ? 276.263 167.964 169.901 1.00 12.11 21 GLU B N 1
ATOM 2194 C CA . GLU B 1 21 ? 276.295 169.089 168.976 1.00 12.11 21 GLU B CA 1
ATOM 2195 C C . GLU B 1 21 ? 277.526 169.038 168.085 1.00 12.11 21 GLU B C 1
ATOM 2196 O O . GLU B 1 21 ? 277.433 169.258 166.870 1.00 12.11 21 GLU B O 1
ATOM 2202 N N . GLU B 1 22 ? 278.684 168.733 168.671 1.00 11.25 22 GLU B N 1
ATOM 2203 C CA . GLU B 1 22 ? 279.910 168.632 167.893 1.00 11.25 22 GLU B CA 1
ATOM 2204 C C . GLU B 1 22 ? 279.810 167.541 166.835 1.00 11.25 22 GLU B C 1
ATOM 2205 O O . GLU B 1 22 ? 280.193 167.749 165.681 1.00 11.25 22 GLU B O 1
ATOM 2211 N N . ALA B 1 23 ? 279.295 166.365 167.206 1.00 10.22 23 ALA B N 1
ATOM 2212 C CA . ALA B 1 23 ? 279.162 165.298 166.215 1.00 10.22 23 ALA B CA 1
ATOM 2213 C C . ALA B 1 23 ? 278.127 165.652 165.151 1.00 10.22 23 ALA B C 1
ATOM 2214 O O . ALA B 1 23 ? 278.331 165.385 163.962 1.00 10.22 23 ALA B O 1
ATOM 2216 N N . LYS B 1 24 ? 277.025 166.273 165.568 1.00 12.24 24 LYS B N 1
ATOM 2217 C CA . LYS B 1 24 ? 275.913 166.565 164.679 1.00 12.24 24 LYS B CA 1
ATOM 2218 C C . LYS B 1 24 ? 276.282 167.581 163.609 1.00 12.24 24 LYS B C 1
ATOM 2219 O O . LYS B 1 24 ? 275.847 167.452 162.463 1.00 12.24 24 LYS B O 1
ATOM 2225 N N . GLU B 1 25 ? 277.055 168.613 163.960 1.00 13.72 25 GLU B N 1
ATOM 2226 C CA . GLU B 1 25 ? 277.427 169.589 162.939 1.00 13.72 25 GLU B CA 1
ATOM 2227 C C . GLU B 1 25 ? 278.302 168.952 161.865 1.00 13.72 25 GLU B C 1
ATOM 2228 O O . GLU B 1 25 ? 278.096 169.190 160.669 1.00 13.72 25 GLU B O 1
ATOM 2234 N N . ILE B 1 26 ? 279.240 168.097 162.268 1.00 11.90 26 ILE B N 1
ATOM 2235 C CA . ILE B 1 26 ? 280.064 167.373 161.304 1.00 11.90 26 ILE B CA 1
ATOM 2236 C C . ILE B 1 26 ? 279.207 166.473 160.422 1.00 11.90 26 ILE B C 1
ATOM 2237 O O . ILE B 1 26 ? 279.390 166.423 159.202 1.00 11.90 26 ILE B O 1
ATOM 2242 N N . PHE B 1 27 ? 278.267 165.743 161.021 1.00 10.62 27 PHE B N 1
ATOM 2243 C CA . PHE B 1 27 ? 277.465 164.818 160.227 1.00 10.62 27 PHE B CA 1
ATOM 2244 C C . PHE B 1 27 ? 276.574 165.557 159.239 1.00 10.62 27 PHE B C 1
ATOM 2245 O O . PHE B 1 27 ? 276.488 165.173 158.071 1.00 10.62 27 PHE B O 1
ATOM 2253 N N . GLN B 1 28 ? 275.915 166.627 159.682 1.00 14.41 28 GLN B N 1
ATOM 2254 C CA . GLN B 1 28 ? 275.059 167.377 158.776 1.00 14.41 28 GLN B CA 1
ATOM 2255 C C . GLN B 1 28 ? 275.863 168.078 157.692 1.00 14.41 28 GLN B C 1
ATOM 2256 O O . GLN B 1 28 ? 275.356 168.275 156.585 1.00 14.41 28 GLN B O 1
ATOM 2262 N N . GLY B 1 29 ? 277.106 168.446 157.973 1.00 13.86 29 GLY B N 1
ATOM 2263 C CA . GLY B 1 29 ? 277.908 169.071 156.949 1.00 13.86 29 GLY B CA 1
ATOM 2264 C C . GLY B 1 29 ? 278.563 168.147 155.944 1.00 13.86 29 GLY B C 1
ATOM 2265 O O . GLY B 1 29 ? 278.691 168.513 154.776 1.00 13.86 29 GLY B O 1
ATOM 2266 N N . HIS B 1 30 ? 278.980 166.953 156.363 1.00 12.92 30 HIS B N 1
ATOM 2267 C CA . HIS B 1 30 ? 279.930 166.173 155.585 1.00 12.92 30 HIS B CA 1
ATOM 2268 C C . HIS B 1 30 ? 279.390 164.865 155.025 1.00 12.92 30 HIS B C 1
ATOM 2269 O O . HIS B 1 30 ? 280.099 164.218 154.253 1.00 12.92 30 HIS B O 1
ATOM 2276 N N . LEU B 1 31 ? 278.178 164.452 155.377 1.00 11.75 31 LEU B N 1
ATOM 2277 C CA . LEU B 1 31 ? 277.633 163.188 154.879 1.00 11.75 31 LEU B CA 1
ATOM 2278 C C . LEU B 1 31 ? 277.087 163.401 153.473 1.00 11.75 31 LEU B C 1
ATOM 2279 O O . LEU B 1 31 ? 275.981 163.909 153.293 1.00 11.75 31 LEU B O 1
ATOM 2284 N N . ALA B 1 32 ? 277.855 162.992 152.467 1.00 11.74 32 ALA B N 1
ATOM 2285 C CA . ALA B 1 32 ? 277.478 163.275 151.086 1.00 11.74 32 ALA B CA 1
ATOM 2286 C C . ALA B 1 32 ? 276.553 162.208 150.511 1.00 11.74 32 ALA B C 1
ATOM 2287 O O . ALA B 1 32 ? 275.610 162.536 149.788 1.00 11.74 32 ALA B O 1
ATOM 2289 N N . GLY B 1 33 ? 276.800 160.935 150.823 1.00 10.61 33 GLY B N 1
ATOM 2290 C CA . GLY B 1 33 ? 275.962 159.872 150.290 1.00 10.61 33 GLY B CA 1
ATOM 2291 C C . GLY B 1 33 ? 274.502 160.007 150.679 1.00 10.61 33 GLY B C 1
ATOM 2292 O O . GLY B 1 33 ? 273.611 159.746 149.873 1.00 10.61 33 GLY B O 1
ATOM 2293 N N . ARG B 1 34 ? 274.237 160.427 151.915 1.00 11.54 34 ARG B N 1
ATOM 2294 C CA . ARG B 1 34 ? 272.863 160.598 152.373 1.00 11.54 34 ARG B CA 1
ATOM 2295 C C . ARG B 1 34 ? 272.140 161.730 151.661 1.00 11.54 34 ARG B C 1
ATOM 2296 O O . ARG B 1 34 ? 270.910 161.781 151.700 1.00 11.54 34 ARG B O 1
ATOM 2304 N N . LYS B 1 35 ? 272.870 162.641 151.023 1.00 13.48 35 LYS B N 1
ATOM 2305 C CA . LYS B 1 35 ? 272.239 163.671 150.214 1.00 13.48 35 LYS B CA 1
ATOM 2306 C C . LYS B 1 35 ? 271.768 163.155 148.862 1.00 13.48 35 LYS B C 1
ATOM 2307 O O . LYS B 1 35 ? 270.925 163.794 148.235 1.00 13.48 35 LYS B O 1
ATOM 2313 N N . LEU B 1 36 ? 272.279 162.019 148.402 1.00 11.69 36 LEU B N 1
ATOM 2314 C CA . LEU B 1 36 ? 272.088 161.598 147.024 1.00 11.69 36 LEU B CA 1
ATOM 2315 C C . LEU B 1 36 ? 271.240 160.351 146.853 1.00 11.69 36 LEU B C 1
ATOM 2316 O O . LEU B 1 36 ? 270.606 160.200 145.812 1.00 11.69 36 LEU B O 1
ATOM 2321 N N . VAL B 1 37 ? 271.200 159.460 147.833 1.00 9.52 37 VAL B N 1
ATOM 2322 C CA . VAL B 1 37 ? 270.579 158.158 147.662 1.00 9.52 37 VAL B CA 1
ATOM 2323 C C . VAL B 1 37 ? 269.264 158.119 148.430 1.00 9.52 37 VAL B C 1
ATOM 2324 O O . VAL B 1 37 ? 268.975 158.975 149.266 1.00 9.52 37 VAL B O 1
ATOM 2328 N N . ASP B 1 38 ? 268.444 157.124 148.110 1.00 10.10 38 ASP B N 1
ATOM 2329 C CA . ASP B 1 38 ? 267.232 156.877 148.879 1.00 10.10 38 ASP B CA 1
ATOM 2330 C C . ASP B 1 38 ? 267.591 156.417 150.284 1.00 10.10 38 ASP B C 1
ATOM 2331 O O . ASP B 1 38 ? 268.554 155.678 150.485 1.00 10.10 38 ASP B O 1
ATOM 2336 N N . PHE B 1 39 ? 266.818 156.868 151.258 1.00 10.22 39 PHE B N 1
ATOM 2337 C CA . PHE B 1 39 ? 267.077 156.589 152.661 1.00 10.22 39 PHE B CA 1
ATOM 2338 C C . PHE B 1 39 ? 265.948 155.735 153.216 1.00 10.22 39 PHE B C 1
ATOM 2339 O O . PHE B 1 39 ? 264.802 156.181 153.278 1.00 10.22 39 PHE B O 1
ATOM 2347 N N . ARG B 1 40 ? 266.270 154.514 153.612 1.00 8.93 40 ARG B N 1
ATOM 2348 C CA . ARG B 1 40 ? 265.323 153.659 154.311 1.00 8.93 40 ARG B CA 1
ATOM 2349 C C . ARG B 1 40 ? 265.533 153.875 155.801 1.00 8.93 40 ARG B C 1
ATOM 2350 O O . ARG B 1 40 ? 266.571 153.493 156.362 1.00 8.93 40 ARG B O 1
ATOM 2358 N N . GLY B 1 41 ? 264.531 154.494 156.422 1.00 9.36 41 GLY B N 1
ATOM 2359 C CA . GLY B 1 41 ? 264.652 155.177 157.686 1.00 9.36 41 GLY B CA 1
ATOM 2360 C C . GLY B 1 41 ? 265.156 154.276 158.770 1.00 9.36 41 GLY B C 1
ATOM 2361 O O . GLY B 1 41 ? 265.157 153.054 158.631 1.00 9.36 41 GLY B O 1
ATOM 2362 N N . PRO B 1 42 ? 265.605 154.868 159.874 1.00 8.66 42 PRO B N 1
ATOM 2363 C CA . PRO B 1 42 ? 266.196 154.070 160.953 1.00 8.66 42 PRO B CA 1
ATOM 2364 C C . PRO B 1 42 ? 265.191 153.079 161.514 1.00 8.66 42 PRO B C 1
ATOM 2365 O O . PRO B 1 42 ? 264.066 153.435 161.861 1.00 8.66 42 PRO B O 1
ATOM 2369 N N . PHE B 1 43 ? 265.607 151.826 161.593 1.00 8.51 43 PHE B N 1
ATOM 2370 C CA . PHE B 1 43 ? 264.741 150.761 162.054 1.00 8.51 43 PHE B CA 1
ATOM 2371 C C . PHE B 1 43 ? 265.085 150.257 163.445 1.00 8.51 43 PHE B C 1
ATOM 2372 O O . PHE B 1 43 ? 264.345 149.430 163.980 1.00 8.51 43 PHE B O 1
ATOM 2380 N N . GLY B 1 44 ? 266.169 150.734 164.043 1.00 7.77 44 GLY B N 1
ATOM 2381 C CA . GLY B 1 44 ? 266.534 150.370 165.396 1.00 7.77 44 GLY B CA 1
ATOM 2382 C C . GLY B 1 44 ? 267.593 149.290 165.449 1.00 7.77 44 GLY B C 1
ATOM 2383 O O . GLY B 1 44 ? 268.122 148.824 164.438 1.00 7.77 44 GLY B O 1
ATOM 2384 N N . TRP B 1 45 ? 267.878 148.876 166.684 1.00 8.06 45 TRP B N 1
ATOM 2385 C CA . TRP B 1 45 ? 268.934 147.909 166.957 1.00 8.06 45 TRP B CA 1
ATOM 2386 C C . TRP B 1 45 ? 268.573 146.494 166.529 1.00 8.06 45 TRP B C 1
ATOM 2387 O O . TRP B 1 45 ? 269.467 145.657 166.399 1.00 8.06 45 TRP B O 1
ATOM 2398 N N . GLU B 1 46 ? 267.296 146.205 166.312 1.00 10.70 46 GLU B N 1
ATOM 2399 C CA . GLU B 1 46 ? 266.877 144.846 166.005 1.00 10.70 46 GLU B CA 1
ATOM 2400 C C . GLU B 1 46 ? 266.887 144.525 164.520 1.00 10.70 46 GLU B C 1
ATOM 2401 O O . GLU B 1 46 ? 266.932 143.346 164.162 1.00 10.70 46 GLU B O 1
ATOM 2407 N N . TYR B 1 47 ? 266.852 145.532 163.656 1.00 8.16 47 TYR B N 1
ATOM 2408 C CA . TYR B 1 47 ? 266.895 145.310 162.218 1.00 8.16 47 TYR B CA 1
ATOM 2409 C C . TYR B 1 47 ? 268.240 144.716 161.822 1.00 8.16 47 TYR B C 1
ATOM 2410 O O . TYR B 1 47 ? 269.287 145.310 162.079 1.00 8.16 47 TYR B O 1
ATOM 2419 N N . ALA B 1 48 ? 268.217 143.549 161.191 1.00 6.55 48 ALA B N 1
ATOM 2420 C CA . ALA B 1 48 ? 269.435 142.805 160.920 1.00 6.55 48 ALA B CA 1
ATOM 2421 C C . ALA B 1 48 ? 269.811 142.728 159.450 1.00 6.55 48 ALA B C 1
ATOM 2422 O O . ALA B 1 48 ? 270.998 142.710 159.137 1.00 6.55 48 ALA B O 1
ATOM 2424 N N . ALA B 1 49 ? 268.843 142.663 158.543 1.00 6.73 49 ALA B N 1
ATOM 2425 C CA . ALA B 1 49 ? 269.156 142.479 157.136 1.00 6.73 49 ALA B CA 1
ATOM 2426 C C . ALA B 1 49 ? 268.072 143.114 156.286 1.00 6.73 49 ALA B C 1
ATOM 2427 O O . ALA B 1 49 ? 266.934 143.278 156.721 1.00 6.73 49 ALA B O 1
ATOM 2429 N N . VAL B 1 50 ? 268.449 143.483 155.076 1.00 7.09 50 VAL B N 1
ATOM 2430 C CA . VAL B 1 50 ? 267.521 143.995 154.080 1.00 7.09 50 VAL B CA 1
ATOM 2431 C C . VAL B 1 50 ? 267.050 142.834 153.222 1.00 7.09 50 VAL B C 1
ATOM 2432 O O . VAL B 1 50 ? 267.864 142.076 152.690 1.00 7.09 50 VAL B O 1
ATOM 2436 N N . ASN B 1 51 ? 265.738 142.689 153.101 1.00 8.31 51 ASN B N 1
ATOM 2437 C CA . ASN B 1 51 ? 265.147 141.711 152.199 1.00 8.31 51 ASN B CA 1
ATOM 2438 C C . ASN B 1 51 ? 265.255 142.217 150.763 1.00 8.31 51 ASN B C 1
ATOM 2439 O O . ASN B 1 51 ? 264.717 143.274 150.430 1.00 8.31 51 ASN B O 1
ATOM 2444 N N . THR B 1 52 ? 265.962 141.472 149.920 1.00 9.70 52 THR B N 1
ATOM 2445 C CA . THR B 1 52 ? 266.106 141.834 148.518 1.00 9.70 52 THR B CA 1
ATOM 2446 C C . THR B 1 52 ? 264.973 141.309 147.645 1.00 9.70 52 THR B C 1
ATOM 2447 O O . THR B 1 52 ? 264.848 141.742 146.499 1.00 9.70 52 THR B O 1
ATOM 2451 N N . GLY B 1 53 ? 264.148 140.403 148.159 1.00 10.15 53 GLY B N 1
ATOM 2452 C CA . GLY B 1 53 ? 263.080 139.796 147.406 1.00 10.15 53 GLY B CA 1
ATOM 2453 C C . GLY B 1 53 ? 263.511 138.722 146.438 1.00 10.15 53 GLY B C 1
ATOM 2454 O O . GLY B 1 53 ? 262.661 138.178 145.736 1.00 10.15 53 GLY B O 1
ATOM 2455 N N . GLU B 1 54 ? 264.790 138.389 146.387 1.00 13.35 54 GLU B N 1
ATOM 2456 C CA . GLU B 1 54 ? 265.319 137.442 145.421 1.00 13.35 54 GLU B CA 1
ATOM 2457 C C . GLU B 1 54 ? 265.454 136.046 146.016 1.00 13.35 54 GLU B C 1
ATOM 2458 O O . GLU B 1 54 ? 265.476 135.854 147.232 1.00 13.35 54 GLU B O 1
ATOM 2464 N N . LEU B 1 55 ? 265.542 135.067 145.125 1.00 17.16 55 LEU B N 1
ATOM 2465 C CA . LEU B 1 55 ? 265.683 133.666 145.480 1.00 17.16 55 LEU B CA 1
ATOM 2466 C C . LEU B 1 55 ? 266.895 133.092 144.770 1.00 17.16 55 LEU B C 1
ATOM 2467 O O . LEU B 1 55 ? 267.224 133.492 143.654 1.00 17.16 55 LEU B O 1
ATOM 2472 N N . ARG B 1 56 ? 267.562 132.154 145.426 1.00 22.83 56 ARG B N 1
ATOM 2473 C CA . ARG B 1 56 ? 268.716 131.496 144.858 1.00 22.83 56 ARG B CA 1
ATOM 2474 C C . ARG B 1 56 ? 268.461 129.998 144.786 1.00 22.83 56 ARG B C 1
ATOM 2475 O O . ARG B 1 56 ? 268.035 129.401 145.782 1.00 22.83 56 ARG B O 1
ATOM 2483 N N . PRO B 1 57 ? 268.675 129.367 143.634 1.00 29.62 57 PRO B N 1
ATOM 2484 C CA . PRO B 1 57 ? 268.519 127.910 143.551 1.00 29.62 57 PRO B CA 1
ATOM 2485 C C . PRO B 1 57 ? 269.486 127.190 144.475 1.00 29.62 57 PRO B C 1
ATOM 2486 O O . PRO B 1 57 ? 270.660 127.547 144.579 1.00 29.62 57 PRO B O 1
ATOM 2490 N N . ILE B 1 58 ? 268.983 126.156 145.135 1.00 35.88 58 ILE B N 1
ATOM 2491 C CA . ILE B 1 58 ? 269.764 125.355 146.067 1.00 35.88 58 ILE B CA 1
ATOM 2492 C C . ILE B 1 58 ? 270.288 124.134 145.326 1.00 35.88 58 ILE B C 1
ATOM 2493 O O . ILE B 1 58 ? 269.538 123.470 144.600 1.00 35.88 58 ILE B O 1
ATOM 2498 N N . ASP B 1 59 ? 271.577 123.853 145.489 1.00 47.33 59 ASP B N 1
ATOM 2499 C CA . ASP B 1 59 ? 272.199 122.722 144.821 1.00 47.33 59 ASP B CA 1
ATOM 2500 C C . ASP B 1 59 ? 271.840 121.410 145.515 1.00 47.33 59 ASP B C 1
ATOM 2501 O O . ASP B 1 59 ? 271.499 121.374 146.700 1.00 47.33 59 ASP B O 1
ATOM 2506 N N . ASP B 1 60 ? 271.925 120.322 144.749 1.00 51.81 60 ASP B N 1
ATOM 2507 C CA . ASP B 1 60 ? 271.661 118.968 145.236 1.00 51.81 60 ASP B CA 1
ATOM 2508 C C . ASP B 1 60 ? 270.252 118.854 145.822 1.00 51.81 60 ASP B C 1
ATOM 2509 O O . ASP B 1 60 ? 270.060 118.570 147.005 1.00 51.81 60 ASP B O 1
ATOM 2514 N N . THR B 1 61 ? 269.260 119.077 144.966 1.00 52.89 61 THR B N 1
ATOM 2515 C CA . THR B 1 61 ? 267.884 118.943 145.412 1.00 52.89 61 THR B CA 1
ATOM 2516 C C . THR B 1 61 ? 267.186 117.827 144.636 1.00 52.89 61 THR B C 1
ATOM 2517 O O . THR B 1 61 ? 267.527 117.560 143.478 1.00 52.89 61 THR B O 1
ATOM 2521 N N . PRO B 1 62 ? 266.230 117.130 145.259 1.00 53.94 62 PRO B N 1
ATOM 2522 C CA . PRO B 1 62 ? 265.545 116.029 144.564 1.00 53.94 62 PRO B CA 1
ATOM 2523 C C . PRO B 1 62 ? 264.660 116.503 143.422 1.00 53.94 62 PRO B C 1
ATOM 2524 O O . PRO B 1 62 ? 264.629 117.695 143.102 1.00 53.94 62 PRO B O 1
ATOM 2528 N N . GLU B 1 63 ? 263.936 115.575 142.794 1.00 55.10 63 GLU B N 1
ATOM 2529 C CA . GLU B 1 63 ? 263.137 115.902 141.621 1.00 55.10 63 GLU B CA 1
ATOM 2530 C C . GLU B 1 63 ? 261.665 116.137 141.924 1.00 55.10 63 GLU B C 1
ATOM 2531 O O . GLU B 1 63 ? 260.981 116.766 141.112 1.00 55.10 63 GLU B O 1
ATOM 2537 N N . ASP B 1 64 ? 261.164 115.663 143.056 1.00 53.90 64 ASP B N 1
ATOM 2538 C CA . ASP B 1 64 ? 259.792 115.942 143.450 1.00 53.90 64 ASP B CA 1
ATOM 2539 C C . ASP B 1 64 ? 259.664 117.207 144.289 1.00 53.90 64 ASP B C 1
ATOM 2540 O O . ASP B 1 64 ? 258.554 117.543 144.711 1.00 53.90 64 ASP B O 1
ATOM 2545 N N . VAL B 1 65 ? 260.764 117.915 144.536 1.00 49.94 65 VAL B N 1
ATOM 2546 C CA . VAL B 1 65 ? 260.760 119.117 145.361 1.00 49.94 65 VAL B CA 1
ATOM 2547 C C . VAL B 1 65 ? 261.605 120.186 144.682 1.00 49.94 65 VAL B C 1
ATOM 2548 O O . VAL B 1 65 ? 262.718 119.908 144.226 1.00 49.94 65 VAL B O 1
ATOM 2552 N N . ASP B 1 66 ? 261.073 121.401 144.603 1.00 43.36 66 ASP B N 1
ATOM 2553 C CA . ASP B 1 66 ? 261.834 122.572 144.188 1.00 43.36 66 ASP B CA 1
ATOM 2554 C C . ASP B 1 66 ? 262.149 123.409 145.420 1.00 43.36 66 ASP B C 1
ATOM 2555 O O . ASP B 1 66 ? 261.246 123.761 146.184 1.00 43.36 66 ASP B O 1
ATOM 2560 N N . MET B 1 67 ? 263.429 123.708 145.621 1.00 37.97 67 MET B N 1
ATOM 2561 C CA . MET B 1 67 ? 263.891 124.355 146.842 1.00 37.97 67 MET B CA 1
ATOM 2562 C C . MET B 1 67 ? 264.758 125.553 146.492 1.00 37.97 67 MET B C 1
ATOM 2563 O O . MET B 1 67 ? 265.677 125.443 145.676 1.00 37.97 67 MET B O 1
ATOM 2568 N N . LYS B 1 68 ? 264.463 126.692 147.109 1.00 26.70 68 LYS B N 1
ATOM 2569 C CA . LYS B 1 68 ? 265.201 127.920 146.869 1.00 26.70 68 LYS B CA 1
ATOM 2570 C C . LYS B 1 68 ? 265.410 128.655 148.184 1.00 26.70 68 LYS B C 1
ATOM 2571 O O . LYS B 1 68 ? 264.609 128.541 149.111 1.00 26.70 68 LYS B O 1
ATOM 2577 N N . LEU B 1 69 ? 266.486 129.429 148.245 1.00 19.10 69 LEU B N 1
ATOM 2578 C CA . LEU B 1 69 ? 266.877 130.146 149.450 1.00 19.10 69 LEU B CA 1
ATOM 2579 C C . LEU B 1 69 ? 266.652 131.641 149.274 1.00 19.10 69 LEU B C 1
ATOM 2580 O O . LEU B 1 69 ? 267.038 132.212 148.254 1.00 19.10 69 LEU B O 1
ATOM 2585 N N . ARG B 1 70 ? 266.030 132.267 150.266 1.00 11.73 70 ARG B N 1
ATOM 2586 C CA . ARG B 1 70 ? 265.859 133.712 150.253 1.00 11.73 70 ARG B CA 1
ATOM 2587 C C . ARG B 1 70 ? 267.208 134.418 150.352 1.00 11.73 70 ARG B C 1
ATOM 2588 O O . ARG B 1 70 ? 268.149 133.927 150.976 1.00 11.73 70 ARG B O 1
ATOM 2596 N N . GLN B 1 71 ? 267.303 135.572 149.706 1.00 13.31 71 GLN B N 1
ATOM 2597 C CA . GLN B 1 71 ? 268.504 136.396 149.723 1.00 13.31 71 GLN B CA 1
ATOM 2598 C C . GLN B 1 71 ? 268.260 137.632 150.572 1.00 13.31 71 GLN B C 1
ATOM 2599 O O . GLN B 1 71 ? 267.219 138.280 150.448 1.00 13.31 71 GLN B O 1
ATOM 2605 N N . VAL B 1 72 ? 269.210 137.940 151.445 1.00 8.46 72 VAL B N 1
ATOM 2606 C CA . VAL B 1 72 ? 269.172 139.149 152.251 1.00 8.46 72 VAL B CA 1
ATOM 2607 C C . VAL B 1 72 ? 270.537 139.810 152.175 1.00 8.46 72 VAL B C 1
ATOM 2608 O O . VAL B 1 72 ? 271.528 139.206 151.766 1.00 8.46 72 VAL B O 1
ATOM 2612 N N . GLN B 1 73 ? 270.574 141.072 152.560 1.00 7.28 73 GLN B N 1
ATOM 2613 C CA . GLN B 1 73 ? 271.839 141.771 152.768 1.00 7.28 73 GLN B CA 1
ATOM 2614 C C . GLN B 1 73 ? 271.946 142.180 154.226 1.00 7.28 73 GLN B C 1
ATOM 2615 O O . GLN B 1 73 ? 271.245 143.114 154.653 1.00 7.28 73 GLN B O 1
ATOM 2621 N N . PRO B 1 74 ? 272.764 141.510 155.029 1.00 6.50 74 PRO B N 1
ATOM 2622 C CA . PRO B 1 74 ? 272.880 141.883 156.444 1.00 6.50 74 PRO B CA 1
ATOM 2623 C C . PRO B 1 74 ? 273.524 143.246 156.640 1.00 6.50 74 PRO B C 1
ATOM 2624 O O . PRO B 1 74 ? 274.382 143.677 155.870 1.00 6.50 74 PRO B O 1
ATOM 2628 N N . LEU B 1 75 ? 273.101 143.917 157.702 1.00 5.51 75 LEU B N 1
ATOM 2629 C CA . LEU B 1 75 ? 273.632 145.222 158.045 1.00 5.51 75 LEU B CA 1
ATOM 2630 C C . LEU B 1 75 ? 274.988 145.094 158.724 1.00 5.51 75 LEU B C 1
ATOM 2631 O O . LEU B 1 75 ? 275.299 144.091 159.362 1.00 5.51 75 LEU B O 1
ATOM 2636 N N . ALA B 1 76 ? 275.806 146.119 158.553 1.00 5.20 76 ALA B N 1
ATOM 2637 C CA . ALA B 1 76 ? 277.069 146.240 159.258 1.00 5.20 76 ALA B CA 1
ATOM 2638 C C . ALA B 1 76 ? 276.875 147.170 160.443 1.00 5.20 76 ALA B C 1
ATOM 2639 O O . ALA B 1 76 ? 276.264 148.232 160.306 1.00 5.20 76 ALA B O 1
ATOM 2641 N N . GLU B 1 77 ? 277.361 146.757 161.603 1.00 6.38 77 GLU B N 1
ATOM 2642 C CA . GLU B 1 77 ? 277.411 147.618 162.774 1.00 6.38 77 GLU B CA 1
ATOM 2643 C C . GLU B 1 77 ? 278.828 148.154 162.904 1.00 6.38 77 GLU B C 1
ATOM 2644 O O . GLU B 1 77 ? 279.789 147.385 162.936 1.00 6.38 77 GLU B O 1
ATOM 2650 N N . VAL B 1 78 ? 278.947 149.471 162.952 1.00 5.57 78 VAL B N 1
ATOM 2651 C CA . 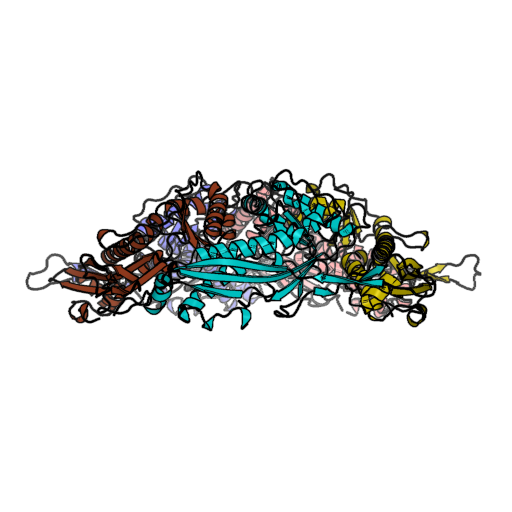VAL B 1 78 ? 280.215 150.176 162.906 1.00 5.57 78 VAL B CA 1
ATOM 2652 C C . VAL B 1 78 ? 280.330 151.007 164.170 1.00 5.57 78 VAL B C 1
ATOM 2653 O O . VAL B 1 78 ? 279.404 151.747 164.521 1.00 5.57 78 VAL B O 1
ATOM 2657 N N . ARG B 1 79 ? 281.456 150.867 164.857 1.00 5.43 79 ARG B N 1
ATOM 2658 C CA . ARG B 1 79 ? 281.760 151.638 166.050 1.00 5.43 79 ARG B CA 1
ATOM 2659 C C . ARG B 1 79 ? 283.119 152.295 165.882 1.00 5.43 79 ARG B C 1
ATOM 2660 O O . ARG B 1 79 ? 284.099 151.625 165.555 1.00 5.43 79 ARG B O 1
ATOM 2668 N N . VAL B 1 80 ? 283.169 153.605 166.087 1.00 5.15 80 VAL B N 1
ATOM 2669 C CA . VAL B 1 80 ? 284.404 154.376 166.059 1.00 5.15 80 VAL B CA 1
ATOM 2670 C C . VAL B 1 80 ? 284.668 154.872 167.478 1.00 5.15 80 VAL B C 1
ATOM 2671 O O . VAL B 1 80 ? 283.980 155.786 167.950 1.00 5.15 80 VAL B O 1
ATOM 2675 N N . PRO B 1 81 ? 285.617 154.286 168.199 1.00 5.13 81 PRO B N 1
ATOM 2676 C CA . PRO B 1 81 ? 285.928 154.762 169.552 1.00 5.13 81 PRO B CA 1
ATOM 2677 C C . PRO B 1 81 ? 286.630 156.112 169.554 1.00 5.13 81 PRO B C 1
ATOM 2678 O O . PRO B 1 81 ? 287.326 156.482 168.610 1.00 5.13 81 PRO B O 1
ATOM 2682 N N . PHE B 1 82 ? 286.436 156.846 170.644 1.00 5.63 82 PHE B N 1
ATOM 2683 C CA . PHE B 1 82 ? 287.187 158.062 170.916 1.00 5.63 82 PHE B CA 1
ATOM 2684 C C . PHE B 1 82 ? 287.230 158.280 172.422 1.00 5.63 82 PHE B C 1
ATOM 2685 O O . PHE B 1 82 ? 286.448 157.702 173.172 1.00 5.63 82 PHE B O 1
ATOM 2693 N N . THR B 1 83 ? 288.172 159.102 172.862 1.00 7.42 83 THR B N 1
ATOM 2694 C CA . THR B 1 83 ? 288.423 159.302 174.281 1.00 7.42 83 THR B CA 1
ATOM 2695 C C . THR B 1 83 ? 288.392 160.784 174.615 1.00 7.42 83 THR B C 1
ATOM 2696 O O . THR B 1 83 ? 288.942 161.602 173.881 1.00 7.42 83 THR B O 1
ATOM 2700 N N . LEU B 1 84 ? 287.757 161.124 175.729 1.00 8.20 84 LEU B N 1
ATOM 2701 C CA . LEU B 1 84 ? 287.720 162.496 176.211 1.00 8.20 84 LEU B CA 1
ATOM 2702 C C . LEU B 1 84 ? 288.274 162.577 177.627 1.00 8.20 84 LEU B C 1
ATOM 2703 O O . LEU B 1 84 ? 288.196 161.620 178.398 1.00 8.20 84 LEU B O 1
ATOM 2708 N N . ASP B 1 85 ? 288.851 163.730 177.953 1.00 11.15 85 ASP B N 1
ATOM 2709 C CA . ASP B 1 85 ? 289.278 164.023 179.315 1.00 11.15 85 ASP B CA 1
ATOM 2710 C C . ASP B 1 85 ? 288.080 164.384 180.178 1.00 11.15 85 ASP B C 1
ATOM 2711 O O . ASP B 1 85 ? 287.236 165.187 179.778 1.00 11.15 85 ASP B O 1
ATOM 2716 N N . VAL B 1 86 ? 288.017 163.794 181.370 1.00 11.03 86 VAL B N 1
ATOM 2717 C CA . VAL B 1 86 ? 286.888 164.035 182.260 1.00 11.03 86 VAL B CA 1
ATOM 2718 C C . VAL B 1 86 ? 286.903 165.466 182.787 1.00 11.03 86 VAL B C 1
ATOM 2719 O O . VAL B 1 86 ? 285.846 166.073 182.978 1.00 11.03 86 VAL B O 1
ATOM 2723 N N . THR B 1 87 ? 288.089 166.030 183.029 1.00 11.64 87 THR B N 1
ATOM 2724 C CA . THR B 1 87 ? 288.165 167.409 183.508 1.00 11.64 87 THR B CA 1
ATOM 2725 C C . THR B 1 87 ? 287.681 168.396 182.453 1.00 11.64 87 THR B C 1
ATOM 2726 O O . THR B 1 87 ? 286.999 169.377 182.776 1.00 11.64 87 THR B O 1
ATOM 2730 N N . GLU B 1 88 ? 288.017 168.150 181.187 1.00 12.14 88 GLU B N 1
ATOM 2731 C CA . GLU B 1 88 ? 287.513 168.993 180.113 1.00 12.14 88 GLU B CA 1
ATOM 2732 C C . GLU B 1 88 ? 285.994 168.970 180.061 1.00 12.14 88 GLU B C 1
ATOM 2733 O O . GLU B 1 88 ? 285.361 169.995 179.796 1.00 12.14 88 GLU B O 1
ATOM 2739 N N . LEU B 1 89 ? 285.392 167.811 180.306 1.00 10.44 89 LEU B N 1
ATOM 2740 C CA . LEU B 1 89 ? 283.942 167.720 180.294 1.00 10.44 89 LEU B CA 1
ATOM 2741 C C . LEU B 1 89 ? 283.317 168.328 181.542 1.00 10.44 89 LEU B C 1
ATOM 2742 O O . LEU B 1 89 ? 282.203 168.849 181.474 1.00 10.44 89 LEU B O 1
ATOM 2747 N N . ASP B 1 90 ? 284.005 168.268 182.683 1.00 11.30 90 ASP B N 1
ATOM 2748 C CA . ASP B 1 90 ? 283.525 168.960 183.874 1.00 11.30 90 ASP B CA 1
ATOM 2749 C C . ASP B 1 90 ? 283.586 170.472 183.707 1.00 11.30 90 ASP B C 1
ATOM 2750 O O . ASP B 1 90 ? 282.814 171.192 184.345 1.00 11.30 90 ASP B O 1
ATOM 2755 N N . SER B 1 91 ? 284.494 170.958 182.858 1.00 10.56 91 SER B N 1
ATOM 2756 C CA . SER B 1 91 ? 284.613 172.392 182.606 1.00 10.56 91 SER B CA 1
ATOM 2757 C C . SER B 1 91 ? 283.290 173.020 182.185 1.00 10.56 91 SER B C 1
ATOM 2758 O O . SER B 1 91 ? 283.009 174.166 182.539 1.00 10.56 91 SER B O 1
ATOM 2761 N N . VAL B 1 92 ? 282.472 172.304 181.411 1.00 10.05 92 VAL B N 1
ATOM 2762 C CA . VAL B 1 92 ? 281.248 172.919 180.914 1.00 10.05 92 VAL B CA 1
ATOM 2763 C C . VAL B 1 92 ? 280.228 173.123 182.024 1.00 10.05 92 VAL B C 1
ATOM 2764 O O . VAL B 1 92 ? 279.372 174.004 181.913 1.00 10.05 92 VAL B O 1
ATOM 2768 N N . ALA B 1 93 ? 280.305 172.351 183.107 1.00 10.39 93 ALA B N 1
ATOM 2769 C CA . ALA B 1 93 ? 279.461 172.624 184.260 1.00 10.39 93 ALA B CA 1
ATOM 2770 C C . ALA B 1 93 ? 279.921 173.856 185.030 1.00 10.39 93 ALA B C 1
ATOM 2771 O O . ALA B 1 93 ? 279.127 174.442 185.767 1.00 10.39 93 ALA B O 1
ATOM 2773 N N . ARG B 1 94 ? 281.173 174.263 184.869 1.00 10.75 94 ARG B N 1
ATOM 2774 C CA . ARG B 1 94 ? 281.671 175.507 185.433 1.00 10.75 94 ARG B CA 1
ATOM 2775 C C . ARG B 1 94 ? 281.489 176.691 184.497 1.00 10.75 94 ARG B C 1
ATOM 2776 O O . ARG B 1 94 ? 281.951 177.786 184.813 1.00 10.75 94 ARG B O 1
ATOM 2784 N N . GLY B 1 95 ? 280.835 176.496 183.358 1.00 10.85 95 GLY B N 1
ATOM 2785 C CA . GLY B 1 95 ? 280.545 177.567 182.438 1.00 10.85 95 GLY B CA 1
ATOM 2786 C C . GLY B 1 95 ? 281.448 177.657 181.232 1.00 10.85 95 GLY B C 1
ATOM 2787 O O . GLY B 1 95 ? 281.312 178.606 180.460 1.00 10.85 95 GLY B O 1
ATOM 2788 N N . ALA B 1 96 ? 282.366 176.716 181.046 1.00 11.02 96 ALA B N 1
ATOM 2789 C CA . ALA B 1 96 ? 283.200 176.726 179.857 1.00 11.02 96 ALA B CA 1
ATOM 2790 C C . ALA B 1 96 ? 282.375 176.393 178.622 1.00 11.02 96 ALA B C 1
ATOM 2791 O O . ALA B 1 96 ? 281.537 175.488 178.638 1.00 11.02 96 ALA B O 1
ATOM 2793 N N . THR B 1 97 ? 282.615 177.136 177.545 1.00 12.48 97 THR B N 1
ATOM 2794 C CA . THR B 1 97 ? 281.886 176.959 176.299 1.00 12.48 97 THR B CA 1
ATOM 2795 C C . THR B 1 97 ? 282.696 176.257 175.221 1.00 12.48 97 THR B C 1
ATOM 2796 O O . THR B 1 97 ? 282.122 175.862 174.206 1.00 12.48 97 THR B O 1
ATOM 2800 N N . ASN B 1 98 ? 283.996 176.072 175.418 1.00 13.00 98 ASN B N 1
ATOM 2801 C CA . ASN B 1 98 ? 284.856 175.425 174.427 1.00 13.00 98 ASN B CA 1
ATOM 2802 C C . ASN B 1 98 ? 285.668 174.297 175.058 1.00 13.00 98 ASN B C 1
ATOM 2803 O O . ASN B 1 98 ? 286.899 174.348 175.101 1.00 13.00 98 ASN B O 1
ATOM 2808 N N . PRO B 1 99 ? 285.009 173.242 175.533 1.00 12.24 99 PRO B N 1
ATOM 2809 C CA . PRO B 1 99 ? 285.757 172.072 175.998 1.00 12.24 99 PRO B CA 1
ATOM 2810 C C . PRO B 1 99 ? 286.503 171.402 174.857 1.00 12.24 99 PRO B C 1
ATOM 2811 O O . PRO B 1 99 ? 286.094 171.455 173.697 1.00 12.24 99 PRO B O 1
ATOM 2815 N N . ASP B 1 100 ? 287.617 170.772 175.205 1.00 12.20 100 ASP B N 1
ATOM 2816 C CA . ASP B 1 100 ? 288.439 170.039 174.249 1.00 12.20 100 ASP B CA 1
ATOM 2817 C C . ASP B 1 100 ? 287.664 168.834 173.723 1.00 12.20 100 ASP B C 1
ATOM 2818 O O . ASP B 1 100 ? 287.502 167.834 174.424 1.00 12.20 100 ASP B O 1
ATOM 2823 N N . LEU B 1 101 ? 287.188 168.926 172.482 1.00 10.32 101 LEU B N 1
ATOM 2824 C CA . LEU B 1 101 ? 286.363 167.894 171.869 1.00 10.32 101 LEU B CA 1
ATOM 2825 C C . LEU B 1 101 ? 286.888 167.504 170.496 1.00 10.32 101 LEU B C 1
ATOM 2826 O O . LEU B 1 101 ? 286.112 167.117 169.626 1.00 10.32 101 LEU B O 1
ATOM 2831 N N . ASP B 1 102 ? 288.196 167.617 170.271 1.00 10.85 102 ASP B N 1
ATOM 2832 C CA . ASP B 1 102 ? 288.735 167.284 168.957 1.00 10.85 102 ASP B CA 1
ATOM 2833 C C . ASP B 1 102 ? 288.650 165.798 168.645 1.00 10.85 102 ASP B C 1
ATOM 2834 O O . ASP B 1 102 ? 288.584 165.429 167.470 1.00 10.85 102 ASP B O 1
ATOM 2839 N N . ASP B 1 103 ? 288.638 164.931 169.657 1.00 8.16 103 ASP B N 1
ATOM 2840 C CA . ASP B 1 103 ? 288.491 163.512 169.364 1.00 8.16 103 ASP B CA 1
ATOM 2841 C C . ASP B 1 103 ? 287.068 163.167 168.942 1.00 8.16 103 ASP B C 1
ATOM 2842 O O . ASP B 1 103 ? 286.871 162.228 168.171 1.00 8.16 103 ASP B O 1
ATOM 2847 N N . VAL B 1 104 ? 286.077 163.930 169.400 1.00 7.87 104 VAL B N 1
ATOM 2848 C CA . VAL B 1 104 ? 284.723 163.783 168.874 1.00 7.87 104 VAL B CA 1
ATOM 2849 C C . VAL B 1 104 ? 284.699 164.091 167.381 1.00 7.87 104 VAL B C 1
ATOM 2850 O O . VAL B 1 104 ? 284.110 163.353 166.587 1.00 7.87 104 VAL B O 1
ATOM 2854 N N . ALA B 1 105 ? 285.334 165.192 166.980 1.00 8.03 105 ALA B N 1
ATOM 2855 C CA . ALA B 1 105 ? 285.369 165.553 165.568 1.00 8.03 105 ALA B CA 1
ATOM 2856 C C . ALA B 1 105 ? 286.143 164.527 164.755 1.00 8.03 105 ALA B C 1
ATOM 2857 O O . ALA B 1 105 ? 285.740 164.182 163.641 1.00 8.03 105 ALA B O 1
ATOM 2859 N N . ARG B 1 106 ? 287.247 164.021 165.305 1.00 7.56 106 ARG B N 1
ATOM 2860 C CA . ARG B 1 106 ? 288.011 162.974 164.640 1.00 7.56 106 ARG B CA 1
ATOM 2861 C C . ARG B 1 106 ? 287.166 161.725 164.411 1.00 7.56 106 ARG B C 1
ATOM 2862 O O . ARG B 1 106 ? 287.136 161.176 163.306 1.00 7.56 106 ARG B O 1
ATOM 2870 N N . ALA B 1 107 ? 286.470 161.261 165.450 1.00 6.86 107 ALA B N 1
ATOM 2871 C CA . ALA B 1 107 ? 285.655 160.061 165.320 1.00 6.86 107 ALA B CA 1
ATOM 2872 C C . ALA B 1 107 ? 284.483 160.278 164.369 1.00 6.86 107 ALA B C 1
ATOM 2873 O O . ALA B 1 107 ? 284.135 159.381 163.597 1.00 6.86 107 ALA B O 1
ATOM 2875 N N . ALA B 1 108 ? 283.862 161.457 164.412 1.00 7.78 108 ALA B N 1
ATOM 2876 C CA . ALA B 1 108 ? 282.753 161.745 163.512 1.00 7.78 108 ALA B CA 1
ATOM 2877 C C . ALA B 1 108 ? 283.207 161.789 162.058 1.00 7.78 108 ALA B C 1
ATOM 2878 O O . ALA B 1 108 ? 282.519 161.260 161.180 1.00 7.78 108 ALA B O 1
ATOM 2880 N N . GLU B 1 109 ? 284.365 162.397 161.777 1.00 9.03 109 GLU B N 1
ATOM 2881 C CA . GLU B 1 109 ? 284.854 162.398 160.403 1.00 9.03 109 GLU B CA 1
ATOM 2882 C C . GLU B 1 109 ? 285.278 161.007 159.960 1.00 9.03 109 GLU B C 1
ATOM 2883 O O . GLU B 1 109 ? 285.112 160.664 158.789 1.00 9.03 109 GLU B O 1
ATOM 2889 N N . ARG B 1 110 ? 285.802 160.187 160.872 1.00 8.07 110 ARG B N 1
ATOM 2890 C CA . ARG B 1 110 ? 286.122 158.810 160.520 1.00 8.07 110 ARG B CA 1
ATOM 2891 C C . ARG B 1 110 ? 284.867 158.021 160.160 1.00 8.07 110 ARG B C 1
ATOM 2892 O O . ARG B 1 110 ? 284.861 157.248 159.197 1.00 8.07 110 ARG B O 1
ATOM 2900 N N . MET B 1 111 ? 283.795 158.205 160.927 1.00 8.06 111 MET B N 1
ATOM 2901 C CA . MET B 1 111 ? 282.537 157.537 160.624 1.00 8.06 111 MET B CA 1
ATOM 2902 C C . MET B 1 111 ? 281.953 158.019 159.298 1.00 8.06 111 MET B C 1
ATOM 2903 O O . MET B 1 111 ? 281.422 157.218 158.516 1.00 8.06 111 MET B O 1
ATOM 2908 N N . VAL B 1 112 ? 282.029 159.328 159.042 1.00 9.28 112 VAL B N 1
ATOM 2909 C CA . VAL B 1 112 ? 281.593 159.876 157.762 1.00 9.28 112 VAL B CA 1
ATOM 2910 C C . VAL B 1 112 ? 282.376 159.238 156.627 1.00 9.28 112 VAL B C 1
ATOM 2911 O O . VAL B 1 112 ? 281.810 158.860 155.596 1.00 9.28 112 VAL B O 1
ATOM 2915 N N . GLU B 1 113 ? 283.688 159.111 156.803 1.00 10.26 113 GLU B N 1
ATOM 2916 C CA . GLU B 1 113 ? 284.519 158.489 155.786 1.00 10.26 113 GLU B CA 1
ATOM 2917 C C . GLU B 1 113 ? 284.099 157.049 155.539 1.00 10.26 113 GLU B C 1
ATOM 2918 O O . GLU B 1 113 ? 283.994 156.622 154.390 1.00 10.26 113 GLU B O 1
ATOM 2924 N N . ALA B 1 114 ? 283.824 156.296 156.603 1.00 9.80 114 ALA B N 1
ATOM 2925 C CA . ALA B 1 114 ? 283.417 154.905 156.438 1.00 9.80 114 ALA B CA 1
ATOM 2926 C C . ALA B 1 114 ? 282.117 154.792 155.644 1.00 9.80 114 ALA B C 1
ATOM 2927 O O . ALA B 1 114 ? 282.044 154.053 154.653 1.00 9.80 114 ALA B O 1
ATOM 2929 N N . GLU B 1 115 ? 281.091 155.548 156.044 1.00 9.89 115 GLU B N 1
ATOM 2930 C CA . GLU B 1 115 ? 279.802 155.467 155.360 1.00 9.89 115 GLU B CA 1
ATOM 2931 C C . GLU B 1 115 ? 279.910 155.915 153.906 1.00 9.89 115 GLU B C 1
ATOM 2932 O O . GLU B 1 115 ? 279.425 155.234 152.994 1.00 9.89 115 GLU B O 1
ATOM 2938 N N . ASP B 1 116 ? 280.556 157.058 153.665 1.00 10.58 116 ASP B N 1
ATOM 2939 C CA . ASP B 1 116 ? 280.598 157.603 152.316 1.00 10.58 116 ASP B CA 1
ATOM 2940 C C . ASP B 1 116 ? 281.494 156.788 151.403 1.00 10.58 116 ASP B C 1
ATOM 2941 O O . ASP B 1 116 ? 281.196 156.655 150.214 1.00 10.58 116 ASP B O 1
ATOM 2946 N N . SER B 1 117 ? 282.579 156.224 151.925 1.00 9.64 117 SER B N 1
ATOM 2947 C CA . SER B 1 117 ? 283.419 155.390 151.087 1.00 9.64 117 SER B CA 1
ATOM 2948 C C . SER B 1 117 ? 282.744 154.063 150.781 1.00 9.64 117 SER B C 1
ATOM 2949 O O . SER B 1 117 ? 282.966 153.499 149.709 1.00 9.64 117 SER B O 1
ATOM 2952 N N . ALA B 1 118 ? 281.905 153.555 151.688 1.00 9.09 118 ALA B N 1
ATOM 2953 C CA . ALA B 1 118 ? 281.095 152.397 151.335 1.00 9.09 118 ALA B CA 1
ATOM 2954 C C . ALA B 1 118 ? 280.091 152.737 150.238 1.00 9.09 118 ALA B C 1
ATOM 2955 O O . ALA B 1 118 ? 279.904 151.956 149.301 1.00 9.09 118 ALA B O 1
ATOM 2957 N N . ILE B 1 119 ? 279.441 153.898 150.330 1.00 8.45 119 ILE B N 1
ATOM 2958 C CA . ILE B 1 119 ? 278.425 154.250 149.341 1.00 8.45 119 ILE B CA 1
ATOM 2959 C C . ILE B 1 119 ? 279.049 154.486 147.967 1.00 8.45 119 ILE B C 1
ATOM 2960 O O . ILE B 1 119 ? 278.511 154.044 146.949 1.00 8.45 119 ILE B O 1
ATOM 2965 N N . PHE B 1 120 ? 280.182 155.179 147.906 1.00 9.03 120 PHE B N 1
ATOM 2966 C CA . PHE B 1 120 ? 280.738 155.522 146.603 1.00 9.03 120 PHE B CA 1
ATOM 2967 C C . PHE B 1 120 ? 281.643 154.441 146.034 1.00 9.03 120 PHE B C 1
ATOM 2968 O O . PHE B 1 120 ? 281.597 154.180 144.833 1.00 9.03 120 PHE B O 1
ATOM 2976 N N . HIS B 1 121 ? 282.454 153.790 146.858 1.00 9.97 121 HIS B N 1
ATOM 2977 C CA . HIS B 1 121 ? 283.450 152.862 146.353 1.00 9.97 121 HIS B CA 1
ATOM 2978 C C . HIS B 1 121 ? 283.313 151.452 146.896 1.00 9.97 121 HIS B C 1
ATOM 2979 O O . HIS B 1 121 ? 284.125 150.592 146.548 1.00 9.97 121 HIS B O 1
ATOM 2986 N N . GLY B 1 122 ? 282.316 151.185 147.723 1.00 9.93 122 GLY B N 1
ATOM 2987 C CA . GLY B 1 122 ? 282.066 149.847 148.205 1.00 9.93 122 GLY B CA 1
ATOM 2988 C C . GLY B 1 122 ? 282.837 149.517 149.469 1.00 9.93 122 GLY B C 1
ATOM 2989 O O . GLY B 1 122 ? 283.802 150.175 149.842 1.00 9.93 122 GLY B O 1
ATOM 2990 N N . TRP B 1 123 ? 282.376 148.465 150.134 1.00 11.05 123 TRP B N 1
ATOM 2991 C CA . TRP B 1 123 ? 282.984 147.935 151.354 1.00 11.05 123 TRP B CA 1
ATOM 2992 C C . TRP B 1 123 ? 282.842 146.422 151.257 1.00 11.05 123 TRP B C 1
ATOM 2993 O O . TRP B 1 123 ? 281.824 145.863 151.663 1.00 11.05 123 TRP B O 1
ATOM 3004 N N . ALA B 1 124 ? 283.867 145.770 150.708 1.00 12.52 124 ALA B N 1
ATOM 3005 C CA . ALA B 1 124 ? 283.767 144.346 150.404 1.00 12.52 124 ALA B CA 1
ATOM 3006 C C . ALA B 1 124 ? 283.619 143.511 151.668 1.00 12.52 124 ALA B C 1
ATOM 3007 O O . ALA B 1 124 ? 282.883 142.520 151.682 1.00 12.52 124 ALA B O 1
ATOM 3009 N N . GLN B 1 125 ? 284.312 143.896 152.739 1.00 13.91 125 GLN B N 1
ATOM 3010 C CA . GLN B 1 125 ? 284.230 143.151 153.990 1.00 13.91 125 GLN B CA 1
ATOM 3011 C C . GLN B 1 125 ? 282.825 143.181 154.575 1.00 13.91 125 GLN B C 1
ATOM 3012 O O . GLN B 1 125 ? 282.434 142.256 155.292 1.00 13.91 125 GLN B O 1
ATOM 3018 N N . ALA B 1 126 ? 282.056 144.224 154.287 1.00 11.02 126 ALA B N 1
ATOM 3019 C CA . ALA B 1 126 ? 280.669 144.311 154.712 1.00 11.02 126 ALA B CA 1
ATOM 3020 C C . ALA B 1 126 ? 279.699 143.820 153.650 1.00 11.02 126 ALA B C 1
ATOM 3021 O O . ALA B 1 126 ? 278.487 143.936 153.836 1.00 11.02 126 ALA B O 1
ATOM 3023 N N . GLY B 1 127 ? 280.203 143.280 152.546 1.00 10.23 127 GLY B N 1
ATOM 3024 C CA . GLY B 1 127 ? 279.351 142.862 151.447 1.00 10.23 127 GLY B CA 1
ATOM 3025 C C . GLY B 1 127 ? 278.619 143.997 150.767 1.00 10.23 127 GLY B C 1
ATOM 3026 O O . GLY B 1 127 ? 277.461 143.835 150.370 1.00 10.23 127 GLY B O 1
ATOM 3027 N N . ILE B 1 128 ? 279.267 145.148 150.624 1.00 9.51 128 ILE B N 1
ATOM 3028 C CA . ILE B 1 128 ? 278.647 146.335 150.051 1.00 9.51 128 ILE B CA 1
ATOM 3029 C C . ILE B 1 128 ? 279.348 146.669 148.744 1.00 9.51 128 ILE B C 1
ATOM 3030 O O . ILE B 1 128 ? 280.579 146.749 148.693 1.00 9.51 128 ILE B O 1
ATOM 3035 N N . LYS B 1 129 ? 278.565 146.844 147.690 1.00 10.46 129 LYS B N 1
ATOM 3036 C CA . LYS B 1 129 ? 279.048 147.339 146.410 1.00 10.46 129 LYS B CA 1
ATOM 3037 C C . LYS B 1 129 ? 278.699 148.817 146.302 1.00 10.46 129 LYS B C 1
ATOM 3038 O O . LYS B 1 129 ? 277.570 149.212 146.600 1.00 10.46 129 LYS B O 1
ATOM 3044 N N . GLY B 1 130 ? 279.658 149.626 145.893 1.00 9.62 130 GLY B N 1
ATOM 3045 C CA . GLY B 1 130 ? 279.432 151.052 145.783 1.00 9.62 130 GLY B CA 1
ATOM 3046 C C . GLY B 1 130 ? 278.949 151.483 144.415 1.00 9.62 130 GLY B C 1
ATOM 3047 O O . GLY B 1 130 ? 278.878 150.701 143.478 1.00 9.62 130 GLY B O 1
ATOM 3048 N N . ILE B 1 131 ? 278.621 152.768 144.319 1.00 8.97 131 ILE B N 1
ATOM 3049 C CA . ILE B 1 131 ? 278.094 153.324 143.077 1.00 8.97 131 ILE B CA 1
ATOM 3050 C C . ILE B 1 131 ? 279.141 153.266 141.970 1.00 8.97 131 ILE B C 1
ATOM 3051 O O . ILE B 1 131 ? 278.850 152.860 140.842 1.00 8.97 131 ILE B O 1
ATOM 3056 N N . VAL B 1 132 ? 280.376 153.662 142.278 1.00 9.94 132 VAL B N 1
ATOM 3057 C CA . VAL B 1 132 ? 281.403 153.771 141.248 1.00 9.94 132 VAL B CA 1
ATOM 3058 C C . VAL B 1 132 ? 281.852 152.396 140.771 1.00 9.94 132 VAL B C 1
ATOM 3059 O O . VAL B 1 132 ? 282.016 152.169 139.569 1.00 9.94 132 VAL B O 1
ATOM 3063 N N . ASP B 1 133 ? 282.054 151.458 141.689 1.00 11.64 133 ASP B N 1
ATOM 3064 C CA . ASP B 1 133 ? 282.588 150.159 141.304 1.00 11.64 133 ASP B CA 1
ATOM 3065 C C . ASP B 1 133 ? 281.539 149.223 140.726 1.00 11.64 133 ASP B C 1
ATOM 3066 O O . ASP B 1 133 ? 281.898 148.150 140.238 1.00 11.64 133 ASP B O 1
ATOM 3071 N N . SER B 1 134 ? 280.265 149.589 140.759 1.00 11.54 134 SER B N 1
ATOM 3072 C CA . SER B 1 134 ? 279.223 148.735 140.223 1.00 11.54 134 SER B CA 1
ATOM 3073 C C . SER B 1 134 ? 278.671 149.210 138.886 1.00 11.54 134 SER B C 1
ATOM 3074 O O . SER B 1 134 ? 277.887 148.483 138.273 1.00 11.54 134 SER B O 1
ATOM 3077 N N . THR B 1 135 ? 279.067 150.376 138.410 1.00 12.26 135 THR B N 1
ATOM 3078 C CA . THR B 1 135 ? 278.525 150.855 137.148 1.00 12.26 135 THR B CA 1
ATOM 3079 C C . THR B 1 135 ? 279.153 150.107 135.969 1.00 12.26 135 THR B C 1
ATOM 3080 O O . THR B 1 135 ? 280.362 149.867 135.953 1.00 12.26 135 THR B O 1
ATOM 3084 N N . PRO B 1 136 ? 278.346 149.701 134.985 1.00 13.15 136 PRO B N 1
ATOM 3085 C CA . PRO B 1 136 ? 278.909 149.062 133.789 1.00 13.15 136 PRO B CA 1
ATOM 3086 C C . PRO B 1 136 ? 279.422 150.042 132.753 1.00 13.15 136 PRO B C 1
ATOM 3087 O O . PRO B 1 136 ? 280.239 149.649 131.913 1.00 13.15 136 PRO B O 1
ATOM 3091 N N . HIS B 1 137 ? 278.975 151.295 132.786 1.00 13.53 137 HIS B N 1
ATOM 3092 C CA . HIS B 1 137 ? 279.394 152.275 131.799 1.00 13.53 137 HIS B CA 1
ATOM 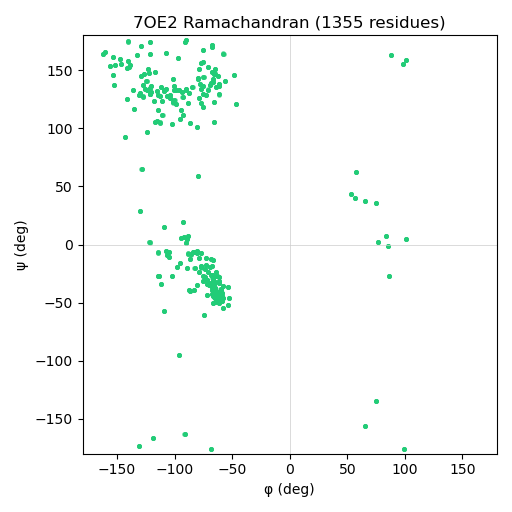3093 C C . HIS B 1 137 ? 280.883 152.556 131.914 1.00 13.53 137 HIS B C 1
ATOM 3094 O O . HIS B 1 137 ? 281.466 152.511 132.996 1.00 13.53 137 HIS B O 1
ATOM 3101 N N . GLU B 1 138 ? 281.497 152.838 130.774 1.00 19.44 138 GLU B N 1
ATOM 3102 C CA . GLU B 1 138 ? 282.903 153.203 130.746 1.00 19.44 138 GLU B CA 1
ATOM 3103 C C . GLU B 1 138 ? 283.111 154.562 131.399 1.00 19.44 138 GLU B C 1
ATOM 3104 O O . GLU B 1 138 ? 282.324 155.491 131.203 1.00 19.44 138 GLU B O 1
ATOM 3110 N N . ALA B 1 139 ? 284.180 154.677 132.176 1.00 17.94 139 ALA B N 1
ATOM 3111 C CA . ALA B 1 139 ? 284.483 155.935 132.840 1.00 17.94 139 ALA B CA 1
ATOM 3112 C C . ALA B 1 139 ? 284.953 156.969 131.825 1.00 17.94 139 ALA B C 1
ATOM 3113 O O . ALA B 1 139 ? 285.790 156.677 130.969 1.00 17.94 139 ALA B O 1
ATOM 3115 N N . LEU B 1 140 ? 284.406 158.175 131.914 1.00 17.60 140 LEU B N 1
ATOM 3116 C CA . LEU B 1 140 ? 284.813 159.256 131.032 1.00 17.60 140 LEU B CA 1
ATOM 3117 C C . LEU B 1 140 ? 286.047 159.955 131.572 1.00 17.60 140 LEU B C 1
ATOM 3118 O O . LEU B 1 140 ? 286.136 160.259 132.762 1.00 17.60 140 LEU B O 1
ATOM 3123 N N . ALA B 1 141 ? 286.997 160.216 130.687 1.00 19.92 141 ALA B N 1
ATOM 3124 C CA . ALA B 1 141 ? 288.189 160.975 131.032 1.00 19.92 141 ALA B CA 1
ATOM 3125 C C . ALA B 1 141 ? 287.910 162.457 130.821 1.00 19.92 141 ALA B C 1
ATOM 3126 O O . ALA B 1 141 ? 287.548 162.875 129.719 1.00 19.92 141 ALA B O 1
ATOM 3128 N N . VAL B 1 142 ? 288.055 163.240 131.878 1.00 20.27 142 VAL B N 1
ATOM 3129 C CA . VAL B 1 142 ? 287.930 164.689 131.812 1.00 20.27 142 VAL B CA 1
ATOM 3130 C C . VAL B 1 142 ? 289.353 165.231 131.827 1.00 20.27 142 VAL B C 1
ATOM 3131 O O . VAL B 1 142 ? 290.013 165.250 132.867 1.00 20.27 142 VAL B O 1
ATOM 3135 N N . ALA B 1 143 ? 289.836 165.651 130.658 1.00 21.97 143 ALA B N 1
ATOM 3136 C CA . ALA B 1 143 ? 291.240 166.026 130.523 1.00 21.97 143 ALA B CA 1
ATOM 3137 C C . ALA B 1 143 ? 291.561 167.274 131.332 1.00 21.97 143 ALA B C 1
ATOM 3138 O O . ALA B 1 143 ? 292.518 167.292 132.111 1.00 21.97 143 ALA B O 1
ATOM 3140 N N . SER B 1 144 ? 290.767 168.324 131.166 1.00 20.80 144 SER B N 1
ATOM 3141 C CA . SER B 1 144 ? 290.924 169.552 131.921 1.00 20.80 144 SER B CA 1
ATOM 3142 C C . SER B 1 144 ? 289.582 169.934 132.523 1.00 20.80 144 SER B C 1
ATOM 3143 O O . SER B 1 144 ? 288.547 169.338 132.221 1.00 20.80 144 SER B O 1
ATOM 3146 N N . VAL B 1 145 ? 289.613 170.939 133.394 1.00 19.24 145 VAL B N 1
ATOM 3147 C CA . VAL B 1 145 ? 288.397 171.371 134.069 1.00 19.24 145 VAL B CA 1
ATOM 3148 C C . VAL B 1 145 ? 287.401 171.956 133.072 1.00 19.24 145 VAL B C 1
ATOM 3149 O O . VAL B 1 145 ? 286.186 171.766 133.213 1.00 19.24 145 VAL B O 1
ATOM 3153 N N . SER B 1 146 ? 287.887 172.635 132.032 1.00 20.02 146 SER B N 1
ATOM 3154 C CA . SER B 1 146 ? 287.009 173.211 131.022 1.00 20.02 146 SER B CA 1
ATOM 3155 C C . SER B 1 146 ? 286.280 172.159 130.195 1.00 20.02 146 SER B C 1
ATOM 3156 O O . SER B 1 146 ? 285.332 172.507 129.487 1.00 20.02 146 SER B O 1
ATOM 3159 N N . ASP B 1 147 ? 286.692 170.897 130.264 1.00 19.69 147 ASP B N 1
ATOM 3160 C CA . ASP B 1 147 ? 285.970 169.813 129.619 1.00 19.69 147 ASP B CA 1
ATOM 3161 C C . ASP B 1 147 ? 284.772 169.331 130.421 1.00 19.69 147 ASP B C 1
ATOM 3162 O O . ASP B 1 147 ? 284.037 168.475 129.931 1.00 19.69 147 ASP B O 1
ATOM 3167 N N . PHE B 1 148 ? 284.564 169.841 131.631 1.00 16.61 148 PHE B N 1
ATOM 3168 C CA . PHE B 1 148 ? 283.457 169.347 132.444 1.00 16.61 148 PHE B CA 1
ATOM 3169 C C . PHE B 1 148 ? 282.084 169.504 131.799 1.00 16.61 148 PHE B C 1
ATOM 3170 O O . PHE B 1 148 ? 281.276 168.571 131.926 1.00 16.61 148 PHE B O 1
ATOM 3178 N N . PRO B 1 149 ? 281.735 170.617 131.140 1.00 15.71 149 PRO B N 1
ATOM 3179 C CA . PRO B 1 149 ? 280.403 170.672 130.508 1.00 15.71 149 PRO B CA 1
ATOM 3180 C C . PRO B 1 149 ? 280.170 169.561 129.499 1.00 15.71 149 PRO B C 1
ATOM 3181 O O . PRO B 1 149 ? 279.202 168.800 129.632 1.00 15.71 149 PRO B O 1
ATOM 3185 N N . ARG B 1 150 ? 281.062 169.422 128.519 1.00 15.56 150 ARG B N 1
ATOM 3186 C CA . ARG B 1 150 ? 280.929 168.368 127.522 1.00 15.56 150 ARG B CA 1
ATOM 3187 C C . ARG B 1 150 ? 280.793 167.000 128.178 1.00 15.56 150 ARG B C 1
ATOM 3188 O O . ARG B 1 150 ? 279.833 166.267 127.917 1.00 15.56 150 ARG B O 1
ATOM 3196 N N . ALA B 1 151 ? 281.722 166.670 129.079 1.00 14.10 151 ALA B N 1
ATOM 3197 C CA . ALA B 1 151 ? 281.665 165.401 129.792 1.00 14.10 151 ALA B CA 1
ATOM 3198 C C . ALA B 1 151 ? 280.309 165.204 130.448 1.00 14.10 151 ALA B C 1
ATOM 3199 O O . ALA B 1 151 ? 279.684 164.150 130.295 1.00 14.10 151 ALA B O 1
ATOM 3201 N N . VAL B 1 152 ? 279.805 166.236 131.125 1.00 12.62 152 VAL B N 1
ATOM 3202 C CA . VAL B 1 152 ? 278.517 166.091 131.788 1.00 12.62 152 VAL B CA 1
ATOM 3203 C C . VAL B 1 152 ? 277.451 165.734 130.765 1.00 12.62 152 VAL B C 1
ATOM 3204 O O . VAL B 1 152 ? 276.741 164.732 130.910 1.00 12.62 152 VAL B O 1
ATOM 3208 N N . LEU B 1 153 ? 277.403 166.484 129.661 1.00 13.28 153 LEU B N 1
ATOM 3209 C CA . LEU B 1 153 ? 276.423 166.185 128.627 1.00 13.28 153 LEU B CA 1
ATOM 3210 C C . LEU B 1 153 ? 276.629 164.781 128.094 1.00 13.28 153 LEU B C 1
ATOM 3211 O O . LEU B 1 153 ? 275.671 164.007 127.983 1.00 13.28 153 LEU B O 1
ATOM 3216 N N . SER B 1 154 ? 277.885 164.401 127.862 1.00 13.08 154 SER B N 1
ATOM 3217 C CA . SER B 1 154 ? 278.158 163.061 127.372 1.00 13.08 154 SER B CA 1
ATOM 3218 C C . SER B 1 154 ? 277.645 162.022 128.358 1.00 13.08 154 SER B C 1
ATOM 3219 O O . SER B 1 154 ? 276.924 161.092 127.977 1.00 13.08 154 SER B O 1
ATOM 3222 N N . ALA B 1 155 ? 277.917 162.229 129.649 1.00 12.87 155 ALA B N 1
ATOM 3223 C CA . ALA B 1 155 ? 277.456 161.274 130.643 1.00 12.87 155 ALA B CA 1
ATOM 3224 C C . ALA B 1 155 ? 275.944 161.183 130.624 1.00 12.87 155 ALA B C 1
ATOM 3225 O O . ALA B 1 155 ? 275.382 160.082 130.630 1.00 12.87 155 ALA B O 1
ATOM 3227 N N . ALA B 1 156 ? 275.269 162.330 130.512 1.00 13.49 156 ALA B N 1
ATOM 3228 C CA . ALA B 1 156 ? 273.817 162.302 130.495 1.00 13.49 156 ALA B CA 1
ATOM 3229 C C . ALA B 1 156 ? 273.327 161.486 129.316 1.00 13.49 156 ALA B C 1
ATOM 3230 O O . ALA B 1 156 ? 272.443 160.634 129.463 1.00 13.49 156 ALA B O 1
ATOM 3232 N N . ASP B 1 157 ? 273.963 161.667 128.158 1.00 15.27 157 ASP B N 1
ATOM 3233 C CA . ASP B 1 157 ? 273.563 160.906 126.989 1.00 15.27 157 ASP B CA 1
ATOM 3234 C C . ASP B 1 157 ? 273.724 159.418 127.238 1.00 15.27 157 ASP B C 1
ATOM 3235 O O . ASP B 1 157 ? 272.817 158.632 126.942 1.00 15.27 157 ASP B O 1
ATOM 3240 N N . THR B 1 158 ? 274.841 159.020 127.849 1.00 14.47 158 THR B N 1
ATOM 3241 C CA . THR B 1 158 ? 275.028 157.612 128.161 1.00 14.47 158 THR B CA 1
ATOM 3242 C C . THR B 1 158 ? 273.897 157.116 129.046 1.00 14.47 158 THR B C 1
ATOM 3243 O O . THR B 1 158 ? 273.266 156.095 128.751 1.00 14.47 158 THR B O 1
ATOM 3247 N N . LEU B 1 159 ? 273.563 157.883 130.085 1.00 13.46 159 LEU B N 1
ATOM 3248 C CA . LEU B 1 159 ? 272.500 157.445 130.973 1.00 13.46 159 LEU B CA 1
ATOM 3249 C C . LEU B 1 159 ? 271.173 157.393 130.238 1.00 13.46 159 LEU B C 1
ATOM 3250 O O . LEU B 1 159 ? 270.343 156.525 130.517 1.00 13.46 159 LEU B O 1
ATOM 3255 N N . ARG B 1 160 ? 270.977 158.283 129.266 1.00 15.07 160 ARG B N 1
ATOM 3256 C CA . ARG B 1 160 ? 269.746 158.259 128.489 1.00 15.07 160 ARG B CA 1
ATOM 3257 C C . ARG B 1 160 ? 269.662 157.011 127.624 1.00 15.07 160 ARG B C 1
ATOM 3258 O O . ARG B 1 160 ? 268.577 156.452 127.445 1.00 15.07 160 ARG B O 1
ATOM 3266 N N . LYS B 1 161 ? 270.791 156.551 127.086 1.00 16.43 161 LYS B N 1
ATOM 3267 C CA . LYS B 1 161 ? 270.735 155.422 126.170 1.00 16.43 161 LYS B CA 1
ATOM 3268 C C . LYS B 1 161 ? 270.562 154.098 126.890 1.00 16.43 161 LYS B C 1
ATOM 3269 O O . LYS B 1 161 ? 270.132 153.121 126.270 1.00 16.43 161 LYS B O 1
ATOM 3275 N N . ALA B 1 162 ? 270.878 154.048 128.176 1.00 16.01 162 ALA B N 1
ATOM 3276 C CA . ALA B 1 162 ? 270.695 152.862 128.989 1.00 16.01 162 ALA B CA 1
ATOM 3277 C C . ALA B 1 162 ? 269.314 152.807 129.616 1.00 16.01 162 ALA B C 1
ATOM 3278 O O . ALA B 1 162 ? 269.058 151.938 130.450 1.00 16.01 162 ALA B O 1
ATOM 3280 N N . GLY B 1 163 ? 268.428 153.720 129.243 1.00 15.80 163 GLY B N 1
ATOM 3281 C CA . GLY B 1 163 ? 267.098 153.759 129.792 1.00 15.80 163 GLY B CA 1
ATOM 3282 C C . GLY B 1 163 ? 266.965 154.507 131.096 1.00 15.80 163 GLY B C 1
ATOM 3283 O O . GLY B 1 163 ? 265.847 154.615 131.611 1.00 15.80 163 GLY B O 1
ATOM 3284 N N . VAL B 1 164 ? 268.059 155.036 131.639 1.00 14.08 164 VAL B N 1
ATOM 3285 C CA . VAL B 1 164 ? 268.036 155.740 132.915 1.00 14.08 164 VAL B CA 1
ATOM 3286 C C . VAL B 1 164 ? 267.681 157.193 132.627 1.00 14.08 164 VAL B C 1
ATOM 3287 O O . VAL B 1 164 ? 268.500 157.964 132.140 1.00 14.08 164 VAL B O 1
ATOM 3291 N N . THR B 1 165 ? 266.455 157.563 132.930 1.00 14.91 165 THR B N 1
ATOM 3292 C CA . THR B 1 165 ? 266.007 158.937 132.792 1.00 14.91 165 THR B CA 1
ATOM 3293 C C . THR B 1 165 ? 266.233 159.681 134.104 1.00 14.91 165 THR B C 1
ATOM 3294 O O . THR B 1 165 ? 267.010 159.253 134.961 1.00 14.91 165 THR B O 1
ATOM 3298 N N . GLY B 1 166 ? 265.576 160.817 134.255 1.00 15.74 166 GLY B N 1
ATOM 3299 C CA . GLY B 1 166 ? 265.522 161.505 135.515 1.00 15.74 166 GLY B CA 1
ATOM 3300 C C . GLY B 1 166 ? 266.495 162.642 135.494 1.00 15.74 166 GLY B C 1
ATOM 3301 O O . GLY B 1 166 ? 267.423 162.669 134.685 1.00 15.74 166 GLY B O 1
ATOM 3302 N N . PRO B 1 167 ? 266.291 163.620 136.365 1.00 14.88 167 PRO B N 1
ATOM 3303 C CA . PRO B 1 167 ? 267.276 164.694 136.487 1.00 14.88 167 PRO B CA 1
ATOM 3304 C C . PRO B 1 167 ? 268.607 164.121 136.948 1.00 14.88 167 PRO B C 1
ATOM 3305 O O . PRO B 1 167 ? 268.658 163.161 137.716 1.00 14.88 167 PRO B O 1
ATOM 3309 N N . TYR B 1 168 ? 269.687 164.696 136.447 1.00 14.77 168 TYR B N 1
ATOM 3310 C CA . TYR B 1 168 ? 271.024 164.175 136.678 1.00 14.77 168 TYR B CA 1
ATOM 3311 C C . TYR B 1 168 ? 271.787 165.107 137.601 1.00 14.77 168 TYR B C 1
ATOM 3312 O O . TYR B 1 168 ? 271.787 166.323 137.404 1.00 14.77 168 TYR B O 1
ATOM 3321 N N . ALA B 1 169 ? 272.414 164.534 138.615 1.00 12.56 169 ALA B N 1
ATOM 3322 C CA . ALA B 1 169 ? 273.265 165.260 139.539 1.00 12.56 169 ALA B CA 1
ATOM 3323 C C . ALA B 1 169 ? 274.723 165.034 139.181 1.00 12.56 169 ALA B C 1
ATOM 3324 O O . ALA B 1 169 ? 275.112 163.938 138.769 1.00 12.56 169 ALA B O 1
ATOM 3326 N N . LEU B 1 170 ? 275.516 166.087 139.327 1.00 10.94 170 LEU B N 1
ATOM 3327 C CA . LEU B 1 170 ? 276.966 166.001 139.267 1.00 10.94 170 LEU B CA 1
ATOM 3328 C C . LEU B 1 170 ? 277.508 166.033 140.690 1.00 10.94 170 LEU B C 1
ATOM 3329 O O . LEU B 1 170 ? 277.234 166.968 141.444 1.00 10.94 170 LEU B O 1
ATOM 3334 N N . VAL B 1 171 ? 278.260 165.006 141.049 1.00 10.54 171 VAL B N 1
ATOM 3335 C CA . VAL B 1 171 ? 278.874 164.864 142.359 1.00 10.54 171 VAL B CA 1
ATOM 3336 C C . VAL B 1 171 ? 280.373 164.965 142.164 1.00 10.54 171 VAL B C 1
ATOM 3337 O O . VAL B 1 171 ? 280.940 164.258 141.329 1.00 10.54 171 VAL B O 1
ATOM 3341 N N . LEU B 1 172 ? 281.018 165.844 142.914 1.00 11.41 172 LEU B N 1
ATOM 3342 C CA . LEU B 1 172 ? 282.428 166.127 142.704 1.00 11.41 172 LEU B CA 1
ATOM 3343 C C . LEU B 1 172 ? 283.232 165.696 143.914 1.00 11.41 172 LEU B C 1
ATOM 3344 O O . LEU B 1 172 ? 282.876 166.025 145.044 1.00 11.41 172 LEU B O 1
ATOM 3349 N N . GLY B 1 173 ? 284.321 164.981 143.673 1.00 12.03 173 GLY B N 1
ATOM 3350 C CA . GLY B 1 173 ? 285.321 164.773 144.685 1.00 12.03 173 GLY B CA 1
ATOM 3351 C C . GLY B 1 173 ? 286.010 166.080 145.013 1.00 12.03 173 GLY B C 1
ATOM 3352 O O . GLY B 1 173 ? 285.806 167.093 144.344 1.00 12.03 173 GLY B O 1
ATOM 3353 N N . PRO B 1 174 ? 286.841 166.086 146.055 1.00 13.18 174 PRO B N 1
ATOM 3354 C CA . PRO B 1 174 ? 287.410 167.368 146.522 1.00 13.18 174 PRO B CA 1
ATOM 3355 C C . PRO B 1 174 ? 288.231 168.106 145.475 1.00 13.18 174 PRO B C 1
ATOM 3356 O O . PRO B 1 174 ? 288.040 169.314 145.281 1.00 13.18 174 PRO B O 1
ATOM 3360 N N . LYS B 1 175 ? 289.128 167.409 144.780 1.00 15.26 175 LYS B N 1
ATOM 3361 C CA . LYS B 1 175 ? 289.972 168.064 143.788 1.00 15.26 175 LYS B CA 1
ATOM 3362 C C . LYS B 1 175 ? 289.154 168.586 142.614 1.00 15.26 175 LYS B C 1
ATOM 3363 O O . LYS B 1 175 ? 289.346 169.723 142.168 1.00 15.26 175 LYS B O 1
ATOM 3369 N N . ALA B 1 176 ? 288.238 167.766 142.101 1.00 13.92 176 ALA B N 1
ATOM 3370 C CA . ALA B 1 176 ? 287.375 168.207 141.015 1.00 13.92 176 ALA B CA 1
ATOM 3371 C C . ALA B 1 176 ? 286.524 169.392 141.439 1.00 13.92 176 ALA B C 1
ATOM 3372 O O . ALA B 1 176 ? 286.349 170.338 140.670 1.00 13.92 176 ALA B O 1
ATOM 3374 N N . TYR B 1 177 ? 285.996 169.363 142.661 1.00 13.39 177 TYR B N 1
ATOM 3375 C CA . TYR B 1 177 ? 285.181 170.471 143.144 1.00 13.39 177 TYR B CA 1
ATOM 3376 C C . TYR B 1 177 ? 285.982 171.766 143.193 1.00 13.39 177 TYR B C 1
ATOM 3377 O O . TYR B 1 177 ? 285.526 172.811 142.715 1.00 13.39 177 TYR B O 1
ATOM 3386 N N . ASP B 1 178 ? 287.174 171.718 143.784 1.00 15.02 178 ASP B N 1
ATOM 3387 C CA . ASP B 1 178 ? 287.955 172.939 143.935 1.00 15.02 178 ASP B CA 1
ATOM 3388 C C . ASP B 1 178 ? 288.398 173.483 142.583 1.00 15.02 178 ASP B C 1
ATOM 3389 O O . ASP B 1 178 ? 288.311 174.693 142.335 1.00 15.02 178 ASP B O 1
ATOM 3394 N N . ASP B 1 179 ? 288.838 172.601 141.685 1.00 15.36 179 ASP B N 1
ATOM 3395 C CA . ASP B 1 179 ? 289.241 173.046 140.359 1.00 15.36 179 ASP B CA 1
ATOM 3396 C C . ASP B 1 179 ? 288.064 173.613 139.576 1.00 15.36 179 ASP B C 1
ATOM 3397 O O . ASP B 1 179 ? 288.207 174.626 138.890 1.00 15.36 179 ASP B O 1
ATOM 3402 N N . LEU B 1 180 ? 286.893 172.981 139.666 1.00 14.17 180 LEU B N 1
ATOM 3403 C CA . LEU B 1 180 ? 285.739 173.485 138.937 1.00 14.17 180 LEU B CA 1
ATOM 3404 C C . LEU B 1 180 ? 285.305 174.845 139.455 1.00 14.17 180 LEU B C 1
ATOM 3405 O O . LEU B 1 180 ? 284.994 175.742 138.666 1.00 14.17 180 LEU B O 1
ATOM 3410 N N . PHE B 1 181 ? 285.287 175.028 140.770 1.00 13.30 181 PHE B N 1
ATOM 3411 C CA . PHE B 1 181 ? 284.783 176.284 141.292 1.00 13.30 181 PHE B CA 1
ATOM 3412 C C . PHE B 1 181 ? 285.831 177.387 141.316 1.00 13.30 181 PHE B C 1
ATOM 3413 O O . PHE B 1 181 ? 285.480 178.536 141.583 1.00 13.30 181 PHE B O 1
ATOM 3421 N N . ALA B 1 182 ? 287.088 177.085 141.004 1.00 14.98 182 ALA B N 1
ATOM 3422 C CA . ALA B 1 182 ? 288.054 178.145 140.757 1.00 14.98 182 ALA B CA 1
ATOM 3423 C C . ALA B 1 182 ? 288.210 178.500 139.281 1.00 14.98 182 ALA B C 1
ATOM 3424 O O . ALA B 1 182 ? 288.747 179.567 138.975 1.00 14.98 182 ALA B O 1
ATOM 3426 N N . ALA B 1 183 ? 287.741 177.655 138.369 1.00 15.59 183 ALA B N 1
ATOM 3427 C CA . ALA B 1 183 ? 288.112 177.761 136.965 1.00 15.59 183 ALA B CA 1
ATOM 3428 C C . ALA B 1 183 ? 287.332 178.845 136.233 1.00 15.59 183 ALA B C 1
ATOM 3429 O O . ALA B 1 183 ? 286.140 179.049 136.468 1.00 15.59 183 ALA B O 1
ATOM 3431 N N . THR B 1 184 ? 288.021 179.533 135.330 1.00 18.21 184 THR B N 1
ATOM 3432 C CA . THR B 1 184 ? 287.399 180.459 134.399 1.00 18.21 184 THR B CA 1
ATOM 3433 C C . THR B 1 184 ? 287.874 180.134 132.994 1.00 18.21 184 THR B C 1
ATOM 3434 O O . THR B 1 184 ? 289.014 179.715 132.795 1.00 18.21 184 THR B O 1
ATOM 3438 N N . GLN B 1 185 ? 286.984 180.304 132.029 1.00 19.95 185 GLN B N 1
ATOM 3439 C CA . GLN B 1 185 ? 287.313 180.190 130.614 1.00 19.95 185 GLN B CA 1
ATOM 3440 C C . GLN B 1 185 ? 287.113 181.568 130.004 1.00 19.95 185 GLN B C 1
ATOM 3441 O O . GLN B 1 185 ? 285.974 182.011 129.834 1.00 19.95 185 GLN B O 1
ATOM 3447 N N . ASP B 1 186 ? 288.220 182.247 129.701 1.00 20.67 186 ASP B N 1
ATOM 3448 C CA . ASP B 1 186 ? 288.202 183.640 129.255 1.00 20.67 186 ASP B CA 1
ATOM 3449 C C . ASP B 1 186 ? 287.424 184.516 130.230 1.00 20.67 186 ASP B C 1
ATOM 3450 O O . ASP B 1 186 ? 286.619 185.360 129.839 1.00 20.67 186 ASP B O 1
ATOM 3455 N N . GLY B 1 187 ? 287.658 184.295 131.521 1.00 18.89 187 GLY B N 1
ATOM 3456 C CA . GLY B 1 187 ? 287.027 185.042 132.572 1.00 18.89 187 GLY B CA 1
ATOM 3457 C C . GLY B 1 187 ? 285.679 184.514 133.015 1.00 18.89 187 GLY B C 1
ATOM 3458 O O . GLY B 1 187 ? 285.292 184.731 134.163 1.00 18.89 187 GLY B O 1
ATOM 3459 N N . TYR B 1 188 ? 284.955 183.844 132.137 1.00 17.11 188 TYR B N 1
ATOM 3460 C CA . TYR B 1 188 ? 283.643 183.321 132.492 1.00 17.11 188 TYR B CA 1
ATOM 3461 C C . TYR B 1 188 ? 283.797 182.082 133.367 1.00 17.11 188 TYR B C 1
ATOM 3462 O O . TYR B 1 188 ? 284.551 181.174 133.014 1.00 17.11 188 TYR B O 1
ATOM 3471 N N . PRO B 1 189 ? 283.115 182.011 134.507 1.00 15.84 189 PRO B N 1
ATOM 3472 C CA . PRO B 1 189 ? 283.307 180.871 135.413 1.00 15.84 189 PRO B CA 1
ATOM 3473 C C . PRO B 1 189 ? 282.670 179.603 134.859 1.00 15.84 189 PRO B C 1
ATOM 3474 O O . PRO B 1 189 ? 281.495 179.587 134.497 1.00 15.84 189 PRO B O 1
ATOM 3478 N N . VAL B 1 190 ? 283.463 178.534 134.818 1.00 15.65 190 VAL B N 1
ATOM 3479 C CA . VAL B 1 190 ? 283.010 177.263 134.261 1.00 15.65 190 VAL B CA 1
ATOM 3480 C C . VAL B 1 190 ? 281.876 176.677 135.094 1.00 15.65 190 VAL B C 1
ATOM 3481 O O . VAL B 1 190 ? 280.929 176.087 134.556 1.00 15.65 190 VAL B O 1
ATOM 3485 N N . ALA B 1 191 ? 281.950 176.836 136.415 1.00 15.29 191 ALA B N 1
ATOM 3486 C CA . ALA B 1 191 ? 280.936 176.263 137.288 1.00 15.29 191 ALA B CA 1
ATOM 3487 C C . ALA B 1 191 ? 279.555 176.835 137.005 1.00 15.29 191 ALA B C 1
ATOM 3488 O O . ALA B 1 191 ? 278.556 176.149 137.213 1.00 15.29 191 ALA B O 1
ATOM 3490 N N . LYS B 1 192 ? 279.478 178.065 136.500 1.00 17.70 192 LYS B N 1
ATOM 3491 C CA . LYS B 1 192 ? 278.190 178.651 136.136 1.00 17.70 192 LYS B CA 1
ATOM 3492 C C . LYS B 1 192 ? 277.533 177.884 134.992 1.00 17.70 192 LYS B C 1
ATOM 3493 O O . LYS B 1 192 ? 276.353 177.509 135.066 1.00 17.70 192 LYS B O 1
ATOM 3499 N N . GLN B 1 193 ? 278.293 177.630 133.929 1.00 16.74 193 GLN B N 1
ATOM 3500 C CA . GLN B 1 193 ? 277.788 176.838 132.814 1.00 16.74 193 GLN B CA 1
ATOM 3501 C C . GLN B 1 193 ? 277.412 175.431 133.263 1.00 16.74 193 GLN B C 1
ATOM 3502 O O . GLN B 1 193 ? 276.335 174.916 132.920 1.00 16.74 193 GLN B O 1
ATOM 3508 N N . VAL B 1 194 ? 278.280 174.804 134.059 1.00 15.89 194 VAL B N 1
ATOM 3509 C CA . VAL B 1 194 ? 278.014 173.446 134.519 1.00 15.89 194 VAL B CA 1
ATOM 3510 C C . VAL B 1 194 ? 276.731 173.406 135.341 1.00 15.89 194 VAL B C 1
ATOM 3511 O O . VAL B 1 194 ? 275.880 172.533 135.150 1.00 15.89 194 VAL B O 1
ATOM 3515 N N . GLN B 1 195 ? 276.562 174.366 136.252 1.00 17.67 195 GLN B N 1
ATOM 3516 C CA . GLN B 1 195 ? 275.353 174.424 137.061 1.00 17.67 195 GLN B CA 1
ATOM 3517 C C . GLN B 1 195 ? 274.119 174.619 136.202 1.00 17.67 195 GLN B C 1
ATOM 3518 O O . GLN B 1 195 ? 273.043 174.121 136.544 1.00 17.67 195 GLN B O 1
ATOM 3524 N N . ARG B 1 196 ? 274.245 175.344 135.093 1.00 18.67 196 ARG B N 1
ATOM 3525 C CA . ARG B 1 196 ? 273.109 175.417 134.184 1.00 18.67 196 ARG B CA 1
ATOM 3526 C C . ARG B 1 196 ? 272.820 174.071 133.527 1.00 18.67 196 ARG B C 1
ATOM 3527 O O . ARG B 1 196 ? 271.672 173.801 133.165 1.00 18.67 196 ARG B O 1
ATOM 3535 N N . LEU B 1 197 ? 273.825 173.204 133.386 1.00 17.37 197 LEU B N 1
ATOM 3536 C CA . LEU B 1 197 ? 273.579 171.917 132.734 1.00 17.37 197 LEU B CA 1
ATOM 3537 C C . LEU B 1 197 ? 273.003 170.822 133.638 1.00 17.37 197 LEU B C 1
ATOM 3538 O O . LEU B 1 197 ? 272.661 169.759 133.120 1.00 17.37 197 LEU B O 1
ATOM 3543 N N . VAL B 1 198 ? 272.882 171.023 134.953 1.00 20.47 198 VAL B N 1
ATOM 3544 C CA . VAL B 1 198 ? 272.458 169.936 135.842 1.00 20.47 198 VAL B CA 1
ATOM 3545 C C . VAL B 1 198 ? 271.329 170.379 136.766 1.00 20.47 198 VAL B C 1
ATOM 3546 O O . VAL B 1 198 ? 270.785 171.475 136.613 1.00 20.47 198 VAL B O 1
ATOM 3550 N N . VAL B 1 199 ? 270.959 169.508 137.715 1.00 26.05 199 VAL B N 1
ATOM 3551 C CA . VAL B 1 199 ? 269.963 169.853 138.729 1.00 26.05 199 VAL B CA 1
ATOM 3552 C C . VAL B 1 199 ? 270.393 171.105 139.480 1.00 26.05 199 VAL B C 1
ATOM 3553 O O . VAL B 1 199 ? 271.575 171.289 139.802 1.00 26.05 199 VAL B O 1
ATOM 3557 N N . ASP B 1 200 ? 269.421 171.971 139.783 1.00 34.14 200 ASP B N 1
ATOM 3558 C CA . ASP B 1 200 ? 269.710 173.355 140.147 1.00 34.14 200 ASP B CA 1
ATOM 3559 C C . ASP B 1 200 ? 270.225 173.532 141.568 1.00 34.14 200 ASP B C 1
ATOM 3560 O O . ASP B 1 200 ? 270.634 174.644 141.918 1.00 34.14 200 ASP B O 1
ATOM 3565 N N . GLY B 1 201 ? 270.225 172.491 142.391 1.00 31.36 201 GLY B N 1
ATOM 3566 C CA . GLY B 1 201 ? 270.732 172.612 143.735 1.00 31.36 201 GLY B CA 1
ATOM 3567 C C . GLY B 1 201 ? 272.228 172.855 143.751 1.00 31.36 201 GLY B C 1
ATOM 3568 O O . GLY B 1 201 ? 272.901 172.775 142.719 1.00 31.36 201 GLY B O 1
ATOM 3569 N N . PRO B 1 202 ? 272.776 173.188 144.918 1.00 28.86 202 PRO B N 1
ATOM 3570 C CA . PRO B 1 202 ? 274.235 173.285 145.034 1.00 28.86 202 PRO B CA 1
ATOM 3571 C C . PRO B 1 202 ? 274.879 171.940 144.742 1.00 28.86 202 PRO B C 1
ATOM 3572 O O . PRO B 1 202 ? 274.410 170.898 145.202 1.00 28.86 202 PRO B O 1
ATOM 3576 N N . LEU B 1 203 ? 275.961 171.971 143.967 1.00 21.02 203 LEU B N 1
ATOM 3577 C CA . LEU B 1 203 ? 276.647 170.741 143.596 1.00 21.02 203 LEU B CA 1
ATOM 3578 C C . LEU B 1 203 ? 277.224 170.078 144.835 1.00 21.02 203 LEU B C 1
ATOM 3579 O O . LEU B 1 203 ? 277.814 170.738 145.693 1.00 21.02 203 LEU B O 1
ATOM 3584 N N . VAL B 1 204 ? 277.047 168.772 144.933 1.00 15.67 204 VAL B N 1
ATOM 3585 C CA . VAL B 1 204 ? 277.508 168.051 146.109 1.00 15.67 204 VAL B CA 1
ATOM 3586 C C . VAL B 1 204 ? 279.009 167.830 146.004 1.00 15.67 204 VAL B C 1
ATOM 3587 O O . VAL B 1 204 ? 279.513 167.330 144.991 1.00 15.67 204 VAL B O 1
ATOM 3591 N N . ARG B 1 205 ? 279.720 168.249 147.040 1.00 13.82 205 ARG B N 1
ATOM 3592 C CA . ARG B 1 205 ? 281.125 167.945 147.239 1.00 13.82 205 ARG B CA 1
ATOM 3593 C C . ARG B 1 205 ? 281.209 166.717 148.137 1.00 13.82 205 ARG B C 1
ATOM 3594 O O . ARG B 1 205 ? 280.776 166.760 149.290 1.00 13.82 205 ARG B O 1
ATOM 3602 N N . ALA B 1 206 ? 281.734 165.626 147.603 1.00 12.94 206 ALA B N 1
ATOM 3603 C CA . ALA B 1 206 ? 281.859 164.365 148.320 1.00 12.94 206 ALA B CA 1
ATOM 3604 C C . ALA B 1 206 ? 283.336 164.112 148.587 1.00 12.94 206 ALA B C 1
ATOM 3605 O O . ALA B 1 206 ? 284.103 163.847 147.658 1.00 12.94 206 ALA B O 1
ATOM 3607 N N . ASN B 1 207 ? 283.723 164.178 149.859 1.00 13.54 207 ASN B N 1
ATOM 3608 C CA . ASN B 1 207 ? 285.126 164.037 150.230 1.00 13.54 207 ASN B CA 1
ATOM 3609 C C . ASN B 1 207 ? 285.659 162.638 149.947 1.00 13.54 207 ASN B C 1
ATOM 3610 O O . ASN B 1 207 ? 286.845 162.481 149.647 1.00 13.54 207 ASN B O 1
ATOM 3615 N N . ALA B 1 208 ? 284.808 161.618 150.022 1.00 12.02 208 ALA B N 1
ATOM 3616 C CA . ALA B 1 208 ? 285.234 160.238 149.837 1.00 12.02 208 ALA B CA 1
ATOM 3617 C C . ALA B 1 208 ? 285.269 159.795 148.380 1.00 12.02 208 ALA B C 1
ATOM 3618 O O . ALA B 1 208 ? 285.776 158.709 148.099 1.00 12.02 208 ALA B O 1
ATOM 3620 N N . LEU B 1 209 ? 284.763 160.599 147.453 1.00 11.75 209 LEU B N 1
ATOM 3621 C CA . LEU B 1 209 ? 284.673 160.209 146.053 1.00 11.75 209 LEU B CA 1
ATOM 3622 C C . LEU B 1 209 ? 285.936 160.601 145.298 1.00 11.75 209 LEU B C 1
ATOM 3623 O O . LEU B 1 209 ? 286.412 161.731 145.415 1.00 11.75 209 LEU B O 1
ATOM 3628 N N . ALA B 1 210 ? 286.472 159.665 144.522 1.00 12.44 210 ALA B N 1
ATOM 3629 C CA . ALA B 1 210 ? 287.570 159.947 143.608 1.00 12.44 210 ALA B CA 1
ATOM 3630 C C . ALA B 1 210 ? 287.020 160.426 142.268 1.00 12.44 210 ALA B C 1
ATOM 3631 O O . ALA B 1 210 ? 286.118 159.803 141.704 1.00 12.44 210 ALA B O 1
ATOM 3633 N N . GLY B 1 211 ? 287.555 161.533 141.771 1.00 12.21 211 GLY B N 1
ATOM 3634 C CA . GLY B 1 211 ? 287.098 162.053 140.493 1.00 12.21 211 GLY B CA 1
ATOM 3635 C C . GLY B 1 211 ? 285.747 162.726 140.615 1.00 12.21 211 GLY B C 1
ATOM 3636 O O . GLY B 1 211 ? 285.505 163.521 141.525 1.00 12.21 211 GLY B O 1
ATOM 3637 N N . ALA B 1 212 ? 284.853 162.417 139.682 1.00 11.39 212 ALA B N 1
ATOM 3638 C CA . ALA B 1 212 ? 283.515 162.981 139.675 1.00 11.39 212 ALA B CA 1
ATOM 3639 C C . ALA B 1 212 ? 282.524 161.906 139.260 1.00 11.39 212 ALA B C 1
ATOM 3640 O O . ALA B 1 212 ? 282.894 160.801 138.878 1.00 11.39 212 ALA B O 1
ATOM 3642 N N . LEU B 1 213 ? 281.248 162.254 139.316 1.00 10.49 213 LEU B N 1
ATOM 3643 C CA . LEU B 1 213 ? 280.185 161.285 139.135 1.00 10.49 213 LEU B CA 1
ATOM 3644 C C . LEU B 1 213 ? 278.960 161.985 138.577 1.00 10.49 213 LEU B C 1
ATOM 3645 O O . LEU B 1 213 ? 278.613 163.076 139.018 1.00 10.49 213 LEU B O 1
ATOM 3650 N N . VAL B 1 214 ? 278.304 161.357 137.614 1.00 10.27 214 VAL B N 1
ATOM 3651 C CA . VAL B 1 214 ? 277.007 161.813 137.138 1.00 10.27 214 VAL B CA 1
ATOM 3652 C C . VAL B 1 214 ? 276.014 160.704 137.429 1.00 10.27 214 VAL B C 1
ATOM 3653 O O . VAL B 1 214 ? 276.213 159.564 137.006 1.00 10.27 214 VAL B O 1
ATOM 3657 N N . MET B 1 215 ? 274.959 161.021 138.162 1.00 11.91 215 MET B N 1
ATOM 3658 C CA . MET B 1 215 ? 274.021 159.979 138.542 1.00 11.91 215 MET B CA 1
ATOM 3659 C C . MET B 1 215 ? 272.598 160.493 138.430 1.00 11.91 215 MET B C 1
ATOM 3660 O O . MET B 1 215 ? 272.342 161.690 138.513 1.00 11.91 215 MET B O 1
ATOM 3665 N N . SER B 1 216 ? 271.671 159.570 138.224 1.00 12.78 216 SER B N 1
ATOM 3666 C CA . SER B 1 216 ? 270.266 159.923 138.165 1.00 12.78 216 SER B CA 1
ATOM 3667 C C . SER B 1 216 ? 269.715 160.216 139.556 1.00 12.78 216 SER B C 1
ATOM 3668 O O . SER B 1 216 ? 270.101 159.586 140.539 1.00 12.78 216 SER B O 1
ATOM 3671 N N . MET B 1 217 ? 268.804 161.184 139.623 1.00 13.80 217 MET B N 1
ATOM 3672 C CA . MET B 1 217 ? 268.078 161.529 140.835 1.00 13.80 217 MET B CA 1
ATOM 3673 C C . MET B 1 217 ? 266.611 161.126 140.767 1.00 13.80 217 MET B C 1
ATOM 3674 O O . MET B 1 217 ? 265.809 161.599 141.573 1.00 13.80 217 MET B O 1
ATOM 3679 N N . ARG B 1 218 ? 266.240 160.270 139.814 1.00 12.69 218 ARG B N 1
ATOM 3680 C CA . ARG B 1 218 ? 264.845 159.859 139.702 1.00 12.69 218 ARG B CA 1
ATOM 3681 C C . ARG B 1 218 ? 264.380 159.095 140.936 1.00 12.69 218 ARG B C 1
ATOM 3682 O O . ARG B 1 218 ? 263.192 159.120 141.266 1.00 12.69 218 ARG B O 1
ATOM 3690 N N . GLY B 1 219 ? 265.294 158.439 141.636 1.00 11.03 219 GLY B N 1
ATOM 3691 C CA . GLY B 1 219 ? 264.958 157.619 142.776 1.00 11.03 219 GLY B CA 1
ATOM 3692 C C . GLY B 1 219 ? 264.873 156.147 142.413 1.00 11.03 219 GLY B C 1
ATOM 3693 O O . GLY B 1 219 ? 264.643 155.766 141.265 1.00 11.03 219 GLY B O 1
ATOM 3694 N N . GLY B 1 220 ? 265.082 155.306 143.418 1.00 10.08 220 GLY B N 1
ATOM 3695 C CA . GLY B 1 220 ? 264.958 153.876 143.255 1.00 10.08 220 GLY B CA 1
ATOM 3696 C C . GLY B 1 220 ? 266.167 153.165 142.701 1.00 10.08 220 GLY B C 1
ATOM 3697 O O . GLY B 1 220 ? 266.074 151.972 142.410 1.00 10.08 220 GLY B O 1
ATOM 3698 N N . ASP B 1 221 ? 267.296 153.843 142.540 1.00 10.10 221 ASP B N 1
ATOM 3699 C CA . ASP B 1 221 ? 268.491 153.194 142.018 1.00 10.10 221 ASP B CA 1
ATOM 3700 C C . ASP B 1 221 ? 269.514 152.863 143.089 1.00 10.10 221 ASP B C 1
ATOM 3701 O O . ASP B 1 221 ? 270.292 151.925 142.914 1.00 10.10 221 ASP B O 1
ATOM 3706 N N . TYR B 1 222 ? 269.529 153.613 144.183 1.00 8.60 222 TYR B N 1
ATOM 3707 C CA . TYR B 1 222 ? 270.553 153.520 145.211 1.00 8.60 222 TYR B CA 1
ATOM 3708 C C . TYR B 1 222 ? 269.877 153.691 146.555 1.00 8.60 222 TYR B C 1
ATOM 3709 O O . TYR B 1 222 ? 269.176 154.678 146.773 1.00 8.60 222 TYR B O 1
ATOM 3718 N N . GLU B 1 223 ? 270.074 152.738 147.453 1.00 8.26 223 GLU B N 1
ATOM 3719 C CA . GLU B 1 223 ? 269.282 152.686 148.670 1.00 8.26 223 GLU B CA 1
ATOM 3720 C C . GLU B 1 223 ? 270.190 152.426 149.859 1.00 8.26 223 GLU B C 1
ATOM 3721 O O . GLU B 1 223 ? 270.829 151.378 149.943 1.00 8.26 223 GLU B O 1
ATOM 3727 N N . LEU B 1 224 ? 270.252 153.382 150.767 1.00 7.23 224 LEU B N 1
ATOM 3728 C CA . LEU B 1 224 ? 270.945 153.224 152.033 1.00 7.23 224 LEU B CA 1
ATOM 3729 C C . LEU B 1 224 ? 269.914 152.894 153.101 1.00 7.23 224 LEU B C 1
ATOM 3730 O O . LEU B 1 224 ? 268.980 153.665 153.319 1.00 7.23 224 LEU B O 1
ATOM 3735 N N . THR B 1 225 ? 270.072 151.754 153.751 1.00 6.74 225 THR B N 1
ATOM 3736 C CA . THR B 1 225 ? 269.193 151.360 154.839 1.00 6.74 225 THR B CA 1
ATOM 3737 C C . THR B 1 225 ? 269.919 151.562 156.155 1.00 6.74 225 THR B C 1
ATOM 3738 O O . THR B 1 225 ? 271.041 151.082 156.330 1.00 6.74 225 THR B O 1
ATOM 3742 N N . VAL B 1 226 ? 269.278 152.258 157.076 1.00 6.85 226 VAL B N 1
ATOM 3743 C CA . VAL B 1 226 ? 269.848 152.485 158.392 1.00 6.85 226 VAL B CA 1
ATOM 3744 C C . VAL B 1 226 ? 269.031 151.718 159.419 1.00 6.85 226 VAL B C 1
ATOM 3745 O O . VAL B 1 226 ? 267.798 151.738 159.394 1.00 6.85 226 VAL B O 1
ATOM 3749 N N . GLY B 1 227 ? 269.729 151.050 160.325 1.00 6.74 227 GLY B N 1
ATOM 3750 C CA . GLY B 1 227 ? 269.133 150.390 161.461 1.00 6.74 227 GLY B CA 1
ATOM 3751 C C . GLY B 1 227 ? 269.244 151.345 162.620 1.00 6.74 227 GLY B C 1
ATOM 3752 O O . GLY B 1 227 ? 268.377 152.197 162.804 1.00 6.74 227 GLY B O 1
ATOM 3753 N N . GLN B 1 228 ? 270.278 151.203 163.432 1.00 7.18 228 GLN B N 1
ATOM 3754 C CA . GLN B 1 228 ? 270.590 152.235 164.406 1.00 7.18 228 GLN B CA 1
ATOM 3755 C C . GLN B 1 228 ? 271.273 153.397 163.699 1.00 7.18 228 GLN B C 1
ATOM 3756 O O . GLN B 1 228 ? 272.313 153.218 163.063 1.00 7.18 228 GLN B O 1
ATOM 3762 N N . ASP B 1 229 ? 270.683 154.582 163.796 1.00 8.45 229 ASP B N 1
ATOM 3763 C CA . ASP B 1 229 ? 271.280 155.765 163.202 1.00 8.45 229 ASP B CA 1
ATOM 3764 C C . ASP B 1 229 ? 272.465 156.238 164.037 1.00 8.45 229 ASP B C 1
ATOM 3765 O O . ASP B 1 229 ? 272.680 155.791 165.163 1.00 8.45 229 ASP B O 1
ATOM 3770 N N . LEU B 1 230 ? 273.246 157.143 163.452 1.00 8.16 230 LEU B N 1
ATOM 3771 C CA . LEU B 1 230 ? 274.439 157.706 164.077 1.00 8.16 230 LEU B CA 1
ATOM 3772 C C . LEU B 1 230 ? 274.176 158.138 165.512 1.00 8.16 230 LEU B C 1
ATOM 3773 O O . LEU B 1 230 ? 273.303 158.963 165.775 1.00 8.16 230 LEU B O 1
ATOM 3778 N N . SER B 1 231 ? 274.928 157.557 166.439 1.00 7.01 231 SER B N 1
ATOM 3779 C CA . SER B 1 231 ? 274.704 157.743 167.862 1.00 7.01 231 SER B CA 1
ATOM 3780 C C . SER B 1 231 ? 276.043 157.848 168.567 1.00 7.01 231 SER B C 1
ATOM 3781 O O . SER B 1 231 ? 277.063 157.384 168.067 1.00 7.01 231 SER B O 1
ATOM 3784 N N . ILE B 1 232 ? 276.028 158.449 169.747 1.00 5.94 232 ILE B N 1
ATOM 3785 C CA . ILE B 1 232 ? 277.185 158.459 170.632 1.00 5.94 232 ILE B CA 1
ATOM 3786 C C . ILE B 1 232 ? 276.851 157.599 171.837 1.00 5.94 232 ILE B C 1
ATOM 3787 O O . ILE B 1 232 ? 275.859 157.840 172.530 1.00 5.94 232 ILE B O 1
ATOM 3792 N N . GLY B 1 233 ? 277.675 156.594 172.081 1.00 5.41 233 GLY B N 1
ATOM 3793 C CA . GLY B 1 233 ? 277.493 155.751 173.236 1.00 5.41 233 GLY B CA 1
ATOM 3794 C C . GLY B 1 233 ? 278.686 155.747 174.158 1.00 5.41 233 GLY B C 1
ATOM 3795 O O . GLY B 1 233 ? 279.778 156.152 173.771 1.00 5.41 233 GLY B O 1
ATOM 3796 N N . TYR B 1 234 ? 278.480 155.283 175.380 1.00 6.37 234 TYR B N 1
ATOM 3797 C CA . TYR B 1 234 ? 279.518 155.203 176.392 1.00 6.37 234 TYR B CA 1
ATOM 3798 C C . TYR B 1 234 ? 280.042 153.778 176.487 1.00 6.37 234 TYR B C 1
ATOM 3799 O O . TYR B 1 234 ? 279.266 152.824 176.478 1.00 6.37 234 TYR B O 1
ATOM 3808 N N . ALA B 1 235 ? 281.359 153.629 176.569 1.00 6.25 235 ALA B N 1
ATOM 3809 C CA . ALA B 1 235 ? 281.979 152.323 176.722 1.00 6.25 235 ALA B CA 1
ATOM 3810 C C . ALA B 1 235 ? 282.581 152.128 178.108 1.00 6.25 235 ALA B C 1
ATOM 3811 O O . ALA B 1 235 ? 282.211 151.189 178.809 1.00 6.25 235 ALA B O 1
ATOM 3813 N N . PHE B 1 236 ? 283.489 153.001 178.531 1.00 7.54 236 PHE B N 1
ATOM 3814 C CA . PHE B 1 236 ? 284.244 152.787 179.756 1.00 7.54 236 PHE B CA 1
ATOM 3815 C C . PHE B 1 236 ? 284.825 154.113 180.225 1.00 7.54 236 PHE B C 1
ATOM 3816 O O . PHE B 1 236 ? 284.869 155.090 179.481 1.00 7.54 236 PHE B O 1
ATOM 3824 N N . HIS B 1 237 ? 285.280 154.132 181.472 1.00 8.53 237 HIS B N 1
ATOM 3825 C CA . HIS B 1 237 ? 286.013 155.285 181.971 1.00 8.53 237 HIS B CA 1
ATOM 3826 C C . HIS B 1 237 ? 286.892 154.868 183.135 1.00 8.53 237 HIS B C 1
ATOM 3827 O O . HIS B 1 237 ? 286.608 153.893 183.828 1.00 8.53 237 HIS B O 1
ATOM 3834 N N . ASP B 1 238 ? 287.964 155.620 183.327 1.00 11.90 238 ASP B N 1
ATOM 3835 C CA . ASP B 1 238 ? 288.793 155.597 184.522 1.00 11.90 238 ASP B CA 1
ATOM 3836 C C . ASP B 1 238 ? 288.743 156.984 185.165 1.00 11.90 238 ASP B C 1
ATOM 3837 O O . ASP B 1 238 ? 287.867 157.796 184.862 1.00 11.90 238 ASP B O 1
ATOM 3842 N N . ARG B 1 239 ? 289.661 157.232 186.099 1.00 15.28 239 ARG B N 1
ATOM 3843 C CA . ARG B 1 239 ? 289.627 158.479 186.856 1.00 15.28 239 ARG B CA 1
ATOM 3844 C C . ARG B 1 239 ? 289.797 159.707 185.969 1.00 15.28 239 ARG B C 1
ATOM 3845 O O . ARG B 1 239 ? 289.237 160.764 186.271 1.00 15.28 239 ARG B O 1
ATOM 3853 N N . SER B 1 240 ? 290.546 159.597 184.876 1.00 12.77 240 SER B N 1
ATOM 3854 C CA . SER B 1 240 ? 290.867 160.760 184.061 1.00 12.77 240 SER B CA 1
ATOM 3855 C C . SER B 1 240 ? 290.268 160.743 182.662 1.00 12.77 240 SER B C 1
ATOM 3856 O O . SER B 1 240 ? 290.045 161.810 182.095 1.00 12.77 240 SER B O 1
ATOM 3859 N N . LYS B 1 241 ? 290.002 159.577 182.089 1.00 10.82 241 LYS B N 1
ATOM 3860 C CA . LYS B 1 241 ? 289.550 159.468 180.711 1.00 10.82 241 LYS B CA 1
ATOM 3861 C C . LYS B 1 241 ? 288.209 158.757 180.647 1.00 10.82 241 LYS B C 1
ATOM 3862 O O . LYS B 1 241 ? 287.919 157.880 181.461 1.00 10.82 241 LYS B O 1
ATOM 3868 N N . VAL B 1 242 ? 287.391 159.139 179.678 1.00 7.54 242 VAL B N 1
ATOM 3869 C CA . VAL B 1 242 ? 286.157 158.431 179.370 1.00 7.54 242 VAL B CA 1
ATOM 3870 C C . VAL B 1 242 ? 286.222 157.976 177.919 1.00 7.54 242 VAL B C 1
ATOM 3871 O O . VAL B 1 242 ? 286.644 158.732 177.037 1.00 7.54 242 VAL B O 1
ATOM 3875 N N . GLU B 1 243 ? 285.846 156.726 177.683 1.00 6.84 243 GLU B N 1
ATOM 3876 C CA . GLU B 1 243 ? 285.833 156.138 176.350 1.00 6.84 243 GLU B CA 1
ATOM 3877 C C . GLU B 1 243 ? 284.409 156.123 175.816 1.00 6.84 243 GLU B C 1
ATOM 3878 O O . GLU B 1 243 ? 283.511 155.556 176.438 1.00 6.84 243 GLU B O 1
ATOM 3884 N N . LEU B 1 244 ? 284.208 156.757 174.674 1.00 5.25 244 LEU B N 1
ATOM 3885 C CA . LEU B 1 244 ? 282.932 156.809 173.993 1.00 5.25 244 LEU B CA 1
ATOM 3886 C C . LEU B 1 244 ? 283.097 156.226 172.598 1.00 5.25 244 LEU B C 1
ATOM 3887 O O . LEU B 1 244 ? 284.194 155.889 172.168 1.00 5.25 244 LEU B O 1
ATOM 3892 N N . PHE B 1 245 ? 281.989 156.098 171.886 1.00 4.65 245 PHE B N 1
ATOM 3893 C CA . PHE B 1 245 ? 282.058 155.641 170.510 1.00 4.65 245 PHE B CA 1
ATOM 3894 C C . PHE B 1 245 ? 280.960 156.311 169.710 1.00 4.65 245 PHE B C 1
ATOM 3895 O O . PHE B 1 245 ? 279.945 156.747 170.251 1.00 4.65 245 PHE B O 1
ATOM 3903 N N . VAL B 1 246 ? 281.200 156.405 168.417 1.00 5.03 246 VAL B N 1
ATOM 3904 C CA . VAL B 1 246 ? 280.155 156.659 167.439 1.00 5.03 246 VAL B CA 1
ATOM 3905 C C . VAL B 1 246 ? 279.679 155.311 166.925 1.00 5.03 246 VAL B C 1
ATOM 3906 O O . VAL B 1 246 ? 280.492 154.454 166.580 1.00 5.03 246 VAL B O 1
ATOM 3910 N N . ALA B 1 247 ? 278.373 155.107 166.905 1.00 5.74 247 ALA B N 1
ATOM 3911 C CA . ALA B 1 247 ? 277.784 153.849 166.477 1.00 5.74 247 ALA B CA 1
ATOM 3912 C C . ALA B 1 247 ? 276.789 154.083 165.354 1.00 5.74 247 ALA B C 1
ATOM 3913 O O . ALA B 1 247 ? 276.044 155.064 165.366 1.00 5.74 247 ALA B O 1
ATOM 3915 N N . GLU B 1 248 ? 276.793 153.178 164.382 1.00 7.04 248 GLU B N 1
ATOM 3916 C CA . GLU B 1 248 ? 275.769 153.153 163.347 1.00 7.04 248 GLU B CA 1
ATOM 3917 C C . GLU B 1 248 ? 275.637 151.735 162.812 1.00 7.04 248 GLU B C 1
ATOM 3918 O O . GLU B 1 248 ? 276.618 151.008 162.715 1.00 7.04 248 GLU B O 1
ATOM 3924 N N . SER B 1 249 ? 274.426 151.348 162.445 1.00 5.53 249 SER B N 1
ATOM 3925 C CA . SER B 1 249 ? 274.224 150.116 161.694 1.00 5.53 249 SER B CA 1
ATOM 3926 C C . SER B 1 249 ? 273.555 150.459 160.374 1.00 5.53 249 SER B C 1
ATOM 3927 O O . SER B 1 249 ? 272.577 151.204 160.343 1.00 5.53 249 SER B O 1
ATOM 3930 N N . PHE B 1 250 ? 274.092 149.929 159.287 1.00 5.28 250 PHE B N 1
ATOM 3931 C CA . PHE B 1 250 ? 273.608 150.327 157.975 1.00 5.28 250 PHE B CA 1
ATOM 3932 C C . PHE B 1 250 ? 274.040 149.305 156.942 1.00 5.28 250 PHE B C 1
ATOM 3933 O O . PHE B 1 250 ? 274.947 148.507 157.166 1.00 5.28 250 PHE B O 1
ATOM 3941 N N . THR B 1 251 ? 273.386 149.371 155.790 1.00 5.73 251 THR B N 1
ATOM 3942 C CA . THR B 1 251 ? 273.909 148.739 154.590 1.00 5.73 251 THR B CA 1
ATOM 3943 C C . THR B 1 251 ? 273.499 149.582 153.391 1.00 5.73 251 THR B C 1
ATOM 3944 O O . THR B 1 251 ? 272.588 150.402 153.467 1.00 5.73 251 THR B O 1
ATOM 3948 N N . PHE B 1 252 ? 274.219 149.411 152.293 1.00 6.70 252 PHE B N 1
ATOM 3949 C CA . PHE B 1 252 ? 273.944 150.154 151.075 1.00 6.70 252 PHE B CA 1
ATOM 3950 C C . PHE B 1 252 ? 273.748 149.183 149.925 1.00 6.70 252 PHE B C 1
ATOM 3951 O O . PHE B 1 252 ? 274.538 148.254 149.750 1.00 6.70 252 PHE B O 1
ATOM 3959 N N . ARG B 1 253 ? 272.705 149.409 149.139 1.00 7.46 253 ARG B N 1
ATOM 3960 C CA . ARG B 1 253 ? 272.380 148.589 147.985 1.00 7.46 253 ARG B CA 1
ATOM 3961 C C . ARG B 1 253 ? 272.382 149.429 146.720 1.00 7.46 253 ARG B C 1
ATOM 3962 O O . ARG B 1 253 ? 271.847 150.539 146.693 1.00 7.46 253 ARG B O 1
ATOM 3970 N N . VAL B 1 254 ? 272.975 148.879 145.674 1.00 8.56 254 VAL B N 1
ATOM 3971 C CA . VAL B 1 254 ? 272.836 149.396 144.322 1.00 8.56 254 VAL B CA 1
ATOM 3972 C C . VAL B 1 254 ? 271.725 148.599 143.650 1.00 8.56 254 VAL B C 1
ATOM 3973 O O . VAL B 1 254 ? 271.900 147.422 143.329 1.00 8.56 254 VAL B O 1
ATOM 3977 N N . LEU B 1 255 ? 270.577 149.233 143.441 1.00 9.93 255 LEU B N 1
ATOM 3978 C CA . LEU B 1 255 ? 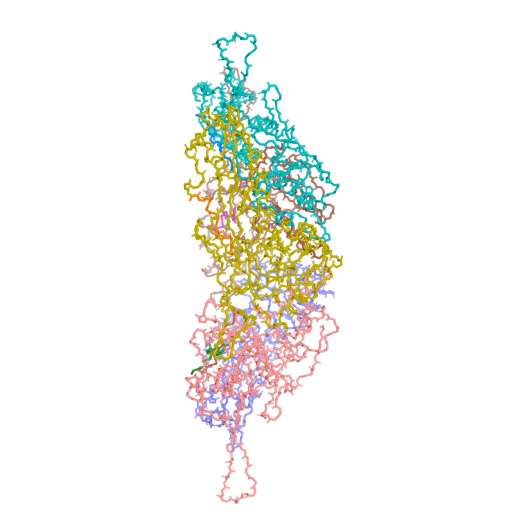269.472 148.560 142.769 1.00 9.93 255 LEU B CA 1
ATOM 3979 C C . LEU B 1 255 ? 269.619 148.615 141.254 1.00 9.93 255 LEU B C 1
ATOM 3980 O O . LEU B 1 255 ? 269.326 147.634 140.568 1.00 9.93 255 LEU B O 1
ATOM 3985 N N . GLU B 1 256 ? 270.083 149.739 140.719 1.00 11.18 256 GLU B N 1
ATOM 3986 C CA . GLU B 1 256 ? 270.304 149.899 139.283 1.00 11.18 256 GLU B CA 1
ATOM 3987 C C . GLU B 1 256 ? 271.754 150.296 139.047 1.00 11.18 256 GLU B C 1
ATOM 3988 O O . GLU B 1 256 ? 272.105 151.481 139.174 1.00 11.18 256 GLU B O 1
ATOM 3994 N N . PRO B 1 257 ? 272.635 149.350 138.728 1.00 11.26 257 PRO B N 1
ATOM 3995 C CA . PRO B 1 257 ? 274.059 149.689 138.578 1.00 11.26 257 PRO B CA 1
ATOM 3996 C C . PRO B 1 257 ? 274.368 150.650 137.448 1.00 11.26 257 PRO B C 1
ATOM 3997 O O . PRO B 1 257 ? 275.399 151.325 137.505 1.00 11.26 257 PRO B O 1
ATOM 4001 N N . GLY B 1 258 ? 273.522 150.744 136.431 1.00 11.16 258 GLY B N 1
ATOM 4002 C CA . GLY B 1 258 ? 273.819 151.583 135.293 1.00 11.16 258 GLY B CA 1
ATOM 4003 C C . GLY B 1 258 ? 273.263 152.983 135.399 1.00 11.16 258 GLY B C 1
ATOM 4004 O O . GLY B 1 258 ? 273.136 153.676 134.392 1.00 11.16 258 GLY B O 1
ATOM 4005 N N . ALA B 1 259 ? 272.932 153.415 136.609 1.00 9.91 259 ALA B N 1
ATOM 4006 C CA . ALA B 1 259 ? 272.358 154.730 136.835 1.00 9.91 259 ALA B CA 1
ATOM 4007 C C . ALA B 1 259 ? 273.407 155.793 137.140 1.00 9.91 259 ALA B C 1
ATOM 4008 O O . ALA B 1 259 ? 273.045 156.923 137.462 1.00 9.91 259 ALA B O 1
ATOM 4010 N N . ALA B 1 260 ? 274.689 155.465 137.037 1.00 10.22 260 ALA B N 1
ATOM 4011 C CA . ALA B 1 260 ? 275.740 156.443 137.246 1.00 10.22 260 ALA B CA 1
ATOM 4012 C C . ALA B 1 260 ? 276.873 156.221 136.258 1.00 10.22 260 ALA B C 1
ATOM 4013 O O . ALA B 1 260 ? 277.113 155.106 135.801 1.00 10.22 260 ALA B O 1
ATOM 4015 N N . VAL B 1 261 ? 277.561 157.310 135.937 1.00 10.50 261 VAL B N 1
ATOM 4016 C CA . VAL B 1 261 ? 278.758 157.311 135.107 1.00 10.50 261 VAL B CA 1
ATOM 4017 C C . VAL B 1 261 ? 279.870 157.979 135.900 1.00 10.50 261 VAL B C 1
ATOM 4018 O O . VAL B 1 261 ? 279.667 159.048 136.482 1.00 10.50 261 VAL B O 1
ATOM 4022 N N . HIS B 1 262 ? 281.038 157.357 135.916 1.00 12.67 262 HIS B N 1
ATOM 4023 C CA . HIS B 1 262 ? 282.194 157.893 136.612 1.00 12.67 262 HIS B CA 1
ATOM 4024 C C . HIS B 1 262 ? 283.010 158.784 135.681 1.00 12.67 262 HIS B C 1
ATOM 4025 O O . HIS B 1 262 ? 283.271 158.418 134.536 1.00 12.67 262 HIS B O 1
ATOM 4032 N N . LEU B 1 263 ? 283.397 159.956 136.171 1.00 14.25 263 LEU B N 1
ATOM 4033 C CA . LEU B 1 263 ? 284.271 160.870 135.452 1.00 14.25 263 LEU B CA 1
ATOM 4034 C C . LEU B 1 263 ? 285.649 160.841 136.092 1.00 14.25 263 LEU B C 1
ATOM 4035 O O . LEU B 1 263 ? 285.775 161.007 137.306 1.00 14.25 263 LEU B O 1
ATOM 4040 N N . ARG B 1 264 ? 286.674 160.626 135.279 1.00 20.56 264 ARG B N 1
ATOM 4041 C CA . ARG B 1 264 ? 288.042 160.643 135.771 1.00 20.56 264 ARG B CA 1
ATOM 4042 C C . ARG B 1 264 ? 288.506 162.078 135.964 1.00 20.56 264 ARG B C 1
ATOM 4043 O O . ARG B 1 264 ? 288.277 162.937 135.114 1.00 20.56 264 ARG B O 1
ATOM 4051 N N . TYR B 1 265 ? 289.207 162.305 137.071 1.00 24.27 265 TYR B N 1
ATOM 4052 C CA . TYR B 1 265 ? 289.365 163.625 137.671 1.00 24.27 265 TYR B CA 1
ATOM 4053 C C . TYR B 1 265 ? 289.775 164.699 136.677 1.00 24.27 265 TYR B C 1
ATOM 4054 O O . TYR B 1 265 ? 290.538 164.450 135.741 1.00 24.27 265 TYR B O 1
ATOM 4063 N N . ALA B 1 266 ? 289.275 165.912 136.906 1.00 21.71 266 ALA B N 1
ATOM 4064 C CA . ALA B 1 266 ? 289.856 167.103 136.291 1.00 21.71 266 ALA B CA 1
ATOM 4065 C C . ALA B 1 266 ? 290.171 168.130 137.368 1.00 21.71 266 ALA B C 1
ATOM 4066 O O . ALA B 1 266 ? 289.964 167.867 138.553 1.00 21.71 266 ALA B O 1
ATOM 4069 N N . MET C 1 1 ? 241.808 148.979 126.736 1.00 16.02 1 MET C N 1
ATOM 4070 C CA . MET C 1 1 ? 240.836 148.445 127.687 1.00 16.02 1 MET C CA 1
ATOM 4071 C C . MET C 1 1 ? 240.877 146.916 127.754 1.00 16.02 1 MET C C 1
ATOM 4072 O O . MET C 1 1 ? 241.868 146.341 128.185 1.00 16.02 1 MET C O 1
ATOM 4077 N N . ASP C 1 2 ? 239.796 146.258 127.329 1.00 12.80 2 ASP C N 1
ATOM 4078 C CA . ASP C 1 2 ? 239.775 144.802 127.346 1.00 12.80 2 ASP C CA 1
ATOM 4079 C C . ASP C 1 2 ? 240.532 144.184 126.180 1.00 12.80 2 ASP C C 1
ATOM 4080 O O . ASP C 1 2 ? 240.788 142.979 126.205 1.00 12.80 2 ASP C O 1
ATOM 4085 N N . LEU C 1 3 ? 240.914 144.971 125.177 1.00 9.56 3 LEU C N 1
ATOM 4086 C CA . LEU C 1 3 ? 241.815 144.474 124.145 1.00 9.56 3 LEU C CA 1
ATOM 4087 C C . LEU C 1 3 ? 243.225 144.233 124.671 1.00 9.56 3 LEU C C 1
ATOM 4088 O O . LEU C 1 3 ? 243.989 143.504 124.038 1.00 9.56 3 LEU C O 1
ATOM 4093 N N . LEU C 1 4 ? 243.589 144.835 125.803 1.00 8.15 4 LEU C N 1
ATOM 4094 C CA . LEU C 1 4 ? 244.893 144.593 126.402 1.00 8.15 4 LEU C CA 1
ATOM 4095 C C . LEU C 1 4 ? 244.954 143.278 127.165 1.00 8.15 4 LEU C C 1
ATOM 4096 O O . LEU C 1 4 ? 246.047 142.737 127.336 1.00 8.15 4 LEU C O 1
ATOM 4101 N N . LYS C 1 5 ? 243.810 142.756 127.616 1.00 8.03 5 LYS C N 1
ATOM 4102 C CA . LYS C 1 5 ? 243.698 141.407 128.179 1.00 8.03 5 LYS C CA 1
ATOM 4103 C C . LYS C 1 5 ? 244.639 141.198 129.362 1.00 8.03 5 LYS C C 1
ATOM 4104 O O . LYS C 1 5 ? 245.244 140.139 129.511 1.00 8.03 5 LYS C O 1
ATOM 4110 N N . ARG C 1 6 ? 244.759 142.210 130.215 1.00 7.59 6 ARG C N 1
ATOM 4111 C CA . ARG C 1 6 ? 245.784 142.170 131.249 1.00 7.59 6 ARG C CA 1
ATOM 4112 C C . ARG C 1 6 ? 245.423 141.219 132.380 1.00 7.59 6 ARG C C 1
ATOM 4113 O O . ARG C 1 6 ? 246.316 140.668 133.027 1.00 7.59 6 ARG C O 1
ATOM 4121 N N . HIS C 1 7 ? 244.133 140.995 132.618 1.00 8.90 7 HIS C N 1
ATOM 4122 C CA . HIS C 1 7 ? 243.714 140.089 133.676 1.00 8.90 7 HIS C CA 1
ATOM 4123 C C . HIS C 1 7 ? 244.051 138.634 133.378 1.00 8.90 7 HIS C C 1
ATOM 4124 O O . HIS C 1 7 ? 243.973 137.807 134.285 1.00 8.90 7 HIS C O 1
ATOM 4131 N N . LEU C 1 8 ? 244.433 138.302 132.152 1.00 7.38 8 LEU C N 1
ATOM 4132 C CA . LEU C 1 8 ? 244.862 136.955 131.812 1.00 7.38 8 LEU C CA 1
ATOM 4133 C C . LEU C 1 8 ? 246.351 136.724 132.022 1.00 7.38 8 LEU C C 1
ATOM 4134 O O . LEU C 1 8 ? 246.807 135.588 131.885 1.00 7.38 8 LEU C O 1
ATOM 4139 N N . ALA C 1 9 ? 247.116 137.758 132.324 1.00 6.67 9 ALA C N 1
ATOM 4140 C CA . ALA C 1 9 ? 248.552 137.615 132.498 1.00 6.67 9 ALA C CA 1
ATOM 4141 C C . ALA C 1 9 ? 248.872 137.045 133.880 1.00 6.67 9 ALA C C 1
ATOM 4142 O O . ALA C 1 9 ? 248.198 137.370 134.856 1.00 6.67 9 ALA C O 1
ATOM 4144 N N . PRO C 1 10 ? 249.885 136.197 133.987 1.00 6.62 10 PRO C N 1
ATOM 4145 C CA . PRO C 1 10 ? 250.345 135.699 135.294 1.00 6.62 10 PRO C CA 1
ATOM 4146 C C . PRO C 1 10 ? 251.228 136.708 136.025 1.00 6.62 10 PRO C C 1
ATOM 4147 O O . PRO C 1 10 ? 252.381 136.445 136.342 1.00 6.62 10 PRO C O 1
ATOM 4151 N N . ILE C 1 11 ? 250.673 137.885 136.283 1.00 6.91 11 ILE C N 1
ATOM 4152 C CA . ILE C 1 11 ? 251.402 139.028 136.814 1.00 6.91 11 ILE C CA 1
ATOM 4153 C C . ILE C 1 11 ? 250.612 139.580 137.991 1.00 6.91 11 ILE C C 1
ATOM 4154 O O . ILE C 1 11 ? 249.411 139.831 137.869 1.00 6.91 11 ILE C O 1
ATOM 4159 N N . VAL C 1 12 ? 251.276 139.763 139.128 1.00 7.93 12 VAL C N 1
ATOM 4160 C CA . VAL C 1 12 ? 250.618 140.308 140.314 1.00 7.93 12 VAL C CA 1
ATOM 4161 C C . VAL C 1 12 ? 250.419 141.810 140.134 1.00 7.93 12 VAL C C 1
ATOM 4162 O O . VAL C 1 12 ? 251.123 142.433 139.331 1.00 7.93 12 VAL C O 1
ATOM 4166 N N . PRO C 1 13 ? 249.460 142.423 140.831 1.00 8.77 13 PRO C N 1
ATOM 4167 C CA . PRO C 1 13 ? 249.180 143.853 140.610 1.00 8.77 13 PRO C CA 1
ATOM 4168 C C . PRO C 1 13 ? 250.361 144.787 140.824 1.00 8.77 13 PRO C C 1
ATOM 4169 O O . PRO C 1 13 ? 250.484 145.784 140.103 1.00 8.77 13 PRO C O 1
ATOM 4173 N N . ASP C 1 14 ? 251.229 144.506 141.796 1.00 9.23 14 ASP C N 1
ATOM 4174 C CA . ASP C 1 14 ? 252.382 145.371 142.011 1.00 9.23 14 ASP C CA 1
ATOM 4175 C C . ASP C 1 14 ? 253.418 145.232 140.908 1.00 9.23 14 ASP C C 1
ATOM 4176 O O . ASP C 1 14 ? 254.104 146.204 140.590 1.00 9.23 14 ASP C O 1
ATOM 4181 N N . ALA C 1 15 ? 253.533 144.055 140.295 1.00 7.82 15 ALA C N 1
ATOM 4182 C CA . ALA C 1 15 ? 254.394 143.933 139.128 1.00 7.82 15 ALA C CA 1
ATOM 4183 C C . ALA C 1 15 ? 253.810 144.665 137.924 1.00 7.82 15 ALA C C 1
ATOM 4184 O O . ALA C 1 15 ? 254.562 145.232 137.129 1.00 7.82 15 ALA C O 1
ATOM 4186 N N . TRP C 1 16 ? 252.482 144.681 137.782 1.00 7.43 16 TRP C N 1
ATOM 4187 C CA . TRP C 1 16 ? 251.858 145.498 136.748 1.00 7.43 16 TRP C CA 1
ATOM 4188 C C . TRP C 1 16 ? 252.148 146.973 136.972 1.00 7.43 16 TRP C C 1
ATOM 4189 O O . TRP C 1 16 ? 252.447 147.703 136.023 1.00 7.43 16 TRP C O 1
ATOM 4200 N N . SER C 1 17 ? 252.068 147.422 138.227 1.00 9.00 17 SER C N 1
ATOM 4201 C CA . SER C 1 17 ? 252.421 148.799 138.546 1.00 9.00 17 SER C CA 1
ATOM 4202 C C . SER C 1 17 ? 253.878 149.093 138.224 1.00 9.00 17 SER C C 1
ATOM 4203 O O . SER C 1 17 ? 254.194 150.169 137.714 1.00 9.00 17 SER C O 1
ATOM 4206 N N . ALA C 1 18 ? 254.780 148.159 138.522 1.00 8.75 18 ALA C N 1
ATOM 4207 C CA . ALA C 1 18 ? 256.188 148.376 138.204 1.00 8.75 18 ALA C CA 1
ATOM 4208 C C . ALA C 1 18 ? 256.414 148.488 136.697 1.00 8.75 18 ALA C C 1
ATOM 4209 O O . ALA C 1 18 ? 257.155 149.364 136.241 1.00 8.75 18 ALA C O 1
ATOM 4211 N N . ILE C 1 19 ? 255.772 147.619 135.913 1.00 8.39 19 ILE C N 1
ATOM 4212 C CA . ILE C 1 19 ? 255.893 147.681 134.456 1.00 8.39 19 ILE C CA 1
ATOM 4213 C C . ILE C 1 19 ? 255.367 149.013 133.931 1.00 8.39 19 ILE C C 1
ATOM 4214 O O . ILE C 1 19 ? 256.011 149.678 133.106 1.00 8.39 19 ILE C O 1
ATOM 4219 N N . ASP C 1 20 ? 254.192 149.426 134.412 1.00 9.99 20 ASP C N 1
ATOM 4220 C CA . ASP C 1 20 ? 253.593 150.669 133.949 1.00 9.99 20 ASP C CA 1
ATOM 4221 C C . ASP C 1 20 ? 254.446 151.870 134.327 1.00 9.99 20 ASP C C 1
ATOM 4222 O O . ASP C 1 20 ? 254.615 152.791 133.528 1.00 9.99 20 ASP C O 1
ATOM 4227 N N . GLU C 1 21 ? 254.985 151.879 135.548 1.00 12.20 21 GLU C N 1
ATOM 4228 C CA . GLU C 1 21 ? 255.854 152.960 135.993 1.00 12.20 21 GLU C CA 1
ATOM 4229 C C . GLU C 1 21 ? 257.105 153.054 135.134 1.00 12.20 21 GLU C C 1
ATOM 4230 O O . GLU C 1 21 ? 257.514 154.152 134.736 1.00 12.20 21 GLU C O 1
ATOM 4236 N N . GLU C 1 22 ? 257.712 151.908 134.823 1.00 11.27 22 GLU C N 1
ATOM 4237 C CA . GLU C 1 22 ? 258.900 151.897 133.981 1.00 11.27 22 GLU C CA 1
ATOM 4238 C C . GLU C 1 22 ? 258.606 152.468 132.599 1.00 11.27 22 GLU C C 1
ATOM 4239 O O . GLU C 1 22 ? 259.378 153.276 132.078 1.00 11.27 22 GLU C O 1
ATOM 4245 N N . ALA C 1 23 ? 257.492 152.060 131.985 1.00 10.45 23 ALA C N 1
ATOM 4246 C CA . ALA C 1 23 ? 257.163 152.600 130.666 1.00 10.45 23 ALA C CA 1
ATOM 4247 C C . ALA C 1 23 ? 256.828 154.086 130.741 1.00 10.45 23 ALA C C 1
ATOM 4248 O O . ALA C 1 23 ? 257.230 154.867 129.871 1.00 10.45 23 ALA C O 1
ATOM 4250 N N . LYS C 1 24 ? 256.111 154.488 131.789 1.00 12.58 24 LYS C N 1
ATOM 4251 C CA . LYS C 1 24 ? 255.628 155.853 131.924 1.00 12.58 24 LYS C CA 1
ATOM 4252 C C . LYS C 1 24 ? 256.762 156.850 132.105 1.00 12.58 24 LYS C C 1
ATOM 4253 O O . LYS C 1 24 ? 256.700 157.956 131.563 1.00 12.58 24 LYS C O 1
ATOM 4259 N N . GLU C 1 25 ? 257.791 156.500 132.882 1.00 13.91 25 GLU C N 1
ATOM 4260 C CA . GLU C 1 25 ? 258.892 157.444 133.054 1.00 13.91 25 GLU C CA 1
ATOM 4261 C C . GLU C 1 25 ? 259.620 157.683 131.736 1.00 13.91 25 GLU C C 1
ATOM 4262 O O . GLU C 1 25 ? 259.941 158.828 131.398 1.00 13.91 25 GLU C O 1
ATOM 4268 N N . ILE C 1 26 ? 259.835 156.625 130.955 1.00 12.06 26 ILE C N 1
ATOM 4269 C CA . ILE C 1 26 ? 260.444 156.772 129.636 1.00 12.06 26 ILE C CA 1
ATOM 4270 C C . ILE C 1 26 ? 259.577 157.636 128.729 1.00 12.06 26 ILE C C 1
ATOM 4271 O O . ILE C 1 26 ? 260.079 158.518 128.026 1.00 12.06 26 ILE C O 1
ATOM 4276 N N . PHE C 1 27 ? 258.266 157.393 128.720 1.00 10.90 27 PHE C N 1
ATOM 4277 C CA . PHE C 1 27 ? 257.404 158.149 127.818 1.00 10.90 27 PHE C CA 1
ATOM 4278 C C . PHE C 1 27 ? 257.353 159.622 128.200 1.00 10.90 27 PHE C C 1
ATOM 4279 O O . PHE C 1 27 ? 257.454 160.493 127.333 1.00 10.90 27 PHE C O 1
ATOM 4287 N N . GLN C 1 28 ? 257.209 159.921 129.490 1.00 14.76 28 GLN C N 1
ATOM 4288 C CA . GLN C 1 28 ? 257.166 161.313 129.911 1.00 14.76 28 GLN C CA 1
ATOM 4289 C C . GLN C 1 28 ? 258.501 162.008 129.696 1.00 14.76 28 GLN C C 1
ATOM 4290 O O . GLN C 1 28 ? 258.530 163.219 129.461 1.00 14.76 28 GLN C O 1
ATOM 4296 N N . GLY C 1 29 ? 259.606 161.276 129.756 1.00 14.09 29 GLY C N 1
ATOM 4297 C CA . GLY C 1 29 ? 260.883 161.900 129.509 1.00 14.09 29 GLY C CA 1
ATOM 4298 C C . GLY C 1 29 ? 261.270 162.103 128.060 1.00 14.09 29 GLY C C 1
ATOM 4299 O O . GLY C 1 29 ? 261.917 163.100 127.738 1.00 14.09 29 GLY C O 1
ATOM 4300 N N . HIS C 1 30 ? 260.888 161.187 127.171 1.00 13.12 30 HIS C N 1
ATOM 4301 C CA . HIS C 1 30 ? 261.515 161.104 125.861 1.00 13.12 30 HIS C CA 1
ATOM 4302 C C . HIS C 1 30 ? 260.603 161.423 124.685 1.00 13.12 30 HIS C C 1
ATOM 4303 O O . HIS C 1 30 ? 261.098 161.496 123.559 1.00 13.12 30 HIS C O 1
ATOM 4310 N N . LEU C 1 31 ? 259.306 161.613 124.894 1.00 12.36 31 LEU C N 1
ATOM 4311 C CA . LEU C 1 31 ? 258.392 161.897 123.786 1.00 12.36 31 LEU C CA 1
ATOM 4312 C C . LEU C 1 31 ? 258.490 163.374 123.427 1.00 12.36 31 LEU C C 1
ATOM 4313 O O . LEU C 1 31 ? 257.899 164.227 124.087 1.00 12.36 31 LEU C O 1
ATOM 4318 N N . ALA C 1 32 ? 259.223 163.682 122.360 1.00 12.08 32 ALA C N 1
ATOM 4319 C CA . ALA C 1 32 ? 259.485 165.075 122.019 1.00 12.08 32 ALA C CA 1
ATOM 4320 C C . ALA C 1 32 ? 258.384 165.672 121.149 1.00 12.08 32 ALA C C 1
ATOM 4321 O O . ALA C 1 32 ? 258.005 166.829 121.343 1.00 12.08 32 ALA C O 1
ATOM 4323 N N . GLY C 1 33 ? 257.858 164.903 120.194 1.00 11.12 33 GLY C N 1
ATOM 4324 C CA . GLY C 1 33 ? 256.818 165.423 119.321 1.00 11.12 33 GLY C CA 1
ATOM 4325 C C . GLY C 1 33 ? 255.579 165.876 120.070 1.00 11.12 33 GLY C C 1
ATOM 4326 O O . GLY C 1 33 ? 254.976 166.893 119.728 1.00 11.12 33 GLY C O 1
ATOM 4327 N N . ARG C 1 34 ? 255.188 165.136 121.106 1.00 12.21 34 ARG C N 1
ATOM 4328 C CA . ARG C 1 34 ? 254.015 165.502 121.891 1.00 12.21 34 ARG C CA 1
ATOM 4329 C C . ARG C 1 34 ? 254.209 166.788 122.678 1.00 12.21 34 ARG C C 1
ATOM 4330 O O . ARG C 1 34 ? 253.223 167.384 123.114 1.00 12.21 34 ARG C O 1
ATOM 4338 N N . LYS C 1 35 ? 255.450 167.224 122.879 1.00 13.78 35 LYS C N 1
ATOM 4339 C CA . LYS C 1 35 ? 255.697 168.512 123.506 1.00 13.78 35 LYS C CA 1
ATOM 4340 C C . LYS C 1 35 ? 255.479 169.682 122.558 1.00 13.78 35 LYS C C 1
ATOM 4341 O O . LYS C 1 35 ? 255.305 170.808 123.023 1.00 13.78 35 LYS C O 1
ATOM 4347 N N . LEU C 1 36 ? 255.475 169.450 121.251 1.00 11.84 36 LEU C N 1
ATOM 4348 C CA . LEU C 1 36 ? 255.538 170.532 120.282 1.00 11.84 36 LEU C CA 1
ATOM 4349 C C . LEU C 1 36 ? 254.286 170.708 119.443 1.00 11.84 36 LEU C C 1
ATOM 4350 O O . LEU C 1 36 ? 254.020 171.819 118.996 1.00 11.84 36 LEU C O 1
ATOM 4355 N N . VAL C 1 37 ? 253.509 169.657 119.218 1.00 9.86 37 VAL C N 1
ATOM 4356 C CA . VAL C 1 37 ? 252.414 169.703 118.265 1.00 9.86 37 VAL C CA 1
ATOM 4357 C C . VAL C 1 37 ? 251.089 169.723 119.017 1.00 9.86 37 VAL C C 1
ATOM 4358 O O . VAL C 1 37 ? 251.019 169.453 120.215 1.00 9.86 37 VAL C O 1
ATOM 4362 N N . ASP C 1 38 ? 250.030 170.082 118.299 1.00 10.26 38 ASP C N 1
ATOM 4363 C CA . ASP C 1 38 ? 248.686 169.986 118.850 1.00 10.26 38 ASP C CA 1
ATOM 4364 C C . ASP C 1 38 ? 248.315 168.527 119.065 1.00 10.26 38 ASP C C 1
ATOM 4365 O O . ASP C 1 38 ? 248.668 167.657 118.271 1.00 10.26 38 ASP C O 1
ATOM 4370 N N . PHE C 1 39 ? 247.608 168.261 120.151 1.00 10.03 39 PHE C N 1
ATOM 4371 C CA . PHE C 1 39 ? 247.245 166.909 120.544 1.00 10.03 39 PHE C CA 1
ATOM 4372 C C . PHE C 1 39 ? 245.734 166.757 120.469 1.00 10.03 39 PHE C C 1
ATOM 4373 O O . PHE C 1 39 ? 245.004 167.415 121.212 1.00 10.03 39 PHE C O 1
ATOM 4381 N N . ARG C 1 40 ? 245.268 165.898 119.576 1.00 8.83 40 ARG C N 1
ATOM 4382 C CA . ARG C 1 40 ? 243.860 165.539 119.518 1.00 8.83 40 ARG C CA 1
ATOM 4383 C C . ARG C 1 40 ? 243.676 164.294 120.370 1.00 8.83 40 ARG C C 1
ATOM 4384 O O . ARG C 1 40 ? 244.156 163.204 120.022 1.00 8.83 40 ARG C O 1
ATOM 4392 N N . GLY C 1 41 ? 242.975 164.480 121.487 1.00 9.28 41 GLY C N 1
ATOM 4393 C CA . GLY C 1 41 ? 243.019 163.606 122.633 1.00 9.28 41 GLY C CA 1
ATOM 4394 C C . GLY C 1 41 ? 242.648 162.198 122.286 1.00 9.28 41 GLY C C 1
ATOM 4395 O O . GLY C 1 41 ? 242.087 161.934 121.224 1.00 9.28 41 GLY C O 1
ATOM 4396 N N . PRO C 1 42 ? 242.963 161.264 123.179 1.00 9.02 42 PRO C N 1
ATOM 4397 C CA . PRO C 1 42 ? 242.713 159.848 122.886 1.00 9.02 42 PRO C CA 1
ATOM 4398 C C . PRO C 1 42 ? 241.233 159.587 122.667 1.00 9.02 42 PRO C C 1
ATOM 4399 O O . PRO C 1 42 ? 240.388 159.976 123.471 1.00 9.02 42 PRO C O 1
ATOM 4403 N N . PHE C 1 43 ? 240.927 158.929 121.560 1.00 8.71 43 PHE C N 1
ATOM 4404 C CA . PHE C 1 43 ? 239.554 158.658 121.189 1.00 8.71 43 PHE C CA 1
ATOM 4405 C C . PHE C 1 43 ? 239.153 157.203 121.365 1.00 8.71 43 PHE C C 1
ATOM 4406 O O . PHE C 1 43 ? 237.977 156.882 121.185 1.00 8.71 43 PHE C O 1
ATOM 4414 N N . GLY C 1 44 ? 240.084 156.326 121.720 1.00 7.73 44 GLY C N 1
ATOM 4415 C CA . GLY C 1 44 ? 239.781 154.936 121.985 1.00 7.73 44 GLY C CA 1
ATOM 4416 C C . GLY C 1 44 ? 240.090 154.032 120.811 1.00 7.73 44 GLY C C 1
ATOM 4417 O O . GLY C 1 44 ? 240.603 154.444 119.768 1.00 7.73 44 GLY C O 1
ATOM 4418 N N . TRP C 1 45 ? 239.734 152.761 121.001 1.00 8.06 45 TRP C N 1
ATOM 4419 C CA . TRP C 1 45 ? 240.028 151.716 120.029 1.00 8.06 45 TRP C CA 1
ATOM 4420 C C . TRP C 1 45 ? 239.168 151.806 118.777 1.00 8.06 45 TRP C C 1
ATOM 4421 O O . TRP C 1 45 ? 239.520 151.207 117.759 1.00 8.06 45 TRP C O 1
ATOM 4432 N N . GLU C 1 46 ? 238.056 152.527 118.824 1.00 10.52 46 GLU C N 1
ATOM 4433 C CA . GLU C 1 46 ? 237.138 152.564 117.695 1.00 10.52 46 GLU C CA 1
ATOM 4434 C C . GLU C 1 46 ? 237.449 153.664 116.693 1.00 10.52 46 GLU C C 1
ATOM 4435 O O . GLU C 1 46 ? 237.013 153.568 115.544 1.00 10.52 46 GLU C O 1
ATOM 4441 N N . TYR C 1 47 ? 238.185 154.693 117.093 1.00 8.32 47 TYR C N 1
ATOM 4442 C CA . TYR C 1 47 ? 238.557 155.768 116.185 1.00 8.32 47 TYR C CA 1
ATOM 4443 C C . TYR C 1 47 ? 239.477 155.237 115.095 1.00 8.32 47 TYR C C 1
ATOM 4444 O O . TYR C 1 47 ? 240.542 154.691 115.387 1.00 8.32 47 TYR C O 1
ATOM 4453 N N . ALA C 1 48 ? 239.077 155.400 113.841 1.00 6.46 48 ALA C N 1
ATOM 4454 C CA . ALA C 1 48 ? 239.783 154.783 112.729 1.00 6.46 48 ALA C CA 1
ATOM 4455 C C . ALA C 1 48 ? 240.506 155.764 111.822 1.00 6.46 48 ALA C C 1
ATOM 4456 O O . ALA C 1 48 ? 241.557 155.421 111.290 1.00 6.46 48 ALA C O 1
ATOM 4458 N N . ALA C 1 49 ? 239.969 156.960 111.614 1.00 6.90 49 ALA C N 1
ATOM 4459 C CA . ALA C 1 49 ? 240.567 157.888 110.670 1.00 6.90 49 ALA C CA 1
ATOM 4460 C C . ALA C 1 49 ? 240.265 159.313 111.093 1.00 6.90 49 ALA C C 1
ATOM 4461 O O . ALA C 1 49 ? 239.287 159.577 111.791 1.00 6.90 49 ALA C O 1
ATOM 4463 N N . VAL C 1 50 ? 241.129 160.220 110.677 1.00 7.27 50 VAL C N 1
ATOM 4464 C CA . VAL C 1 50 ? 240.938 161.647 110.881 1.00 7.27 50 VAL C CA 1
ATOM 4465 C C . VAL C 1 50 ? 240.247 162.218 109.656 1.00 7.27 50 VAL C C 1
ATOM 4466 O O . VAL C 1 50 ? 240.697 162.010 108.527 1.00 7.27 50 VAL C O 1
ATOM 4470 N N . ASN C 1 51 ? 239.147 162.924 109.878 1.00 8.78 51 ASN C N 1
ATOM 4471 C CA . ASN C 1 51 ? 238.463 163.647 108.816 1.00 8.78 51 ASN C CA 1
ATOM 4472 C C . ASN C 1 51 ? 239.246 164.914 108.480 1.00 8.78 51 ASN C C 1
ATOM 4473 O O . ASN C 1 51 ? 239.435 165.778 109.337 1.00 8.78 51 ASN C O 1
ATOM 4478 N N . THR C 1 52 ? 239.713 165.016 107.240 1.00 10.18 52 THR C N 1
ATOM 4479 C CA . THR C 1 52 ? 240.443 166.192 106.794 1.00 10.18 52 THR C CA 1
ATOM 4480 C C . THR C 1 52 ? 239.535 167.301 106.279 1.00 10.18 52 THR C C 1
ATOM 4481 O O . THR C 1 52 ? 240.002 168.426 106.099 1.00 10.18 52 THR C O 1
ATOM 4485 N N . GLY C 1 53 ? 238.258 167.015 106.050 1.00 10.74 53 GLY C N 1
ATOM 4486 C CA . GLY C 1 53 ? 237.324 167.969 105.509 1.00 10.74 53 GLY C CA 1
ATOM 4487 C C . GLY C 1 53 ? 237.442 168.208 104.024 1.00 10.74 53 GLY C C 1
ATOM 4488 O O . GLY C 1 53 ? 236.701 169.032 103.492 1.00 10.74 53 GLY C O 1
ATOM 4489 N N . GLU C 1 54 ? 238.332 167.510 103.337 1.00 13.79 54 GLU C N 1
ATOM 4490 C CA . GLU C 1 54 ? 238.593 167.737 101.927 1.00 13.79 54 GLU C CA 1
ATOM 4491 C C . GLU C 1 54 ? 237.827 166.756 101.047 1.00 13.79 54 GLU C C 1
ATOM 4492 O O . GLU C 1 54 ? 237.373 165.700 101.489 1.00 13.79 54 GLU C O 1
ATOM 4498 N N . LEU C 1 55 ? 237.691 167.132 99.782 1.00 17.35 55 LEU C N 1
ATOM 4499 C CA . LEU C 1 55 ? 237.002 166.342 98.777 1.00 17.35 55 LEU C CA 1
ATOM 4500 C C . LEU C 1 55 ? 237.923 166.137 97.588 1.00 17.35 55 LEU C C 1
ATOM 4501 O O . LEU C 1 55 ? 238.734 167.001 97.259 1.00 17.35 55 LEU C O 1
ATOM 4506 N N . ARG C 1 56 ? 237.797 164.983 96.949 1.00 22.86 56 ARG C N 1
ATOM 4507 C CA . ARG C 1 56 ? 238.585 164.666 95.780 1.00 22.86 56 ARG C CA 1
ATOM 4508 C C . ARG C 1 56 ? 237.660 164.389 94.605 1.00 22.86 56 ARG C C 1
ATOM 4509 O O . ARG C 1 56 ? 236.710 163.608 94.745 1.00 22.86 56 ARG C O 1
ATOM 4517 N N . PRO C 1 57 ? 237.878 165.020 93.455 1.00 29.38 57 PRO C N 1
ATOM 4518 C CA . PRO C 1 57 ? 237.057 164.716 92.277 1.00 29.38 57 PRO C CA 1
ATOM 4519 C C . PRO C 1 57 ? 237.199 163.263 91.857 1.00 29.38 57 PRO C C 1
ATOM 4520 O O . PRO C 1 57 ? 238.297 162.704 91.840 1.00 29.38 57 PRO C O 1
ATOM 4524 N N . ILE C 1 58 ? 236.075 162.659 91.499 1.00 35.48 58 ILE C N 1
ATOM 4525 C CA . ILE C 1 58 ? 236.024 161.268 91.072 1.00 35.48 58 ILE C CA 1
ATOM 4526 C C . ILE C 1 58 ? 236.075 161.230 89.553 1.00 35.48 58 ILE C C 1
ATOM 4527 O O . ILE C 1 58 ? 235.363 161.987 88.881 1.00 35.48 58 ILE C O 1
ATOM 4532 N N . ASP C 1 59 ? 236.932 160.370 89.011 1.00 47.54 59 ASP C N 1
ATOM 4533 C CA . ASP C 1 59 ? 237.085 160.253 87.571 1.00 47.54 59 ASP C CA 1
ATOM 4534 C C . ASP C 1 59 ? 235.930 159.463 86.959 1.00 47.54 59 ASP C C 1
ATOM 4535 O O . ASP C 1 59 ? 235.268 158.661 87.623 1.00 47.54 59 ASP C O 1
ATOM 4540 N N . ASP C 1 60 ? 235.698 159.706 85.669 1.00 52.00 60 ASP C N 1
ATOM 4541 C CA . ASP C 1 60 ? 234.663 159.024 84.892 1.00 52.00 60 ASP C CA 1
ATOM 4542 C C . ASP C 1 60 ? 233.281 159.215 85.520 1.00 52.00 60 ASP C C 1
ATOM 4543 O O . ASP C 1 60 ? 232.618 158.263 85.936 1.00 52.00 60 ASP C O 1
ATOM 4548 N N . THR C 1 61 ? 232.851 160.471 85.579 1.00 51.45 61 THR C N 1
ATOM 4549 C CA . THR C 1 61 ? 231.530 160.753 86.111 1.00 51.45 61 THR C CA 1
ATOM 4550 C C . THR C 1 61 ? 230.651 161.385 85.032 1.00 51.45 61 THR C C 1
ATOM 4551 O O . THR C 1 61 ? 231.155 162.071 84.136 1.00 51.45 61 THR C O 1
ATOM 4555 N N . PRO C 1 62 ? 229.337 161.140 85.067 1.00 52.71 62 PRO C N 1
ATOM 4556 C CA . PRO C 1 62 ? 228.452 161.704 84.036 1.00 52.71 62 PRO C CA 1
ATOM 4557 C C . PRO C 1 62 ? 228.321 163.217 84.124 1.00 52.71 62 PRO C C 1
ATOM 4558 O O . PRO C 1 62 ? 228.985 163.860 84.942 1.00 52.71 62 PRO C O 1
ATOM 4562 N N . GLU C 1 63 ? 227.470 163.799 83.279 1.00 53.16 63 GLU C N 1
ATOM 4563 C CA . GLU C 1 63 ? 227.346 165.249 83.205 1.00 53.16 63 GLU C CA 1
ATOM 4564 C C . GLU C 1 63 ? 226.174 165.808 83.996 1.00 53.16 63 GLU C C 1
ATOM 4565 O O . GLU C 1 63 ? 226.180 167.001 84.312 1.00 53.16 63 GLU C O 1
ATOM 4571 N N . ASP C 1 64 ? 225.181 164.993 84.326 1.00 50.98 64 ASP C N 1
ATOM 4572 C CA . ASP C 1 64 ? 224.083 165.443 85.167 1.00 50.98 64 ASP C CA 1
ATOM 4573 C C . ASP C 1 64 ? 224.345 165.217 86.651 1.00 50.98 64 ASP C C 1
ATOM 4574 O O . ASP C 1 64 ? 223.479 165.531 87.472 1.00 50.98 64 ASP C O 1
ATOM 4579 N N . VAL C 1 65 ? 225.512 164.689 87.013 1.00 47.26 65 VAL C N 1
ATOM 4580 C CA . VAL C 1 65 ? 225.847 164.393 88.401 1.00 47.26 65 VAL C CA 1
ATOM 4581 C C . VAL C 1 65 ? 227.272 164.852 88.674 1.00 47.26 65 VAL C C 1
ATOM 4582 O O . VAL C 1 65 ? 228.179 164.583 87.881 1.00 47.26 65 VAL C O 1
ATOM 4586 N N . ASP C 1 66 ? 227.465 165.558 89.784 1.00 39.88 66 ASP C N 1
ATOM 4587 C CA . ASP C 1 66 ? 228.791 165.877 90.297 1.00 39.88 66 ASP C CA 1
ATOM 4588 C C . ASP C 1 66 ? 229.079 164.980 91.493 1.00 39.88 66 ASP C C 1
ATOM 4589 O O . ASP C 1 66 ? 228.283 164.919 92.434 1.00 39.88 66 ASP C O 1
ATOM 4594 N N . MET C 1 67 ? 230.203 164.272 91.445 1.00 35.98 67 MET C N 1
ATOM 4595 C CA . MET C 1 67 ? 230.521 163.253 92.436 1.00 35.98 67 MET C CA 1
ATOM 4596 C C . MET C 1 67 ? 231.926 163.475 92.971 1.00 35.98 67 MET C C 1
ATOM 4597 O O . MET C 1 67 ? 232.870 163.645 92.197 1.00 35.98 67 MET C O 1
ATOM 4602 N N . LYS C 1 68 ? 232.058 163.473 94.293 1.00 25.69 68 LYS C N 1
ATOM 4603 C CA . LYS C 1 68 ? 233.339 163.680 94.947 1.00 25.69 68 LYS C CA 1
ATOM 4604 C C . LYS C 1 68 ? 233.465 162.737 96.133 1.00 25.69 68 LYS C C 1
ATOM 4605 O O . LYS C 1 68 ? 232.470 162.349 96.745 1.00 25.69 68 LYS C O 1
ATOM 4611 N N . LEU C 1 69 ? 234.702 162.392 96.464 1.00 19.20 69 LEU C N 1
ATOM 4612 C CA . LEU C 1 69 ? 235.001 161.442 97.526 1.00 19.20 69 LEU C CA 1
ATOM 4613 C C . LEU C 1 69 ? 235.612 162.158 98.722 1.00 19.20 69 LEU C C 1
ATOM 4614 O O . LEU C 1 69 ? 236.524 162.969 98.561 1.00 19.20 69 LEU C O 1
ATOM 4619 N N . ARG C 1 70 ? 235.109 161.857 99.913 1.00 12.26 70 ARG C N 1
ATOM 4620 C CA . ARG C 1 70 ? 235.689 162.399 101.133 1.00 12.26 70 ARG C CA 1
ATOM 4621 C C . ARG C 1 70 ? 237.103 161.865 101.344 1.00 12.26 70 ARG C C 1
ATOM 4622 O O . ARG C 1 70 ? 237.430 160.740 100.968 1.00 12.26 70 ARG C O 1
ATOM 4630 N N . GLN C 1 71 ? 237.951 162.699 101.931 1.00 13.49 71 GLN C N 1
ATOM 4631 C CA . GLN C 1 71 ? 239.328 162.342 102.243 1.00 13.49 71 GLN C CA 1
ATOM 4632 C C . GLN C 1 71 ? 239.477 162.157 103.743 1.00 13.49 71 GLN C C 1
ATOM 4633 O O . GLN C 1 71 ? 238.992 162.976 104.526 1.00 13.49 71 GLN C O 1
ATOM 4639 N N . VAL C 1 72 ? 240.131 161.072 104.138 1.00 8.68 72 VAL C N 1
ATOM 4640 C CA . VAL C 1 72 ? 240.449 160.811 105.532 1.00 8.68 72 VAL C CA 1
ATOM 4641 C C . VAL C 1 72 ? 241.907 160.398 105.615 1.00 8.68 72 VAL C C 1
ATOM 4642 O O . VAL C 1 72 ? 242.539 160.049 104.618 1.00 8.68 72 VAL C O 1
ATOM 4646 N N . GLN C 1 73 ? 242.442 160.457 106.820 1.00 7.44 73 GLN C N 1
ATOM 4647 C CA . GLN C 1 73 ? 243.750 159.875 107.105 1.00 7.44 73 GLN C CA 1
ATOM 4648 C C . GLN C 1 73 ? 243.588 158.766 108.129 1.00 7.44 73 GLN C C 1
ATOM 4649 O O . GLN C 1 73 ? 243.348 159.057 109.314 1.00 7.44 73 GLN C O 1
ATOM 4655 N N . PRO C 1 74 ? 243.671 157.501 107.734 1.00 6.62 74 PRO C N 1
ATOM 4656 C CA . PRO C 1 74 ? 243.511 156.412 108.705 1.00 6.62 74 PRO C CA 1
ATOM 4657 C C . PRO C 1 74 ? 244.648 156.354 109.714 1.00 6.62 74 PRO C C 1
ATOM 4658 O O . PRO C 1 74 ? 245.796 156.684 109.420 1.00 6.62 74 PRO C O 1
ATOM 4662 N N . LEU C 1 75 ? 244.307 155.911 110.915 1.00 5.56 75 LEU C N 1
ATOM 4663 C CA . LEU C 1 75 ? 245.277 155.771 111.984 1.00 5.56 75 LEU C CA 1
ATOM 4664 C C . LEU C 1 75 ? 246.105 154.508 111.804 1.00 5.56 75 LEU C C 1
ATOM 4665 O O . LEU C 1 75 ? 245.663 153.525 111.211 1.00 5.56 75 LEU C O 1
ATOM 4670 N N . ALA C 1 76 ? 247.329 154.555 112.302 1.00 5.30 76 ALA C N 1
ATOM 4671 C CA . ALA C 1 76 ? 248.196 153.393 112.365 1.00 5.30 76 ALA C CA 1
ATOM 4672 C C . ALA C 1 76 ? 248.130 152.817 113.769 1.00 5.30 76 ALA C C 1
ATOM 4673 O O . ALA C 1 76 ? 248.202 153.559 114.750 1.00 5.30 76 ALA C O 1
ATOM 4675 N N . GLU C 1 77 ? 247.961 151.506 113.861 1.00 6.16 77 GLU C N 1
ATOM 4676 C CA . GLU C 1 77 ? 248.065 150.799 115.128 1.00 6.16 77 GLU C CA 1
ATOM 4677 C C . GLU C 1 77 ? 249.440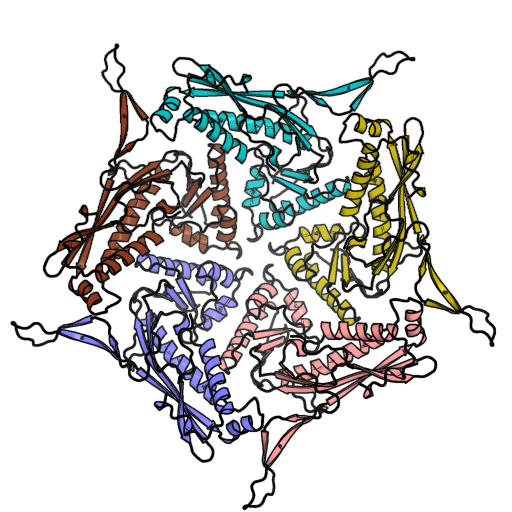 150.154 115.195 1.00 6.16 77 GLU C C 1
ATOM 4678 O O . GLU C 1 77 ? 249.830 149.412 114.293 1.00 6.16 77 GLU C O 1
ATOM 4684 N N . VAL C 1 78 ? 250.173 150.463 116.253 1.00 5.65 78 VAL C N 1
ATOM 4685 C CA . VAL C 1 78 ? 251.566 150.086 116.415 1.00 5.65 78 VAL C CA 1
ATOM 4686 C C . VAL C 1 78 ? 251.678 149.261 117.684 1.00 5.65 78 VAL C C 1
ATOM 4687 O O . VAL C 1 78 ? 251.184 149.666 118.742 1.00 5.65 78 VAL C O 1
ATOM 4691 N N . ARG C 1 79 ? 252.310 148.101 117.569 1.00 5.51 79 ARG C N 1
ATOM 4692 C CA . ARG C 1 79 ? 252.569 147.221 118.695 1.00 5.51 79 ARG C CA 1
ATOM 4693 C C . ARG C 1 79 ? 254.049 146.884 118.730 1.00 5.51 79 ARG C C 1
ATOM 4694 O O . ARG C 1 79 ? 254.615 146.454 117.725 1.00 5.51 79 ARG C O 1
ATOM 4702 N N . VAL C 1 80 ? 254.674 147.098 119.881 1.00 5.16 80 VAL C N 1
ATOM 4703 C CA . VAL C 1 80 ? 256.067 146.744 120.117 1.00 5.16 80 VAL C CA 1
ATOM 4704 C C . VAL C 1 80 ? 256.087 145.616 121.145 1.00 5.16 80 VAL C C 1
ATOM 4705 O O . VAL C 1 80 ? 255.833 145.857 122.331 1.00 5.16 80 VAL C O 1
ATOM 4709 N N . PRO C 1 81 ? 256.343 144.378 120.737 1.00 5.22 81 PRO C N 1
ATOM 4710 C CA . PRO C 1 81 ? 256.412 143.274 121.701 1.00 5.22 81 PRO C CA 1
ATOM 4711 C C . PRO C 1 81 ? 257.649 143.340 122.585 1.00 5.22 81 PRO C C 1
ATOM 4712 O O . PRO C 1 81 ? 258.690 143.873 122.203 1.00 5.22 81 PRO C O 1
ATOM 4716 N N . PHE C 1 82 ? 257.517 142.779 123.782 1.00 5.78 82 PHE C N 1
ATOM 4717 C CA . PHE C 1 82 ? 258.644 142.561 124.676 1.00 5.78 82 PHE C CA 1
ATOM 4718 C C . PHE C 1 82 ? 258.320 141.387 125.588 1.00 5.78 82 PHE C C 1
ATOM 4719 O O . PHE C 1 82 ? 257.166 140.989 125.730 1.00 5.78 82 PHE C O 1
ATOM 4727 N N . THR C 1 83 ? 259.354 140.815 126.187 1.00 7.90 83 THR C N 1
ATOM 4728 C CA . THR C 1 83 ? 259.217 139.601 126.978 1.00 7.90 83 THR C CA 1
ATOM 4729 C C . THR C 1 83 ? 259.821 139.804 128.358 1.00 7.90 83 THR C C 1
ATOM 4730 O O . THR C 1 83 ? 260.901 140.378 128.490 1.00 7.90 83 THR C O 1
ATOM 4734 N N . LEU C 1 84 ? 259.129 139.322 129.381 1.00 8.41 84 LEU C N 1
ATOM 4735 C CA . LEU C 1 84 ? 259.628 139.373 130.747 1.00 8.41 84 LEU C CA 1
ATOM 4736 C C . LEU C 1 84 ? 259.679 137.976 131.347 1.00 8.41 84 LEU C C 1
ATOM 4737 O O . LEU C 1 84 ? 258.904 137.094 130.976 1.00 8.41 84 LEU C O 1
ATOM 4742 N N . ASP C 1 85 ? 260.616 137.780 132.269 1.00 11.30 85 ASP C N 1
ATOM 4743 C CA . ASP C 1 85 ? 260.686 136.554 133.054 1.00 11.30 85 ASP C CA 1
ATOM 4744 C C . ASP C 1 85 ? 259.624 136.562 134.142 1.00 11.30 85 ASP C C 1
ATOM 4745 O O . ASP C 1 85 ? 259.460 137.554 134.853 1.00 11.30 85 ASP C O 1
ATOM 4750 N N . VAL C 1 86 ? 258.912 135.445 134.274 1.00 10.92 86 VAL C N 1
ATOM 4751 C CA . VAL C 1 86 ? 257.838 135.360 135.256 1.00 10.92 86 VAL C CA 1
ATOM 4752 C C . VAL C 1 86 ? 258.395 135.368 136.677 1.00 10.92 86 VAL C C 1
ATOM 4753 O O . VAL C 1 86 ? 257.778 135.926 137.587 1.00 10.92 86 VAL C O 1
ATOM 4757 N N . THR C 1 87 ? 259.562 134.756 136.893 1.00 11.42 87 THR C N 1
ATOM 4758 C CA . THR C 1 87 ? 260.157 134.755 138.228 1.00 11.42 87 THR C CA 1
ATOM 4759 C C . THR C 1 87 ? 260.579 136.157 138.653 1.00 11.42 87 THR C C 1
ATOM 4760 O O . THR C 1 87 ? 260.411 136.537 139.819 1.00 11.42 87 THR C O 1
ATOM 4764 N N . GLU C 1 88 ? 261.122 136.939 137.722 1.00 11.44 88 GLU C N 1
ATOM 4765 C CA . GLU C 1 88 ? 261.464 138.321 138.027 1.00 11.44 88 GLU C CA 1
ATOM 4766 C C . GLU C 1 88 ? 260.235 139.112 138.446 1.00 11.44 88 GLU C C 1
ATOM 4767 O O . GLU C 1 88 ? 260.310 139.959 139.340 1.00 11.44 88 GLU C O 1
ATOM 4773 N N . LEU C 1 89 ? 259.097 138.855 137.810 1.00 10.23 89 LEU C N 1
ATOM 4774 C CA . LEU C 1 89 ? 257.878 139.558 138.173 1.00 10.23 89 LEU C CA 1
ATOM 4775 C C . LEU C 1 89 ? 257.285 139.045 139.477 1.00 10.23 89 LEU C C 1
ATOM 4776 O O . LEU C 1 89 ? 256.658 139.816 140.206 1.00 10.23 89 LEU C O 1
ATOM 4781 N N . ASP C 1 90 ? 257.460 137.759 139.785 1.00 11.41 90 ASP C N 1
ATOM 4782 C CA . ASP C 1 90 ? 257.043 137.247 141.086 1.00 11.41 90 ASP C CA 1
ATOM 4783 C C . ASP C 1 90 ? 257.892 137.819 142.212 1.00 11.41 90 ASP C C 1
ATOM 4784 O O . ASP C 1 90 ? 257.424 137.908 143.350 1.00 11.41 90 ASP C O 1
ATOM 4789 N N . SER C 1 91 ? 259.133 138.206 141.908 1.00 10.47 91 SER C N 1
ATOM 4790 C CA . SER C 1 91 ? 260.016 138.793 142.912 1.00 10.47 91 SER C CA 1
ATOM 4791 C C . SER C 1 91 ? 259.384 139.987 143.616 1.00 10.47 91 SER C C 1
ATOM 4792 O O . SER C 1 91 ? 259.613 140.194 144.809 1.00 10.47 91 SER C O 1
ATOM 4795 N N . VAL C 1 92 ? 258.605 140.800 142.900 1.00 9.89 92 VAL C N 1
ATOM 4796 C CA . VAL C 1 92 ? 258.070 142.002 143.525 1.00 9.89 92 VAL C CA 1
ATOM 4797 C C . VAL C 1 92 ? 256.998 141.673 144.554 1.00 9.89 92 VAL C C 1
ATOM 4798 O O . VAL C 1 92 ? 256.773 142.461 145.476 1.00 9.89 92 VAL C O 1
ATOM 4802 N N . ALA C 1 93 ? 256.343 140.519 144.442 1.00 10.38 93 ALA C N 1
ATOM 4803 C CA . ALA C 1 93 ? 255.435 140.088 145.494 1.00 10.38 93 ALA C CA 1
ATOM 4804 C C . ALA C 1 93 ? 256.180 139.616 146.737 1.00 10.38 93 ALA C C 1
ATOM 4805 O O . ALA C 1 93 ? 255.596 139.595 147.822 1.00 10.38 93 ALA C O 1
ATOM 4807 N N . ARG C 1 94 ? 257.448 139.249 146.606 1.00 10.33 94 ARG C N 1
ATOM 4808 C CA . ARG C 1 94 ? 258.292 138.928 147.744 1.00 10.33 94 ARG C CA 1
ATOM 4809 C C . ARG C 1 94 ? 259.020 140.144 148.297 1.00 10.33 94 ARG C C 1
ATOM 4810 O O . ARG C 1 94 ? 259.839 139.995 149.203 1.00 10.33 94 ARG C O 1
ATOM 4818 N N . GLY C 1 95 ? 258.746 141.332 147.772 1.00 10.56 95 GLY C N 1
ATOM 4819 C CA . GLY C 1 95 ? 259.325 142.553 148.273 1.00 10.56 95 GLY C CA 1
ATOM 4820 C C . GLY C 1 95 ? 260.477 143.109 147.471 1.00 10.56 95 GLY C C 1
ATOM 4821 O O . GLY C 1 95 ? 261.075 144.095 147.901 1.00 10.56 95 GLY C O 1
ATOM 4822 N N . ALA C 1 96 ? 260.814 142.512 146.335 1.00 10.44 96 ALA C N 1
ATOM 4823 C CA . ALA C 1 96 ? 261.866 143.064 145.498 1.00 10.44 96 ALA C CA 1
ATOM 4824 C C . ALA C 1 96 ? 261.413 144.372 144.865 1.00 10.44 96 ALA C C 1
ATOM 4825 O O . ALA C 1 96 ? 260.280 144.496 144.394 1.00 10.44 96 ALA C O 1
ATOM 4827 N N . THR C 1 97 ? 262.309 145.356 144.860 1.00 11.48 97 THR C N 1
ATOM 4828 C CA . THR C 1 97 ? 262.016 146.674 144.320 1.00 11.48 97 THR C CA 1
ATOM 4829 C C . THR C 1 97 ? 262.661 146.927 142.967 1.00 11.48 97 THR C C 1
ATOM 4830 O O . THR C 1 97 ? 262.314 147.914 142.316 1.00 11.48 97 THR C O 1
ATOM 4834 N N . ASN C 1 98 ? 263.564 146.063 142.517 1.00 11.54 98 ASN C N 1
ATOM 4835 C CA . ASN C 1 98 ? 264.249 146.239 141.237 1.00 11.54 98 ASN C CA 1
ATOM 4836 C C . ASN C 1 98 ? 264.156 144.975 140.387 1.00 11.54 98 ASN C C 1
ATOM 4837 O O . ASN C 1 98 ? 265.167 144.343 140.074 1.00 11.54 98 ASN C O 1
ATOM 4842 N N . PRO C 1 99 ? 262.952 144.592 139.967 1.00 11.38 99 PRO C N 1
ATOM 4843 C CA . PRO C 1 99 ? 262.835 143.481 139.019 1.00 11.38 99 PRO C CA 1
ATOM 4844 C C . PRO C 1 99 ? 263.465 143.828 137.680 1.00 11.38 99 PRO C C 1
ATOM 4845 O O . PRO C 1 99 ? 263.518 144.988 137.271 1.00 11.38 99 PRO C O 1
ATOM 4849 N N . ASP C 1 100 ? 263.949 142.797 137.002 1.00 11.27 100 ASP C N 1
ATOM 4850 C CA . ASP C 1 100 ? 264.550 142.936 135.680 1.00 11.27 100 ASP C CA 1
ATOM 4851 C C . ASP C 1 100 ? 263.488 143.376 134.676 1.00 11.27 100 ASP C C 1
ATOM 4852 O O . ASP C 1 100 ? 262.644 142.580 134.262 1.00 11.27 100 ASP C O 1
ATOM 4857 N N . LEU C 1 101 ? 263.532 144.647 134.280 1.00 10.02 101 LEU C N 1
ATOM 4858 C CA . LEU C 1 101 ? 262.542 145.236 133.388 1.00 10.02 101 LEU C CA 1
ATOM 4859 C C . LEU C 1 101 ? 263.201 145.968 132.229 1.00 10.02 101 LEU C C 1
ATOM 4860 O O . LEU C 1 101 ? 262.649 146.939 131.718 1.00 10.02 101 LEU C O 1
ATOM 4865 N N . ASP C 1 102 ? 264.389 145.533 131.810 1.00 10.51 102 ASP C N 1
ATOM 4866 C CA . ASP C 1 102 ? 265.069 146.227 130.722 1.00 10.51 102 ASP C CA 1
ATOM 4867 C C . ASP C 1 102 ? 264.362 146.063 129.385 1.00 10.51 102 ASP C C 1
ATOM 4868 O O . ASP C 1 102 ? 264.489 146.935 128.522 1.00 10.51 102 ASP C O 1
ATOM 4873 N N . ASP C 1 103 ? 263.609 144.981 129.188 1.00 8.24 103 ASP C N 1
ATOM 4874 C CA . ASP C 1 103 ? 262.878 144.854 127.934 1.00 8.24 103 ASP C CA 1
ATOM 4875 C C . ASP C 1 103 ? 261.684 145.797 127.879 1.00 8.24 103 ASP C C 1
ATOM 4876 O O . ASP C 1 103 ? 261.298 146.230 126.792 1.00 8.24 103 ASP C O 1
ATOM 4881 N N . VAL C 1 104 ? 261.115 146.155 129.028 1.00 7.92 104 VAL C N 1
ATOM 4882 C CA . VAL C 1 104 ? 260.105 147.210 129.060 1.00 7.92 104 VAL C CA 1
ATOM 4883 C C . VAL C 1 104 ? 260.701 148.527 128.576 1.00 7.92 104 VAL C C 1
ATOM 4884 O O . VAL C 1 104 ? 260.104 149.235 127.762 1.00 7.92 104 VAL C O 1
ATOM 4888 N N . ALA C 1 105 ? 261.885 148.876 129.078 1.00 8.26 105 ALA C N 1
ATOM 4889 C CA . ALA C 1 105 ? 262.530 150.115 128.659 1.00 8.26 105 ALA C CA 1
ATOM 4890 C C . ALA C 1 105 ? 262.903 150.071 127.185 1.00 8.26 105 ALA C C 1
ATOM 4891 O O . ALA C 1 105 ? 262.751 151.068 126.474 1.00 8.26 105 ALA C O 1
ATOM 4893 N N . ARG C 1 106 ? 263.379 148.920 126.710 1.00 7.73 106 ARG C N 1
ATOM 4894 C CA . ARG C 1 106 ? 263.688 148.755 125.296 1.00 7.73 106 ARG C CA 1
ATOM 4895 C C . ARG C 1 106 ? 262.455 148.975 124.426 1.00 7.73 106 ARG C C 1
ATOM 4896 O O . ARG C 1 106 ? 262.501 149.716 123.440 1.00 7.73 106 ARG C O 1
ATOM 4904 N N . ALA C 1 107 ? 261.338 148.336 124.777 1.00 7.07 107 ALA C N 1
ATOM 4905 C CA . ALA C 1 107 ? 260.123 148.476 123.986 1.00 7.07 107 ALA C CA 1
ATOM 4906 C C . ALA C 1 107 ? 259.573 149.897 124.047 1.00 7.07 107 ALA C C 1
ATOM 4907 O O . ALA C 1 107 ? 259.087 150.420 123.042 1.00 7.07 107 ALA C O 1
ATOM 4909 N N . ALA C 1 108 ? 259.639 150.536 125.217 1.00 7.90 108 ALA C N 1
ATOM 4910 C CA . ALA C 1 108 ? 259.160 151.906 125.341 1.00 7.90 108 ALA C CA 1
ATOM 4911 C C . ALA C 1 108 ? 260.001 152.873 124.516 1.00 7.90 108 ALA C C 1
ATOM 4912 O O . ALA C 1 108 ? 259.453 153.763 123.860 1.00 7.90 108 ALA C O 1
ATOM 4914 N N . GLU C 1 109 ? 261.329 152.712 124.517 1.00 9.21 109 GLU C N 1
ATOM 4915 C CA . GLU C 1 109 ? 262.153 153.582 123.686 1.00 9.21 109 GLU C CA 1
ATOM 4916 C C . GLU C 1 109 ? 261.946 153.301 122.206 1.00 9.21 109 GLU C C 1
ATOM 4917 O O . GLU C 1 109 ? 262.004 154.227 121.396 1.00 9.21 109 GLU C O 1
ATOM 4923 N N . ARG C 1 110 ? 261.683 152.048 121.834 1.00 8.35 110 ARG C N 1
ATOM 4924 C CA . ARG C 1 110 ? 261.372 151.748 120.442 1.00 8.35 110 ARG C CA 1
ATOM 4925 C C . ARG C 1 110 ? 260.074 152.421 120.005 1.00 8.35 110 ARG C C 1
ATOM 4926 O O . ARG C 1 110 ? 259.985 152.965 118.900 1.00 8.35 110 ARG C O 1
ATOM 4934 N N . MET C 1 111 ? 259.056 152.389 120.863 1.00 8.07 111 MET C N 1
ATOM 4935 C CA . MET C 1 111 ? 257.799 153.055 120.553 1.00 8.07 111 MET C CA 1
ATOM 4936 C C . MET C 1 111 ? 257.973 154.569 120.465 1.00 8.07 111 MET C C 1
ATOM 4937 O O . MET C 1 111 ? 257.389 155.219 119.587 1.00 8.07 111 MET C O 1
ATOM 4942 N N . VAL C 1 112 ? 258.762 155.143 121.377 1.00 9.53 112 VAL C N 1
ATOM 4943 C CA . VAL C 1 112 ? 259.076 156.567 121.319 1.00 9.53 112 VAL C CA 1
ATOM 4944 C C . VAL C 1 112 ? 259.748 156.900 119.999 1.00 9.53 112 VAL C C 1
ATOM 4945 O O . VAL C 1 112 ? 259.422 157.900 119.352 1.00 9.53 112 VAL C O 1
ATOM 4949 N N . GLU C 1 113 ? 260.696 156.065 119.582 1.00 10.40 113 GLU C N 1
ATOM 4950 C CA . GLU C 1 113 ? 261.379 156.284 118.319 1.00 10.40 113 GLU C CA 1
ATOM 4951 C C . GLU C 1 113 ? 260.402 156.248 117.154 1.00 10.40 113 GLU C C 1
ATOM 4952 O O . GLU C 1 113 ? 260.462 157.100 116.268 1.00 10.40 113 GLU C O 1
ATOM 4958 N N . ALA C 1 114 ? 259.477 155.291 117.155 1.00 9.78 114 ALA C N 1
ATOM 4959 C CA . ALA C 1 114 ? 258.509 155.197 116.067 1.00 9.78 114 ALA C CA 1
ATOM 4960 C C . ALA C 1 114 ? 257.644 156.452 115.977 1.00 9.78 114 ALA C C 1
ATOM 4961 O O . ALA C 1 114 ? 257.526 157.063 114.906 1.00 9.78 114 ALA C O 1
ATOM 4963 N N . GLU C 1 115 ? 257.060 156.872 117.103 1.00 10.19 115 GLU C N 1
ATOM 4964 C CA . GLU C 1 115 ? 256.186 158.042 117.090 1.00 10.19 115 GLU C CA 1
ATOM 4965 C C . GLU C 1 115 ? 256.946 159.306 116.699 1.00 10.19 115 GLU C C 1
ATOM 4966 O O . GLU C 1 115 ? 256.498 160.076 115.840 1.00 10.19 115 GLU C O 1
ATOM 4972 N N . ASP C 1 116 ? 258.110 159.533 117.311 1.00 10.79 116 ASP C N 1
ATOM 4973 C CA . ASP C 1 116 ? 258.832 160.774 117.070 1.00 10.79 116 ASP C CA 1
ATOM 4974 C C . ASP C 1 116 ? 259.440 160.817 115.681 1.00 10.79 116 ASP C C 1
ATOM 4975 O O . ASP C 1 116 ? 259.500 161.887 115.073 1.00 10.79 116 ASP C O 1
ATOM 4980 N N . SER C 1 117 ? 259.880 159.679 115.151 1.00 9.71 117 SER C N 1
ATOM 4981 C CA . SER C 1 117 ? 260.409 159.682 113.801 1.00 9.71 117 SER C CA 1
ATOM 4982 C C . SER C 1 117 ? 259.300 159.857 112.777 1.00 9.71 117 SER C C 1
ATOM 4983 O O . SER C 1 117 ? 259.534 160.441 111.718 1.00 9.71 117 SER C O 1
ATOM 4986 N N . ALA C 1 118 ? 258.087 159.382 113.071 1.00 9.12 118 ALA C N 1
ATOM 4987 C CA . ALA C 1 118 ? 256.965 159.714 112.202 1.00 9.12 118 ALA C CA 1
ATOM 4988 C C . ALA C 1 118 ? 256.658 161.207 112.239 1.00 9.12 118 ALA C C 1
ATOM 4989 O O . ALA C 1 118 ? 256.411 161.818 111.196 1.00 9.12 118 ALA C O 1
ATOM 4991 N N . ILE C 1 119 ? 256.676 161.815 113.427 1.00 8.65 119 ILE C N 1
ATOM 4992 C CA . ILE C 1 119 ? 256.332 163.231 113.531 1.00 8.65 119 ILE C CA 1
ATOM 4993 C C . ILE C 1 119 ? 257.381 164.107 112.849 1.00 8.65 119 ILE C C 1
ATOM 4994 O O . ILE C 1 119 ? 257.041 165.063 112.149 1.00 8.65 119 ILE C O 1
ATOM 4999 N N . PHE C 1 120 ? 258.663 163.806 113.036 1.00 9.12 120 PHE C N 1
ATOM 5000 C CA . PHE C 1 120 ? 259.687 164.692 112.498 1.00 9.12 120 PHE C CA 1
ATOM 5001 C C . PHE C 1 120 ? 260.064 164.369 111.061 1.00 9.12 120 PHE C C 1
ATOM 5002 O O . PHE C 1 120 ? 260.270 165.284 110.266 1.00 9.12 120 PHE C O 1
ATOM 5010 N N . HIS C 1 121 ? 260.146 163.097 110.694 1.00 9.87 121 HIS C N 1
ATOM 5011 C CA . HIS C 1 121 ? 260.652 162.723 109.385 1.00 9.87 121 HIS C CA 1
ATOM 5012 C C . HIS C 1 121 ? 259.675 161.915 108.551 1.00 9.87 121 HIS C C 1
ATOM 5013 O O . HIS C 1 121 ? 260.018 161.528 107.432 1.00 9.87 121 HIS C O 1
ATOM 5020 N N . GLY C 1 122 ? 258.477 161.659 109.050 1.00 9.71 122 GLY C N 1
ATOM 5021 C CA . GLY C 1 122 ? 257.463 160.980 108.279 1.00 9.71 122 GLY C CA 1
ATOM 5022 C C . GLY C 1 122 ? 257.534 159.470 108.404 1.00 9.71 122 GLY C C 1
ATOM 5023 O O . GLY C 1 122 ? 258.528 158.890 108.829 1.00 9.71 122 GLY C O 1
ATOM 5024 N N . TRP C 1 123 ? 256.433 158.835 108.020 1.00 10.83 123 TRP C N 1
ATOM 5025 C CA . TRP C 1 123 ? 256.286 157.380 108.011 1.00 10.83 123 TRP C CA 1
ATOM 5026 C C . TRP C 1 123 ? 255.453 157.061 106.775 1.00 10.83 123 TRP C C 1
ATOM 5027 O O . TRP C 1 123 ? 254.224 157.066 106.834 1.00 10.83 123 TRP C O 1
ATOM 5038 N N . ALA C 1 124 ? 256.133 156.795 105.661 1.00 11.82 124 ALA C N 1
ATOM 5039 C CA . ALA C 1 124 ? 255.442 156.652 104.383 1.00 11.82 124 ALA C CA 1
ATOM 5040 C C . ALA C 1 124 ? 254.517 155.442 104.378 1.00 11.82 124 ALA C C 1
ATOM 5041 O O . ALA C 1 124 ? 253.424 155.491 103.805 1.00 11.82 124 ALA C O 1
ATOM 5043 N N . GLN C 1 125 ? 254.938 154.348 105.011 1.00 13.22 125 GLN C N 1
ATOM 5044 C CA . GLN C 1 125 ? 254.115 153.145 105.053 1.00 13.22 125 GLN C CA 1
ATOM 5045 C C . GLN C 1 125 ? 252.808 153.379 105.797 1.00 13.22 125 GLN C C 1
ATOM 5046 O O . GLN C 1 125 ? 251.811 152.707 105.521 1.00 13.22 125 GLN C O 1
ATOM 5052 N N . ALA C 1 126 ? 252.789 154.318 106.735 1.00 10.64 126 ALA C N 1
ATOM 5053 C CA . ALA C 1 126 ? 251.574 154.690 107.441 1.00 10.64 126 ALA C CA 1
ATOM 5054 C C . ALA C 1 126 ? 250.872 155.882 106.810 1.00 10.64 126 ALA C C 1
ATOM 5055 O O . ALA C 1 126 ? 249.888 156.370 107.367 1.00 10.64 126 ALA C O 1
ATOM 5057 N N . GLY C 1 127 ? 251.357 156.359 105.669 1.00 9.88 127 GLY C N 1
ATOM 5058 C CA . GLY C 1 127 ? 250.798 157.545 105.043 1.00 9.88 127 GLY C CA 1
ATOM 5059 C C . GLY C 1 127 ? 250.977 158.811 105.851 1.00 9.88 127 GLY C C 1
ATOM 5060 O O . GLY C 1 127 ? 250.079 159.659 105.876 1.00 9.88 127 GLY C O 1
ATOM 5061 N N . ILE C 1 128 ? 252.116 158.960 106.518 1.00 9.39 128 ILE C N 1
ATOM 5062 C CA . ILE C 1 128 ? 252.378 160.100 107.386 1.00 9.39 128 ILE C CA 1
ATOM 5063 C C . ILE C 1 128 ? 253.517 160.913 106.794 1.00 9.39 128 ILE C C 1
ATOM 5064 O O . ILE C 1 128 ? 254.572 160.367 106.458 1.00 9.39 128 ILE C O 1
ATOM 5069 N N . LYS C 1 129 ? 253.294 162.212 106.651 1.00 10.56 129 LYS C N 1
ATOM 5070 C CA . LYS C 1 129 ? 254.329 163.162 106.270 1.00 10.56 129 LYS C CA 1
ATOM 5071 C C . LYS C 1 129 ? 254.809 163.879 107.524 1.00 10.56 129 LYS C C 1
ATOM 5072 O O . LYS C 1 129 ? 253.996 164.321 108.337 1.00 10.56 129 LYS C O 1
ATOM 5078 N N . GLY C 1 130 ? 256.115 163.984 107.685 1.00 9.78 130 GLY C N 1
ATOM 5079 C CA . GLY C 1 130 ? 256.671 164.625 108.857 1.00 9.78 130 GLY C CA 1
ATOM 5080 C C . GLY C 1 130 ? 256.916 166.107 108.675 1.00 9.78 130 GLY C C 1
ATOM 5081 O O . GLY C 1 130 ? 256.762 166.661 107.596 1.00 9.78 130 GLY C O 1
ATOM 5082 N N . ILE C 1 131 ? 257.315 166.746 109.772 1.00 8.93 131 ILE C N 1
ATOM 5083 C CA . ILE C 1 131 ? 257.547 168.186 109.767 1.00 8.93 131 ILE C CA 1
ATOM 5084 C C . ILE C 1 131 ? 258.712 168.545 108.851 1.00 8.93 131 ILE C C 1
ATOM 5085 O O . ILE C 1 131 ? 258.624 169.478 108.049 1.00 8.93 131 ILE C O 1
ATOM 5090 N N . VAL C 1 132 ? 259.814 167.803 108.948 1.00 10.13 132 VAL C N 1
ATOM 5091 C CA . VAL C 1 132 ? 261.022 168.160 108.211 1.00 10.13 132 VAL C CA 1
ATOM 5092 C C . VAL C 1 132 ? 260.854 167.899 106.721 1.00 10.13 132 VAL C C 1
ATOM 5093 O O . VAL C 1 132 ? 261.248 168.722 105.889 1.00 10.13 132 VAL C O 1
ATOM 5097 N N . ASP C 1 133 ? 260.269 166.765 106.353 1.00 11.50 133 ASP C N 1
ATOM 5098 C CA . ASP C 1 133 ? 260.181 166.410 104.943 1.00 11.50 133 ASP C CA 1
ATOM 5099 C C . ASP C 1 133 ? 259.045 167.111 104.216 1.00 11.50 133 ASP C C 1
ATOM 5100 O O . ASP C 1 133 ? 258.957 166.996 102.993 1.00 11.50 133 ASP C O 1
ATOM 5105 N N . SER C 1 134 ? 258.181 167.831 104.919 1.00 11.45 134 SER C N 1
ATOM 5106 C CA . SER C 1 134 ? 257.079 168.520 104.276 1.00 11.45 134 SER C CA 1
ATOM 5107 C C . SER C 1 134 ? 257.280 170.025 104.166 1.00 11.45 134 SER C C 1
ATOM 5108 O O . SER C 1 134 ? 256.473 170.688 103.510 1.00 11.45 134 SER C O 1
ATOM 5111 N N . THR C 1 135 ? 258.325 170.574 104.756 1.00 12.39 135 THR C N 1
ATOM 5112 C CA . THR C 1 135 ? 258.514 172.015 104.683 1.00 12.39 135 THR C CA 1
ATOM 5113 C C . THR C 1 135 ? 259.020 172.427 103.298 1.00 12.39 135 THR C C 1
ATOM 5114 O O . THR C 1 135 ? 259.887 171.764 102.726 1.00 12.39 135 THR C O 1
ATOM 5118 N N . PRO C 1 136 ? 258.468 173.501 102.726 1.00 13.38 136 PRO C N 1
ATOM 5119 C CA . PRO C 1 136 ? 258.980 173.992 101.441 1.00 13.38 136 PRO C CA 1
ATOM 5120 C C . PRO C 1 136 ? 260.203 174.880 101.566 1.00 13.38 136 PRO C C 1
ATOM 5121 O O . PRO C 1 136 ? 260.931 175.032 100.579 1.00 13.38 136 PRO C O 1
ATOM 5125 N N . HIS C 1 137 ? 260.449 175.462 102.736 1.00 14.06 137 HIS C N 1
ATOM 5126 C CA . HIS C 1 137 ? 261.580 176.357 102.914 1.00 14.06 137 HIS C CA 1
ATOM 5127 C C . HIS C 1 137 ? 262.892 175.610 102.745 1.00 14.06 137 HIS C C 1
ATOM 5128 O O . HIS C 1 137 ? 263.008 174.429 103.068 1.00 14.06 137 HIS C O 1
ATOM 5135 N N . GLU C 1 138 ? 263.883 176.315 102.220 1.00 19.12 138 GLU C N 1
ATOM 5136 C CA . GLU C 1 138 ? 265.214 175.751 102.074 1.00 19.12 138 GLU C CA 1
ATOM 5137 C C . GLU C 1 138 ? 265.853 175.538 103.439 1.00 19.12 138 GLU C C 1
ATOM 5138 O O . GLU C 1 138 ? 265.734 176.375 104.337 1.00 19.12 138 GLU C O 1
ATOM 5144 N N . ALA C 1 139 ? 266.537 174.412 103.593 1.00 17.53 139 ALA C N 1
ATOM 5145 C CA . ALA C 1 139 ? 267.199 174.112 104.852 1.00 17.53 139 ALA C CA 1
ATOM 5146 C C . ALA C 1 139 ? 268.406 175.020 105.044 1.00 17.53 139 ALA C C 1
ATOM 5147 O O . ALA C 1 139 ? 269.207 175.207 104.126 1.00 17.53 139 ALA C O 1
ATOM 5149 N N . LEU C 1 140 ? 268.532 175.592 106.235 1.00 17.12 140 LEU C N 1
ATOM 5150 C CA . LEU C 1 140 ? 269.670 176.438 106.551 1.00 17.12 140 LEU C CA 1
ATOM 5151 C C . LEU C 1 140 ? 270.851 175.602 107.011 1.00 17.12 140 LEU C C 1
ATOM 5152 O O . LEU C 1 140 ? 270.704 174.688 107.822 1.00 17.12 140 LEU C O 1
ATOM 5157 N N . ALA C 1 141 ? 272.025 175.928 106.493 1.00 19.30 141 ALA C N 1
ATOM 5158 C CA . ALA C 1 141 ? 273.262 175.290 106.917 1.00 19.30 141 ALA C CA 1
ATOM 5159 C C . ALA C 1 141 ? 273.833 176.057 108.101 1.00 19.30 141 ALA C C 1
ATOM 5160 O O . ALA C 1 141 ? 274.087 177.260 108.004 1.00 19.30 141 ALA C O 1
ATOM 5162 N N . VAL C 1 142 ? 274.011 175.370 109.219 1.00 20.24 142 VAL C N 1
ATOM 5163 C CA . VAL C 1 142 ? 274.646 175.934 110.401 1.00 20.24 142 VAL C CA 1
ATOM 5164 C C . VAL C 1 142 ? 276.065 175.382 110.415 1.00 20.24 142 VAL C C 1
ATOM 5165 O O . VAL C 1 142 ? 276.288 174.216 110.745 1.00 20.24 142 VAL C O 1
ATOM 5169 N N . ALA C 1 143 ? 277.028 176.218 110.028 1.00 21.83 143 ALA C N 1
ATOM 5170 C CA . ALA C 1 143 ? 278.395 175.745 109.837 1.00 21.83 143 ALA C CA 1
ATOM 5171 C C . ALA C 1 143 ? 279.022 175.315 111.155 1.00 21.83 143 ALA C C 1
ATOM 5172 O O . ALA C 1 143 ? 279.566 174.212 111.265 1.00 21.83 143 ALA C O 1
ATOM 5174 N N . SER C 1 144 ? 278.948 176.169 112.168 1.00 21.15 144 SER C N 1
ATOM 5175 C CA . SER C 1 144 ? 279.449 175.858 113.493 1.00 21.15 144 SER C CA 1
ATOM 5176 C C . SER C 1 144 ? 278.361 176.156 114.511 1.00 21.15 144 SER C C 1
ATOM 5177 O O . SER C 1 144 ? 277.320 176.731 114.193 1.00 21.15 144 SER C O 1
ATOM 5180 N N . VAL C 1 145 ? 278.614 175.745 115.751 1.00 19.27 145 VAL C N 1
ATOM 5181 C CA . VAL C 1 145 ? 277.631 175.937 116.808 1.00 19.27 145 VAL C CA 1
ATOM 5182 C C . VAL C 1 145 ? 277.420 177.421 117.093 1.00 19.27 145 VAL C C 1
ATOM 5183 O O . VAL C 1 145 ? 276.296 177.853 117.379 1.00 19.27 145 VAL C O 1
ATOM 5187 N N . SER C 1 146 ? 278.472 178.232 116.979 1.00 20.20 146 SER C N 1
ATOM 5188 C CA . SER C 1 146 ? 278.357 179.665 117.213 1.00 20.20 146 SER C CA 1
ATOM 5189 C C . SER C 1 146 ? 277.502 180.373 116.170 1.00 20.20 146 SER C C 1
ATOM 5190 O O . SER C 1 146 ? 277.123 181.526 116.390 1.00 20.20 146 SER C O 1
ATOM 5193 N N . ASP C 1 147 ? 277.191 179.722 115.053 1.00 19.85 147 ASP C N 1
ATOM 5194 C CA . ASP C 1 147 ? 276.268 180.270 114.072 1.00 19.85 147 ASP C CA 1
ATOM 5195 C C . ASP C 1 147 ? 274.809 180.066 114.445 1.00 19.85 147 ASP C C 1
ATOM 5196 O O . ASP C 1 147 ? 273.940 180.565 113.730 1.00 19.85 147 ASP C O 1
ATOM 5201 N N . PHE C 1 148 ? 274.517 179.347 115.524 1.00 16.44 148 PHE C N 1
ATOM 5202 C CA . PHE C 1 148 ? 273.122 179.086 115.864 1.00 16.44 148 PHE C CA 1
ATOM 5203 C C . PHE C 1 148 ? 272.284 180.341 116.090 1.00 16.44 148 PHE C C 1
ATOM 5204 O O . PHE C 1 148 ? 271.127 180.351 115.641 1.00 16.44 148 PHE C O 1
ATOM 5212 N N . PRO C 1 149 ? 272.755 181.393 116.773 1.00 15.76 149 PRO C N 1
ATOM 5213 C CA . PRO C 1 149 ? 271.897 182.585 116.910 1.00 15.76 149 PRO C CA 1
ATOM 5214 C C . PRO C 1 149 ? 271.471 183.175 115.577 1.00 15.76 149 PRO C C 1
ATOM 5215 O O . PRO C 1 149 ? 270.268 183.314 115.320 1.00 15.76 149 PRO C O 1
ATOM 5219 N N . ARG C 1 150 ? 272.431 183.482 114.705 1.00 15.69 150 ARG C N 1
ATOM 5220 C CA . ARG C 1 150 ? 272.111 184.031 113.394 1.00 15.69 150 ARG C CA 1
ATOM 5221 C C . ARG C 1 150 ? 271.121 183.144 112.650 1.00 15.69 150 ARG C C 1
ATOM 5222 O O . ARG C 1 150 ? 270.059 183.607 112.218 1.00 15.69 150 ARG C O 1
ATOM 5230 N N . ALA C 1 151 ? 271.433 181.850 112.546 1.00 14.06 151 ALA C N 1
ATOM 5231 C CA . ALA C 1 151 ? 270.538 180.909 111.887 1.00 14.06 151 ALA C CA 1
ATOM 5232 C C . ALA C 1 151 ? 269.136 180.991 112.467 1.00 14.06 151 ALA C C 1
ATOM 5233 O O . ALA C 1 151 ? 268.154 181.100 111.726 1.00 14.06 151 ALA C O 1
ATOM 5235 N N . VAL C 1 152 ? 269.026 181.012 113.795 1.00 12.54 152 VAL C N 1
ATOM 5236 C CA . VAL C 1 152 ? 267.704 181.070 114.400 1.00 12.54 152 VAL C CA 1
ATOM 5237 C C . VAL C 1 152 ? 266.979 182.319 113.927 1.00 12.54 152 VAL C C 1
ATOM 5238 O O . VAL C 1 152 ? 265.861 182.246 113.402 1.00 12.54 152 VAL C O 1
ATOM 5242 N N . LEU C 1 153 ? 267.653 183.470 114.002 1.00 12.85 153 LEU C N 1
ATOM 5243 C CA . LEU C 1 153 ? 267.030 184.704 113.545 1.00 12.85 153 LEU C CA 1
ATOM 5244 C C . LEU C 1 153 ? 266.668 184.600 112.076 1.00 12.85 153 LEU C C 1
ATOM 5245 O O . LEU C 1 153 ? 265.541 184.927 111.685 1.00 12.85 153 LEU C O 1
ATOM 5250 N N . SER C 1 154 ? 267.571 184.045 111.269 1.00 12.85 154 SER C N 1
ATOM 5251 C CA . SER C 1 154 ? 267.283 183.892 109.853 1.00 12.85 154 SER C CA 1
ATOM 5252 C C . SER C 1 154 ? 266.047 183.027 109.656 1.00 12.85 154 SER C C 1
ATOM 5253 O O . SER C 1 154 ? 265.119 183.407 108.931 1.00 12.85 154 SER C O 1
ATOM 5256 N N . ALA C 1 155 ? 265.970 181.909 110.383 1.00 12.67 155 ALA C N 1
ATOM 5257 C CA . ALA C 1 155 ? 264.815 181.038 110.242 1.00 12.67 155 ALA C CA 1
ATOM 5258 C C . ALA C 1 155 ? 263.548 181.778 110.619 1.00 12.67 155 ALA C C 1
ATOM 5259 O O . ALA C 1 155 ? 262.546 181.712 109.899 1.00 12.67 155 ALA C O 1
ATOM 5261 N N . ALA C 1 156 ? 263.602 182.559 111.701 1.00 13.35 156 ALA C N 1
ATOM 5262 C CA . ALA C 1 156 ? 262.414 183.287 112.113 1.00 13.35 156 ALA C CA 1
ATOM 5263 C C . ALA C 1 156 ? 261.979 184.234 111.014 1.00 13.35 156 ALA C C 1
ATOM 5264 O O . ALA C 1 156 ? 260.794 184.291 110.665 1.00 13.35 156 ALA C O 1
ATOM 5266 N N . ASP C 1 157 ? 262.943 184.912 110.391 1.00 15.19 157 ASP C N 1
ATOM 5267 C CA . ASP C 1 157 ? 262.605 185.823 109.314 1.00 15.19 157 ASP C CA 1
ATOM 5268 C C . ASP C 1 157 ? 261.922 185.081 108.180 1.00 15.19 157 ASP C C 1
ATOM 5269 O O . ASP C 1 157 ? 260.889 185.530 107.672 1.00 15.19 157 ASP C O 1
ATOM 5274 N N . THR C 1 158 ? 262.442 183.907 107.820 1.00 14.28 158 THR C N 1
ATOM 5275 C CA . THR C 1 158 ? 261.802 183.127 106.773 1.00 14.28 158 THR C CA 1
ATOM 5276 C C . THR C 1 158 ? 260.364 182.819 107.155 1.00 14.28 158 THR C C 1
ATOM 5277 O O . THR C 1 158 ? 259.437 183.057 106.372 1.00 14.28 158 THR C O 1
ATOM 5281 N N . LEU C 1 159 ? 260.150 182.380 108.397 1.00 13.47 159 LEU C N 1
ATOM 5282 C CA . LEU C 1 159 ? 258.795 182.053 108.806 1.00 13.47 159 LEU C CA 1
ATOM 5283 C C . LEU C 1 159 ? 257.920 183.294 108.804 1.00 13.47 159 LEU C C 1
ATOM 5284 O O . LEU C 1 159 ? 256.730 183.212 108.491 1.00 13.47 159 LEU C O 1
ATOM 5289 N N . ARG C 1 160 ? 258.502 184.454 109.104 1.00 15.21 160 ARG C N 1
ATOM 5290 C CA . ARG C 1 160 ? 257.731 185.689 109.073 1.00 15.21 160 ARG C CA 1
ATOM 5291 C C . ARG C 1 160 ? 257.313 186.046 107.656 1.00 15.21 160 ARG C C 1
ATOM 5292 O O . ARG C 1 160 ? 256.212 186.558 107.444 1.00 15.21 160 ARG C O 1
ATOM 5300 N N . LYS C 1 161 ? 258.170 185.779 106.670 1.00 16.46 161 LYS C N 1
ATOM 5301 C CA . LYS C 1 161 ? 257.850 186.200 105.315 1.00 16.46 161 LYS C CA 1
ATOM 5302 C C . LYS C 1 161 ? 256.831 185.294 104.650 1.00 16.46 161 LYS C C 1
ATOM 5303 O O . LYS C 1 161 ? 256.192 185.708 103.680 1.00 16.46 161 LYS C O 1
ATOM 5309 N N . ALA C 1 162 ? 256.664 184.079 105.152 1.00 16.37 162 ALA C N 1
ATOM 5310 C CA . ALA C 1 162 ? 255.677 183.145 104.648 1.00 16.37 162 ALA C CA 1
ATOM 5311 C C . ALA C 1 162 ? 254.335 183.306 105.337 1.00 16.37 162 ALA C C 1
ATOM 5312 O O . ALA C 1 162 ? 253.438 182.489 105.123 1.00 16.37 162 ALA C O 1
ATOM 5314 N N . GLY C 1 163 ? 254.183 184.331 106.163 1.00 15.96 163 GLY C N 1
ATOM 5315 C CA . GLY C 1 163 ? 252.952 184.560 106.874 1.00 15.96 163 GLY C CA 1
ATOM 5316 C C . GLY C 1 163 ? 252.809 183.801 108.169 1.00 15.96 163 GLY C C 1
ATOM 5317 O O . GLY C 1 163 ? 251.795 183.973 108.854 1.00 15.96 163 GLY C O 1
ATOM 5318 N N . VAL C 1 164 ? 253.790 182.979 108.536 1.00 14.42 164 VAL C N 1
ATOM 5319 C CA . VAL C 1 164 ? 253.725 182.174 109.748 1.00 14.42 164 VAL C CA 1
ATOM 5320 C C . VAL C 1 164 ? 254.244 183.033 110.894 1.00 14.42 164 VAL C C 1
ATOM 5321 O O . VAL C 1 164 ? 255.442 183.259 111.028 1.00 14.42 164 VAL C O 1
ATOM 5325 N N . THR C 1 165 ? 253.338 183.512 111.719 1.00 15.36 165 THR C N 1
ATOM 5326 C CA . THR C 1 165 ? 253.696 184.271 112.904 1.00 15.36 165 THR C CA 1
ATOM 5327 C C . THR C 1 165 ? 253.841 183.325 114.091 1.00 15.36 165 THR C C 1
ATOM 5328 O O . THR C 1 165 ? 253.995 182.112 113.932 1.00 15.36 165 THR C O 1
ATOM 5332 N N . GLY C 1 166 ? 253.823 183.880 115.290 1.00 16.68 166 GLY C N 1
ATOM 5333 C CA . GLY C 1 166 ? 253.729 183.099 116.491 1.00 16.68 166 GLY C CA 1
ATOM 5334 C C . GLY C 1 166 ? 255.087 182.983 117.107 1.00 16.68 166 GLY C C 1
ATOM 5335 O O . GLY C 1 166 ? 256.105 183.185 116.444 1.00 16.68 166 GLY C O 1
ATOM 5336 N N . PRO C 1 167 ? 255.136 182.680 118.397 1.00 15.37 167 PRO C N 1
ATOM 5337 C CA . PRO C 1 167 ? 256.428 182.423 119.029 1.00 15.37 167 PRO C CA 1
ATOM 5338 C C . PRO C 1 167 ? 257.082 181.210 118.387 1.00 15.37 167 PRO C C 1
ATOM 5339 O O . PRO C 1 167 ? 256.411 180.266 117.973 1.00 15.37 167 PRO C O 1
ATOM 5343 N N . TYR C 1 168 ? 258.400 181.256 118.276 1.00 14.83 168 TYR C N 1
ATOM 5344 C CA . TYR C 1 168 ? 259.156 180.243 117.559 1.00 14.83 168 TYR C CA 1
ATOM 5345 C C . TYR C 1 168 ? 259.951 179.403 118.543 1.00 14.83 168 TYR C C 1
ATOM 5346 O O . TYR C 1 168 ? 260.613 179.939 119.432 1.00 14.83 168 TYR C O 1
ATOM 5355 N N . ALA C 1 169 ? 259.862 178.092 118.389 1.00 12.28 169 ALA C N 1
ATOM 5356 C CA . ALA C 1 169 ? 260.625 177.145 119.179 1.00 12.28 169 ALA C CA 1
ATOM 5357 C C . ALA C 1 169 ? 261.809 176.639 118.373 1.00 12.28 169 ALA C C 1
ATOM 5358 O O . ALA C 1 169 ? 261.710 176.441 117.159 1.00 12.28 169 ALA C O 1
ATOM 5360 N N . LEU C 1 170 ? 262.928 176.452 119.058 1.00 10.72 170 LEU C N 1
ATOM 5361 C CA . LEU C 1 170 ? 264.081 175.753 118.516 1.00 10.72 170 LEU C CA 1
ATOM 5362 C C . LEU C 1 170 ? 264.096 174.340 119.084 1.00 10.72 170 LEU C C 1
ATOM 5363 O O . LEU C 1 170 ? 264.103 174.153 120.302 1.00 10.72 170 LEU C O 1
ATOM 5368 N N . VAL C 1 171 ? 264.087 173.356 118.199 1.00 10.27 171 VAL C N 1
ATOM 5369 C CA . VAL C 1 171 ? 264.110 171.945 118.547 1.00 10.27 171 VAL C CA 1
ATOM 5370 C C . VAL C 1 171 ? 265.438 171.389 118.075 1.00 10.27 171 VAL C C 1
ATOM 5371 O O . VAL C 1 171 ? 265.807 171.565 116.913 1.00 10.27 171 VAL C O 1
ATOM 5375 N N . LEU C 1 172 ? 266.164 170.731 118.965 1.00 11.43 172 LEU C N 1
ATOM 5376 C CA . LEU C 1 172 ? 267.514 170.288 118.660 1.00 11.43 172 LEU C CA 1
ATOM 5377 C C . LEU C 1 172 ? 267.579 168.774 118.666 1.00 11.43 172 LEU C C 1
ATOM 5378 O O . LEU C 1 172 ? 267.102 168.136 119.603 1.00 11.43 172 LEU C O 1
ATOM 5383 N N . GLY C 1 173 ? 268.184 168.206 117.633 1.00 11.74 173 GLY C N 1
ATOM 5384 C CA . GLY C 1 173 ? 268.578 166.824 117.662 1.00 11.74 173 GLY C CA 1
ATOM 5385 C C . GLY C 1 173 ? 269.684 166.619 118.677 1.00 11.74 173 GLY C C 1
ATOM 5386 O O . GLY C 1 173 ? 270.225 167.576 119.229 1.00 11.74 173 GLY C O 1
ATOM 5387 N N . PRO C 1 174 ? 270.038 165.363 118.946 1.00 13.04 174 PRO C N 1
ATOM 5388 C CA . PRO C 1 174 ? 270.989 165.097 120.046 1.00 13.04 174 PRO C CA 1
ATOM 5389 C C . PRO C 1 174 ? 272.345 165.766 119.875 1.00 13.04 174 PRO C C 1
ATOM 5390 O O . PRO C 1 174 ? 272.848 166.390 120.818 1.00 13.04 174 PRO C O 1
ATOM 5394 N N . LYS C 1 175 ? 272.944 165.667 118.689 1.00 14.85 175 LYS C N 1
ATOM 5395 C CA . LYS C 1 175 ? 274.261 166.253 118.471 1.00 14.85 175 LYS C CA 1
ATOM 5396 C C . LYS C 1 175 ? 274.219 167.773 118.562 1.00 14.85 175 LYS C C 1
ATOM 5397 O O . LYS C 1 175 ? 275.076 168.391 119.205 1.00 14.85 175 LYS C O 1
ATOM 5403 N N . ALA C 1 176 ? 273.228 168.392 117.920 1.00 13.36 176 ALA C N 1
ATOM 5404 C CA . ALA C 1 176 ? 273.082 169.838 118.001 1.00 13.36 176 ALA C CA 1
ATOM 5405 C C . ALA C 1 176 ? 272.847 170.284 119.434 1.00 13.36 176 ALA C C 1
ATOM 5406 O O . ALA C 1 176 ? 273.410 171.286 119.875 1.00 13.36 176 ALA C O 1
ATOM 5408 N N . TYR C 1 177 ? 272.024 169.547 120.179 1.00 13.07 177 TYR C N 1
ATOM 5409 C CA . TYR C 1 177 ? 271.761 169.903 121.568 1.00 13.07 177 TYR C CA 1
ATOM 5410 C C . TYR C 1 177 ? 273.036 169.865 122.400 1.00 13.07 177 TYR C C 1
ATOM 5411 O O . TYR C 1 177 ? 273.331 170.802 123.151 1.00 13.07 177 TYR C O 1
ATOM 5420 N N . ASP C 1 178 ? 273.798 168.778 122.291 1.00 14.30 178 ASP C N 1
ATOM 5421 C CA . ASP C 1 178 ? 274.988 168.644 123.120 1.00 14.30 178 ASP C CA 1
ATOM 5422 C C . ASP C 1 178 ? 276.036 169.687 122.755 1.00 14.30 178 ASP C C 1
ATOM 5423 O O . ASP C 1 178 ? 276.641 170.306 123.641 1.00 14.30 178 ASP C O 1
ATOM 5428 N N . ASP C 1 179 ? 276.236 169.924 121.457 1.00 14.70 179 ASP C N 1
ATOM 5429 C CA . ASP C 1 179 ? 277.195 170.936 121.038 1.00 14.70 179 ASP C CA 1
ATOM 5430 C C . ASP C 1 179 ? 276.762 172.331 121.468 1.00 14.70 179 ASP C C 1
ATOM 5431 O O . ASP C 1 179 ? 277.592 173.129 121.906 1.00 14.70 179 ASP C O 1
ATOM 5436 N N . LEU C 1 180 ? 275.471 172.646 121.357 1.00 13.69 180 LEU C N 1
ATOM 5437 C CA . LEU C 1 180 ? 275.008 173.966 121.755 1.00 13.69 180 LEU C CA 1
ATOM 5438 C C . LEU C 1 180 ? 275.168 174.183 123.250 1.00 13.69 180 LEU C C 1
ATOM 5439 O O . LEU C 1 180 ? 275.603 175.254 123.682 1.00 13.69 180 LEU C O 1
ATOM 5444 N N . PHE C 1 181 ? 274.836 173.182 124.058 1.00 13.16 181 PHE C N 1
ATOM 5445 C CA . PHE C 1 181 ? 274.886 173.398 125.492 1.00 13.16 181 PHE C CA 1
ATOM 5446 C C . PHE C 1 181 ? 276.275 173.197 126.080 1.00 13.16 181 PHE C C 1
ATOM 5447 O O . PHE C 1 181 ? 276.476 173.511 127.253 1.00 13.16 181 PHE C O 1
ATOM 5455 N N . ALA C 1 182 ? 277.243 172.731 125.296 1.00 14.69 182 ALA C N 1
ATOM 5456 C CA . ALA C 1 182 ? 278.629 172.779 125.739 1.00 14.69 182 ALA C CA 1
ATOM 5457 C C . ALA C 1 182 ? 279.388 174.007 125.247 1.00 14.69 182 ALA C C 1
ATOM 5458 O O . ALA C 1 182 ? 280.447 174.318 125.798 1.00 14.69 182 ALA C O 1
ATOM 5460 N N . ALA C 1 183 ? 278.873 174.718 124.251 1.00 14.98 183 ALA 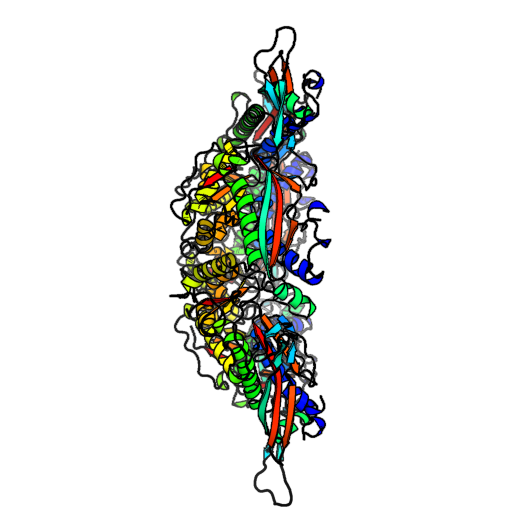C N 1
ATOM 5461 C CA . ALA C 1 183 ? 279.661 175.705 123.526 1.00 14.98 183 ALA C CA 1
ATOM 5462 C C . ALA C 1 183 ? 279.791 177.021 124.280 1.00 14.98 183 ALA C C 1
ATOM 5463 O O . ALA C 1 183 ? 278.851 177.487 124.927 1.00 14.98 183 ALA C O 1
ATOM 5465 N N . THR C 1 184 ? 280.970 177.623 124.181 1.00 17.10 184 THR C N 1
ATOM 5466 C CA . THR C 1 184 ? 281.212 178.973 124.660 1.00 17.10 184 THR C CA 1
ATOM 5467 C C . THR C 1 184 ? 281.872 179.775 123.553 1.00 17.10 184 THR C C 1
ATOM 5468 O O . THR C 1 184 ? 282.653 179.239 122.765 1.00 17.10 184 THR C O 1
ATOM 5472 N N . GLN C 1 185 ? 281.533 181.053 123.483 1.00 19.35 185 GLN C N 1
ATOM 5473 C CA . GLN C 1 185 ? 282.183 182.001 122.587 1.00 19.35 185 GLN C CA 1
ATOM 5474 C C . GLN C 1 185 ? 282.890 183.020 123.464 1.00 19.35 185 GLN C C 1
ATOM 5475 O O . GLN C 1 185 ? 282.238 183.862 124.087 1.00 19.35 185 GLN C O 1
ATOM 5481 N N . ASP C 1 186 ? 284.219 182.924 123.527 1.00 19.79 186 ASP C N 1
ATOM 5482 C CA . ASP C 1 186 ? 285.032 183.725 124.444 1.00 19.79 186 ASP C CA 1
ATOM 5483 C C . ASP C 1 186 ? 284.531 183.593 125.877 1.00 19.79 186 ASP C C 1
ATOM 5484 O O . ASP C 1 186 ? 284.416 184.571 126.614 1.00 19.79 186 ASP C O 1
ATOM 5489 N N . GLY C 1 187 ? 284.211 182.362 126.267 1.00 18.12 187 GLY C N 1
ATOM 5490 C CA . GLY C 1 187 ? 283.742 182.055 127.589 1.00 18.12 187 GLY C CA 1
ATOM 5491 C C . GLY C 1 187 ? 282.250 182.203 127.791 1.00 18.12 187 GLY C C 1
ATOM 5492 O O . GLY C 1 187 ? 281.688 181.532 128.657 1.00 18.12 187 GLY C O 1
ATOM 5493 N N . TYR C 1 188 ? 281.603 183.068 127.031 1.00 16.53 188 TYR C N 1
ATOM 5494 C CA . TYR C 1 188 ? 280.169 183.272 127.183 1.00 16.53 188 TYR C CA 1
ATOM 5495 C C . TYR C 1 188 ? 279.410 182.103 126.564 1.00 16.53 188 TYR C C 1
ATOM 5496 O O . TYR C 1 188 ? 279.682 181.734 125.422 1.00 16.53 188 TYR C O 1
ATOM 5505 N N . PRO C 1 189 ? 278.467 181.497 127.282 1.00 15.68 189 PRO C N 1
ATOM 5506 C CA . PRO C 1 189 ? 277.778 180.314 126.747 1.00 15.68 189 PRO C CA 1
ATOM 5507 C C . PRO C 1 189 ? 276.806 180.688 125.636 1.00 15.68 189 PRO C C 1
ATOM 5508 O O . PRO C 1 189 ? 275.956 181.562 125.802 1.00 15.68 189 PRO C O 1
ATOM 5512 N N . VAL C 1 190 ? 276.934 179.997 124.505 1.00 15.12 190 VAL C N 1
ATOM 5513 C CA . VAL C 1 190 ? 276.110 180.282 123.334 1.00 15.12 190 VAL C CA 1
ATOM 5514 C C . VAL C 1 190 ? 274.642 179.990 123.618 1.00 15.12 190 VAL C C 1
ATOM 5515 O O . VAL C 1 190 ? 273.748 180.714 123.161 1.00 15.12 190 VAL C O 1
ATOM 5519 N N . ALA C 1 191 ? 274.371 178.931 124.382 1.00 14.81 191 ALA C N 1
ATOM 5520 C CA . ALA C 1 191 ? 272.994 178.550 124.658 1.00 14.81 191 ALA C CA 1
ATOM 5521 C C . ALA C 1 191 ? 272.243 179.644 125.404 1.00 14.81 191 ALA C C 1
ATOM 5522 O O . ALA C 1 191 ? 271.028 179.761 125.255 1.00 14.81 191 ALA C O 1
ATOM 5524 N N . LYS C 1 192 ? 272.945 180.472 126.176 1.00 17.42 192 LYS C N 1
ATOM 5525 C CA . LYS C 1 192 ? 272.302 181.588 126.864 1.00 17.42 192 LYS C CA 1
ATOM 5526 C C . LYS C 1 192 ? 271.743 182.606 125.873 1.00 17.42 192 LYS C C 1
ATOM 5527 O O . LYS C 1 192 ? 270.577 183.017 125.964 1.00 17.42 192 LYS C O 1
ATOM 5533 N N . GLN C 1 193 ? 272.565 183.011 124.906 1.00 16.54 193 GLN C N 1
ATOM 5534 C CA . GLN C 1 193 ? 272.109 183.921 123.863 1.00 16.54 193 GLN C CA 1
ATOM 5535 C C . GLN C 1 193 ? 270.968 183.310 123.058 1.00 16.54 193 GLN C C 1
ATOM 5536 O O . GLN C 1 193 ? 269.945 183.965 122.797 1.00 16.54 193 GLN C O 1
ATOM 5542 N N . VAL C 1 194 ? 271.116 182.039 122.679 1.00 15.57 194 VAL C N 1
ATOM 5543 C CA . VAL C 1 194 ? 270.086 181.379 121.885 1.00 15.57 194 VAL C CA 1
ATOM 5544 C C . VAL C 1 194 ? 268.770 181.339 122.653 1.00 15.57 194 VAL C C 1
ATOM 5545 O O . VAL C 1 194 ? 267.706 181.647 122.108 1.00 15.57 194 VAL C O 1
ATOM 5549 N N . GLN C 1 195 ? 268.825 180.981 123.937 1.00 17.23 195 GLN C N 1
ATOM 5550 C CA . GLN C 1 195 ? 267.622 180.945 124.755 1.00 17.23 195 GLN C CA 1
ATOM 5551 C C . GLN C 1 195 ? 266.982 182.315 124.863 1.00 17.23 195 GLN C C 1
ATOM 5552 O O . GLN C 1 195 ? 265.756 182.419 124.957 1.00 17.23 195 GLN C O 1
ATOM 5558 N N . ARG C 1 196 ? 267.786 183.376 124.862 1.00 18.14 196 ARG C N 1
ATOM 5559 C CA . ARG C 1 196 ? 267.181 184.700 124.817 1.00 18.14 196 ARG C CA 1
ATOM 5560 C C . ARG C 1 196 ? 266.485 184.961 123.485 1.00 18.14 196 ARG C C 1
ATOM 5561 O O . ARG C 1 196 ? 265.532 185.742 123.436 1.00 18.14 196 ARG C O 1
ATOM 5569 N N . LEU C 1 197 ? 266.916 184.307 122.404 1.00 16.84 197 LEU C N 1
ATOM 5570 C CA . LEU C 1 197 ? 266.283 184.561 121.110 1.00 16.84 197 LEU C CA 1
ATOM 5571 C C . LEU C 1 197 ? 264.993 183.776 120.845 1.00 16.84 197 LEU C C 1
ATOM 5572 O O . LEU C 1 197 ? 264.350 184.038 119.828 1.00 16.84 197 LEU C O 1
ATOM 5577 N N . VAL C 1 198 ? 264.586 182.833 121.698 1.00 19.82 198 VAL C N 1
ATOM 5578 C CA . VAL C 1 198 ? 263.429 181.987 121.387 1.00 19.82 198 VAL C CA 1
ATOM 5579 C C . VAL C 1 198 ? 262.445 181.937 122.549 1.00 19.82 198 VAL C C 1
ATOM 5580 O O . VAL C 1 198 ? 262.592 182.670 123.531 1.00 19.82 198 VAL C O 1
ATOM 5584 N N . VAL C 1 199 ? 261.419 181.082 122.427 1.00 25.17 199 VAL C N 1
ATOM 5585 C CA . VAL C 1 199 ? 260.467 180.863 123.515 1.00 25.17 199 VAL C CA 1
ATOM 5586 C C . VAL C 1 199 ? 261.203 180.426 124.774 1.00 25.17 199 VAL C C 1
ATOM 5587 O O . VAL C 1 199 ? 262.153 179.635 124.723 1.00 25.17 199 VAL C O 1
ATOM 5591 N N . ASP C 1 200 ? 260.747 180.933 125.925 1.00 33.16 200 ASP C N 1
ATOM 5592 C CA . ASP C 1 200 ? 261.553 180.921 127.142 1.00 33.16 200 ASP C CA 1
ATOM 5593 C C . ASP C 1 200 ? 261.619 179.567 127.835 1.00 33.16 200 ASP C C 1
ATOM 5594 O O . ASP C 1 200 ? 262.392 179.424 128.787 1.00 33.16 200 ASP C O 1
ATOM 5599 N N . GLY C 1 201 ? 260.849 178.579 127.398 1.00 30.74 201 GLY C N 1
ATOM 5600 C CA . GLY C 1 201 ? 260.904 177.275 128.010 1.00 30.74 201 GLY C CA 1
ATOM 5601 C C . GLY C 1 201 ? 262.234 176.593 127.759 1.00 30.74 201 GLY C C 1
ATOM 5602 O O . GLY C 1 201 ? 263.060 177.069 126.975 1.00 30.74 201 GLY C O 1
ATOM 5603 N N . PRO C 1 202 ? 262.481 175.477 128.441 1.00 27.82 202 PRO C N 1
ATOM 5604 C CA . PRO C 1 202 ? 263.678 174.686 128.133 1.00 27.82 202 PRO C CA 1
ATOM 5605 C C . PRO C 1 202 ? 263.627 174.187 126.699 1.00 27.82 202 PRO C C 1
ATOM 5606 O O . PRO C 1 202 ? 262.588 173.726 126.224 1.00 27.82 202 PRO C O 1
ATOM 5610 N N . LEU C 1 203 ? 264.761 174.287 126.009 1.00 20.54 203 LEU C N 1
ATOM 5611 C CA . LEU C 1 203 ? 264.825 173.866 124.616 1.00 20.54 203 LEU C CA 1
ATOM 5612 C C . LEU C 1 203 ? 264.581 172.371 124.517 1.00 20.54 203 LEU C C 1
ATOM 5613 O O . LEU C 1 203 ? 265.121 171.585 125.299 1.00 20.54 203 LEU C O 1
ATOM 5618 N N . VAL C 1 204 ? 263.761 171.975 123.558 1.00 15.19 204 VAL C N 1
ATOM 5619 C CA . VAL C 1 204 ? 263.414 170.570 123.417 1.00 15.19 204 VAL C CA 1
ATOM 5620 C C . VAL C 1 204 ? 264.557 169.841 122.727 1.00 15.19 204 VAL C C 1
ATOM 5621 O O . VAL C 1 204 ? 265.033 170.256 121.663 1.00 15.19 204 VAL C O 1
ATOM 5625 N N . ARG C 1 205 ? 265.020 168.776 123.365 1.00 13.75 205 ARG C N 1
ATOM 5626 C CA . ARG C 1 205 ? 265.949 167.821 122.788 1.00 13.75 205 ARG C CA 1
ATOM 5627 C C . ARG C 1 205 ? 265.132 166.673 122.212 1.00 13.75 205 ARG C C 1
ATOM 5628 O O . ARG C 1 205 ? 264.444 165.967 122.952 1.00 13.75 205 ARG C O 1
ATOM 5636 N N . ALA C 1 206 ? 265.183 166.507 120.900 1.00 12.73 206 ALA C N 1
ATOM 5637 C CA . ALA C 1 206 ? 264.439 165.474 120.193 1.00 12.73 206 ALA C CA 1
ATOM 5638 C C . ALA C 1 206 ? 265.430 164.445 119.670 1.00 12.73 206 ALA C C 1
ATOM 5639 O O . ALA C 1 206 ? 266.210 164.734 118.759 1.00 12.73 206 ALA C O 1
ATOM 5641 N N . ASN C 1 207 ? 265.383 163.241 120.238 1.00 13.42 207 ASN C N 1
ATOM 5642 C CA . ASN C 1 207 ? 266.338 162.199 119.879 1.00 13.42 207 ASN C CA 1
ATOM 5643 C C . ASN C 1 207 ? 266.166 161.731 118.439 1.00 13.42 207 ASN C C 1
ATOM 5644 O O . ASN C 1 207 ? 267.144 161.335 117.801 1.00 13.42 207 ASN C O 1
ATOM 5649 N N . ALA C 1 208 ? 264.947 161.779 117.908 1.00 12.33 208 ALA C N 1
ATOM 5650 C CA . ALA C 1 208 ? 264.669 161.290 116.565 1.00 12.33 208 ALA C CA 1
ATOM 5651 C C . ALA C 1 208 ? 264.929 162.317 115.470 1.00 12.33 208 ALA C C 1
ATOM 5652 O O . ALA C 1 208 ? 264.891 161.957 114.293 1.00 12.33 208 ALA C O 1
ATOM 5654 N N . LEU C 1 209 ? 265.204 163.569 115.817 1.00 11.74 209 LEU C N 1
ATOM 5655 C CA . LEU C 1 209 ? 265.372 164.628 114.832 1.00 11.74 209 LEU C CA 1
ATOM 5656 C C . LEU C 1 209 ? 266.825 164.732 114.389 1.00 11.74 209 LEU C C 1
ATOM 5657 O O . LEU C 1 209 ? 267.734 164.750 115.221 1.00 11.74 209 LEU C O 1
ATOM 5662 N N . ALA C 1 210 ? 267.038 164.805 113.080 1.00 12.31 210 ALA C N 1
ATOM 5663 C CA . ALA C 1 210 ? 268.352 165.087 112.520 1.00 12.31 210 ALA C CA 1
ATOM 5664 C C . ALA C 1 210 ? 268.558 166.595 112.412 1.00 12.31 210 ALA C C 1
ATOM 5665 O O . ALA C 1 210 ? 267.692 167.308 111.900 1.00 12.31 210 ALA C O 1
ATOM 5667 N N . GLY C 1 211 ? 269.694 167.073 112.900 1.00 12.21 211 GLY C N 1
ATOM 5668 C CA . GLY C 1 211 ? 269.977 168.498 112.827 1.00 12.21 211 GLY C CA 1
ATOM 5669 C C . GLY C 1 211 ? 269.174 169.278 113.847 1.00 12.21 211 GLY C C 1
ATOM 5670 O O . GLY C 1 211 ? 269.088 168.907 115.019 1.00 12.21 211 GLY C O 1
ATOM 5671 N N . ALA C 1 212 ? 268.584 170.384 113.405 1.00 10.90 212 ALA C N 1
ATOM 5672 C CA . ALA C 1 212 ? 267.780 171.230 114.268 1.00 10.90 212 ALA C CA 1
ATOM 5673 C C . ALA C 1 212 ? 266.572 171.727 113.491 1.00 10.90 212 ALA C C 1
ATOM 5674 O O . ALA C 1 212 ? 266.444 171.511 112.290 1.00 10.90 212 ALA C O 1
ATOM 5676 N N . LEU C 1 213 ? 265.690 172.424 114.190 1.00 10.30 213 LEU C N 1
ATOM 5677 C CA . LEU C 1 213 ? 264.404 172.801 113.637 1.00 10.30 213 LEU C CA 1
ATOM 5678 C C . LEU C 1 213 ? 263.928 174.078 114.302 1.00 10.30 213 LEU C C 1
ATOM 5679 O O . LEU C 1 213 ? 264.049 174.231 115.514 1.00 10.30 213 LEU C O 1
ATOM 5684 N N . VAL C 1 214 ? 263.384 174.991 113.514 1.00 10.07 214 VAL C N 1
ATOM 5685 C CA . VAL C 1 214 ? 262.704 176.164 114.044 1.00 10.07 214 VAL C CA 1
ATOM 5686 C C . VAL C 1 214 ? 261.258 176.079 113.591 1.00 10.07 214 VAL C C 1
ATOM 5687 O O . VAL C 1 214 ? 260.987 175.971 112.394 1.00 10.07 214 VAL C O 1
ATOM 5691 N N . MET C 1 215 ? 260.331 176.108 114.534 1.00 11.96 215 MET C N 1
ATOM 5692 C CA . MET C 1 215 ? 258.937 175.944 114.163 1.00 11.96 215 MET C CA 1
ATOM 5693 C C . MET C 1 215 ? 258.070 176.903 114.958 1.00 11.96 215 MET C C 1
ATOM 5694 O O . MET C 1 215 ? 258.429 177.332 116.050 1.00 11.96 215 MET C O 1
ATOM 5699 N N . SER C 1 216 ? 256.925 177.245 114.389 1.00 13.05 216 SER C N 1
ATOM 5700 C CA . SER C 1 216 ? 255.977 178.102 115.075 1.00 13.05 216 SER C CA 1
ATOM 5701 C C . SER C 1 216 ? 255.244 177.339 116.172 1.00 13.05 216 SER C C 1
ATOM 5702 O O . SER C 1 216 ? 254.941 176.155 116.032 1.00 13.05 216 SER C O 1
ATOM 5705 N N . MET C 1 217 ? 254.961 178.037 117.270 1.00 14.59 217 MET C N 1
ATOM 5706 C CA . MET C 1 217 ? 254.166 177.522 118.374 1.00 14.59 217 MET C CA 1
ATOM 5707 C C . MET C 1 217 ? 252.798 178.183 118.460 1.00 14.59 217 MET C C 1
ATOM 5708 O O . MET C 1 217 ? 252.130 178.075 119.490 1.00 14.59 217 MET C O 1
ATOM 5713 N N . ARG C 1 218 ? 252.368 178.876 117.405 1.00 13.12 218 ARG C N 1
ATOM 5714 C CA . ARG C 1 218 ? 251.067 179.533 117.441 1.00 13.12 218 ARG C CA 1
ATOM 5715 C C . ARG C 1 218 ? 249.929 178.529 117.575 1.00 13.12 218 ARG C C 1
ATOM 5716 O O . ARG C 1 218 ? 248.874 178.860 118.122 1.00 13.12 218 ARG C O 1
ATOM 5724 N N . GLY C 1 219 ? 250.130 177.304 117.112 1.00 11.29 219 GLY C N 1
ATOM 5725 C CA . GLY C 1 219 ? 249.098 176.294 117.115 1.00 11.29 219 GLY C CA 1
ATOM 5726 C C . GLY C 1 219 ? 248.414 176.175 115.764 1.00 11.29 219 GLY C C 1
ATOM 5727 O O . GLY C 1 219 ? 248.394 177.102 114.954 1.00 11.29 219 GLY C O 1
ATOM 5728 N N . GLY C 1 220 ? 247.855 174.997 115.516 1.00 10.34 220 GLY C N 1
ATOM 5729 C CA . GLY C 1 220 ? 247.099 174.749 114.311 1.00 10.34 220 GLY C CA 1
ATOM 5730 C C . GLY C 1 220 ? 247.900 174.377 113.090 1.00 10.34 220 GLY C C 1
ATOM 5731 O O . GLY C 1 220 ? 247.325 174.290 112.005 1.00 10.34 220 GLY C O 1
ATOM 5732 N N . ASP C 1 221 ? 249.203 174.155 113.216 1.00 10.45 221 ASP C N 1
ATOM 5733 C CA . ASP C 1 221 ? 250.013 173.783 112.065 1.00 10.45 221 ASP C CA 1
ATOM 5734 C C . ASP C 1 221 ? 250.348 172.303 112.016 1.00 10.45 221 ASP C C 1
ATOM 5735 O O . ASP C 1 221 ? 250.570 171.768 110.930 1.00 10.45 221 ASP C O 1
ATOM 5740 N N . TYR C 1 222 ? 250.392 171.641 113.164 1.00 8.86 222 TYR C N 1
ATOM 5741 C CA . TYR C 1 222 ? 250.859 170.269 113.287 1.00 8.86 222 TYR C CA 1
ATOM 5742 C C . TYR C 1 222 ? 249.978 169.569 114.300 1.00 8.86 222 TYR C C 1
ATOM 5743 O O . TYR C 1 222 ? 249.829 170.046 115.424 1.00 8.86 222 TYR C O 1
ATOM 5752 N N . GLU C 1 223 ? 249.388 168.449 113.912 1.00 8.61 223 GLU C N 1
ATOM 5753 C CA . GLU C 1 223 ? 248.342 167.841 114.716 1.00 8.61 223 GLU C CA 1
ATOM 5754 C C . GLU C 1 223 ? 248.583 166.345 114.819 1.00 8.61 223 GLU C C 1
ATOM 5755 O O . GLU C 1 223 ? 248.557 165.635 113.814 1.00 8.61 223 GLU C O 1
ATOM 5761 N N . LEU C 1 224 ? 248.824 165.873 116.028 1.00 7.39 224 LEU C N 1
ATOM 5762 C CA . LEU C 1 224 ? 248.917 164.453 116.317 1.00 7.39 224 LEU C CA 1
ATOM 5763 C C . LEU C 1 224 ? 247.585 163.999 116.895 1.00 7.39 224 LEU C C 1
ATOM 5764 O O . LEU C 1 224 ? 247.140 164.525 117.914 1.00 7.39 224 LEU C O 1
ATOM 5769 N N . THR C 1 225 ? 246.947 163.041 116.244 1.00 6.69 225 THR C N 1
ATOM 5770 C CA . THR C 1 225 ? 245.702 162.476 116.732 1.00 6.69 225 THR C CA 1
ATOM 5771 C C . THR C 1 225 ? 245.983 161.110 117.328 1.00 6.69 225 THR C C 1
ATOM 5772 O O . THR C 1 225 ? 246.603 160.261 116.683 1.00 6.69 225 THR C O 1
ATOM 5776 N N . VAL C 1 226 ? 245.522 160.897 118.547 1.00 6.92 226 VAL C N 1
ATOM 5777 C CA . VAL C 1 226 ? 245.689 159.617 119.211 1.00 6.92 226 VAL C CA 1
ATOM 5778 C C . VAL C 1 226 ? 244.328 158.955 119.348 1.00 6.92 226 VAL C C 1
ATOM 5779 O O . VAL C 1 226 ? 243.344 159.594 119.728 1.00 6.92 226 VAL C O 1
ATOM 5783 N N . GLY C 1 227 ? 244.283 157.666 119.042 1.00 6.87 227 GLY C N 1
ATOM 5784 C CA . GLY C 1 227 ? 243.121 156.838 119.252 1.00 6.87 227 GLY C CA 1
ATOM 5785 C C . GLY C 1 227 ? 243.324 156.138 120.571 1.00 6.87 227 GLY C C 1
ATOM 5786 O O . GLY C 1 227 ? 242.985 156.684 121.619 1.00 6.87 227 GLY C O 1
ATOM 5787 N N . GLN C 1 228 ? 243.842 154.922 120.544 1.00 7.15 228 GLN C N 1
ATOM 5788 C CA . GLN C 1 228 ? 244.303 154.296 121.770 1.00 7.15 228 GLN C CA 1
ATOM 5789 C C . GLN C 1 228 ? 245.653 154.888 122.155 1.00 7.15 228 GLN C C 1
ATOM 5790 O O . GLN C 1 228 ? 246.605 154.831 121.376 1.00 7.15 228 GLN C O 1
ATOM 5796 N N . ASP C 1 229 ? 245.729 155.469 123.345 1.00 8.64 229 ASP C N 1
ATOM 5797 C CA . ASP C 1 229 ? 246.983 156.019 123.829 1.00 8.64 229 ASP C CA 1
ATOM 5798 C C . ASP C 1 229 ? 247.920 154.898 124.267 1.00 8.64 229 ASP C C 1
ATOM 5799 O O . ASP C 1 229 ? 247.525 153.741 124.398 1.00 8.64 229 ASP C O 1
ATOM 5804 N N . LEU C 1 230 ? 249.183 155.264 124.474 1.00 8.30 230 LEU C N 1
ATOM 5805 C CA . LEU C 1 230 ? 250.236 154.337 124.877 1.00 8.30 230 LEU C CA 1
ATOM 5806 C C . LEU C 1 230 ? 249.792 153.439 126.022 1.00 8.30 230 LEU C C 1
ATOM 5807 O O . LEU C 1 230 ? 249.410 153.915 127.089 1.00 8.30 230 LEU C O 1
ATOM 5812 N N . SER C 1 231 ? 249.828 152.134 125.781 1.00 6.89 231 SER C N 1
ATOM 5813 C CA . SER C 1 231 ? 249.297 151.149 126.707 1.00 6.89 231 SER C CA 1
ATOM 5814 C C . SER C 1 231 ? 250.218 149.944 126.734 1.00 6.89 231 SER C C 1
ATOM 5815 O O . SER C 1 231 ? 250.971 149.698 125.798 1.00 6.89 231 SER C O 1
ATOM 5818 N N . ILE C 1 232 ? 250.137 149.180 127.814 1.00 5.95 232 ILE C N 1
ATOM 5819 C CA . ILE C 1 232 ? 250.807 147.891 127.909 1.00 5.95 232 ILE C CA 1
ATOM 5820 C C . ILE C 1 232 ? 249.736 146.814 127.911 1.00 5.95 232 ILE C C 1
ATOM 5821 O O . ILE C 1 232 ? 248.836 146.821 128.754 1.00 5.95 232 ILE C O 1
ATOM 5826 N N . GLY C 1 233 ? 249.833 145.896 126.965 1.00 5.28 233 GLY C N 1
ATOM 5827 C CA . GLY C 1 233 ? 248.910 144.790 126.909 1.00 5.28 233 GLY C CA 1
ATOM 5828 C C . GLY C 1 233 ? 249.591 143.449 127.000 1.00 5.28 233 GLY C C 1
ATOM 5829 O O . GLY C 1 233 ? 250.798 143.344 126.803 1.00 5.28 233 GLY C O 1
ATOM 5830 N N . TYR C 1 234 ? 248.816 142.417 127.292 1.00 6.44 234 TYR C N 1
ATOM 5831 C CA . TYR C 1 234 ? 249.305 141.055 127.414 1.00 6.44 234 TYR C CA 1
ATOM 5832 C C . TYR C 1 234 ? 248.997 140.277 126.144 1.00 6.44 234 TYR C C 1
ATOM 5833 O O . TYR C 1 234 ? 247.898 140.376 125.601 1.00 6.44 234 TYR C O 1
ATOM 5842 N N . ALA C 1 235 ? 249.967 139.509 125.662 1.00 6.39 235 ALA C N 1
ATOM 5843 C CA . ALA C 1 235 ? 249.777 138.674 124.487 1.00 6.39 235 ALA C CA 1
ATOM 5844 C C . ALA C 1 235 ? 249.740 137.190 124.834 1.00 6.39 235 ALA C C 1
ATOM 5845 O O . ALA C 1 235 ? 248.757 136.516 124.532 1.00 6.39 235 ALA C O 1
ATOM 5847 N N . PHE C 1 236 ? 250.778 136.665 125.476 1.00 7.74 236 PHE C N 1
ATOM 5848 C CA . PHE C 1 236 ? 250.905 135.231 125.682 1.00 7.74 236 PHE C CA 1
ATOM 5849 C C . PHE C 1 236 ? 251.887 134.971 126.813 1.00 7.74 236 PHE C C 1
ATOM 5850 O O . PHE C 1 236 ? 252.636 135.854 127.225 1.00 7.74 236 PHE C O 1
ATOM 5858 N N . HIS C 1 237 ? 251.879 133.740 127.311 1.00 8.44 237 HIS C N 1
ATOM 5859 C CA . HIS C 1 237 ? 252.890 133.327 128.272 1.00 8.44 237 HIS C CA 1
ATOM 5860 C C . HIS C 1 237 ? 253.037 131.817 128.243 1.00 8.44 237 HIS C C 1
ATOM 5861 O O . HIS C 1 237 ? 252.109 131.096 127.882 1.00 8.44 237 HIS C O 1
ATOM 5868 N N . ASP C 1 238 ? 254.220 131.360 128.623 1.00 11.85 238 ASP C N 1
ATOM 5869 C CA . ASP C 1 238 ? 254.512 129.972 128.944 1.00 11.85 238 ASP C CA 1
ATOM 5870 C C . ASP C 1 238 ? 254.957 129.905 130.405 1.00 11.85 238 ASP C C 1
ATOM 5871 O O . ASP C 1 238 ? 254.742 130.836 131.182 1.00 11.85 238 ASP C O 1
ATOM 5876 N N . ARG C 1 239 ? 255.535 128.767 130.791 1.00 15.47 239 ARG C N 1
ATOM 5877 C CA . ARG C 1 239 ? 255.890 128.555 132.191 1.00 15.47 239 ARG C CA 1
ATOM 5878 C C . ARG C 1 239 ? 256.911 129.569 132.696 1.00 15.47 239 ARG C C 1
ATOM 5879 O O . ARG C 1 239 ? 256.885 129.930 133.876 1.00 15.47 239 ARG C O 1
ATOM 5887 N N . SER C 1 240 ? 257.803 130.048 131.835 1.00 12.78 240 SER C N 1
ATOM 5888 C CA . SER C 1 240 ? 258.892 130.909 132.277 1.00 12.78 240 SER C CA 1
ATOM 5889 C C . SER C 1 240 ? 258.831 132.336 131.750 1.00 12.78 240 SER C C 1
ATOM 5890 O O . SER C 1 240 ? 259.353 133.236 132.404 1.00 12.78 240 SER C O 1
ATOM 5893 N N . LYS C 1 241 ? 258.215 132.572 130.599 1.00 11.01 241 LYS C N 1
ATOM 5894 C CA . LYS C 1 241 ? 258.221 133.880 129.964 1.00 11.01 241 LYS C CA 1
ATOM 5895 C C . LYS C 1 241 ? 256.800 134.379 129.764 1.00 11.01 241 LYS C C 1
ATOM 5896 O O . LYS C 1 241 ? 255.880 133.593 129.545 1.00 11.01 241 LYS C O 1
ATOM 5902 N N . VAL C 1 242 ? 256.626 135.691 129.842 1.00 7.88 242 VAL C N 1
ATOM 5903 C CA . VAL C 1 242 ? 255.370 136.335 129.490 1.00 7.88 242 VAL C CA 1
ATOM 5904 C C . VAL C 1 242 ? 255.647 137.339 128.380 1.00 7.88 242 VAL C C 1
ATOM 5905 O O . VAL C 1 242 ? 256.637 138.077 128.427 1.00 7.88 242 VAL C O 1
ATOM 5909 N N . GLU C 1 243 ? 254.797 137.330 127.362 1.00 7.19 243 GLU C N 1
ATOM 5910 C CA . GLU C 1 243 ? 254.908 138.236 126.227 1.00 7.19 243 GLU C CA 1
ATOM 5911 C C . GLU C 1 243 ? 253.911 139.373 126.383 1.00 7.19 243 GLU C C 1
ATOM 5912 O O . GLU C 1 243 ? 252.708 139.140 126.505 1.00 7.19 243 GLU C O 1
ATOM 5918 N N . LEU C 1 244 ? 254.415 140.594 126.392 1.00 5.41 244 LEU C N 1
ATOM 5919 C CA . LEU C 1 244 ? 253.616 141.797 126.485 1.00 5.41 244 LEU C CA 1
ATOM 5920 C C . LEU C 1 244 ? 253.893 142.666 125.268 1.00 5.41 244 LEU C C 1
ATOM 5921 O O . LEU C 1 244 ? 254.751 142.365 124.446 1.00 5.41 244 LEU C O 1
ATOM 5926 N N . PHE C 1 245 ? 253.151 143.755 125.148 1.00 4.71 245 PHE C N 1
ATOM 5927 C CA . PHE C 1 245 ? 253.408 144.694 124.072 1.00 4.71 245 PHE C CA 1
ATOM 5928 C C . PHE C 1 245 ? 253.096 146.096 124.554 1.00 4.71 245 PHE C C 1
ATOM 5929 O O . PHE C 1 245 ? 252.319 146.298 125.486 1.00 4.71 245 PHE C O 1
ATOM 5937 N N . VAL C 1 246 ? 253.737 147.054 123.914 1.00 4.98 246 VAL C N 1
ATOM 5938 C CA . VAL C 1 246 ? 253.318 148.445 123.954 1.00 4.98 246 VAL C CA 1
ATOM 5939 C C . VAL C 1 246 ? 252.424 148.681 122.748 1.00 4.98 246 VAL C C 1
ATOM 5940 O O . VAL C 1 246 ? 252.767 148.292 121.632 1.00 4.98 246 VAL C O 1
ATOM 5944 N N . ALA C 1 247 ? 251.269 149.285 122.972 1.00 5.78 247 ALA C N 1
ATOM 5945 C CA . ALA C 1 247 ? 250.301 149.536 121.916 1.00 5.78 247 ALA C CA 1
ATOM 5946 C C . ALA C 1 247 ? 249.957 151.014 121.852 1.00 5.78 247 ALA C C 1
ATOM 5947 O O . ALA C 1 247 ? 249.834 151.678 122.882 1.00 5.78 247 ALA C O 1
ATOM 5949 N N . GLU C 1 248 ? 249.814 151.521 120.632 1.00 7.11 248 GLU C N 1
ATOM 5950 C CA . GLU C 1 248 ? 249.291 152.861 120.410 1.00 7.11 248 GLU C CA 1
ATOM 5951 C C . GLU C 1 248 ? 248.648 152.922 119.033 1.00 7.11 248 GLU C C 1
ATOM 5952 O O . GLU C 1 248 ? 249.115 152.288 118.094 1.00 7.11 248 GLU C O 1
ATOM 5958 N N . SER C 1 249 ? 247.587 153.703 118.905 1.00 5.75 249 SER C N 1
ATOM 5959 C CA . SER C 1 249 ? 247.047 154.031 117.593 1.00 5.75 249 SER C CA 1
ATOM 5960 C C . SER C 1 249 ? 247.082 155.540 117.419 1.00 5.75 249 SER C C 1
ATOM 5961 O O . SER C 1 249 ? 246.667 156.282 118.307 1.00 5.75 249 SER C O 1
ATOM 5964 N N . PHE C 1 250 ? 247.593 155.991 116.285 1.00 5.38 250 PHE C N 1
ATOM 5965 C CA . PHE C 1 250 ? 247.803 157.417 116.104 1.00 5.38 250 PHE C CA 1
ATOM 5966 C C . PHE C 1 250 ? 247.970 157.725 114.629 1.00 5.38 250 PHE C C 1
ATOM 5967 O O . PHE C 1 250 ? 248.242 156.845 113.815 1.00 5.38 250 PHE C O 1
ATOM 5975 N N . THR C 1 251 ? 247.828 159.003 114.309 1.00 5.76 251 THR C N 1
ATOM 5976 C CA . THR C 1 251 ? 248.312 159.521 113.041 1.00 5.76 251 THR C CA 1
ATOM 5977 C C . THR C 1 251 ? 248.768 160.957 113.254 1.00 5.76 251 THR C C 1
ATOM 5978 O O . THR C 1 251 ? 248.411 161.602 114.236 1.00 5.76 251 THR C O 1
ATOM 5982 N N . PHE C 1 252 ? 249.609 161.436 112.349 1.00 6.69 252 PHE C N 1
ATOM 5983 C CA . PHE C 1 252 ? 250.130 162.789 112.432 1.00 6.69 252 PHE C CA 1
ATOM 5984 C C . PHE C 1 252 ? 249.847 163.519 111.131 1.00 6.69 252 PHE C C 1
ATOM 5985 O O . PHE C 1 252 ? 250.083 162.981 110.049 1.00 6.69 252 PHE C O 1
ATOM 5993 N N . ARG C 1 253 ? 249.356 164.745 111.243 1.00 7.65 253 ARG C N 1
ATOM 5994 C CA . ARG C 1 253 ? 249.044 165.589 110.103 1.00 7.65 253 ARG C CA 1
ATOM 5995 C C . ARG C 1 253 ? 249.853 166.873 110.155 1.00 7.65 253 ARG C C 1
ATOM 5996 O O . ARG C 1 253 ? 249.976 167.504 111.207 1.00 7.65 253 ARG C O 1
ATOM 6004 N N . VAL C 1 254 ? 250.387 167.256 109.008 1.00 8.71 254 VAL C N 1
ATOM 6005 C CA . VAL C 1 254 ? 250.948 168.580 108.799 1.00 8.71 254 VAL C CA 1
ATOM 6006 C C . VAL C 1 254 ? 249.862 169.431 108.156 1.00 8.71 254 VAL C C 1
ATOM 6007 O O . VAL C 1 254 ? 249.521 169.241 106.987 1.00 8.71 254 VAL C O 1
ATOM 6011 N N . LEU C 1 255 ? 249.307 170.368 108.918 1.00 10.18 255 LEU C N 1
ATOM 6012 C CA . LEU C 1 255 ? 248.285 171.254 108.374 1.00 10.18 255 LEU C CA 1
ATOM 6013 C C . LEU C 1 255 ? 248.901 172.426 107.621 1.00 10.18 255 LEU C C 1
ATOM 6014 O O . LEU C 1 255 ? 248.391 172.826 106.573 1.00 10.18 255 LEU C O 1
ATOM 6019 N N . GLU C 1 256 ? 250.000 172.977 108.127 1.00 11.97 256 GLU C N 1
ATOM 6020 C CA . GLU C 1 256 ? 250.704 174.080 107.476 1.00 11.97 256 GLU C CA 1
ATOM 6021 C C . GLU C 1 256 ? 252.151 173.673 107.239 1.00 11.97 256 GLU C C 1
ATOM 6022 O O . GLU C 1 256 ? 252.982 173.761 108.157 1.00 11.97 256 GLU C O 1
ATOM 6028 N N . PRO C 1 257 ? 252.497 173.200 106.043 1.00 11.78 257 PRO C N 1
ATOM 6029 C CA . PRO C 1 257 ? 253.867 172.717 105.809 1.00 11.78 257 PRO C CA 1
ATOM 6030 C C . PRO C 1 257 ? 254.944 173.777 105.934 1.00 11.78 257 PRO C C 1
ATOM 6031 O O . PRO C 1 257 ? 256.097 173.426 106.197 1.00 11.78 257 PRO C O 1
ATOM 6035 N N . GLY C 1 258 ? 254.619 175.051 105.764 1.00 11.63 258 GLY C N 1
ATOM 6036 C CA . GLY C 1 258 ? 255.628 176.085 105.789 1.00 11.63 258 GLY C CA 1
ATOM 6037 C C . GLY C 1 258 ? 255.836 176.708 107.149 1.00 11.63 258 GLY C C 1
ATOM 6038 O O . GLY C 1 258 ? 256.388 177.802 107.250 1.00 11.63 258 GLY C O 1
ATOM 6039 N N . ALA C 1 259 ? 255.405 176.025 108.202 1.00 10.11 259 ALA C N 1
ATOM 6040 C CA . ALA C 1 259 ? 255.520 176.534 109.557 1.00 10.11 259 ALA C CA 1
ATOM 6041 C C . ALA C 1 259 ? 256.802 176.093 110.253 1.00 10.11 259 ALA C C 1
ATOM 6042 O O . ALA C 1 259 ? 256.968 176.362 111.441 1.00 10.11 259 ALA C O 1
ATOM 6044 N N . ALA C 1 260 ? 257.713 175.438 109.544 1.00 10.07 260 ALA C N 1
ATOM 6045 C CA . ALA C 1 260 ? 258.986 175.048 110.121 1.00 10.07 260 ALA C CA 1
ATOM 6046 C C . ALA C 1 260 ? 260.102 175.217 109.105 1.00 10.07 260 ALA C C 1
ATOM 6047 O O . ALA C 1 260 ? 259.887 175.123 107.898 1.00 10.07 260 ALA C O 1
ATOM 6049 N N . VAL C 1 261 ? 261.299 175.470 109.619 1.00 10.46 261 VAL C N 1
ATOM 6050 C CA . VAL C 1 261 ? 262.528 175.548 108.843 1.00 10.46 261 VAL C CA 1
ATOM 6051 C C . VAL C 1 261 ? 263.515 174.558 109.441 1.00 10.46 261 VAL C C 1
ATOM 6052 O O . VAL C 1 261 ? 263.699 174.518 110.660 1.00 10.46 261 VAL C O 1
ATOM 6056 N N . HIS C 1 262 ? 264.152 173.772 108.587 1.00 12.13 262 HIS C N 1
ATOM 6057 C CA . HIS C 1 262 ? 265.140 172.798 109.015 1.00 12.13 262 HIS C CA 1
ATOM 6058 C C . HIS C 1 262 ? 266.531 173.422 109.028 1.00 12.13 262 HIS C C 1
ATOM 6059 O O . HIS C 1 262 ? 266.917 174.107 108.081 1.00 12.13 262 HIS C O 1
ATOM 6066 N N . LEU C 1 263 ? 267.274 173.194 110.105 1.00 13.64 263 LEU C N 1
ATOM 6067 C CA . LEU C 1 263 ? 268.659 173.625 110.223 1.00 13.64 263 LEU C CA 1
ATOM 6068 C C . LEU C 1 263 ? 269.565 172.411 110.098 1.00 13.64 263 LEU C C 1
ATOM 6069 O O . LEU C 1 263 ? 269.372 171.415 110.797 1.00 13.64 263 LEU C O 1
ATOM 6074 N N . ARG C 1 264 ? 270.543 172.494 109.206 1.00 19.60 264 ARG C N 1
ATOM 6075 C CA . ARG C 1 264 ? 271.509 171.419 109.048 1.00 19.60 264 ARG C CA 1
ATOM 6076 C C . ARG C 1 264 ? 272.535 171.475 110.168 1.00 19.60 264 ARG C C 1
ATOM 6077 O O . ARG C 1 264 ? 273.038 172.544 110.513 1.00 19.60 264 ARG C O 1
ATOM 6085 N N . TYR C 1 265 ? 272.874 170.299 110.688 1.00 23.42 265 TYR C N 1
ATOM 6086 C CA . TYR C 1 265 ? 273.469 170.142 112.010 1.00 23.42 265 TYR C CA 1
ATOM 6087 C C . TYR C 1 265 ? 274.641 171.076 112.264 1.00 23.42 265 TYR C C 1
ATOM 6088 O O . TYR C 1 265 ? 275.428 171.378 111.363 1.00 23.42 265 TYR C O 1
ATOM 6097 N N . ALA C 1 266 ? 274.765 171.514 113.516 1.00 21.27 266 ALA C N 1
ATOM 6098 C CA . ALA C 1 266 ? 276.015 172.091 114.000 1.00 21.27 266 ALA C CA 1
ATOM 6099 C C . ALA C 1 266 ? 276.445 171.379 115.274 1.00 21.27 266 ALA C C 1
ATOM 6100 O O . ALA C 1 266 ? 275.780 170.439 115.712 1.00 21.27 266 ALA C O 1
ATOM 6103 N N . MET D 1 1 ? 231.069 198.204 109.043 1.00 16.83 1 MET D N 1
ATOM 6104 C CA . MET D 1 1 ? 229.720 197.754 109.382 1.00 16.83 1 MET D CA 1
ATOM 6105 C C . MET D 1 1 ? 228.973 197.206 108.163 1.00 16.83 1 MET D C 1
ATOM 6106 O O . MET D 1 1 ? 229.358 196.186 107.608 1.00 16.83 1 MET D O 1
ATOM 6111 N N . ASP D 1 2 ? 227.902 197.886 107.749 1.00 14.23 2 ASP D N 1
ATOM 6112 C CA . ASP D 1 2 ? 227.156 197.432 106.583 1.00 14.23 2 ASP D CA 1
ATOM 6113 C C . ASP D 1 2 ? 227.824 197.807 105.268 1.00 14.23 2 ASP D C 1
ATOM 6114 O O . ASP D 1 2 ? 227.426 197.287 104.225 1.00 14.23 2 ASP D O 1
ATOM 6119 N N . LEU D 1 3 ? 228.835 198.673 105.290 1.00 10.76 3 LEU D N 1
ATOM 6120 C CA . LEU D 1 3 ? 229.638 198.904 104.096 1.00 10.76 3 LEU D CA 1
ATOM 6121 C C . LEU D 1 3 ? 230.498 197.700 103.731 1.00 10.76 3 LEU D C 1
ATOM 6122 O O . LEU D 1 3 ? 230.952 197.606 102.589 1.00 10.76 3 LEU D O 1
ATOM 6127 N N . LEU D 1 4 ? 230.742 196.789 104.671 1.00 8.96 4 LEU D N 1
ATOM 6128 C CA . LEU D 1 4 ? 231.494 195.578 104.375 1.00 8.96 4 LEU D CA 1
ATOM 6129 C C . LEU D 1 4 ? 230.653 194.523 103.670 1.00 8.96 4 LEU D C 1
ATOM 6130 O O . LEU D 1 4 ? 231.218 193.672 102.982 1.00 8.96 4 LEU D O 1
ATOM 6135 N N . LYS D 1 5 ? 229.327 194.568 103.823 1.00 9.08 5 LYS D N 1
ATOM 6136 C CA . LYS D 1 5 ? 228.392 193.750 103.044 1.00 9.08 5 LYS D CA 1
ATOM 6137 C C . LYS D 1 5 ? 228.684 192.258 103.176 1.00 9.08 5 LYS D C 1
ATOM 6138 O O . LYS D 1 5 ? 228.602 191.508 102.206 1.00 9.08 5 LYS D O 1
ATOM 6144 N N . ARG D 1 6 ? 229.020 191.821 104.385 1.00 8.58 6 ARG D N 1
ATOM 6145 C CA . ARG D 1 6 ? 229.511 190.461 104.554 1.00 8.58 6 ARG D CA 1
ATOM 6146 C C . ARG D 1 6 ? 228.395 189.431 104.458 1.00 8.58 6 ARG D C 1
ATOM 6147 O O . ARG D 1 6 ? 228.645 188.290 104.060 1.00 8.58 6 ARG D O 1
ATOM 6155 N N . HIS D 1 7 ? 227.165 189.812 104.791 1.00 9.61 7 HIS D N 1
ATOM 6156 C CA . HIS D 1 7 ? 226.048 188.885 104.712 1.00 9.61 7 HIS D CA 1
ATOM 6157 C C . HIS D 1 7 ? 225.690 188.507 103.280 1.00 9.61 7 HIS D C 1
ATOM 6158 O O . HIS D 1 7 ? 224.935 187.556 103.086 1.00 9.61 7 HIS D O 1
ATOM 6165 N N . LEU D 1 8 ? 226.214 189.207 102.282 1.00 8.14 8 LEU D N 1
ATOM 6166 C CA . LEU D 1 8 ? 225.998 188.851 100.890 1.00 8.14 8 LEU D CA 1
ATOM 6167 C C . LEU D 1 8 ? 227.025 187.867 100.351 1.00 8.14 8 LEU D C 1
ATOM 6168 O O . LEU D 1 8 ? 226.872 187.399 99.222 1.00 8.14 8 LEU D O 1
ATOM 6173 N N . ALA D 1 9 ? 228.066 187.561 101.105 1.00 7.48 9 ALA D N 1
ATOM 6174 C CA . ALA D 1 9 ? 229.105 186.658 100.636 1.00 7.48 9 ALA D CA 1
ATOM 6175 C C . ALA D 1 9 ? 228.653 185.204 100.766 1.00 7.48 9 ALA D C 1
ATOM 6176 O O . ALA D 1 9 ? 227.965 184.851 101.723 1.00 7.48 9 ALA D O 1
ATOM 6178 N N . PRO D 1 10 ? 229.019 184.350 99.821 1.00 7.38 10 PRO D N 1
ATOM 6179 C CA . PRO D 1 10 ? 228.740 182.908 99.928 1.00 7.38 10 PRO D CA 1
ATOM 6180 C C . PRO D 1 10 ? 229.730 182.188 100.840 1.00 7.38 10 PRO D C 1
ATOM 6181 O O . PRO D 1 10 ? 230.437 181.274 100.432 1.00 7.38 10 PRO D O 1
ATOM 6185 N N . ILE D 1 11 ? 229.786 182.620 102.093 1.00 7.71 11 ILE D N 1
ATOM 6186 C CA . ILE D 1 11 ? 230.780 182.180 103.061 1.00 7.71 11 ILE D CA 1
ATOM 6187 C C . ILE D 1 11 ? 230.049 181.792 104.338 1.00 7.71 11 ILE D C 1
ATOM 6188 O O . ILE D 1 11 ? 229.238 182.568 104.848 1.00 7.71 11 ILE D O 1
ATOM 6193 N N . VAL D 1 12 ? 230.326 180.598 104.850 1.00 8.63 12 VAL D N 1
ATOM 6194 C CA . VAL D 1 12 ? 229.696 180.134 106.085 1.00 8.63 12 VAL D CA 1
ATOM 6195 C C . VAL D 1 12 ? 230.337 180.844 107.274 1.00 8.63 12 VAL D C 1
ATOM 6196 O O . VAL D 1 12 ? 231.466 181.335 107.163 1.00 8.63 12 VAL D O 1
ATOM 6200 N N . PRO D 1 13 ? 229.649 180.947 108.413 1.00 9.23 13 PRO D N 1
ATOM 6201 C CA . PRO D 1 13 ? 230.200 181.709 109.547 1.00 9.23 13 PRO D CA 1
ATOM 6202 C C . PRO D 1 13 ? 231.555 181.235 110.049 1.00 9.23 13 PRO D C 1
ATOM 6203 O O . PRO D 1 13 ? 232.374 182.066 110.461 1.00 9.23 13 PRO D O 1
ATOM 6207 N N . ASP D 1 14 ? 231.819 179.929 110.041 1.00 10.19 14 ASP D N 1
ATOM 6208 C CA . ASP D 1 14 ? 233.116 179.447 110.496 1.00 10.19 14 ASP D CA 1
ATOM 6209 C C . ASP D 1 14 ? 234.229 179.780 109.516 1.00 10.19 14 ASP D C 1
ATOM 6210 O O . ASP D 1 14 ? 235.367 179.996 109.935 1.00 10.19 14 ASP D O 1
ATOM 6215 N N . ALA D 1 15 ? 233.927 179.855 108.221 1.00 8.22 15 ALA D N 1
ATOM 6216 C CA . ALA D 1 15 ? 234.926 180.332 107.275 1.00 8.22 15 ALA D CA 1
ATOM 6217 C C . ALA D 1 15 ? 235.190 181.825 107.448 1.00 8.22 15 ALA D C 1
ATOM 6218 O O . ALA D 1 15 ? 236.327 182.268 107.280 1.00 8.22 15 ALA D O 1
ATOM 6220 N N . TRP D 1 16 ? 234.165 182.606 107.796 1.00 7.95 16 TRP D N 1
ATOM 6221 C CA . TRP D 1 16 ? 234.385 184.008 108.135 1.00 7.95 16 TRP D CA 1
ATOM 6222 C C . TRP D 1 16 ? 235.284 184.138 109.353 1.00 7.95 16 TRP D C 1
ATOM 6223 O O . TRP D 1 16 ? 236.183 184.984 109.381 1.00 7.95 16 TRP D O 1
ATOM 6234 N N . SER D 1 17 ? 235.054 183.301 110.368 1.00 9.70 17 SER D N 1
ATOM 6235 C CA . SER D 1 17 ? 235.925 183.293 111.536 1.00 9.70 17 SER D CA 1
ATOM 6236 C C . SER D 1 17 ? 237.352 182.918 111.167 1.00 9.70 17 SER D C 1
ATOM 6237 O O . SER D 1 17 ? 238.300 183.505 111.688 1.00 9.70 17 SER D O 1
ATOM 6240 N N . ALA D 1 18 ? 237.527 181.937 110.282 1.00 9.31 18 ALA D N 1
ATOM 6241 C CA . ALA D 1 18 ? 238.874 181.559 109.867 1.00 9.31 18 ALA D CA 1
ATOM 6242 C C . ALA D 1 18 ? 239.579 182.701 109.137 1.00 9.31 18 ALA D C 1
ATOM 6243 O O . ALA D 1 18 ? 240.757 182.972 109.393 1.00 9.31 18 ALA D O 1
ATOM 6245 N N . ILE D 1 19 ? 238.871 183.388 108.238 1.00 8.61 19 ILE D N 1
ATOM 6246 C CA . ILE D 1 19 ? 239.451 184.525 107.525 1.00 8.61 19 ILE D CA 1
ATOM 6247 C C . ILE D 1 19 ? 239.849 185.625 108.504 1.00 8.61 19 ILE D C 1
ATOM 6248 O O . ILE D 1 19 ? 240.957 186.177 108.435 1.00 8.61 19 ILE D O 1
ATOM 6253 N N . ASP D 1 20 ? 238.953 185.949 109.439 1.00 10.30 20 ASP D N 1
ATOM 6254 C CA . ASP D 1 20 ? 239.227 187.008 110.400 1.00 10.30 20 ASP D CA 1
ATOM 6255 C C . ASP D 1 20 ? 240.399 186.648 111.301 1.00 10.30 20 ASP D C 1
ATOM 6256 O O . ASP D 1 20 ? 241.241 187.496 111.597 1.00 10.30 20 ASP D O 1
ATOM 6261 N N . GLU D 1 21 ? 240.462 185.393 111.751 1.00 12.38 21 GLU D N 1
ATOM 6262 C CA . GLU D 1 21 ? 241.566 184.934 112.584 1.00 12.38 21 GLU D CA 1
ATOM 6263 C C . GLU D 1 21 ? 242.893 185.035 111.848 1.00 12.38 21 GLU D C 1
ATOM 6264 O O . GLU D 1 21 ? 243.894 185.492 112.415 1.00 12.38 21 GLU D O 1
ATOM 6270 N N . GLU D 1 22 ? 242.912 184.628 110.578 1.00 11.79 22 GLU D N 1
ATOM 6271 C CA . GLU D 1 22 ? 244.130 184.714 109.786 1.00 11.79 22 GLU D CA 1
ATOM 6272 C C . GLU D 1 22 ? 244.604 186.156 109.649 1.00 11.79 22 GLU D C 1
ATOM 6273 O O . GLU D 1 22 ? 245.793 186.443 109.808 1.00 11.79 22 GLU D O 1
ATOM 6279 N N . ALA D 1 23 ? 243.688 187.083 109.353 1.00 10.80 23 ALA D N 1
ATOM 6280 C CA . ALA D 1 23 ? 244.098 188.481 109.234 1.00 10.80 23 ALA D CA 1
ATOM 6281 C C . ALA D 1 23 ? 244.542 189.048 110.579 1.00 10.80 23 ALA D C 1
ATOM 6282 O O . ALA D 1 23 ? 245.525 189.793 110.655 1.00 10.80 23 ALA D O 1
ATOM 6284 N N . LYS D 1 24 ? 243.836 188.682 111.647 1.00 12.80 24 LYS D N 1
ATOM 6285 C CA . LYS D 1 24 ? 244.081 189.237 112.969 1.00 12.80 24 LYS D CA 1
ATOM 6286 C C . LYS D 1 24 ? 245.439 188.832 113.520 1.00 12.80 24 LYS D C 1
ATOM 6287 O O . LYS D 1 24 ? 246.106 189.644 114.166 1.00 12.80 24 LYS D O 1
ATOM 6293 N N . GLU D 1 25 ? 245.859 187.582 113.309 1.00 14.21 25 GLU D N 1
ATOM 6294 C CA . GLU D 1 25 ? 247.167 187.185 113.822 1.00 14.21 25 GLU D CA 1
ATOM 6295 C C . GLU D 1 25 ? 248.285 187.962 113.136 1.00 14.21 25 GLU D C 1
ATOM 6296 O O . GLU D 1 25 ? 249.219 188.431 113.797 1.00 14.21 25 GLU D O 1
ATOM 6302 N N . ILE D 1 26 ? 248.175 188.161 111.823 1.00 12.36 26 ILE D N 1
ATOM 6303 C CA . ILE D 1 26 ? 249.150 188.969 111.098 1.00 12.36 26 ILE D CA 1
ATOM 6304 C C . ILE D 1 26 ? 249.157 190.404 111.612 1.00 12.36 26 ILE D C 1
ATOM 6305 O O . ILE D 1 26 ? 250.220 190.995 111.822 1.00 12.36 26 ILE D O 1
ATOM 6310 N N . PHE D 1 27 ? 247.977 190.990 111.811 1.00 11.35 27 PHE D N 1
ATOM 6311 C CA . PHE D 1 27 ? 247.933 192.384 112.239 1.00 11.35 27 PHE D CA 1
ATOM 6312 C C . PHE D 1 27 ? 248.505 192.556 113.639 1.00 11.35 27 PHE D C 1
ATOM 6313 O O . PHE D 1 27 ? 249.289 193.477 113.882 1.00 11.35 27 PHE D O 1
ATOM 6321 N N . GLN D 1 28 ? 248.137 191.676 114.570 1.00 14.92 28 GLN D N 1
ATOM 6322 C CA . GLN D 1 28 ? 248.664 191.788 115.921 1.00 14.92 28 GLN D CA 1
ATOM 6323 C C . GLN D 1 28 ? 250.158 191.511 115.969 1.00 14.92 28 GLN D C 1
ATOM 6324 O O . GLN D 1 28 ? 250.856 192.061 116.823 1.00 14.92 28 GLN D O 1
ATOM 6330 N N . GLY D 1 29 ? 250.672 190.685 115.066 1.00 14.75 29 GLY D N 1
ATOM 6331 C CA . GLY D 1 29 ? 252.093 190.440 115.057 1.00 14.75 29 GLY D CA 1
ATOM 6332 C C . GLY D 1 29 ? 252.957 191.483 114.380 1.00 14.75 29 GLY D C 1
ATOM 6333 O O . GLY D 1 29 ? 254.076 191.729 114.830 1.00 14.75 29 GLY D O 1
ATOM 6334 N N . HIS D 1 30 ? 252.467 192.109 113.312 1.00 13.39 30 HIS D N 1
ATOM 6335 C CA . HIS D 1 30 ? 253.340 192.831 112.399 1.00 13.39 30 HIS D CA 1
ATOM 6336 C C . HIS D 1 30 ? 253.124 194.338 112.350 1.00 13.39 30 HIS D C 1
ATOM 6337 O O . HIS D 1 30 ? 253.910 195.025 111.696 1.00 13.39 30 HIS D O 1
ATOM 6344 N N . LEU D 1 31 ? 252.102 194.874 113.006 1.00 12.49 31 LEU D N 1
ATOM 6345 C CA . LEU D 1 31 ? 251.845 196.315 112.964 1.00 12.49 31 LEU D CA 1
ATOM 6346 C C . LEU D 1 31 ? 252.770 197.014 113.952 1.00 12.49 31 LEU D C 1
ATOM 6347 O O . LEU D 1 31 ? 252.510 197.038 115.155 1.00 12.49 31 LEU D O 1
ATOM 6352 N N . ALA D 1 32 ? 253.847 197.606 113.445 1.00 12.14 32 ALA D N 1
ATOM 6353 C CA . ALA D 1 32 ? 254.858 198.183 114.324 1.00 12.14 32 ALA D CA 1
ATOM 6354 C C . ALA D 1 32 ? 254.531 199.622 114.712 1.00 12.14 32 ALA D C 1
ATOM 6355 O O . ALA D 1 32 ? 254.739 200.012 115.863 1.00 12.14 32 ALA D O 1
ATOM 6357 N N . GLY D 1 33 ? 254.019 200.419 113.773 1.00 11.36 33 GLY D N 1
ATOM 6358 C CA . GLY D 1 33 ? 253.704 201.806 114.078 1.00 11.36 33 GLY D CA 1
ATOM 6359 C C . GLY D 1 33 ? 252.693 201.958 115.199 1.00 11.36 33 GLY D C 1
ATOM 6360 O O . GLY D 1 33 ? 252.815 202.850 116.037 1.00 11.36 33 GLY D O 1
ATOM 6361 N N . ARG D 1 34 ? 251.687 201.085 115.235 1.00 12.09 34 ARG D N 1
ATOM 6362 C CA . ARG D 1 34 ? 250.675 201.148 116.283 1.00 12.09 34 ARG D CA 1
ATOM 6363 C C . ARG D 1 34 ? 251.227 200.812 117.659 1.00 12.09 34 ARG D C 1
ATOM 6364 O O . ARG D 1 34 ? 250.589 201.136 118.661 1.00 12.09 34 ARG D O 1
ATOM 6372 N N . LYS D 1 35 ? 252.387 200.166 117.732 1.00 14.09 35 LYS D N 1
ATOM 6373 C CA . LYS D 1 35 ? 253.034 199.933 119.013 1.00 14.09 35 LYS D CA 1
ATOM 6374 C C . LYS D 1 35 ? 253.732 201.171 119.556 1.00 14.09 35 LYS D C 1
ATOM 6375 O O . LYS D 1 35 ? 254.006 201.230 120.754 1.00 14.09 35 LYS D O 1
ATOM 6381 N N . LEU D 1 36 ? 254.018 202.160 118.717 1.00 12.04 36 LEU D N 1
ATOM 6382 C CA . LEU D 1 36 ? 254.907 203.247 119.092 1.00 12.04 36 LEU D CA 1
ATOM 6383 C C . LEU D 1 36 ? 254.239 204.606 119.199 1.00 12.04 36 LEU D C 1
ATOM 6384 O O . LEU D 1 36 ? 254.714 205.444 119.960 1.00 12.04 36 LEU D O 1
ATOM 6389 N N . VAL D 1 37 ? 253.158 204.850 118.473 1.00 9.96 37 VAL D N 1
ATOM 6390 C CA . VAL D 1 37 ? 252.587 206.182 118.371 1.00 9.96 37 VAL D CA 1
ATOM 6391 C C . VAL D 1 37 ? 251.290 206.241 119.168 1.00 9.96 37 VAL D C 1
ATOM 6392 O O . VAL D 1 37 ? 250.728 205.222 119.568 1.00 9.96 37 VAL D O 1
ATOM 6396 N N . ASP D 1 38 ? 250.833 207.461 119.426 1.00 10.41 38 ASP D N 1
ATOM 6397 C CA . ASP D 1 38 ? 249.525 207.656 120.035 1.00 10.41 38 ASP D CA 1
ATOM 6398 C C . ASP D 1 38 ? 248.432 207.216 119.072 1.00 10.41 38 ASP D C 1
ATOM 6399 O O . ASP D 1 38 ? 248.532 207.413 117.862 1.00 10.41 38 ASP D O 1
ATOM 6404 N N . PHE D 1 39 ? 247.390 206.607 119.615 1.00 10.27 39 PHE D N 1
ATOM 6405 C CA . PHE D 1 39 ? 246.303 206.052 118.825 1.00 10.27 39 PHE D CA 1
ATOM 6406 C C . PHE D 1 39 ? 245.026 206.819 119.128 1.00 10.27 39 PHE D C 1
ATOM 6407 O O . PHE D 1 39 ? 244.531 206.785 120.256 1.00 10.27 39 PHE D O 1
ATOM 6415 N N . ARG D 1 40 ? 244.498 207.509 118.130 1.00 9.24 40 ARG D N 1
ATOM 6416 C CA . ARG D 1 40 ? 243.196 208.148 118.241 1.00 9.24 40 ARG D CA 1
ATOM 6417 C C . ARG D 1 40 ? 242.164 207.165 117.712 1.00 9.24 40 ARG D C 1
ATOM 6418 O O . ARG D 1 40 ? 242.120 206.870 116.508 1.00 9.24 40 ARG D O 1
ATOM 6426 N N . GLY D 1 41 ? 241.343 206.667 118.635 1.00 9.85 41 GLY D N 1
ATOM 6427 C CA . GLY D 1 41 ? 240.590 205.448 118.485 1.00 9.85 41 GLY D CA 1
ATOM 6428 C C . GLY D 1 41 ? 239.696 205.478 117.284 1.00 9.85 41 GLY D C 1
ATOM 6429 O O . GLY D 1 41 ? 239.439 206.536 116.711 1.00 9.85 41 GLY D O 1
ATOM 6430 N N . PRO D 1 42 ? 239.210 204.309 116.875 1.00 9.17 42 PRO D N 1
ATOM 6431 C CA . PRO D 1 42 ? 238.395 204.233 115.657 1.00 9.17 42 PRO D CA 1
ATOM 6432 C C . PRO D 1 42 ? 237.134 205.068 115.790 1.00 9.17 42 PRO D C 1
ATOM 6433 O O . PRO D 1 42 ? 236.393 204.959 116.765 1.00 9.17 42 PRO D O 1
ATOM 6437 N N . PHE D 1 43 ? 236.901 205.913 114.798 1.00 9.00 43 PHE D N 1
ATOM 6438 C CA . PHE D 1 43 ? 235.769 206.814 114.814 1.00 9.00 43 PHE D CA 1
ATOM 6439 C C . PHE D 1 43 ? 234.667 206.421 113.845 1.00 9.00 43 PHE D C 1
ATOM 6440 O O . PHE D 1 43 ? 233.609 207.054 113.855 1.00 9.00 43 PHE D O 1
ATOM 6448 N N . GLY D 1 44 ? 234.875 205.399 113.026 1.00 8.37 44 GLY D N 1
ATOM 6449 C CA . GLY D 1 44 ? 233.857 204.905 112.124 1.00 8.37 44 GLY D CA 1
ATOM 6450 C C . GLY D 1 44 ? 234.022 205.422 110.711 1.00 8.37 44 GLY D C 1
ATOM 6451 O O . GLY D 1 44 ? 234.965 206.137 110.367 1.00 8.37 44 GLY D O 1
ATOM 6452 N N . TRP D 1 45 ? 233.043 205.052 109.884 1.00 8.63 45 TRP D N 1
ATOM 6453 C CA . TRP D 1 45 ? 233.063 205.369 108.462 1.00 8.63 45 TRP D CA 1
ATOM 6454 C C . TRP D 1 45 ? 232.798 206.839 108.174 1.00 8.63 45 TRP D C 1
ATOM 6455 O O . TRP D 1 45 ? 233.101 207.302 107.073 1.00 8.63 45 TRP D O 1
ATOM 6466 N N . GLU D 1 46 ? 232.241 207.579 109.122 1.00 11.24 46 GLU D N 1
ATOM 6467 C CA . GLU D 1 46 ? 231.865 208.963 108.871 1.00 11.24 46 GLU D CA 1
ATOM 6468 C C . GLU D 1 46 ? 232.973 209.959 109.168 1.00 11.24 46 GLU D C 1
ATOM 6469 O O . GLU D 1 46 ? 232.928 211.077 108.650 1.00 11.24 46 GLU D O 1
ATOM 6475 N N . TYR D 1 47 ? 233.958 209.586 109.976 1.00 8.81 47 TYR D N 1
ATOM 6476 C CA . TYR D 1 47 ? 235.075 210.469 110.281 1.00 8.81 47 TYR D CA 1
ATOM 6477 C C . TYR D 1 47 ? 235.894 210.727 109.025 1.00 8.81 47 TYR D C 1
ATOM 6478 O O . TYR D 1 47 ? 236.396 209.791 108.401 1.00 8.81 47 TYR D O 1
ATOM 6487 N N . ALA D 1 48 ? 236.039 211.992 108.653 1.00 6.85 48 ALA D N 1
ATOM 6488 C CA . ALA D 1 48 ? 236.650 212.349 107.383 1.00 6.85 48 ALA D CA 1
ATOM 6489 C C . ALA D 1 48 ? 238.003 213.026 107.504 1.00 6.85 48 ALA D C 1
ATOM 6490 O O . ALA D 1 48 ? 238.850 212.827 106.639 1.00 6.85 48 ALA D O 1
ATOM 6492 N N . ALA D 1 49 ? 238.228 213.833 108.535 1.00 7.12 49 ALA D N 1
ATOM 6493 C CA . ALA D 1 49 ? 239.466 214.586 108.633 1.00 7.12 49 ALA D CA 1
ATOM 6494 C C . ALA D 1 49 ? 239.797 214.835 110.092 1.00 7.12 49 ALA D C 1
ATOM 6495 O O . ALA D 1 49 ? 238.920 214.840 110.953 1.00 7.12 49 ALA D O 1
ATOM 6497 N N . VAL D 1 50 ? 241.078 215.021 110.355 1.00 7.30 50 VAL D N 1
ATOM 6498 C CA . VAL D 1 50 ? 241.568 215.393 111.673 1.00 7.30 50 VAL D CA 1
ATOM 6499 C C . VAL D 1 50 ? 241.672 216.906 111.737 1.00 7.30 50 VAL D C 1
ATOM 6500 O O . VAL D 1 50 ? 242.283 217.531 110.867 1.00 7.30 50 VAL D O 1
ATOM 6504 N N . ASN D 1 51 ? 241.062 217.494 112.757 1.00 8.57 51 ASN D N 1
ATOM 6505 C CA . ASN D 1 51 ? 241.196 218.918 113.023 1.00 8.57 51 ASN D CA 1
ATOM 6506 C C . ASN D 1 51 ? 242.564 219.192 113.642 1.00 8.57 51 ASN D C 1
ATOM 6507 O O . ASN D 1 51 ? 242.881 218.671 114.712 1.00 8.57 51 ASN D O 1
ATOM 6512 N N . THR D 1 52 ? 243.377 219.994 112.963 1.00 9.86 52 THR D N 1
ATOM 6513 C CA . THR D 1 52 ? 244.692 220.355 113.470 1.00 9.86 52 THR D CA 1
ATOM 6514 C C . THR D 1 52 ? 244.666 221.568 114.391 1.00 9.86 52 THR D C 1
ATOM 6515 O O . THR D 1 52 ? 245.660 221.828 115.070 1.00 9.86 52 THR D O 1
ATOM 6519 N N . GLY D 1 53 ? 243.559 222.302 114.436 1.00 10.82 53 GLY D N 1
ATOM 6520 C CA . GLY D 1 53 ? 243.444 223.501 115.226 1.00 10.82 53 GLY D CA 1
ATOM 6521 C C . GLY D 1 53 ? 244.118 224.718 114.643 1.00 10.82 53 GLY D C 1
ATOM 6522 O O . GLY D 1 53 ? 244.092 225.774 115.273 1.00 10.82 53 GLY D O 1
ATOM 6523 N N . GLU D 1 54 ? 244.706 224.614 113.462 1.00 13.43 54 GLU D N 1
ATOM 6524 C CA . GLU D 1 54 ? 245.467 225.696 112.863 1.00 13.43 54 GLU D CA 1
ATOM 6525 C C . GLU D 1 54 ? 244.631 226.487 111.863 1.00 13.43 54 GLU D C 1
ATOM 6526 O O . GLU D 1 54 ? 243.602 226.029 111.367 1.00 13.43 54 GLU D O 1
ATOM 6532 N N . LEU D 1 55 ? 245.100 227.695 111.579 1.00 16.73 55 LEU D N 1
ATOM 6533 C CA . LEU D 1 55 ? 244.460 228.608 110.648 1.00 16.73 55 LEU D CA 1
ATOM 6534 C C . LEU D 1 55 ? 245.473 229.047 109.607 1.00 16.73 55 LEU D C 1
ATOM 6535 O O . LEU D 1 55 ? 246.661 229.176 109.894 1.00 16.73 55 LEU D O 1
ATOM 6540 N N . ARG D 1 56 ? 244.995 229.270 108.391 1.00 22.10 56 ARG D N 1
ATOM 6541 C CA . ARG D 1 56 ? 245.838 229.725 107.309 1.00 22.10 56 ARG D CA 1
ATOM 6542 C C . ARG D 1 56 ? 245.315 231.052 106.782 1.00 22.10 56 ARG D C 1
ATOM 6543 O O . ARG D 1 56 ? 244.114 231.172 106.510 1.00 22.10 56 ARG D O 1
ATOM 6551 N N . PRO D 1 57 ? 246.162 232.070 106.653 1.00 27.94 57 PRO D N 1
ATOM 6552 C CA . PRO D 1 57 ? 245.709 233.339 106.071 1.00 27.94 57 PRO D CA 1
ATOM 6553 C C . PRO D 1 57 ? 245.233 233.159 104.640 1.00 27.94 57 PRO D C 1
ATOM 6554 O O . PRO D 1 57 ? 245.851 232.452 103.842 1.00 27.94 57 PRO D O 1
ATOM 6558 N N . ILE D 1 58 ? 244.133 233.823 104.316 1.00 34.35 58 ILE D N 1
ATOM 6559 C CA . ILE D 1 58 ? 243.532 233.763 102.991 1.00 34.35 58 ILE D CA 1
ATOM 6560 C C . ILE D 1 58 ? 244.026 234.956 102.187 1.00 34.35 58 ILE D C 1
ATOM 6561 O O . ILE D 1 58 ? 244.032 236.089 102.683 1.00 34.35 58 ILE D O 1
ATOM 6566 N N . ASP D 1 59 ? 244.461 234.700 100.957 1.00 46.27 59 ASP D N 1
ATOM 6567 C CA . ASP D 1 59 ? 244.973 235.754 100.096 1.00 46.27 59 ASP D CA 1
ATOM 6568 C C . ASP D 1 59 ? 243.833 236.581 99.505 1.00 46.27 59 ASP D C 1
ATOM 6569 O O . ASP D 1 59 ? 242.692 236.125 99.389 1.00 46.27 59 ASP D O 1
ATOM 6574 N N . ASP D 1 60 ? 244.166 237.816 99.129 1.00 50.85 60 ASP D N 1
ATOM 6575 C CA . ASP D 1 60 ? 243.228 238.751 98.506 1.00 50.85 60 ASP D CA 1
ATOM 6576 C C . ASP D 1 60 ? 242.008 238.991 99.398 1.00 50.85 60 ASP D C 1
ATOM 6577 O O . ASP D 1 60 ? 240.869 238.690 99.037 1.00 50.85 60 ASP D O 1
ATOM 6582 N N . THR D 1 61 ? 242.266 239.546 100.577 1.00 51.33 61 THR D N 1
ATOM 6583 C CA . THR D 1 61 ? 241.170 239.862 101.476 1.00 51.33 61 THR D CA 1
ATOM 6584 C C . THR D 1 61 ? 241.106 241.370 101.719 1.00 51.33 61 THR D C 1
ATOM 6585 O O . THR D 1 61 ? 242.133 242.056 101.674 1.00 51.33 61 THR D O 1
ATOM 6589 N N . PRO D 1 62 ? 239.908 241.921 101.941 1.00 52.92 62 PRO D N 1
ATOM 6590 C CA . PRO D 1 62 ? 239.790 243.372 102.155 1.00 52.92 62 PRO D CA 1
ATOM 6591 C C . PRO D 1 62 ? 240.409 243.834 103.465 1.00 52.92 62 PRO D C 1
ATOM 6592 O O . PRO D 1 62 ? 241.013 243.039 104.192 1.00 52.92 62 PRO D O 1
ATOM 6596 N N . GLU D 1 63 ? 240.270 245.123 103.777 1.00 53.60 63 GLU D N 1
ATOM 6597 C CA . GLU D 1 63 ? 240.912 245.693 104.954 1.00 53.60 63 GLU D CA 1
ATOM 6598 C C . GLU D 1 63 ? 239.995 245.811 106.161 1.00 53.60 63 GLU D C 1
ATOM 6599 O O . GLU D 1 63 ? 240.495 245.921 107.283 1.00 53.60 63 GLU D O 1
ATOM 6605 N N . ASP D 1 64 ? 238.683 245.787 105.969 1.00 51.69 64 ASP D N 1
ATOM 6606 C CA . ASP D 1 64 ? 237.756 245.793 107.090 1.00 51.69 64 ASP D CA 1
ATOM 6607 C C . ASP D 1 64 ? 237.396 244.391 107.566 1.00 51.69 64 ASP D C 1
ATOM 6608 O O . ASP D 1 64 ? 236.595 244.256 108.496 1.00 51.69 64 ASP D O 1
ATOM 6613 N N . VAL D 1 65 ? 237.967 243.352 106.961 1.00 47.95 65 VAL D N 1
ATOM 6614 C CA . VAL D 1 65 ? 237.663 241.970 107.310 1.00 47.95 65 VAL D CA 1
ATOM 6615 C C . VAL D 1 65 ? 238.961 241.180 107.383 1.00 47.95 65 VAL D C 1
ATOM 6616 O O . VAL D 1 65 ? 239.809 241.286 106.491 1.00 47.95 65 VAL D O 1
ATOM 6620 N N . ASP D 1 66 ? 239.124 240.403 108.449 1.00 40.91 66 ASP D N 1
ATOM 6621 C CA . ASP D 1 66 ? 240.199 239.426 108.557 1.00 40.91 66 ASP D CA 1
ATOM 6622 C C . ASP D 1 66 ? 239.617 238.036 108.339 1.00 40.91 66 ASP D C 1
ATOM 6623 O O . ASP D 1 66 ? 238.649 237.653 109.002 1.00 40.91 66 ASP D O 1
ATOM 6628 N N . MET D 1 67 ? 240.191 237.295 107.396 1.00 35.87 67 MET D N 1
ATOM 6629 C CA . MET D 1 67 ? 239.635 236.019 106.967 1.00 35.87 67 MET D CA 1
ATOM 6630 C C . MET D 1 67 ? 240.719 234.954 106.983 1.00 35.87 67 MET D C 1
ATOM 6631 O O . MET D 1 67 ? 241.808 235.162 106.445 1.00 35.87 67 MET D O 1
ATOM 6636 N N . LYS D 1 68 ? 240.415 233.817 107.600 1.00 25.15 68 LYS D N 1
ATOM 6637 C CA . LYS D 1 68 ? 241.354 232.712 107.702 1.00 25.15 68 LYS D CA 1
ATOM 6638 C C . LYS D 1 68 ? 240.620 231.398 107.491 1.00 25.15 68 LYS D C 1
ATOM 6639 O O . LYS D 1 68 ? 239.431 231.278 107.786 1.00 25.15 68 LYS D O 1
ATOM 6645 N N . LEU D 1 69 ? 241.349 230.405 106.997 1.00 18.51 69 LEU D N 1
ATOM 6646 C CA . LEU D 1 69 ? 240.790 229.102 106.665 1.00 18.51 69 LEU D CA 1
ATOM 6647 C C . LEU D 1 69 ? 241.271 228.051 107.654 1.00 18.51 69 LEU D C 1
ATOM 6648 O O . LEU D 1 69 ? 242.463 227.977 107.952 1.00 18.51 69 LEU D O 1
ATOM 6653 N N . ARG D 1 70 ? 240.344 227.245 108.159 1.00 11.82 70 ARG D N 1
ATOM 6654 C CA . ARG D 1 70 ? 240.706 226.136 109.029 1.00 11.82 70 ARG D CA 1
ATOM 6655 C C . ARG D 1 70 ? 241.522 225.094 108.268 1.00 11.82 70 ARG D C 1
ATOM 6656 O O . ARG D 1 70 ? 241.345 224.887 107.068 1.00 11.82 70 ARG D O 1
ATOM 6664 N N . GLN D 1 71 ? 242.442 224.454 108.977 1.00 13.13 71 GLN D N 1
ATOM 6665 C CA . GLN D 1 71 ? 243.284 223.404 108.421 1.00 13.13 71 GLN D CA 1
ATOM 6666 C C . GLN D 1 71 ? 242.849 222.058 108.974 1.00 13.13 71 GLN D C 1
ATOM 6667 O O . GLN D 1 71 ? 242.620 221.919 110.176 1.00 13.13 71 GLN D O 1
ATOM 6673 N N . VAL D 1 72 ? 242.717 221.076 108.090 1.00 8.50 72 VAL D N 1
ATOM 6674 C CA . VAL D 1 72 ? 242.414 219.709 108.477 1.00 8.50 72 VAL D CA 1
ATOM 6675 C C . VAL D 1 72 ? 243.365 218.786 107.736 1.00 8.50 72 VAL D C 1
ATOM 6676 O O . VAL D 1 72 ? 244.013 219.169 106.763 1.00 8.50 72 VAL D O 1
ATOM 6680 N N . GLN D 1 73 ? 243.455 217.562 108.221 1.00 7.36 73 GLN D N 1
ATOM 6681 C CA . GLN D 1 73 ? 244.137 216.498 107.491 1.00 7.36 73 GLN D CA 1
ATOM 6682 C C . GLN D 1 73 ? 243.138 215.407 107.153 1.00 7.36 73 GLN D C 1
ATOM 6683 O O . GLN D 1 73 ? 242.721 214.658 108.052 1.00 7.36 73 GLN D O 1
ATOM 6689 N N . PRO D 1 74 ? 242.699 215.293 105.904 1.00 6.75 74 PRO D N 1
ATOM 6690 C CA . PRO D 1 74 ? 241.728 214.250 105.554 1.00 6.75 74 PRO D CA 1
ATOM 6691 C C . PRO D 1 74 ? 242.308 212.849 105.662 1.00 6.75 74 PRO D C 1
ATOM 6692 O O . PRO D 1 74 ? 243.494 212.616 105.432 1.00 6.75 74 PRO D O 1
ATOM 6696 N N . LEU D 1 75 ? 241.439 211.909 106.007 1.00 5.72 75 LEU D N 1
ATOM 6697 C CA . LEU D 1 75 ? 241.825 210.517 106.129 1.00 5.72 75 LEU D CA 1
ATOM 6698 C C . LEU D 1 75 ? 241.924 209.859 104.761 1.00 5.72 75 LEU D C 1
ATOM 6699 O O . LEU D 1 75 ? 241.261 210.255 103.804 1.00 5.72 75 LEU D O 1
ATOM 6704 N N . ALA D 1 76 ? 242.785 208.860 104.674 1.00 5.47 76 ALA D N 1
ATOM 6705 C CA . ALA D 1 76 ? 242.891 208.016 103.496 1.00 5.47 76 ALA D CA 1
ATOM 6706 C C . ALA D 1 76 ? 242.117 206.734 103.750 1.00 5.47 76 ALA D C 1
ATOM 6707 O O . ALA D 1 76 ? 242.240 206.134 104.819 1.00 5.47 76 ALA D O 1
ATOM 6709 N N . GLU D 1 77 ? 241.300 206.338 102.785 1.00 6.52 77 GLU D N 1
ATOM 6710 C CA . GLU D 1 77 ? 240.641 205.043 102.811 1.00 6.52 77 GLU D CA 1
ATOM 6711 C C . GLU D 1 77 ? 241.414 204.102 101.901 1.00 6.52 77 GLU D C 1
ATOM 6712 O O . GLU D 1 77 ? 241.641 204.408 100.730 1.00 6.52 77 GLU D O 1
ATOM 6718 N N . VAL D 1 78 ? 241.834 202.976 102.454 1.00 5.99 78 VAL D N 1
ATOM 6719 C CA . VAL D 1 78 ? 242.726 202.033 101.803 1.00 5.99 78 VAL D CA 1
ATOM 6720 C C . VAL D 1 78 ? 242.014 200.694 101.732 1.00 5.99 78 VAL D C 1
ATOM 6721 O O . VAL D 1 78 ? 241.487 200.210 102.740 1.00 5.99 78 VAL D O 1
ATOM 6725 N N . ARG D 1 79 ? 241.985 200.114 100.540 1.00 5.51 79 ARG D N 1
ATOM 6726 C CA . ARG D 1 79 ? 241.409 198.800 100.309 1.00 5.51 79 ARG D CA 1
ATOM 6727 C C . ARG D 1 79 ? 242.431 197.929 99.600 1.00 5.51 79 ARG D C 1
ATOM 6728 O O . ARG D 1 79 ? 242.988 198.328 98.577 1.00 5.51 79 ARG D O 1
ATOM 6736 N N . VAL D 1 80 ? 242.687 196.752 100.156 1.00 5.23 80 VAL D N 1
ATOM 6737 C CA . VAL D 1 80 ? 243.568 195.757 99.560 1.00 5.23 80 VAL D CA 1
ATOM 6738 C C . VAL D 1 80 ? 242.704 194.566 99.152 1.00 5.23 80 VAL D C 1
ATOM 6739 O O . VAL D 1 80 ? 242.252 193.806 100.017 1.00 5.23 80 VAL D O 1
ATOM 6743 N N . PRO D 1 81 ? 242.424 194.385 97.867 1.00 5.44 81 PRO D N 1
ATOM 6744 C CA . PRO D 1 81 ? 241.633 193.228 97.431 1.00 5.44 81 PRO D CA 1
ATOM 6745 C C . PRO D 1 81 ? 242.394 191.916 97.546 1.00 5.44 81 PRO D C 1
ATOM 6746 O O . PRO D 1 81 ? 243.621 191.870 97.469 1.00 5.44 81 PRO D O 1
ATOM 6750 N N . PHE D 1 82 ? 241.638 190.839 97.729 1.00 5.94 82 PHE D N 1
ATOM 6751 C CA . PHE D 1 82 ? 242.166 189.485 97.653 1.00 5.94 82 PHE D CA 1
ATOM 6752 C C . PHE D 1 82 ? 241.037 188.546 97.255 1.00 5.94 82 PHE D C 1
ATOM 6753 O O . PHE D 1 82 ? 239.861 188.884 97.357 1.00 5.94 82 PHE D O 1
ATOM 6761 N N . THR D 1 83 ? 241.406 187.368 96.773 1.00 7.85 83 THR D N 1
ATOM 6762 C CA . THR D 1 83 ? 240.447 186.421 96.226 1.00 7.85 83 THR D CA 1
ATOM 6763 C C . THR D 1 83 ? 240.611 185.065 96.894 1.00 7.85 83 THR D C 1
ATOM 6764 O O . THR D 1 83 ? 241.730 184.597 97.094 1.00 7.85 83 THR D O 1
ATOM 6768 N N . LEU D 1 84 ? 239.493 184.432 97.225 1.00 8.61 84 LEU D N 1
ATOM 6769 C CA . LEU D 1 84 ? 239.500 183.094 97.795 1.00 8.61 84 LEU D CA 1
ATOM 6770 C C . LEU D 1 84 ? 238.661 182.151 96.945 1.00 8.61 84 LEU D C 1
ATOM 6771 O O . LEU D 1 84 ? 237.708 182.564 96.283 1.00 8.61 84 LEU D O 1
ATOM 6776 N N . ASP D 1 85 ? 239.037 180.876 96.960 1.00 11.80 85 ASP D N 1
ATOM 6777 C CA . ASP D 1 85 ? 238.242 179.826 96.336 1.00 11.80 85 ASP D CA 1
ATOM 6778 C C . ASP D 1 85 ? 237.048 179.478 97.210 1.00 11.80 85 ASP D C 1
ATOM 6779 O O . ASP D 1 85 ? 237.188 179.291 98.419 1.00 11.80 85 ASP D O 1
ATOM 6784 N N . VAL D 1 86 ? 235.875 179.380 96.589 1.00 11.43 86 VAL D N 1
ATOM 6785 C CA . VAL D 1 86 ? 234.658 179.095 97.338 1.00 11.43 86 VAL D CA 1
ATOM 6786 C C . VAL D 1 86 ? 234.673 177.670 97.883 1.00 11.43 86 VAL D C 1
ATOM 6787 O O . VAL D 1 86 ? 234.168 177.413 98.978 1.00 11.43 86 VAL D O 1
ATOM 6791 N N . THR D 1 87 ? 235.248 176.723 97.137 1.00 11.97 87 THR D N 1
ATOM 6792 C CA . THR D 1 87 ? 235.316 175.345 97.620 1.00 11.97 87 THR D CA 1
ATOM 6793 C C . THR D 1 87 ? 236.223 175.224 98.839 1.00 11.97 87 THR D C 1
ATOM 6794 O O . THR D 1 87 ? 235.915 174.482 99.780 1.00 11.97 87 THR D O 1
ATOM 6798 N N . GLU D 1 88 ? 237.341 175.949 98.843 1.00 12.24 88 GLU D N 1
ATOM 6799 C CA . GLU D 1 88 ? 238.210 175.959 100.011 1.00 12.24 88 GLU D CA 1
ATOM 6800 C C . GLU D 1 88 ? 237.477 176.478 101.237 1.00 12.24 88 GLU D C 1
ATOM 6801 O O . GLU D 1 88 ? 237.682 175.979 102.346 1.00 12.24 88 GLU D O 1
ATOM 6807 N N . LEU D 1 89 ? 236.624 177.481 101.060 1.00 10.76 89 LEU D N 1
ATOM 6808 C CA . LEU D 1 89 ? 235.873 178.013 102.185 1.00 10.76 89 LEU D CA 1
ATOM 6809 C C . LEU D 1 89 ? 234.733 177.094 102.601 1.00 10.76 89 LEU D C 1
ATOM 6810 O O . LEU D 1 89 ? 234.382 177.055 103.781 1.00 10.76 89 LEU D O 1
ATOM 6815 N N . ASP D 1 90 ? 234.141 176.360 101.658 1.00 11.71 90 ASP D N 1
ATOM 6816 C CA . ASP D 1 90 ? 233.145 175.357 102.020 1.00 11.71 90 ASP D CA 1
ATOM 6817 C C . ASP D 1 90 ? 233.769 174.198 102.785 1.00 11.71 90 ASP D C 1
ATOM 6818 O O . ASP D 1 90 ? 233.081 173.538 103.568 1.00 11.71 90 ASP D O 1
ATOM 6823 N N . SER D 1 91 ? 235.061 173.944 102.566 1.00 11.16 91 SER D N 1
ATOM 6824 C CA . SER D 1 91 ? 235.758 172.873 103.273 1.00 11.16 91 SER D CA 1
ATOM 6825 C C . SER D 1 91 ? 235.620 172.988 104.786 1.00 11.16 91 SER D C 1
ATOM 6826 O O . SER D 1 91 ? 235.539 171.972 105.479 1.00 11.16 91 SER D O 1
ATOM 6829 N N . VAL D 1 92 ? 235.615 174.208 105.326 1.00 10.27 92 VAL D N 1
ATOM 6830 C CA . VAL D 1 92 ? 235.585 174.341 106.777 1.00 10.27 92 VAL D CA 1
ATOM 6831 C C . VAL D 1 92 ? 234.234 173.940 107.351 1.00 10.27 92 VAL D C 1
ATOM 6832 O O . VAL D 1 92 ? 234.157 173.551 108.519 1.00 10.27 92 VAL D O 1
ATOM 6836 N N . ALA D 1 93 ? 233.164 174.001 106.560 1.00 10.75 93 ALA D N 1
ATOM 6837 C CA . ALA D 1 93 ? 231.888 173.469 107.014 1.00 10.75 93 ALA D CA 1
ATOM 6838 C C . ALA D 1 93 ? 231.872 171.946 107.023 1.00 10.75 93 ALA D C 1
ATOM 6839 O O . ALA D 1 93 ? 231.052 171.352 107.726 1.00 10.75 93 ALA D O 1
ATOM 6841 N N . ARG D 1 94 ? 232.758 171.305 106.272 1.00 11.09 94 ARG D N 1
ATOM 6842 C CA . ARG D 1 94 ? 232.931 169.863 106.321 1.00 11.09 94 ARG D CA 1
ATOM 6843 C C . ARG D 1 94 ? 233.954 169.429 107.359 1.00 11.09 94 ARG D C 1
ATOM 6844 O O . ARG D 1 94 ? 234.263 168.241 107.440 1.00 11.09 94 ARG D O 1
ATOM 6852 N N . GLY D 1 95 ? 234.484 170.358 108.145 1.00 11.07 95 GLY D N 1
ATOM 6853 C CA . GLY D 1 95 ? 235.405 170.041 109.207 1.00 11.07 95 GLY D CA 1
ATOM 6854 C C . GLY D 1 95 ? 236.863 170.288 108.905 1.00 11.07 95 GLY D C 1
ATOM 6855 O O . GLY D 1 95 ? 237.706 169.947 109.735 1.00 11.07 95 GLY D O 1
ATOM 6856 N N . ALA D 1 96 ? 237.192 170.854 107.751 1.00 11.17 96 ALA D N 1
ATOM 6857 C CA . ALA D 1 96 ? 238.578 171.178 107.459 1.00 11.17 96 ALA D CA 1
ATOM 6858 C C . ALA D 1 96 ? 239.057 172.321 108.343 1.00 11.17 96 ALA D C 1
ATOM 6859 O O . ALA D 1 96 ? 238.347 173.306 108.555 1.00 11.17 96 ALA D O 1
ATOM 6861 N N . THR D 1 97 ? 240.274 172.182 108.863 1.00 12.26 97 THR D N 1
ATOM 6862 C CA . THR D 1 97 ? 240.859 173.174 109.752 1.00 12.26 97 THR D CA 1
ATOM 6863 C C . THR D 1 97 ? 241.927 174.026 109.085 1.00 12.26 97 THR D C 1
ATOM 6864 O O . THR D 1 97 ? 242.337 175.031 109.667 1.00 12.26 97 THR D O 1
ATOM 6868 N N . ASN D 1 98 ? 242.369 173.672 107.884 1.00 12.44 98 ASN D N 1
ATOM 6869 C CA . ASN D 1 98 ? 243.408 174.421 107.178 1.00 12.44 98 ASN D CA 1
ATOM 6870 C C . ASN D 1 98 ? 242.967 174.765 105.758 1.00 12.44 98 ASN D C 1
ATOM 6871 O O . ASN D 1 98 ? 243.570 174.318 104.779 1.00 12.44 98 ASN D O 1
ATOM 6876 N N . PRO D 1 99 ? 241.931 175.587 105.606 1.00 11.92 99 PRO D N 1
ATOM 6877 C CA . PRO D 1 99 ? 241.579 176.068 104.269 1.00 11.92 99 PRO D CA 1
ATOM 6878 C C . PRO D 1 99 ? 242.676 176.946 103.690 1.00 11.92 99 PRO D C 1
ATOM 6879 O O . PRO D 1 99 ? 243.422 177.609 104.410 1.00 11.92 99 PRO D O 1
ATOM 6883 N N . ASP D 1 100 ? 242.766 176.934 102.366 1.00 11.73 100 ASP D N 1
ATOM 6884 C CA . ASP D 1 100 ? 243.732 177.747 101.636 1.00 11.73 100 ASP D CA 1
ATOM 6885 C C . ASP D 1 100 ? 243.401 179.226 101.818 1.00 11.73 100 ASP D C 1
ATOM 6886 O O . ASP D 1 100 ? 242.449 179.736 101.223 1.00 11.73 100 ASP D O 1
ATOM 6891 N N . LEU D 1 101 ? 244.190 179.918 102.637 1.00 10.33 101 LEU D N 1
ATOM 6892 C CA . LEU D 1 101 ? 243.956 181.316 102.973 1.00 10.33 101 LEU D CA 1
ATOM 6893 C C . LEU D 1 101 ? 245.213 182.152 102.786 1.00 10.33 101 LEU D C 1
ATOM 6894 O O . LEU D 1 101 ? 245.407 183.141 103.488 1.00 10.33 101 LEU D O 1
ATOM 6899 N N . ASP D 1 102 ? 246.090 181.764 101.861 1.00 10.84 102 ASP D N 1
ATOM 6900 C CA . ASP D 1 102 ? 247.323 182.520 101.673 1.00 10.84 102 ASP D CA 1
ATOM 6901 C C . ASP D 1 102 ? 247.083 183.904 101.090 1.00 10.84 102 ASP D C 1
ATOM 6902 O O . ASP D 1 102 ? 247.886 184.809 101.327 1.00 10.84 102 ASP D O 1
ATOM 6907 N N . ASP D 1 103 ? 245.996 184.105 100.345 1.00 8.45 103 ASP D N 1
ATOM 6908 C CA . ASP D 1 103 ? 245.729 185.445 99.840 1.00 8.45 103 ASP D CA 1
ATOM 6909 C C . ASP D 1 103 ? 245.246 186.378 100.943 1.00 8.45 103 ASP D C 1
ATOM 6910 O O . ASP D 1 103 ? 245.485 187.584 100.871 1.00 8.45 103 ASP D O 1
ATOM 6915 N N . VAL D 1 104 ? 244.607 185.842 101.981 1.00 7.96 104 VAL D N 1
ATOM 6916 C CA . VAL D 1 104 ? 244.303 186.646 103.162 1.00 7.96 104 VAL D CA 1
ATOM 6917 C C . VAL D 1 104 ? 245.590 187.148 103.805 1.00 7.96 104 VAL D C 1
ATOM 6918 O O . VAL D 1 104 ? 245.710 188.325 104.156 1.00 7.96 104 VAL D O 1
ATOM 6922 N N . ALA D 1 105 ? 246.568 186.259 103.976 1.00 8.17 105 ALA D N 1
ATOM 6923 C CA . ALA D 1 105 ? 247.836 186.660 104.574 1.00 8.17 105 ALA D CA 1
ATOM 6924 C C . ALA D 1 105 ? 248.574 187.653 103.689 1.00 8.17 105 ALA D C 1
ATOM 6925 O O . ALA D 1 105 ? 249.165 188.614 104.189 1.00 8.17 105 ALA D O 1
ATOM 6927 N N . ARG D 1 106 ? 248.534 187.444 102.373 1.00 7.79 106 ARG D N 1
ATOM 6928 C CA . ARG D 1 106 ? 249.141 188.384 101.439 1.00 7.79 106 ARG D CA 1
ATOM 6929 C C . ARG D 1 106 ? 248.520 189.772 101.561 1.00 7.79 106 ARG D C 1
ATOM 6930 O O . ARG D 1 106 ? 249.231 190.776 101.656 1.00 7.79 106 ARG D O 1
ATOM 6938 N N . ALA D 1 107 ? 247.188 189.846 101.561 1.00 7.18 107 ALA D N 1
ATOM 6939 C CA . ALA D 1 107 ? 246.518 191.137 101.652 1.00 7.18 107 ALA D CA 1
ATOM 6940 C C . ALA D 1 107 ? 246.759 191.801 103.003 1.00 7.18 107 ALA D C 1
ATOM 6941 O O . ALA D 1 107 ? 246.936 193.020 103.074 1.00 7.18 107 ALA D O 1
ATOM 6943 N N . ALA D 1 108 ? 246.768 191.019 104.084 1.00 8.11 108 ALA D N 1
ATOM 6944 C CA . ALA D 1 108 ? 247.021 191.582 105.404 1.00 8.11 108 ALA D CA 1
ATOM 6945 C C . ALA D 1 108 ? 248.439 192.129 105.518 1.00 8.11 108 ALA D C 1
ATOM 6946 O O . ALA D 1 108 ? 248.641 193.209 106.081 1.00 8.11 108 ALA D O 1
ATOM 6948 N N . GLU D 1 109 ? 249.435 191.416 104.982 1.00 9.38 109 GLU D N 1
ATOM 6949 C CA . GLU D 1 109 ? 250.794 191.946 105.020 1.00 9.38 109 GLU D CA 1
ATOM 6950 C C . GLU D 1 109 ? 250.945 193.161 104.117 1.00 9.38 109 GLU D C 1
ATOM 6951 O O . GLU D 1 109 ? 251.703 194.074 104.446 1.00 9.38 109 GLU D O 1
ATOM 6957 N N . ARG D 1 110 ? 250.224 193.205 102.997 1.00 8.42 110 ARG D N 1
ATOM 6958 C CA . ARG D 1 110 ? 250.254 194.395 102.154 1.00 8.42 110 ARG D CA 1
ATOM 6959 C C . ARG D 1 110 ? 249.671 195.604 102.880 1.00 8.42 110 ARG D C 1
ATOM 6960 O O . ARG D 1 110 ? 250.212 196.711 102.797 1.00 8.42 110 ARG D O 1
ATOM 6968 N N . MET D 1 111 ? 248.565 195.408 103.594 1.00 8.14 111 MET D N 1
ATOM 6969 C CA . MET D 1 111 ? 247.972 196.492 104.364 1.00 8.14 111 MET D CA 1
ATOM 6970 C C . MET D 1 111 ? 248.893 196.945 105.494 1.00 8.14 111 MET D C 1
ATOM 6971 O O . MET D 1 111 ? 249.015 198.148 105.762 1.00 8.14 111 MET D O 1
ATOM 6976 N N . VAL D 1 112 ? 249.536 195.990 106.173 1.00 9.60 112 VAL D N 1
ATOM 6977 C CA . VAL D 1 112 ? 250.515 196.321 107.202 1.00 9.60 112 VAL D CA 1
ATOM 6978 C C . VAL D 1 112 ? 251.635 197.158 106.608 1.00 9.60 112 VAL D C 1
ATOM 6979 O O . VAL D 1 112 ? 252.067 198.154 107.196 1.00 9.60 112 VAL D O 1
ATOM 6983 N N . GLU D 1 113 ? 252.117 196.764 105.433 1.00 10.55 113 GLU D N 1
ATOM 6984 C CA . GLU D 1 113 ? 253.171 197.514 104.771 1.00 10.55 113 GLU D CA 1
ATOM 6985 C C . GLU D 1 113 ? 252.722 198.933 104.461 1.00 10.55 113 GLU D C 1
ATOM 6986 O O . GLU D 1 113 ? 253.468 199.884 104.690 1.00 10.55 113 GLU D O 1
ATOM 6992 N N . ALA D 1 114 ? 251.496 199.097 103.968 1.00 9.42 114 ALA D N 1
ATOM 6993 C CA . ALA D 1 114 ? 251.001 200.432 103.646 1.00 9.42 114 ALA D CA 1
ATOM 6994 C C . ALA D 1 114 ? 250.952 201.325 104.884 1.00 9.42 114 ALA D C 1
ATOM 6995 O O . ALA D 1 114 ? 251.492 202.439 104.881 1.00 9.42 114 ALA D O 1
ATOM 6997 N N . GLU D 1 115 ? 250.339 200.834 105.965 1.00 9.94 115 GLU D N 1
ATOM 6998 C CA . GLU D 1 115 ? 250.215 201.643 107.175 1.00 9.94 115 GLU D CA 1
ATOM 6999 C C . GLU D 1 115 ? 251.581 201.971 107.772 1.00 9.94 115 GLU D C 1
ATOM 7000 O O . GLU D 1 115 ? 251.866 203.129 108.105 1.00 9.94 115 GLU D O 1
ATOM 7006 N N . ASP D 1 116 ? 252.448 200.965 107.904 1.00 10.30 116 ASP D N 1
ATOM 7007 C CA . ASP D 1 116 ? 253.724 201.184 108.569 1.00 10.30 116 ASP D CA 1
ATOM 7008 C C . ASP D 1 116 ? 254.668 202.019 107.725 1.00 10.30 116 ASP D C 1
ATOM 7009 O O . ASP D 1 116 ? 255.437 202.812 108.271 1.00 10.30 116 ASP D O 1
ATOM 7014 N N . SER D 1 117 ? 254.624 201.876 106.403 1.00 9.08 117 SER D N 1
ATOM 7015 C CA . SER D 1 117 ? 255.473 202.706 105.570 1.00 9.08 117 SER D CA 1
ATOM 7016 C C . SER D 1 117 ? 254.977 204.143 105.541 1.00 9.08 117 SER D C 1
ATOM 7017 O O . SER D 1 117 ? 255.785 205.063 105.415 1.00 9.08 117 SER D O 1
ATOM 7020 N N . ALA D 1 118 ? 253.667 204.363 105.674 1.00 8.66 118 ALA D N 1
ATOM 7021 C CA . ALA D 1 118 ? 253.192 205.729 105.853 1.00 8.66 118 ALA D CA 1
ATOM 7022 C C . ALA D 1 118 ? 253.673 206.314 107.177 1.00 8.66 118 ALA D C 1
ATOM 7023 O O . ALA D 1 118 ? 254.099 207.470 107.228 1.00 8.66 118 ALA D O 1
ATOM 7025 N N . ILE D 1 119 ? 253.622 205.532 108.256 1.00 8.31 119 ILE D N 1
ATOM 7026 C CA . ILE D 1 119 ? 254.014 206.057 109.562 1.00 8.31 119 ILE D CA 1
ATOM 7027 C C . ILE D 1 119 ? 255.511 206.357 109.611 1.00 8.31 119 ILE D C 1
ATOM 7028 O O . ILE D 1 119 ? 255.928 207.389 110.140 1.00 8.31 119 ILE D O 1
ATOM 7033 N N . PHE D 1 120 ? 256.343 205.473 109.068 1.00 8.80 120 PHE D N 1
ATOM 7034 C CA . PHE D 1 120 ? 257.780 205.671 109.203 1.00 8.80 120 PHE D CA 1
ATOM 7035 C C . PHE D 1 120 ? 258.370 206.547 108.109 1.00 8.80 120 PHE D C 1
ATOM 7036 O O . PHE D 1 120 ? 259.238 207.370 108.392 1.00 8.80 120 PHE D O 1
ATOM 7044 N N . HIS D 1 121 ? 257.918 206.409 106.870 1.00 9.62 121 HIS D N 1
ATOM 7045 C CA . HIS D 1 121 ? 258.548 207.101 105.759 1.00 9.62 121 HIS D CA 1
ATOM 7046 C C . HIS D 1 121 ? 257.613 208.013 104.987 1.00 9.62 121 HIS D C 1
ATOM 7047 O O . HIS D 1 121 ? 258.045 208.628 104.010 1.00 9.62 121 HIS D O 1
ATOM 7054 N N . GLY D 1 122 ? 256.361 208.128 105.395 1.00 9.58 122 GLY D N 1
ATOM 7055 C CA . GLY D 1 122 ? 255.440 209.048 104.770 1.00 9.58 122 GLY D CA 1
ATOM 7056 C C . GLY D 1 122 ? 254.708 208.444 103.587 1.00 9.58 122 GLY D C 1
ATOM 7057 O O . GLY D 1 122 ? 255.094 207.424 103.024 1.00 9.58 122 GLY D O 1
ATOM 7058 N N . TRP D 1 123 ? 253.619 209.107 103.218 1.00 10.77 123 TRP D N 1
ATOM 7059 C CA . TRP D 1 123 ? 252.780 208.738 102.078 1.00 10.77 123 TRP D CA 1
ATOM 7060 C C . TRP D 1 123 ? 252.329 210.055 101.459 1.00 10.77 123 TRP D C 1
ATOM 7061 O O . TRP D 1 123 ? 251.317 210.622 101.869 1.00 10.77 123 TRP D O 1
ATOM 7072 N N . ALA D 1 124 ? 253.093 210.536 100.479 1.00 12.21 124 ALA D N 1
ATOM 7073 C CA . ALA D 1 124 ? 252.857 211.871 99.938 1.00 12.21 124 ALA D CA 1
ATOM 7074 C C . ALA D 1 124 ? 251.508 211.962 99.238 1.00 12.21 124 ALA D C 1
ATOM 7075 O O . ALA D 1 124 ? 250.824 212.986 99.326 1.00 12.21 124 ALA D O 1
ATOM 7077 N N . GLN D 1 125 ? 251.109 210.900 98.538 1.00 13.72 125 GLN D N 1
ATOM 7078 C CA . GLN D 1 125 ? 249.832 210.905 97.835 1.00 13.72 125 GLN D CA 1
ATOM 7079 C C . GLN D 1 125 ? 248.658 211.028 98.797 1.00 13.72 125 GLN D C 1
ATOM 7080 O O . GLN D 1 125 ? 247.601 211.541 98.419 1.00 13.72 125 GLN D O 1
ATOM 7086 N N . ALA D 1 126 ? 248.818 210.568 100.031 1.00 10.75 126 ALA D N 1
ATOM 7087 C CA . ALA D 1 126 ? 247.800 210.718 101.057 1.00 10.75 126 ALA D CA 1
ATOM 7088 C C . ALA D 1 126 ? 248.019 211.948 101.924 1.00 10.75 126 ALA D C 1
ATOM 7089 O O . ALA D 1 126 ? 247.291 212.139 102.899 1.00 10.75 126 ALA D O 1
ATOM 7091 N N . GLY D 1 127 ? 249.002 212.777 101.594 1.00 10.29 127 GLY D N 1
ATOM 7092 C CA . GLY D 1 127 ? 249.332 213.929 102.414 1.00 10.29 127 GLY D CA 1
ATOM 7093 C C . GLY D 1 127 ? 249.856 213.578 103.788 1.00 10.29 127 GLY D C 1
ATOM 7094 O O . GLY D 1 127 ? 249.542 214.268 104.763 1.00 10.29 127 GLY D O 1
ATOM 7095 N N . ILE D 1 128 ? 250.647 212.516 103.893 1.00 9.47 128 ILE D N 1
ATOM 7096 C CA . ILE D 1 128 ? 251.156 212.036 105.170 1.00 9.47 128 ILE D CA 1
ATOM 7097 C C . ILE D 1 128 ? 252.668 212.198 105.185 1.00 9.47 128 ILE D C 1
ATOM 7098 O O . ILE D 1 128 ? 253.355 211.775 104.252 1.00 9.47 128 ILE D O 1
ATOM 7103 N N . LYS D 1 129 ? 253.176 212.827 106.235 1.00 10.37 129 LYS D N 1
ATOM 7104 C CA . LYS D 1 129 ? 254.605 212.913 106.498 1.00 10.37 129 LYS D CA 1
ATOM 7105 C C . LYS D 1 129 ? 254.963 211.880 107.558 1.00 10.37 129 LYS D C 1
ATOM 7106 O O . LYS D 1 129 ? 254.271 211.765 108.571 1.00 10.37 129 LYS D O 1
ATOM 7112 N N . GLY D 1 130 ? 256.023 211.130 107.323 1.00 9.65 130 GLY D N 1
ATOM 7113 C CA . GLY D 1 130 ? 256.430 210.103 108.258 1.00 9.65 130 GLY D CA 1
ATOM 7114 C C . GLY D 1 130 ? 257.421 210.587 109.293 1.00 9.65 130 GLY D C 1
ATOM 7115 O O . GLY D 1 130 ? 257.906 211.708 109.252 1.00 9.65 130 GLY D O 1
ATOM 7116 N N . ILE D 1 131 ? 257.722 209.697 110.236 1.00 8.75 131 ILE D N 1
ATOM 7117 C CA . ILE D 1 131 ? 258.627 210.031 111.330 1.00 8.75 131 ILE D CA 1
ATOM 7118 C C . ILE D 1 131 ? 260.033 210.303 110.807 1.00 8.75 131 ILE D C 1
ATOM 7119 O O . ILE D 1 131 ? 260.675 211.284 111.190 1.00 8.75 131 ILE D O 1
ATOM 7124 N N . VAL D 1 132 ? 260.528 209.444 109.916 1.00 10.04 132 VAL D N 1
ATOM 7125 C CA . VAL D 1 132 ? 261.913 209.548 109.468 1.00 10.04 132 VAL D CA 1
ATOM 7126 C C . VAL D 1 132 ? 262.109 210.758 108.565 1.00 10.04 132 VAL D C 1
ATOM 7127 O O . VAL D 1 132 ? 263.094 211.489 108.696 1.00 10.04 132 VAL D O 1
ATOM 7131 N N . ASP D 1 133 ? 261.185 210.996 107.641 1.00 11.85 133 ASP D N 1
ATOM 7132 C CA . ASP D 1 133 ? 261.374 212.072 106.677 1.00 11.85 133 ASP D CA 1
ATOM 7133 C C . ASP D 1 133 ? 261.027 213.445 107.231 1.00 11.85 133 ASP D C 1
ATOM 7134 O O . ASP D 1 133 ? 261.277 214.443 106.554 1.00 11.85 133 ASP D O 1
ATOM 7139 N N . SER D 1 134 ? 260.467 213.530 108.430 1.00 11.64 134 SER D N 1
ATOM 7140 C CA . SER D 1 134 ? 260.115 214.813 109.006 1.00 11.64 134 SER D CA 1
ATOM 7141 C C . SER D 1 134 ? 261.059 215.267 110.110 1.00 11.64 134 SER D C 1
ATOM 7142 O O . SER D 1 134 ? 260.938 216.405 110.567 1.00 11.64 134 SER D O 1
ATOM 7145 N N . THR D 1 135 ? 261.997 214.438 110.528 1.00 12.52 135 THR D N 1
ATOM 7146 C CA . THR D 1 135 ? 262.888 214.849 111.603 1.00 12.52 135 THR D CA 1
ATOM 7147 C C . THR D 1 135 ? 263.932 215.845 111.091 1.00 12.52 135 THR D C 1
ATOM 7148 O O . THR D 1 135 ? 264.483 215.670 110.003 1.00 12.52 135 THR D O 1
ATOM 7152 N N . PRO D 1 136 ? 264.196 216.916 111.845 1.00 13.46 136 PRO D N 1
ATOM 7153 C CA . PRO D 1 136 ? 265.253 217.853 111.445 1.00 13.46 136 PRO D CA 1
ATOM 7154 C C . PRO D 1 136 ? 266.646 217.416 111.853 1.00 13.46 136 PRO D C 1
ATOM 7155 O O . PRO D 1 136 ? 267.618 217.898 111.261 1.00 13.46 136 PRO D O 1
ATOM 7159 N N . HIS D 1 137 ? 266.773 216.526 112.833 1.00 14.11 137 HIS D N 1
ATOM 7160 C CA . HIS D 1 137 ? 268.079 216.095 113.301 1.00 14.11 137 HIS D CA 1
ATOM 7161 C C . HIS D 1 137 ? 268.824 215.346 112.209 1.00 14.11 137 HIS D C 1
ATOM 7162 O O . HIS D 1 137 ? 268.231 214.661 111.377 1.00 14.11 137 HIS D O 1
ATOM 7169 N N . GLU D 1 138 ? 270.141 215.494 112.216 1.00 19.57 138 GLU D N 1
ATOM 7170 C CA . GLU D 1 138 ? 270.984 214.773 111.277 1.00 19.57 138 GLU D CA 1
ATOM 7171 C C . GLU D 1 138 ? 270.974 213.284 111.590 1.00 19.57 138 GLU D C 1
ATOM 7172 O O . GLU D 1 138 ? 271.015 212.876 112.753 1.00 19.57 138 GLU D O 1
ATOM 7178 N N . ALA D 1 139 ? 270.921 212.470 110.544 1.00 17.96 139 ALA D N 1
ATOM 7179 C CA . ALA D 1 139 ? 270.918 211.027 110.726 1.00 17.96 139 ALA D CA 1
ATOM 7180 C C . ALA D 1 139 ? 272.289 210.551 111.188 1.00 17.96 139 ALA D C 1
ATOM 7181 O O . ALA D 1 139 ? 273.315 210.952 110.636 1.00 17.96 139 ALA D O 1
ATOM 7183 N N . LEU D 1 140 ? 272.306 209.701 112.208 1.00 17.41 140 LEU D N 1
ATOM 7184 C CA . LEU D 1 140 ? 273.551 209.139 112.702 1.00 17.41 140 LEU D CA 1
ATOM 7185 C C . LEU D 1 140 ? 273.951 207.919 111.892 1.00 17.41 140 LEU D C 1
ATOM 7186 O O . LEU D 1 140 ? 273.126 207.053 111.600 1.00 17.41 140 LEU D O 1
ATOM 7191 N N . ALA D 1 141 ? 275.225 207.853 111.538 1.00 19.50 141 ALA D N 1
ATOM 7192 C CA . ALA D 1 141 ? 275.779 206.695 110.854 1.00 19.50 141 ALA D CA 1
ATOM 7193 C C . ALA D 1 141 ? 276.256 205.689 111.891 1.00 19.50 141 ALA D C 1
ATOM 7194 O O . ALA D 1 141 ? 277.091 206.013 112.740 1.00 19.50 141 ALA D O 1
ATOM 7196 N N . VAL D 1 142 ? 275.713 204.483 111.837 1.00 20.15 142 VAL D N 1
ATOM 7197 C CA . VAL D 1 142 ? 276.142 203.384 112.689 1.00 20.15 142 VAL D CA 1
ATOM 7198 C C . VAL D 1 142 ? 277.014 202.493 111.813 1.00 20.15 142 VAL D C 1
ATOM 7199 O O . VAL D 1 142 ? 276.512 201.754 110.965 1.00 20.15 142 VAL D O 1
ATOM 7203 N N . ALA D 1 143 ? 278.330 202.585 112.004 1.00 21.52 143 ALA D N 1
ATOM 7204 C CA . ALA D 1 143 ? 279.262 201.911 111.106 1.00 21.52 143 ALA D CA 1
ATOM 7205 C C . ALA D 1 143 ? 279.148 200.398 111.223 1.00 21.52 143 ALA D C 1
ATOM 7206 O O . ALA D 1 143 ? 279.008 199.697 110.216 1.00 21.52 143 ALA D O 1
ATOM 7208 N N . SER D 1 144 ? 279.199 199.880 112.443 1.00 20.66 144 SER D N 1
ATOM 7209 C CA . SER D 1 144 ? 279.040 198.461 112.698 1.00 20.66 144 SER D CA 1
ATOM 7210 C C . SER D 1 144 ? 277.991 198.272 113.781 1.00 20.66 144 SER D C 1
ATOM 7211 O O . SER D 1 144 ? 277.531 199.227 114.408 1.00 20.66 144 SER D O 1
ATOM 7214 N N . VAL D 1 145 ? 277.608 197.014 113.989 1.00 19.06 145 VAL D N 1
ATOM 7215 C CA . VAL D 1 145 ? 276.578 196.709 114.972 1.00 19.06 145 VAL D CA 1
ATOM 7216 C C . VAL D 1 145 ? 277.057 197.043 116.382 1.00 19.06 145 VAL D C 1
ATOM 7217 O O . VAL D 1 145 ? 276.272 197.505 117.219 1.00 19.06 145 VAL D O 1
ATOM 7221 N N . SER D 1 146 ? 278.348 196.860 116.660 1.00 19.94 146 SER D N 1
ATOM 7222 C CA . SER D 1 146 ? 278.895 197.172 117.974 1.00 19.94 146 SER D CA 1
ATOM 7223 C C . SER D 1 146 ? 278.876 198.662 118.291 1.00 19.94 146 SER D C 1
ATOM 7224 O O . SER D 1 146 ? 279.074 199.030 119.451 1.00 19.94 146 SER D O 1
ATOM 7227 N N . ASP D 1 147 ? 278.646 199.520 117.301 1.00 19.33 147 ASP D N 1
ATOM 7228 C CA . ASP D 1 147 ? 278.474 200.944 117.538 1.00 19.33 147 ASP D CA 1
ATOM 7229 C C . ASP D 1 147 ? 277.075 201.307 118.006 1.00 19.33 147 ASP D C 1
ATOM 7230 O O . ASP D 1 147 ? 276.840 202.474 118.320 1.00 19.33 147 ASP D O 1
ATOM 7235 N N . PHE D 1 148 ? 276.146 200.357 118.051 1.00 16.12 148 PHE D N 1
ATOM 7236 C CA . PHE D 1 148 ? 274.781 200.697 118.436 1.00 16.12 148 PHE D CA 1
ATOM 7237 C C . PHE D 1 148 ? 274.655 201.320 119.823 1.00 16.12 148 PHE D C 1
ATOM 7238 O O . PHE D 1 148 ? 273.861 202.264 119.962 1.00 16.12 148 PHE D O 1
ATOM 7246 N N . PRO D 1 149 ? 275.348 200.858 120.872 1.00 15.49 149 PRO D N 1
ATOM 7247 C CA . PRO D 1 149 ? 275.202 201.544 122.170 1.00 15.49 149 PRO D CA 1
ATOM 7248 C C . PRO D 1 149 ? 275.563 203.018 122.114 1.00 15.49 149 PRO D C 1
ATOM 7249 O O . PRO D 1 149 ? 274.737 203.870 122.467 1.00 15.49 149 PRO D O 1
ATOM 7253 N N . ARG D 1 150 ? 276.764 203.340 121.634 1.00 15.33 150 ARG D N 1
ATOM 7254 C CA . ARG D 1 150 ? 277.183 204.731 121.524 1.00 15.33 150 ARG D CA 1
ATOM 7255 C C . ARG D 1 150 ? 276.170 205.553 120.737 1.00 15.33 150 ARG D C 1
ATOM 7256 O O . ARG D 1 150 ? 275.674 206.576 121.222 1.00 15.33 150 ARG D O 1
ATOM 7264 N N . ALA D 1 151 ? 275.812 205.081 119.541 1.00 13.93 151 ALA D N 1
ATOM 7265 C CA . ALA D 1 151 ? 274.823 205.770 118.722 1.00 13.93 151 ALA D CA 1
ATOM 7266 C C . ALA D 1 151 ? 273.548 206.025 119.507 1.00 13.93 151 ALA D C 1
ATOM 7267 O O . ALA D 1 151 ? 273.036 207.149 119.527 1.00 13.93 151 ALA D O 1
ATOM 7269 N N . VAL D 1 152 ? 273.058 205.011 120.221 1.00 12.53 152 VAL D N 1
ATOM 7270 C CA . VAL D 1 152 ? 271.828 205.199 120.975 1.00 12.53 152 VAL D CA 1
ATOM 7271 C C . VAL D 1 152 ? 272.007 206.330 121.974 1.00 12.53 152 VAL D C 1
ATOM 7272 O O . VAL D 1 152 ? 271.227 207.291 121.995 1.00 12.53 152 VAL D O 1
ATOM 7276 N N . LEU D 1 153 ? 273.102 206.289 122.738 1.00 13.02 153 LEU D N 1
ATOM 7277 C CA . LEU D 1 153 ? 273.352 207.352 123.701 1.00 13.02 153 LEU D CA 1
ATOM 7278 C C . LEU D 1 153 ? 273.461 208.690 122.995 1.00 13.02 153 LEU D C 1
ATOM 7279 O O . LEU D 1 153 ? 272.832 209.670 123.410 1.00 13.02 153 LEU D O 1
ATOM 7284 N N . SER D 1 154 ? 274.168 208.720 121.866 1.00 13.17 154 SER D N 1
ATOM 7285 C CA . SER D 1 154 ? 274.297 209.963 121.124 1.00 13.17 154 SER D CA 1
ATOM 7286 C C . SER D 1 154 ? 272.926 210.472 120.703 1.00 13.17 154 SER D C 1
ATOM 7287 O O . SER D 1 154 ? 272.588 211.639 120.934 1.00 13.17 154 SER D O 1
ATOM 7290 N N . ALA D 1 155 ? 272.084 209.576 120.183 1.00 12.78 155 ALA D N 1
ATOM 7291 C CA . ALA D 1 155 ? 270.758 209.997 119.760 1.00 12.78 155 ALA D CA 1
ATOM 7292 C C . ALA D 1 155 ? 269.982 210.553 120.937 1.00 12.78 155 ALA D C 1
ATOM 7293 O O . ALA D 1 155 ? 269.359 211.616 120.831 1.00 12.78 155 ALA D O 1
ATOM 7295 N N . ALA D 1 156 ? 270.078 209.891 122.093 1.00 13.58 156 ALA D N 1
ATOM 7296 C CA . ALA D 1 156 ? 269.349 210.376 123.252 1.00 13.58 156 ALA D CA 1
ATOM 7297 C C . ALA D 1 156 ? 269.807 211.776 123.606 1.00 13.58 156 ALA D C 1
ATOM 7298 O O . ALA D 1 156 ? 268.983 212.668 123.840 1.00 13.58 156 ALA D O 1
ATOM 7300 N N . ASP D 1 157 ? 271.119 212.009 123.549 1.00 15.33 157 ASP D N 1
ATOM 7301 C CA . ASP D 1 157 ? 271.631 213.331 123.854 1.00 15.33 157 ASP D CA 1
ATOM 7302 C C . ASP D 1 157 ? 271.060 214.361 122.896 1.00 15.33 157 ASP D C 1
ATOM 7303 O O . ASP D 1 157 ? 270.603 215.426 123.323 1.00 15.33 157 ASP D O 1
ATOM 7308 N N . THR D 1 158 ? 271.010 214.029 121.605 1.00 14.52 158 THR D N 1
ATOM 7309 C CA . THR D 1 158 ? 270.427 214.955 120.647 1.00 14.52 158 THR D CA 1
ATOM 7310 C C . THR D 1 158 ? 268.990 215.267 121.028 1.00 14.52 158 THR D C 1
ATOM 7311 O O . THR D 1 158 ? 268.600 216.437 121.114 1.00 14.52 158 THR D O 1
ATOM 7315 N N . LEU D 1 159 ? 268.214 214.234 121.358 1.00 13.71 159 LEU D N 1
ATOM 7316 C CA . LEU D 1 159 ? 266.827 214.477 121.712 1.00 13.71 159 LEU D CA 1
ATOM 7317 C C . LEU D 1 159 ? 266.734 215.300 122.984 1.00 13.71 159 LEU D C 1
ATOM 7318 O O . LEU D 1 159 ? 265.826 216.121 123.127 1.00 13.71 159 LEU D O 1
ATOM 7323 N N . ARG D 1 160 ? 267.690 215.125 123.897 1.00 15.24 160 ARG D N 1
ATOM 7324 C CA . ARG D 1 160 ? 267.688 215.916 125.119 1.00 15.24 160 ARG D CA 1
ATOM 7325 C C . ARG D 1 160 ? 267.966 217.383 124.829 1.00 15.24 160 ARG D C 1
ATOM 7326 O O . ARG D 1 160 ? 267.393 218.263 125.476 1.00 15.24 160 ARG D O 1
ATOM 7334 N N . LYS D 1 161 ? 268.833 217.671 123.858 1.00 16.61 161 LYS D N 1
ATOM 7335 C CA . LYS D 1 161 ? 269.202 219.058 123.622 1.00 16.61 161 LYS D CA 1
ATOM 7336 C C . LYS D 1 161 ? 268.132 219.824 122.868 1.00 16.61 161 LYS D C 1
ATOM 7337 O O . LYS D 1 161 ? 268.120 221.057 122.916 1.00 16.61 161 LYS D O 1
ATOM 7343 N N . ALA D 1 162 ? 267.238 219.125 122.184 1.00 16.17 162 ALA D N 1
ATOM 7344 C CA . ALA D 1 162 ? 266.129 219.736 121.478 1.00 16.17 162 ALA D CA 1
ATOM 7345 C C . ALA D 1 162 ? 264.908 219.899 122.364 1.00 16.17 162 ALA D C 1
ATOM 7346 O O . ALA D 1 162 ? 263.842 220.266 121.870 1.00 16.17 162 ALA D O 1
ATOM 7348 N N . GLY D 1 163 ? 265.038 219.622 123.653 1.00 16.00 163 GLY D N 1
ATOM 7349 C CA . GLY D 1 163 ? 263.934 219.732 124.571 1.00 16.00 163 GLY D CA 1
ATOM 7350 C C . GLY D 1 163 ? 263.040 218.520 124.645 1.00 16.00 163 GLY D C 1
ATOM 7351 O O . GLY D 1 163 ? 262.091 218.524 125.437 1.00 16.00 163 GLY D O 1
ATOM 7352 N N . VAL D 1 164 ? 263.314 217.480 123.861 1.00 14.53 164 VAL D N 1
ATOM 7353 C CA . VAL D 1 164 ? 262.485 216.281 123.833 1.00 14.53 164 VAL D CA 1
ATOM 7354 C C . VAL D 1 164 ? 262.978 215.361 124.942 1.00 14.53 164 VAL D C 1
ATOM 7355 O O . VAL D 1 164 ? 264.019 214.724 124.825 1.00 14.53 164 VAL D O 1
ATOM 7359 N N . THR D 1 165 ? 262.225 215.293 126.019 1.00 14.93 165 THR D N 1
ATOM 7360 C CA . THR D 1 165 ? 262.526 214.390 127.116 1.00 14.93 165 THR D CA 1
ATOM 7361 C C . THR D 1 165 ? 261.806 213.064 126.896 1.00 14.93 165 THR D C 1
ATOM 7362 O O . THR D 1 165 ? 261.377 212.741 125.786 1.00 14.93 165 THR D O 1
ATOM 7366 N N . GLY D 1 166 ? 261.696 212.275 127.950 1.00 16.30 166 GLY D N 1
ATOM 7367 C CA . GLY D 1 166 ? 260.859 211.108 127.945 1.00 16.30 166 GLY D CA 1
ATOM 7368 C C . GLY D 1 166 ? 261.712 209.895 127.741 1.00 16.30 166 GLY D C 1
ATOM 7369 O O . GLY D 1 166 ? 262.843 209.986 127.262 1.00 16.30 166 GLY D O 1
ATOM 7370 N N . PRO D 1 167 ? 261.201 208.733 128.124 1.00 15.19 167 PRO D N 1
ATOM 7371 C CA . PRO D 1 167 ? 261.926 207.497 127.836 1.00 15.19 167 PRO D CA 1
ATOM 7372 C C . PRO D 1 167 ? 262.052 207.315 126.331 1.00 15.19 167 PRO D C 1
ATOM 7373 O O . PRO D 1 167 ? 261.167 207.692 125.565 1.00 15.19 167 PRO D O 1
ATOM 7377 N N . TYR D 1 168 ? 263.177 206.762 125.909 1.00 14.75 168 TYR D N 1
ATOM 7378 C CA . TYR D 1 168 ? 263.509 206.651 124.499 1.00 14.75 168 TYR D CA 1
ATOM 7379 C C . TYR D 1 168 ? 263.431 205.198 124.065 1.00 14.75 168 TYR D C 1
ATOM 7380 O O . TYR D 1 168 ? 263.959 204.314 124.740 1.00 14.75 168 TYR D O 1
ATOM 7389 N N . ALA D 1 169 ? 262.755 204.961 122.953 1.00 12.19 169 ALA D N 1
ATOM 7390 C CA . ALA D 1 169 ? 262.659 203.648 122.345 1.00 12.19 169 ALA D CA 1
ATOM 7391 C C . ALA D 1 169 ? 263.617 203.554 121.170 1.00 12.19 169 ALA D C 1
ATOM 7392 O O . ALA D 1 169 ? 263.814 204.525 120.434 1.00 12.19 169 ALA D O 1
ATOM 7394 N N . LEU D 1 170 ? 264.219 202.382 121.016 1.00 10.61 170 LEU D N 1
ATOM 7395 C CA . LEU D 1 170 ? 264.974 202.030 119.826 1.00 10.61 170 LEU D CA 1
ATOM 7396 C C . LEU D 1 170 ? 264.108 201.125 118.960 1.00 10.61 170 LEU D C 1
ATOM 7397 O O . LEU D 1 170 ? 263.643 200.078 119.413 1.00 10.61 170 LEU D O 1
ATOM 7402 N N . VAL D 1 171 ? 263.886 201.542 117.723 1.00 10.08 171 VAL D N 1
ATOM 7403 C CA . VAL D 1 171 ? 263.095 200.812 116.746 1.00 10.08 171 VAL D CA 1
ATOM 7404 C C . VAL D 1 171 ? 264.042 200.360 115.652 1.00 10.08 171 VAL D C 1
ATOM 7405 O O . VAL D 1 171 ? 264.789 201.170 115.103 1.00 10.08 171 VAL D O 1
ATOM 7409 N N . LEU D 1 172 ? 264.028 199.074 115.341 1.00 11.08 172 LEU D N 1
ATOM 7410 C CA . LEU D 1 172 ? 264.997 198.509 114.416 1.00 11.08 172 LEU D CA 1
ATOM 7411 C C . LEU D 1 172 ? 264.295 198.003 113.171 1.00 11.08 172 LEU D C 1
ATOM 7412 O O . LEU D 1 172 ? 263.301 197.286 113.268 1.00 11.08 172 LEU D O 1
ATOM 7417 N N . GLY D 1 173 ? 264.824 198.362 112.010 1.00 11.52 173 GLY D N 1
ATOM 7418 C CA . GLY D 1 173 ? 264.448 197.714 110.783 1.00 11.52 173 GLY D CA 1
ATOM 7419 C C . GLY D 1 173 ? 264.928 196.278 110.785 1.00 11.52 173 GLY D C 1
ATOM 7420 O O . GLY D 1 173 ? 265.671 195.857 111.670 1.00 11.52 173 GLY D O 1
ATOM 7421 N N . PRO D 1 174 ? 264.507 195.495 109.792 1.00 12.64 174 PRO D N 1
ATOM 7422 C CA . PRO D 1 174 ? 264.806 194.048 109.833 1.00 12.64 174 PRO D CA 1
ATOM 7423 C C . PRO D 1 174 ? 266.290 193.716 109.875 1.00 12.64 174 PRO D C 1
ATOM 7424 O O . PRO D 1 174 ? 266.716 192.895 110.698 1.00 12.64 174 PRO D O 1
ATOM 7428 N N . LYS D 1 175 ? 267.094 194.347 109.020 1.00 14.57 175 LYS D N 1
ATOM 7429 C CA . LYS D 1 175 ? 268.520 194.047 108.983 1.00 14.57 175 LYS D CA 1
ATOM 7430 C C . LYS D 1 175 ? 269.213 194.465 110.273 1.00 14.57 175 LYS D C 1
ATOM 7431 O O . LYS D 1 175 ? 270.016 193.709 110.832 1.00 14.57 175 LYS D O 1
ATOM 7437 N N . ALA D 1 176 ? 268.917 195.671 110.758 1.00 12.91 176 ALA D N 1
ATOM 7438 C CA . ALA D 1 176 ? 269.491 196.125 112.016 1.00 12.91 176 ALA D CA 1
ATOM 7439 C C . ALA D 1 176 ? 269.078 195.220 113.165 1.00 12.91 176 ALA D C 1
ATOM 7440 O O . ALA D 1 176 ? 269.896 194.893 114.024 1.00 12.91 176 ALA D O 1
ATOM 7442 N N . TYR D 1 177 ? 267.814 194.800 113.191 1.00 12.74 177 TYR D N 1
ATOM 7443 C CA . TYR D 1 177 ? 267.348 193.917 114.252 1.00 12.74 177 TYR D CA 1
ATOM 7444 C C . TYR D 1 177 ? 268.104 192.595 114.246 1.00 12.74 177 TYR D C 1
ATOM 7445 O O . TYR D 1 177 ? 268.577 192.130 115.290 1.00 12.74 177 TYR D O 1
ATOM 7454 N N . ASP D 1 178 ? 268.216 191.967 113.077 1.00 14.39 178 ASP D N 1
ATOM 7455 C CA . ASP D 1 178 ? 268.858 190.661 113.018 1.00 14.39 178 ASP D CA 1
ATOM 7456 C C . ASP D 1 178 ? 270.339 190.756 113.359 1.00 14.39 178 ASP D C 1
ATOM 7457 O O . ASP D 1 178 ? 270.862 189.929 114.118 1.00 14.39 178 ASP D O 1
ATOM 7462 N N . ASP D 1 179 ? 271.020 191.780 112.843 1.00 14.54 179 ASP D N 1
ATOM 7463 C CA . ASP D 1 179 ? 272.430 191.955 113.161 1.00 14.54 179 ASP D CA 1
ATOM 7464 C C . ASP D 1 179 ? 272.639 192.254 114.639 1.00 14.54 179 ASP D C 1
ATOM 7465 O O . ASP D 1 179 ? 273.573 191.732 115.250 1.00 14.54 179 ASP D O 1
ATOM 7470 N N . LEU D 1 180 ? 271.783 193.086 115.235 1.00 13.39 180 LEU D N 1
ATOM 7471 C CA . LEU D 1 180 ? 271.941 193.402 116.646 1.00 13.39 180 LEU D CA 1
ATOM 7472 C C . LEU D 1 180 ? 271.715 192.180 117.518 1.00 13.39 180 LEU D C 1
ATOM 7473 O O . LEU D 1 180 ? 272.467 191.944 118.468 1.00 13.39 180 LEU D O 1
ATOM 7478 N N . PHE D 1 181 ? 270.699 191.382 117.211 1.00 12.98 181 PHE D N 1
ATOM 7479 C CA . PHE D 1 181 ? 270.402 190.263 118.086 1.00 12.98 181 PHE D CA 1
ATOM 7480 C C . PHE D 1 181 ? 271.247 189.032 117.791 1.00 12.98 181 PHE D C 1
ATOM 7481 O O . PHE D 1 181 ? 271.202 188.079 118.569 1.00 12.98 181 PHE D O 1
ATOM 7489 N N . ALA D 1 182 ? 272.043 189.039 116.725 1.00 14.34 182 ALA D N 1
ATOM 7490 C CA . ALA D 1 182 ? 273.052 188.003 116.561 1.00 14.34 182 ALA D CA 1
ATOM 7491 C C . ALA D 1 182 ? 274.430 188.403 117.078 1.00 14.34 182 ALA D C 1
ATOM 7492 O O . ALA D 1 182 ? 275.272 187.525 117.281 1.00 14.34 182 ALA D O 1
ATOM 7494 N N . ALA D 1 183 ? 274.675 189.687 117.316 1.00 14.93 183 ALA D N 1
ATOM 7495 C CA . ALA D 1 183 ? 276.029 190.186 117.513 1.00 14.93 183 ALA D CA 1
ATOM 7496 C C . ALA D 1 183 ? 276.554 189.917 118.917 1.00 14.93 183 ALA D C 1
ATOM 7497 O O . ALA D 1 183 ? 275.823 190.007 119.905 1.00 14.93 183 ALA D O 1
ATOM 7499 N N . THR D 1 184 ? 277.840 189.596 118.993 1.00 17.45 184 THR D N 1
ATOM 7500 C CA . THR D 1 184 ? 278.558 189.505 120.253 1.00 17.45 184 THR D CA 1
ATOM 7501 C C . THR D 1 184 ? 279.835 190.320 120.149 1.00 17.45 184 THR D C 1
ATOM 7502 O O . THR D 1 184 ? 280.446 190.402 119.083 1.00 17.45 184 THR D O 1
ATOM 7506 N N . GLN D 1 185 ? 280.217 190.941 121.254 1.00 19.56 185 GLN D N 1
ATOM 7507 C CA . GLN D 1 185 ? 281.492 191.635 121.377 1.00 19.56 185 GLN D CA 1
ATOM 7508 C C . GLN D 1 185 ? 282.300 190.888 122.424 1.00 19.56 185 GLN D C 1
ATOM 7509 O O . GLN D 1 185 ? 281.997 190.970 123.617 1.00 19.56 185 GLN D O 1
ATOM 7515 N N . ASP D 1 186 ? 283.310 190.144 121.971 1.00 19.98 186 ASP D N 1
ATOM 7516 C CA . ASP D 1 186 ? 284.083 189.245 122.828 1.00 19.98 186 ASP D CA 1
ATOM 7517 C C . ASP D 1 186 ? 283.168 188.294 123.589 1.00 19.98 186 ASP D C 1
ATOM 7518 O O . ASP D 1 186 ? 283.332 188.057 124.785 1.00 19.98 186 ASP D O 1
ATOM 7523 N N . GLY D 1 187 ? 282.176 187.756 122.884 1.00 18.51 187 GLY D N 1
ATOM 7524 C CA . GLY D 1 187 ? 281.234 186.825 123.437 1.00 18.51 187 GLY D CA 1
ATOM 7525 C C . GLY D 1 187 ? 280.035 187.452 124.116 1.00 18.51 187 GLY D C 1
ATOM 7526 O O . GLY D 1 187 ? 278.978 186.824 124.176 1.00 18.51 187 GLY D O 1
ATOM 7527 N N . TYR D 1 188 ? 280.175 188.657 124.636 1.00 16.81 188 TYR D N 1
ATOM 7528 C CA . TYR D 1 188 ? 279.067 189.313 125.317 1.00 16.81 188 TYR D CA 1
ATOM 7529 C C . TYR D 1 188 ? 278.063 189.831 124.293 1.00 16.81 188 TYR D C 1
ATOM 7530 O O . TYR D 1 188 ? 278.454 190.506 123.340 1.00 16.81 188 TYR D O 1
ATOM 7539 N N . PRO D 1 189 ? 276.775 189.533 124.448 1.00 15.70 189 PRO D N 1
ATOM 7540 C CA . PRO D 1 189 ? 275.795 189.944 123.433 1.00 15.70 189 PRO D CA 1
ATOM 7541 C C . PRO D 1 189 ? 275.537 191.444 123.481 1.00 15.70 189 PRO D C 1
ATOM 7542 O O . PRO D 1 189 ? 275.230 192.004 124.531 1.00 15.70 189 PRO D O 1
ATOM 7546 N N . VAL D 1 190 ? 275.648 192.082 122.317 1.00 15.30 190 VAL D N 1
ATOM 7547 C CA . VAL D 1 190 ? 275.483 193.529 122.216 1.00 15.30 190 VAL D CA 1
ATOM 7548 C C . VAL D 1 190 ? 274.060 193.941 122.571 1.00 15.30 190 VAL D C 1
ATOM 7549 O O . VAL D 1 190 ? 273.837 194.982 123.204 1.00 15.30 190 VAL D O 1
ATOM 7553 N N . ALA D 1 191 ? 273.078 193.131 122.176 1.00 15.10 191 ALA D N 1
ATOM 7554 C CA . ALA D 1 191 ? 271.686 193.476 122.428 1.00 15.10 191 ALA D CA 1
ATOM 7555 C C . ALA D 1 191 ? 271.390 193.586 123.916 1.00 15.10 191 ALA D C 1
ATOM 7556 O O . ALA D 1 191 ? 270.510 194.348 124.309 1.00 15.10 191 ALA D O 1
ATOM 7558 N N . LYS D 1 192 ? 272.132 192.866 124.757 1.00 17.73 192 LYS D N 1
ATOM 7559 C CA . LYS D 1 192 ? 271.952 192.976 126.203 1.00 17.73 192 LYS D CA 1
ATOM 7560 C C . LYS D 1 192 ? 272.312 194.371 126.705 1.00 17.73 192 LYS D C 1
ATOM 7561 O O . LYS D 1 192 ? 271.542 195.007 127.441 1.00 17.73 192 LYS D O 1
ATOM 7567 N N . GLN D 1 193 ? 273.479 194.869 126.299 1.00 16.71 193 GLN D N 1
ATOM 7568 C CA . GLN D 1 193 ? 273.884 196.223 126.657 1.00 16.71 193 GLN D CA 1
ATOM 7569 C C . GLN D 1 193 ? 272.905 197.255 126.109 1.00 16.71 193 GLN D C 1
ATOM 7570 O O . GLN D 1 193 ? 272.482 198.179 126.823 1.00 16.71 193 GLN D O 1
ATOM 7576 N N . VAL D 1 194 ? 272.511 197.095 124.845 1.00 15.58 194 VAL D N 1
ATOM 7577 C CA . VAL D 1 194 ? 271.593 198.047 124.229 1.00 15.58 194 VAL D CA 1
ATOM 7578 C C . VAL D 1 194 ? 270.269 198.070 124.982 1.00 15.58 194 VAL D C 1
ATOM 7579 O O . VAL D 1 194 ? 269.729 199.137 125.287 1.00 15.58 194 VAL D O 1
ATOM 7583 N N . GLN D 1 195 ? 269.738 196.892 125.316 1.00 17.28 195 GLN D N 1
ATOM 7584 C CA . GLN D 1 195 ? 268.492 196.819 126.063 1.00 17.28 195 GLN D CA 1
ATOM 7585 C C . GLN D 1 195 ? 268.620 197.475 127.424 1.00 17.28 195 GLN D C 1
ATOM 7586 O O . GLN D 1 195 ? 267.649 198.043 127.931 1.00 17.28 195 GLN D O 1
ATOM 7592 N N . ARG D 1 196 ? 269.799 197.402 128.037 1.00 18.42 196 ARG D N 1
ATOM 7593 C CA . ARG D 1 196 ? 269.981 198.151 129.273 1.00 18.42 196 ARG D CA 1
ATOM 7594 C C . ARG D 1 196 ? 269.959 199.657 129.034 1.00 18.42 196 ARG D C 1
ATOM 7595 O O . ARG D 1 196 ? 269.589 200.414 129.935 1.00 18.42 196 ARG D O 1
ATOM 7603 N N . LEU D 1 197 ? 270.318 200.114 127.833 1.00 16.70 197 LEU D N 1
ATOM 7604 C CA . LEU D 1 197 ? 270.332 201.557 127.587 1.00 16.70 197 LEU D CA 1
ATOM 7605 C C . LEU D 1 197 ? 268.978 202.172 127.214 1.00 16.70 197 LEU D C 1
ATOM 7606 O O . LEU D 1 197 ? 268.902 203.396 127.116 1.00 16.70 197 LEU D O 1
ATOM 7611 N N . VAL D 1 198 ? 267.915 201.393 126.999 1.00 19.86 198 VAL D N 1
ATOM 7612 C CA . VAL D 1 198 ? 266.654 201.960 126.513 1.00 19.86 198 VAL D CA 1
ATOM 7613 C C . VAL D 1 198 ? 265.471 201.494 127.353 1.00 19.86 198 VAL D C 1
ATOM 7614 O O . VAL D 1 198 ? 265.651 200.853 128.392 1.00 19.86 198 VAL D O 1
ATOM 7618 N N . VAL D 1 199 ? 264.252 201.841 126.914 1.00 25.35 199 VAL D N 1
ATOM 7619 C CA . VAL D 1 199 ? 263.035 201.368 127.570 1.00 25.35 199 VAL D CA 1
ATOM 7620 C C . VAL D 1 199 ? 263.024 199.846 127.619 1.00 25.35 199 VAL D C 1
ATOM 7621 O O . VAL D 1 199 ? 263.417 199.168 126.660 1.00 25.35 199 VAL D O 1
ATOM 7625 N N . ASP D 1 200 ? 262.550 199.298 128.743 1.00 32.64 200 ASP D N 1
ATOM 7626 C CA . ASP D 1 200 ? 262.821 197.908 129.094 1.00 32.64 200 ASP D CA 1
ATOM 7627 C C . ASP D 1 200 ? 261.987 196.895 128.321 1.00 32.64 200 ASP D C 1
ATOM 7628 O O . ASP D 1 200 ? 262.248 195.693 128.443 1.00 32.64 200 ASP D O 1
ATOM 7633 N N . GLY D 1 201 ? 261.007 197.327 127.538 1.00 29.31 201 GLY D N 1
ATOM 7634 C CA . GLY D 1 201 ? 260.214 196.401 126.769 1.00 29.31 201 GLY D CA 1
ATOM 7635 C C . GLY D 1 201 ? 261.031 195.729 125.684 1.00 29.31 201 GLY D C 1
ATOM 7636 O O . GLY D 1 201 ? 262.180 196.099 125.426 1.00 29.31 201 GLY D O 1
ATOM 7637 N N . PRO D 1 202 ? 260.466 194.708 125.044 1.00 26.19 202 PRO D N 1
ATOM 7638 C CA . PRO D 1 202 ? 261.139 194.116 123.882 1.00 26.19 202 PRO D CA 1
ATOM 7639 C C . PRO D 1 202 ? 261.293 195.148 122.777 1.00 26.19 202 PRO D C 1
ATOM 7640 O O . PRO D 1 202 ? 260.369 195.908 122.485 1.00 26.19 202 PRO D O 1
ATOM 7644 N N . LEU D 1 203 ? 262.476 195.172 122.167 1.00 19.93 203 LEU D N 1
ATOM 7645 C CA . LEU D 1 203 ? 262.750 196.137 121.111 1.00 19.93 203 LEU D CA 1
ATOM 7646 C C . LEU D 1 203 ? 261.840 195.876 119.924 1.00 19.93 203 LEU D C 1
ATOM 7647 O O . LEU D 1 203 ? 261.645 194.730 119.512 1.00 19.93 203 LEU D O 1
ATOM 7652 N N . VAL D 1 204 ? 261.276 196.939 119.377 1.00 14.88 204 VAL D N 1
ATOM 7653 C CA . VAL D 1 204 ? 260.340 196.792 118.273 1.00 14.88 204 VAL D CA 1
ATOM 7654 C C . VAL D 1 204 ? 261.117 196.554 116.987 1.00 14.88 204 VAL D C 1
ATOM 7655 O O . VAL D 1 204 ? 262.039 197.307 116.648 1.00 14.88 204 VAL D O 1
ATOM 7659 N N . ARG D 1 205 ? 260.766 195.477 116.301 1.00 13.61 205 ARG D N 1
ATOM 7660 C CA . ARG D 1 205 ? 261.224 195.185 114.954 1.00 13.61 205 ARG D CA 1
ATOM 7661 C C . ARG D 1 205 ? 260.169 195.704 113.986 1.00 13.61 205 ARG D C 1
ATOM 7662 O O . ARG D 1 205 ? 259.032 195.230 113.993 1.00 13.61 205 ARG D O 1
ATOM 7670 N N . ALA D 1 206 ? 260.535 196.689 113.181 1.00 12.41 206 ALA D N 1
ATOM 7671 C CA . ALA D 1 206 ? 259.637 197.313 112.219 1.00 12.41 206 ALA D CA 1
ATOM 7672 C C . ALA D 1 206 ? 260.092 196.924 110.820 1.00 12.41 206 ALA D C 1
ATOM 7673 O O . ALA D 1 206 ? 261.150 197.362 110.362 1.00 12.41 206 ALA D O 1
ATOM 7675 N N . ASN D 1 207 ? 259.280 196.115 110.142 1.00 13.39 207 ASN D N 1
ATOM 7676 C CA . ASN D 1 207 ? 259.647 195.607 108.826 1.00 13.39 207 ASN D CA 1
ATOM 7677 C C . ASN D 1 207 ? 259.721 196.713 107.781 1.00 13.39 207 ASN D C 1
ATOM 7678 O O . ASN D 1 207 ? 260.515 196.619 106.842 1.00 13.39 207 ASN D O 1
ATOM 7683 N N . ALA D 1 208 ? 258.921 197.766 107.928 1.00 11.91 208 ALA D N 1
ATOM 7684 C CA . ALA D 1 208 ? 258.869 198.841 106.947 1.00 11.91 208 ALA D CA 1
ATOM 7685 C C . ALA D 1 208 ? 259.929 199.915 107.154 1.00 11.91 208 ALA D C 1
ATOM 7686 O O . ALA D 1 208 ? 260.084 200.776 106.287 1.00 11.91 208 ALA D O 1
ATOM 7688 N N . LEU D 1 209 ? 260.666 199.885 108.258 1.00 11.39 209 LEU D N 1
ATOM 7689 C CA . LEU D 1 209 ? 261.633 200.926 108.574 1.00 11.39 209 LEU D CA 1
ATOM 7690 C C . LEU D 1 209 ? 263.001 200.591 107.992 1.00 11.39 209 LEU D C 1
ATOM 7691 O O . LEU D 1 209 ? 263.489 199.470 108.142 1.00 11.39 209 LEU D O 1
ATOM 7696 N N . ALA D 1 210 ? 263.615 201.567 107.333 1.00 12.05 210 ALA D N 1
ATOM 7697 C CA . ALA D 1 210 ? 264.994 201.453 106.880 1.00 12.05 210 ALA D CA 1
ATOM 7698 C C . ALA D 1 210 ? 265.943 201.904 107.985 1.00 12.05 210 ALA D C 1
ATOM 7699 O O . ALA D 1 210 ? 265.755 202.971 108.574 1.00 12.05 210 ALA D O 1
ATOM 7701 N N . GLY D 1 211 ? 266.951 201.090 108.269 1.00 11.80 211 GLY D N 1
ATOM 7702 C CA . GLY D 1 211 ? 267.910 201.448 109.300 1.00 11.80 211 GLY D CA 1
ATOM 7703 C C . GLY D 1 211 ? 267.332 201.265 110.688 1.00 11.80 211 GLY D C 1
ATOM 7704 O O . GLY D 1 211 ? 266.714 200.245 110.998 1.00 11.80 211 GLY D O 1
ATOM 7705 N N . ALA D 1 212 ? 267.540 202.259 111.544 1.00 11.21 212 ALA D N 1
ATOM 7706 C CA . ALA D 1 212 ? 267.041 202.224 112.907 1.00 11.21 212 ALA D CA 1
ATOM 7707 C C . ALA D 1 212 ? 266.549 203.609 113.293 1.00 11.21 212 ALA D C 1
ATOM 7708 O O . ALA D 1 212 ? 266.710 204.578 112.558 1.00 11.21 212 ALA D O 1
ATOM 7710 N N . LEU D 1 213 ? 265.964 203.699 114.477 1.00 10.24 213 LEU D N 1
ATOM 7711 C CA . LEU D 1 213 ? 265.280 204.905 114.901 1.00 10.24 213 LEU D CA 1
ATOM 7712 C C . LEU D 1 213 ? 265.323 204.999 116.414 1.00 10.24 213 LEU D C 1
ATOM 7713 O O . LEU D 1 213 ? 265.121 204.005 117.105 1.00 10.24 213 LEU D O 1
ATOM 7718 N N . VAL D 1 214 ? 265.579 206.191 116.928 1.00 10.13 214 VAL D N 1
ATOM 7719 C CA . VAL D 1 214 ? 265.447 206.465 118.351 1.00 10.13 214 VAL D CA 1
ATOM 7720 C C . VAL D 1 214 ? 264.373 207.526 118.499 1.00 10.13 214 VAL D C 1
ATOM 7721 O O . VAL D 1 214 ? 264.470 208.597 117.898 1.00 10.13 214 VAL D O 1
ATOM 7725 N N . MET D 1 215 ? 263.344 207.234 119.277 1.00 11.88 215 MET D N 1
ATOM 7726 C CA . MET D 1 215 ? 262.247 208.180 119.387 1.00 11.88 215 MET D CA 1
ATOM 7727 C C . MET D 1 215 ? 261.774 208.265 120.826 1.00 11.88 215 MET D C 1
ATOM 7728 O O . MET D 1 215 ? 261.940 207.335 121.609 1.00 11.88 215 MET D O 1
ATOM 7733 N N . SER D 1 216 ? 261.193 209.403 121.171 1.00 12.78 216 SER D N 1
ATOM 7734 C CA . SER D 1 216 ? 260.637 209.586 122.498 1.00 12.78 216 SER D CA 1
ATOM 7735 C C . SER D 1 216 ? 259.324 208.827 122.651 1.00 12.78 216 SER D C 1
ATOM 7736 O O . SER D 1 216 ? 258.534 208.726 121.714 1.00 12.78 216 SER D O 1
ATOM 7739 N N . MET D 1 217 ? 259.102 208.296 123.851 1.00 14.19 217 MET D N 1
ATOM 7740 C CA . MET D 1 217 ? 257.859 207.639 124.228 1.00 14.19 217 MET D CA 1
ATOM 7741 C C . MET D 1 217 ? 257.052 208.457 125.226 1.00 14.19 217 MET D C 1
ATOM 7742 O O . MET D 1 217 ? 256.137 207.923 125.856 1.00 14.19 217 MET D O 1
ATOM 7747 N N . ARG D 1 218 ? 257.374 209.739 125.393 1.00 12.84 218 ARG D N 1
ATOM 7748 C CA . ARG D 1 218 ? 256.635 210.563 126.343 1.00 12.84 218 ARG D CA 1
ATOM 7749 C C . ARG D 1 218 ? 255.172 210.711 125.944 1.00 12.84 218 ARG D C 1
ATOM 7750 O O . ARG D 1 218 ? 254.312 210.897 126.808 1.00 12.84 218 ARG D O 1
ATOM 7758 N N . GLY D 1 219 ? 254.870 210.607 124.658 1.00 11.14 219 GLY D N 1
ATOM 7759 C CA . GLY D 1 219 ? 253.531 210.807 124.157 1.00 11.14 219 GLY D CA 1
ATOM 7760 C C . GLY D 1 219 ? 253.335 212.205 123.596 1.00 11.14 219 GLY D C 1
ATOM 7761 O O . GLY D 1 219 ? 254.031 213.157 123.950 1.00 11.14 219 GLY D O 1
ATOM 7762 N N . GLY D 1 220 ? 252.374 212.320 122.689 1.00 10.15 220 GLY D N 1
ATOM 7763 C CA . GLY D 1 220 ? 252.011 213.596 122.119 1.00 10.15 220 GLY D CA 1
ATOM 7764 C C . GLY D 1 220 ? 252.853 214.070 120.962 1.00 10.15 220 GLY D C 1
ATOM 7765 O O . GLY D 1 220 ? 252.680 215.209 120.527 1.00 10.15 220 GLY D O 1
ATOM 7766 N N . ASP D 1 221 ? 253.760 213.249 120.447 1.00 10.18 221 ASP D N 1
ATOM 7767 C CA . ASP D 1 221 ? 254.589 213.661 119.322 1.00 10.18 221 ASP D CA 1
ATOM 7768 C C . ASP D 1 221 ? 254.141 213.077 117.995 1.00 10.18 221 ASP D C 1
ATOM 7769 O O . ASP D 1 221 ? 254.391 213.679 116.952 1.00 10.18 221 ASP D O 1
ATOM 7774 N N . TYR D 1 222 ? 253.491 211.920 118.017 1.00 8.68 222 TYR D N 1
ATOM 7775 C CA . TYR D 1 222 ? 253.150 211.163 116.824 1.00 8.68 222 TYR D CA 1
ATOM 7776 C C . TYR D 1 222 ? 251.774 210.566 117.031 1.00 8.68 222 TYR D C 1
ATOM 7777 O O . TYR D 1 222 ? 251.543 209.878 118.024 1.00 8.68 222 TYR D O 1
ATOM 7786 N N . GLU D 1 223 ? 250.860 210.828 116.110 1.00 8.39 223 GLU D N 1
ATOM 7787 C CA . GLU D 1 223 ? 249.461 210.511 116.338 1.00 8.39 223 GLU D CA 1
ATOM 7788 C C . GLU D 1 223 ? 248.881 209.845 115.103 1.00 8.39 223 GLU D C 1
ATOM 7789 O O . GLU D 1 223 ? 248.818 210.451 114.035 1.00 8.39 223 GLU D O 1
ATOM 7795 N N . LEU D 1 224 ? 248.467 208.599 115.250 1.00 7.51 224 LEU D N 1
ATOM 7796 C CA . LEU D 1 224 ? 247.747 207.880 114.215 1.00 7.51 224 LEU D CA 1
ATOM 7797 C C . LEU D 1 224 ? 246.263 207.936 114.543 1.00 7.51 224 LEU D C 1
ATOM 7798 O O . LEU D 1 224 ? 245.848 207.495 115.613 1.00 7.51 224 LEU D O 1
ATOM 7803 N N . THR D 1 225 ? 245.472 208.485 113.636 1.00 6.91 225 THR D N 1
ATOM 7804 C CA . THR D 1 225 ? 244.030 208.536 113.803 1.00 6.91 225 THR D CA 1
ATOM 7805 C C . THR D 1 225 ? 243.395 207.490 112.907 1.00 6.91 225 THR D C 1
ATOM 7806 O O . THR D 1 225 ? 243.675 207.441 111.707 1.00 6.91 225 THR D O 1
ATOM 7810 N N . VAL D 1 226 ? 242.538 206.668 113.484 1.00 7.19 226 VAL D N 1
ATOM 7811 C CA . VAL D 1 226 ? 241.831 205.651 112.725 1.00 7.19 226 VAL D CA 1
ATOM 7812 C C . VAL D 1 226 ? 240.356 206.014 112.674 1.00 7.19 226 VAL D C 1
ATOM 7813 O O . VAL D 1 226 ? 239.759 206.396 113.683 1.00 7.19 226 VAL D O 1
ATOM 7817 N N . GLY D 1 227 ? 239.774 205.886 111.491 1.00 7.18 227 GLY D N 1
ATOM 7818 C CA . GLY D 1 227 ? 238.356 206.039 111.280 1.00 7.18 227 GLY D CA 1
ATOM 7819 C C . GLY D 1 227 ? 237.764 204.654 111.307 1.00 7.18 227 GLY D C 1
ATOM 7820 O O . GLY D 1 227 ? 237.436 204.144 112.377 1.00 7.18 227 GLY D O 1
ATOM 7821 N N . GLN D 1 228 ? 237.588 204.042 110.150 1.00 7.76 228 GLN D N 1
ATOM 7822 C CA . GLN D 1 228 ? 237.272 202.624 110.112 1.00 7.76 228 GLN D CA 1
ATOM 7823 C C . GLN D 1 228 ? 238.540 201.823 110.371 1.00 7.76 228 GLN D C 1
ATOM 7824 O O . GLN D 1 228 ? 239.525 201.960 109.644 1.00 7.76 228 GLN D O 1
ATOM 7830 N N . ASP D 1 229 ? 238.522 201.001 111.412 1.00 9.37 229 ASP D N 1
ATOM 7831 C CA . ASP D 1 229 ? 239.662 200.154 111.716 1.00 9.37 229 ASP D CA 1
ATOM 7832 C C . ASP D 1 229 ? 239.730 198.985 110.738 1.00 9.37 229 ASP D C 1
ATOM 7833 O O . ASP D 1 229 ? 238.793 198.718 109.986 1.00 9.37 229 ASP D O 1
ATOM 7838 N N . LEU D 1 230 ? 240.871 198.301 110.751 1.00 8.85 230 LEU D N 1
ATOM 7839 C CA . LEU D 1 230 ? 241.139 197.162 109.878 1.00 8.85 230 LEU D CA 1
ATOM 7840 C C . LEU D 1 230 ? 239.978 196.179 109.856 1.00 8.85 230 LEU D C 1
ATOM 7841 O O . LEU D 1 230 ? 239.575 195.653 110.891 1.00 8.85 230 LEU D O 1
ATOM 7846 N N . SER D 1 231 ? 239.434 195.952 108.667 1.00 7.49 231 SER D N 1
ATOM 7847 C CA . SER D 1 231 ? 238.227 195.163 108.493 1.00 7.49 231 SER D CA 1
ATOM 7848 C C . SER D 1 231 ? 238.366 194.308 107.248 1.00 7.49 231 SER D C 1
ATOM 7849 O O . SER D 1 231 ? 239.145 194.614 106.350 1.00 7.49 231 SER D O 1
ATOM 7852 N N . ILE D 1 232 ? 237.587 193.238 107.192 1.00 6.46 232 ILE D N 1
ATOM 7853 C CA . ILE D 1 232 ? 237.460 192.428 105.988 1.00 6.46 232 ILE D CA 1
ATOM 7854 C C . ILE D 1 232 ? 236.056 192.628 105.444 1.00 6.46 232 ILE D C 1
ATOM 7855 O O . ILE D 1 232 ? 235.069 192.397 106.146 1.00 6.46 232 ILE D O 1
ATOM 7860 N N . GLY D 1 233 ? 235.972 193.061 104.199 1.00 5.80 233 GLY D N 1
ATOM 7861 C CA . GLY D 1 233 ? 234.691 193.225 103.557 1.00 5.80 233 GLY D CA 1
ATOM 7862 C C . GLY D 1 233 ? 234.549 192.396 102.306 1.00 5.80 233 GLY D C 1
ATOM 7863 O O . GLY D 1 233 ? 235.536 191.921 101.752 1.00 5.80 233 GLY D O 1
ATOM 7864 N N . TYR D 1 234 ? 233.317 192.227 101.853 1.00 6.96 234 TYR D N 1
ATOM 7865 C CA . TYR D 1 234 ? 232.999 191.462 100.659 1.00 6.96 234 TYR D CA 1
ATOM 7866 C C . TYR D 1 234 ? 232.756 192.405 99.489 1.00 6.96 234 TYR D C 1
ATOM 7867 O O . TYR D 1 234 ? 232.082 193.423 99.635 1.00 6.96 234 TYR D O 1
ATOM 7876 N N . ALA D 1 235 ? 233.310 192.073 98.329 1.00 6.92 235 ALA D N 1
ATOM 7877 C CA . ALA D 1 235 ? 233.105 192.860 97.124 1.00 6.92 235 ALA D CA 1
ATOM 7878 C C . ALA D 1 235 ? 232.230 192.138 96.106 1.00 6.92 235 ALA D C 1
ATOM 7879 O O . ALA D 1 235 ? 231.192 192.665 95.710 1.00 6.92 235 ALA D O 1
ATOM 7881 N N . PHE D 1 236 ? 232.612 190.939 95.682 1.00 8.51 236 PHE D N 1
ATOM 7882 C CA . PHE D 1 236 ? 231.939 190.265 94.582 1.00 8.51 236 PHE D CA 1
ATOM 7883 C C . PHE D 1 236 ? 232.255 188.778 94.636 1.00 8.51 236 PHE D C 1
ATOM 7884 O O . PHE D 1 236 ? 233.174 188.345 95.327 1.00 8.51 236 PHE D O 1
ATOM 7892 N N . HIS D 1 237 ? 231.483 187.999 93.888 1.00 9.20 237 HIS D N 1
ATOM 7893 C CA . HIS D 1 237 ? 231.799 186.589 93.722 1.00 9.20 237 HIS D CA 1
ATOM 7894 C C . HIS D 1 237 ? 231.177 186.071 92.439 1.00 9.20 237 HIS D C 1
ATOM 7895 O O . HIS D 1 237 ? 230.179 186.603 91.958 1.00 9.20 237 HIS D O 1
ATOM 7902 N N . ASP D 1 238 ? 231.792 185.032 91.896 1.00 12.94 238 ASP D N 1
ATOM 7903 C CA . ASP D 1 238 ? 231.239 184.197 90.841 1.00 12.94 238 ASP D CA 1
ATOM 7904 C C . ASP D 1 238 ? 231.114 182.771 91.379 1.00 12.94 238 ASP D C 1
ATOM 7905 O O . ASP D 1 238 ? 231.162 182.538 92.588 1.00 12.94 238 ASP D O 1
ATOM 7910 N N . ARG D 1 239 ? 230.898 181.818 90.472 1.00 16.45 239 ARG D N 1
ATOM 7911 C CA . ARG D 1 239 ? 230.647 180.443 90.889 1.00 16.45 239 ARG D CA 1
ATOM 7912 C C . ARG D 1 239 ? 231.821 179.838 91.651 1.00 16.45 239 ARG D C 1
ATOM 7913 O O . ARG D 1 239 ? 231.614 179.008 92.539 1.00 16.45 239 ARG D O 1
ATOM 7921 N N . SER D 1 240 ? 233.050 180.238 91.336 1.00 13.85 240 SER D N 1
ATOM 7922 C CA . SER D 1 240 ? 234.223 179.603 91.921 1.00 13.85 240 SER D CA 1
ATOM 7923 C C . SER D 1 240 ? 235.046 180.502 92.834 1.00 13.85 240 SER D C 1
ATOM 7924 O O . SER D 1 240 ? 235.714 179.991 93.729 1.00 13.85 240 SER D O 1
ATOM 7927 N N . LYS D 1 241 ? 235.021 181.814 92.640 1.00 11.73 241 LYS D N 1
ATOM 7928 C CA . LYS D 1 241 ? 235.872 182.730 93.382 1.00 11.73 241 LYS D CA 1
ATOM 7929 C C . LYS D 1 241 ? 235.030 183.755 94.122 1.00 11.73 241 LYS D C 1
ATOM 7930 O O . LYS D 1 241 ? 233.961 184.149 93.658 1.00 11.73 241 LYS D O 1
ATOM 7936 N N . VAL D 1 242 ? 235.516 184.185 95.278 1.00 8.20 242 VAL D N 1
ATOM 7937 C CA . VAL D 1 242 ? 234.927 185.296 96.010 1.00 8.20 242 VAL D CA 1
ATOM 7938 C C . VAL D 1 242 ? 235.995 186.366 96.185 1.00 8.20 242 VAL D C 1
ATOM 7939 O O . VAL D 1 242 ? 237.149 186.063 96.503 1.00 8.20 242 VAL D O 1
ATOM 7943 N N . GLU D 1 243 ? 235.616 187.612 95.931 1.00 7.53 243 GLU D N 1
ATOM 7944 C CA . GLU D 1 243 ? 236.508 188.756 96.064 1.00 7.53 243 GLU D CA 1
ATOM 7945 C C . GLU D 1 243 ? 236.216 189.479 97.370 1.00 7.53 243 GLU D C 1
ATOM 7946 O O . GLU D 1 243 ? 235.088 189.908 97.610 1.00 7.53 243 GLU D O 1
ATOM 7952 N N . LEU D 1 244 ? 237.229 189.598 98.210 1.00 5.74 244 LEU D N 1
ATOM 7953 C CA . LEU D 1 244 ? 237.150 190.294 99.477 1.00 5.74 244 LEU D CA 1
ATOM 7954 C C . LEU D 1 244 ? 238.183 191.410 99.489 1.00 5.74 244 LEU D C 1
ATOM 7955 O O . LEU D 1 244 ? 238.984 191.554 98.572 1.00 5.74 244 LEU D O 1
ATOM 7960 N N . PHE D 1 245 ? 238.160 192.214 100.539 1.00 4.85 245 PHE D N 1
ATOM 7961 C CA . PHE D 1 245 ? 239.168 193.247 100.685 1.00 4.85 245 PHE D CA 1
ATOM 7962 C C . PHE D 1 245 ? 239.462 193.447 102.158 1.00 4.85 245 PHE D C 1
ATOM 7963 O O . PHE D 1 245 ? 238.644 193.142 103.025 1.00 4.85 245 PHE D O 1
ATOM 7971 N N . VAL D 1 246 ? 240.657 193.941 102.419 1.00 5.12 246 VAL D N 1
ATOM 7972 C CA . VAL D 1 246 ? 240.996 194.548 103.695 1.00 5.12 246 VAL D CA 1
ATOM 7973 C C . VAL D 1 246 ? 240.762 196.044 103.560 1.00 5.12 246 VAL D C 1
ATOM 7974 O O . VAL D 1 246 ? 241.192 196.656 102.583 1.00 5.12 246 VAL D O 1
ATOM 7978 N N . ALA D 1 247 ? 240.056 196.626 104.514 1.00 6.01 247 ALA D N 1
ATOM 7979 C CA . ALA D 1 247 ? 239.723 198.041 104.488 1.00 6.01 247 ALA D CA 1
ATOM 7980 C C . ALA D 1 247 ? 240.199 198.722 105.760 1.00 6.01 247 ALA D C 1
ATOM 7981 O O . ALA D 1 247 ? 240.110 198.155 106.850 1.00 6.01 247 ALA D O 1
ATOM 7983 N N . GLU D 1 248 ? 240.712 199.937 105.606 1.00 7.55 248 GLU D N 1
ATOM 7984 C CA . GLU D 1 248 ? 241.023 200.793 106.742 1.00 7.55 248 GLU D CA 1
ATOM 7985 C C . GLU D 1 248 ? 240.959 202.247 106.302 1.00 7.55 248 GLU D C 1
ATOM 7986 O O . GLU D 1 248 ? 241.313 202.578 105.177 1.00 7.55 248 GLU D O 1
ATOM 7992 N N . SER D 1 249 ? 240.527 203.122 107.196 1.00 6.00 249 SER D N 1
ATOM 7993 C CA . SER D 1 249 ? 240.658 204.555 106.973 1.00 6.00 249 SER D CA 1
ATOM 7994 C C . SER D 1 249 ? 241.490 205.145 108.099 1.00 6.00 249 SER D C 1
ATOM 7995 O O . SER D 1 249 ? 241.247 204.863 109.271 1.00 6.00 249 SER D O 1
ATOM 7998 N N . PHE D 1 250 ? 242.480 205.948 107.742 1.00 5.52 250 PHE D N 1
ATOM 7999 C CA . PHE D 1 250 ? 243.415 206.431 108.745 1.00 5.52 250 PHE D CA 1
ATOM 8000 C C . PHE D 1 250 ? 244.159 207.637 108.207 1.00 5.52 250 PHE D C 1
ATOM 8001 O O . PHE D 1 250 ? 244.195 207.888 107.004 1.00 5.52 250 PHE D O 1
ATOM 8009 N N . THR D 1 251 ? 244.779 208.362 109.128 1.00 5.83 251 THR D N 1
ATOM 8010 C CA . THR D 1 251 ? 245.821 209.308 108.766 1.00 5.83 251 THR D CA 1
ATOM 8011 C C . THR D 1 251 ? 246.838 209.352 109.897 1.00 5.83 251 THR D C 1
ATOM 8012 O O . THR D 1 251 ? 246.565 208.935 111.020 1.00 5.83 251 THR D O 1
ATOM 8016 N N . PHE D 1 252 ? 248.038 209.813 109.577 1.00 6.60 252 PHE D N 1
ATOM 8017 C CA . PHE D 1 252 ? 249.108 209.904 110.555 1.00 6.60 252 PHE D CA 1
ATOM 8018 C C . PHE D 1 252 ? 249.644 211.325 110.586 1.00 6.60 252 PHE D C 1
ATOM 8019 O O . PHE D 1 252 ? 249.903 211.916 109.537 1.00 6.60 252 PHE D O 1
ATOM 8027 N N . ARG D 1 253 ? 249.820 211.858 111.786 1.00 7.63 253 ARG D N 1
ATOM 8028 C CA . ARG D 1 253 ? 250.339 213.198 111.997 1.00 7.63 253 ARG D CA 1
ATOM 8029 C C . ARG D 1 253 ? 251.617 213.150 112.816 1.00 7.63 253 ARG D C 1
ATOM 8030 O O . ARG D 1 253 ? 251.705 212.431 113.815 1.00 7.63 253 ARG D O 1
ATOM 8038 N N . VAL D 1 254 ? 252.596 213.930 112.391 1.00 8.88 254 VAL D N 1
ATOM 8039 C CA . VAL D 1 254 ? 253.774 214.229 113.188 1.00 8.88 254 VAL D CA 1
ATOM 8040 C C . VAL D 1 254 ? 253.515 215.555 113.891 1.00 8.88 254 VAL D C 1
ATOM 8041 O O . VAL D 1 254 ? 253.506 216.613 113.258 1.00 8.88 254 VAL D O 1
ATOM 8045 N N . LEU D 1 255 ? 253.294 215.505 115.200 1.00 10.42 255 LEU D N 1
ATOM 8046 C CA . LEU D 1 255 ? 253.075 216.729 115.960 1.00 10.42 255 LEU D CA 1
ATOM 8047 C C . LEU D 1 255 ? 254.390 217.394 116.346 1.00 10.42 255 LEU D C 1
ATOM 8048 O O . LEU D 1 255 ? 254.499 218.621 116.304 1.00 10.42 255 LEU D O 1
ATOM 8053 N N . GLU D 1 256 ? 255.397 216.606 116.708 1.00 11.95 256 GLU D N 1
ATOM 8054 C CA . GLU D 1 256 ? 256.718 217.124 117.063 1.00 11.95 256 GLU D CA 1
ATOM 8055 C C . GLU D 1 256 ? 257.762 216.468 116.171 1.00 11.95 256 GLU D C 1
ATOM 8056 O O . GLU D 1 256 ? 258.195 215.337 116.445 1.00 11.95 256 GLU D O 1
ATOM 8062 N N . PRO D 1 257 ? 258.178 217.117 115.085 1.00 11.79 257 PRO D N 1
ATOM 8063 C CA . PRO D 1 257 ? 259.122 216.473 114.157 1.00 11.79 257 PRO D CA 1
ATOM 8064 C C . PRO D 1 257 ? 260.482 216.163 114.748 1.00 11.79 257 PRO D C 1
ATOM 8065 O O . PRO D 1 257 ? 261.161 215.266 114.242 1.00 11.79 257 PRO D O 1
ATOM 8069 N N . GLY D 1 258 ? 260.904 216.857 115.797 1.00 11.63 258 GLY D N 1
ATOM 8070 C CA . GLY D 1 258 ? 262.229 216.653 116.338 1.00 11.63 258 GLY D CA 1
ATOM 8071 C C . GLY D 1 258 ? 262.285 215.641 117.458 1.00 11.63 258 GLY D C 1
ATOM 8072 O O . GLY D 1 258 ? 263.245 215.623 118.226 1.00 11.63 258 GLY D O 1
ATOM 8073 N N . ALA D 1 259 ? 261.271 214.792 117.561 1.00 10.14 259 ALA D N 1
ATOM 8074 C CA . ALA D 1 259 ? 261.197 213.796 118.615 1.00 10.14 259 ALA D CA 1
ATOM 8075 C C . ALA D 1 259 ? 261.802 212.456 118.211 1.00 10.14 259 ALA D C 1
ATOM 8076 O O . ALA D 1 259 ? 261.701 211.495 118.971 1.00 10.14 259 ALA D O 1
ATOM 8078 N N . ALA D 1 260 ? 262.434 212.373 117.047 1.00 10.14 260 ALA D N 1
ATOM 8079 C CA . ALA D 1 260 ? 263.093 211.149 116.629 1.00 10.14 260 ALA D CA 1
ATOM 8080 C C . ALA D 1 260 ? 264.397 211.468 115.917 1.00 10.14 260 ALA D C 1
ATOM 8081 O O . ALA D 1 260 ? 264.550 212.522 115.305 1.00 10.14 260 ALA D O 1
ATOM 8083 N N . VAL D 1 261 ? 265.333 210.532 116.012 1.00 10.38 261 VAL D N 1
ATOM 8084 C CA . VAL D 1 261 ? 266.609 210.571 115.312 1.00 10.38 261 VAL D CA 1
ATOM 8085 C C . VAL D 1 261 ? 266.733 209.289 114.505 1.00 10.38 261 VAL D C 1
ATOM 8086 O O . VAL D 1 261 ? 266.484 208.198 115.024 1.00 10.38 261 VAL D O 1
ATOM 8090 N N . HIS D 1 262 ? 267.123 209.419 113.247 1.00 12.39 262 HIS D N 1
ATOM 8091 C CA . HIS D 1 262 ? 267.307 208.278 112.368 1.00 12.39 262 HIS D CA 1
ATOM 8092 C C . HIS D 1 262 ? 268.741 207.767 112.453 1.00 12.39 262 HIS D C 1
ATOM 8093 O O . HIS D 1 262 ? 269.687 208.552 112.419 1.00 12.39 262 HIS D O 1
ATOM 8100 N N . LEU D 1 263 ? 268.896 206.454 112.579 1.00 13.91 263 LEU D N 1
ATOM 8101 C CA . LEU D 1 263 ? 270.196 205.800 112.563 1.00 13.91 263 LEU D CA 1
ATOM 8102 C C . LEU D 1 263 ? 270.366 205.074 111.238 1.00 13.91 263 LEU D C 1
ATOM 8103 O O . LEU D 1 263 ? 269.499 204.296 110.839 1.00 13.91 263 LEU D O 1
ATOM 8108 N N . ARG D 1 264 ? 271.476 205.333 110.561 1.00 19.79 264 ARG D N 1
ATOM 8109 C CA . ARG D 1 264 ? 271.775 204.647 109.315 1.00 19.79 264 ARG D CA 1
ATOM 8110 C C . ARG D 1 264 ? 272.288 203.246 109.604 1.00 19.79 264 ARG D C 1
ATOM 8111 O O . ARG D 1 264 ? 273.119 203.047 110.489 1.00 19.79 264 ARG D O 1
ATOM 8119 N N . TYR D 1 265 ? 271.817 202.292 108.807 1.00 23.02 265 TYR D N 1
ATOM 8120 C CA . TYR D 1 265 ? 271.811 200.876 109.156 1.00 23.02 265 TYR D CA 1
ATOM 8121 C C . TYR D 1 265 ? 273.147 200.374 109.681 1.00 23.02 265 TYR D C 1
ATOM 8122 O O . TYR D 1 265 ? 274.214 200.805 109.235 1.00 23.02 265 TYR D O 1
ATOM 8131 N N . ALA D 1 266 ? 273.077 199.435 110.622 1.00 20.53 266 ALA D N 1
ATOM 8132 C CA . ALA D 1 266 ? 274.228 198.598 110.949 1.00 20.53 266 ALA D CA 1
ATOM 8133 C C . ALA D 1 266 ? 273.828 197.132 110.875 1.00 20.53 266 ALA D C 1
ATOM 8134 O O . ALA D 1 266 ? 272.686 196.818 110.536 1.00 20.53 266 ALA D O 1
ATOM 8137 N N . MET E 1 1 ? 252.252 233.126 143.459 1.00 17.04 1 MET E N 1
ATOM 8138 C CA . MET E 1 1 ? 250.831 233.389 143.675 1.00 17.04 1 MET E CA 1
ATOM 8139 C C . MET E 1 1 ? 250.335 234.580 142.851 1.00 17.04 1 MET E C 1
ATOM 8140 O O . MET E 1 1 ? 250.313 234.521 141.628 1.00 17.04 1 MET E O 1
ATOM 8145 N N . ASP E 1 2 ? 249.935 235.661 143.523 1.00 13.93 2 ASP E N 1
ATOM 8146 C CA . ASP E 1 2 ? 249.470 236.838 142.801 1.00 13.93 2 ASP E CA 1
ATOM 8147 C C . ASP E 1 2 ? 250.608 237.682 142.246 1.00 13.93 2 ASP E C 1
ATOM 8148 O O . ASP E 1 2 ? 250.352 238.564 141.425 1.00 13.93 2 ASP E O 1
ATOM 8153 N N . LEU E 1 3 ? 251.850 237.424 142.650 1.00 10.38 3 LEU E N 1
ATOM 8154 C CA . LEU E 1 3 ? 252.988 238.059 141.997 1.00 10.38 3 LEU E CA 1
ATOM 8155 C C . LEU E 1 3 ? 253.200 237.552 140.576 1.00 10.38 3 LEU E C 1
ATOM 8156 O O . LEU E 1 3 ? 253.878 238.218 139.792 1.00 10.38 3 LEU E O 1
ATOM 8161 N N . LEU E 1 4 ? 252.651 236.388 140.231 1.00 8.75 4 LEU E N 1
ATOM 8162 C CA . LEU E 1 4 ? 252.751 235.878 138.871 1.00 8.75 4 LEU E CA 1
ATOM 8163 C C . LEU E 1 4 ? 251.766 236.544 137.920 1.00 8.75 4 LEU E C 1
ATOM 8164 O O . LEU E 1 4 ? 252.016 236.555 136.715 1.00 8.75 4 LEU E O 1
ATOM 8169 N N . LYS E 1 5 ? 250.667 237.099 138.438 1.00 8.66 5 LYS E N 1
ATOM 8170 C CA . LYS E 1 5 ? 249.747 237.945 137.672 1.00 8.66 5 LYS E CA 1
ATOM 8171 C C . LYS E 1 5 ? 249.201 237.232 136.439 1.00 8.66 5 LYS E C 1
ATOM 8172 O O . LYS E 1 5 ? 249.065 237.826 135.371 1.00 8.66 5 LYS E O 1
ATOM 8178 N N . ARG E 1 6 ? 248.878 235.951 136.584 1.00 7.88 6 ARG E N 1
ATOM 8179 C CA . ARG E 1 6 ? 248.546 235.149 135.415 1.00 7.88 6 ARG E CA 1
ATOM 8180 C C . ARG E 1 6 ? 247.161 235.469 134.872 1.00 7.88 6 ARG E C 1
ATOM 8181 O O . ARG E 1 6 ? 246.921 235.314 133.672 1.00 7.88 6 ARG E O 1
ATOM 8189 N N . HIS E 1 7 ? 246.251 235.934 135.723 1.00 9.28 7 HIS E N 1
ATOM 8190 C CA . HIS E 1 7 ? 244.910 236.272 135.273 1.00 9.28 7 HIS E CA 1
ATOM 8191 C C . HIS E 1 7 ? 244.880 237.493 134.362 1.00 9.28 7 HIS E C 1
ATOM 8192 O O . HIS E 1 7 ? 243.857 237.735 133.724 1.00 9.28 7 HIS E O 1
ATOM 8199 N N . LEU E 1 8 ? 245.964 238.252 134.272 1.00 7.98 8 LEU E N 1
ATOM 8200 C CA . LEU E 1 8 ? 246.048 239.377 133.355 1.00 7.98 8 LEU E CA 1
ATOM 8201 C C . LEU E 1 8 ? 246.559 238.994 131.974 1.00 7.98 8 LEU E C 1
ATOM 8202 O O . LEU E 1 8 ? 246.555 239.840 131.078 1.00 7.98 8 LEU E O 1
ATOM 8207 N N . ALA E 1 9 ? 247.013 237.768 131.784 1.00 7.20 9 ALA E N 1
ATOM 8208 C CA . ALA E 1 9 ? 247.553 237.349 130.501 1.00 7.20 9 ALA E CA 1
ATOM 8209 C C . ALA E 1 9 ? 246.424 237.022 129.524 1.00 7.20 9 ALA E C 1
ATOM 8210 O O . ALA E 1 9 ? 245.392 236.484 129.924 1.00 7.20 9 ALA E O 1
ATOM 8212 N N . PRO E 1 10 ? 246.591 237.339 128.247 1.00 7.15 10 PRO E N 1
ATOM 8213 C CA . PRO E 1 10 ? 245.616 236.948 127.217 1.00 7.15 10 PRO E CA 1
ATOM 8214 C C . PRO E 1 10 ? 245.775 235.492 126.785 1.00 7.15 10 PRO E C 1
ATOM 8215 O O . PRO E 1 10 ? 246.020 235.187 125.624 1.00 7.15 10 PRO E O 1
ATOM 8219 N N . ILE E 1 11 ? 245.642 234.584 127.743 1.00 7.35 11 ILE E N 1
ATOM 8220 C CA . ILE E 1 11 ? 245.926 233.168 127.565 1.00 7.35 11 ILE E CA 1
ATOM 8221 C C . ILE E 1 11 ? 244.743 232.382 128.110 1.00 7.35 11 ILE E C 1
ATOM 8222 O O . ILE E 1 11 ? 244.312 232.615 129.242 1.00 7.35 11 ILE E O 1
ATOM 8227 N N . VAL E 1 12 ? 244.214 231.462 127.312 1.00 8.17 12 VAL E N 1
ATOM 8228 C CA . VAL E 1 12 ? 243.087 230.635 127.744 1.00 8.17 12 VAL E CA 1
ATOM 8229 C C . VAL E 1 12 ? 243.587 229.572 128.717 1.00 8.17 12 VAL E C 1
ATOM 8230 O O . VAL E 1 12 ? 244.780 229.247 128.715 1.00 8.17 12 VAL E O 1
ATOM 8234 N N . PRO E 1 13 ? 242.726 229.028 129.579 1.00 8.80 13 PRO E N 1
ATOM 8235 C CA . PRO E 1 13 ? 243.196 228.069 130.594 1.00 8.80 13 PRO E CA 1
ATOM 8236 C C . PRO E 1 13 ? 243.901 226.837 130.046 1.00 8.80 13 PRO E C 1
ATOM 8237 O O . PRO E 1 13 ? 244.848 226.351 130.676 1.00 8.80 13 PRO E O 1
ATOM 8241 N N . ASP E 1 14 ? 243.468 226.310 128.901 1.00 9.74 14 ASP E N 1
ATOM 8242 C CA . ASP E 1 14 ? 244.136 225.143 128.341 1.00 9.74 14 ASP E CA 1
ATOM 8243 C C . ASP E 1 14 ? 245.509 225.481 127.783 1.00 9.74 14 ASP E C 1
ATOM 8244 O O . ASP E 1 14 ? 246.407 224.638 127.820 1.00 9.74 14 ASP E O 1
ATOM 8249 N N . ALA E 1 15 ? 245.707 226.702 127.290 1.00 8.19 15 ALA E N 1
ATOM 8250 C CA . ALA E 1 15 ? 247.048 227.112 126.901 1.00 8.19 15 ALA E CA 1
ATOM 8251 C C . ALA E 1 15 ? 247.949 227.301 128.117 1.00 8.19 15 ALA E C 1
ATOM 8252 O O . ALA E 1 15 ? 249.143 227.003 128.046 1.00 8.19 15 ALA E O 1
ATOM 8254 N N . TRP E 1 16 ? 247.399 227.774 129.238 1.00 7.68 16 TRP E N 1
ATOM 8255 C CA . TRP E 1 16 ? 248.168 227.822 130.477 1.00 7.68 16 TRP E CA 1
ATOM 8256 C C . TRP E 1 16 ? 248.579 226.427 130.915 1.00 7.68 16 TRP E C 1
ATOM 8257 O O . TRP E 1 16 ? 249.719 226.215 131.340 1.00 7.68 16 TRP E O 1
ATOM 8268 N N . SER E 1 17 ? 247.660 225.464 130.813 1.00 9.60 17 SER E N 1
ATOM 8269 C CA . SER E 1 17 ? 247.996 224.080 131.122 1.00 9.60 17 SER E CA 1
ATOM 8270 C C . SER E 1 17 ? 249.081 223.548 130.198 1.00 9.60 17 SER E C 1
ATOM 8271 O O . SER E 1 17 ? 249.978 222.832 130.645 1.00 9.60 17 SER E O 1
ATOM 8274 N N . ALA E 1 18 ? 249.012 223.873 128.908 1.00 9.25 18 ALA E N 1
ATOM 8275 C CA . ALA E 1 18 ? 250.045 223.416 127.983 1.00 9.25 18 ALA E CA 1
ATOM 8276 C C . ALA E 1 18 ? 251.410 224.005 128.330 1.00 9.25 18 ALA E C 1
ATOM 8277 O O . ALA E 1 18 ? 252.419 223.291 128.318 1.00 9.25 18 ALA E O 1
ATOM 8279 N N . ILE E 1 19 ? 251.459 225.299 128.655 1.00 8.58 19 ILE E N 1
ATOM 8280 C CA . ILE E 1 19 ? 252.717 225.936 129.045 1.00 8.58 19 ILE E CA 1
ATOM 8281 C C . ILE E 1 19 ? 253.279 225.283 130.304 1.00 8.58 19 ILE E C 1
ATOM 8282 O O . ILE E 1 19 ? 254.472 224.954 130.379 1.00 8.58 19 ILE E O 1
ATOM 8287 N N . ASP E 1 20 ? 252.423 225.077 131.307 1.00 10.44 20 ASP E N 1
ATOM 8288 C CA . ASP E 1 20 ? 252.871 224.488 132.561 1.00 10.44 20 ASP E CA 1
ATOM 8289 C C . ASP E 1 20 ? 253.359 223.061 132.360 1.00 10.44 20 ASP E C 1
ATOM 8290 O O . ASP E 1 20 ? 254.370 222.661 132.938 1.00 10.44 20 ASP E O 1
ATOM 8295 N N . GLU E 1 21 ? 252.646 222.279 131.548 1.00 12.51 21 GLU E N 1
ATOM 8296 C CA . GLU E 1 21 ? 253.052 220.911 131.253 1.00 12.51 21 GLU E CA 1
ATOM 8297 C C . GLU E 1 21 ? 254.406 220.872 130.563 1.00 12.51 21 GLU E C 1
ATOM 8298 O O . GLU E 1 21 ? 255.266 220.052 130.911 1.00 12.51 21 GLU E O 1
ATOM 8304 N N . GLU E 1 22 ? 254.616 221.764 129.594 1.00 11.61 22 GLU E N 1
ATOM 8305 C CA . GLU E 1 22 ? 255.893 221.821 128.897 1.00 11.61 22 GLU E CA 1
ATOM 8306 C C . GLU E 1 22 ? 257.036 222.138 129.853 1.00 11.61 22 GLU E C 1
ATOM 8307 O O . GLU E 1 22 ? 258.091 221.502 129.802 1.00 11.61 22 GLU E O 1
ATOM 8313 N N . ALA E 1 23 ? 256.847 223.121 130.738 1.00 10.69 23 ALA E N 1
ATOM 8314 C CA . ALA E 1 23 ? 257.911 223.444 131.687 1.00 10.69 23 ALA E CA 1
ATOM 8315 C C . ALA E 1 23 ? 258.132 222.308 132.683 1.00 10.69 23 ALA E C 1
ATOM 8316 O O . ALA E 1 23 ? 259.274 221.984 133.024 1.00 10.69 23 ALA E O 1
ATOM 8318 N N . LYS E 1 24 ? 257.044 221.686 133.134 1.00 12.82 24 LYS E N 1
ATOM 8319 C CA . LYS E 1 24 ? 257.105 220.665 134.168 1.00 12.82 24 LYS E CA 1
ATOM 8320 C C . LYS E 1 24 ? 257.832 219.414 133.700 1.00 12.82 24 LYS E C 1
ATOM 8321 O O . LYS E 1 24 ? 258.573 218.808 134.476 1.00 12.82 24 LYS E O 1
ATOM 8327 N N . GLU E 1 25 ? 257.616 218.989 132.452 1.00 14.08 25 GLU E N 1
ATOM 8328 C CA . GLU E 1 25 ? 258.317 217.796 131.987 1.00 14.08 25 GLU E CA 1
ATOM 8329 C C . GLU E 1 25 ? 259.823 218.030 131.933 1.00 14.08 25 GLU E C 1
ATOM 8330 O O . GLU E 1 25 ? 260.605 217.172 132.358 1.00 14.08 25 GLU E O 1
ATOM 8336 N N . ILE E 1 26 ? 260.243 219.208 131.473 1.00 12.09 26 ILE E N 1
ATOM 8337 C CA . ILE E 1 26 ? 261.661 219.555 131.470 1.00 12.09 26 ILE E CA 1
ATOM 8338 C C . ILE E 1 26 ? 262.219 219.578 132.887 1.00 12.09 26 ILE E C 1
ATOM 8339 O O . ILE E 1 26 ? 263.308 219.057 133.148 1.00 12.09 26 ILE E O 1
ATOM 8344 N N . PHE E 1 27 ? 261.493 220.189 133.823 1.00 10.80 27 PHE E N 1
ATOM 8345 C CA . PHE E 1 27 ? 262.016 220.295 135.180 1.00 10.80 27 PHE E CA 1
ATOM 8346 C C . PHE E 1 27 ? 262.127 218.929 135.843 1.00 10.80 27 PHE E C 1
ATOM 8347 O O . PHE E 1 27 ? 263.143 218.623 136.472 1.00 10.80 27 PHE E O 1
ATOM 8355 N N . GLN E 1 28 ? 261.101 218.090 135.706 1.00 14.66 28 GLN E N 1
ATOM 8356 C CA . GLN E 1 28 ? 261.161 216.768 136.309 1.00 14.66 28 GLN E CA 1
ATOM 8357 C C . GLN E 1 28 ? 262.218 215.895 135.652 1.00 14.66 28 GLN E C 1
ATOM 8358 O O . GLN E 1 28 ? 262.790 215.023 136.311 1.00 14.66 28 GLN E O 1
ATOM 8364 N N . GLY E 1 29 ? 262.505 216.113 134.375 1.00 14.07 29 GLY E N 1
ATOM 8365 C CA . GLY E 1 29 ? 263.537 215.331 133.738 1.00 14.07 29 GLY E CA 1
ATOM 8366 C C . GLY E 1 29 ? 264.966 215.768 133.983 1.00 14.07 29 GLY E C 1
ATOM 8367 O O . GLY E 1 29 ? 265.854 214.919 134.065 1.00 14.07 29 GLY E O 1
ATOM 8368 N N . HIS E 1 30 ? 265.215 217.070 134.108 1.00 12.97 30 HIS E N 1
ATOM 8369 C CA . HIS E 1 30 ? 266.565 217.593 133.972 1.00 12.97 30 HIS E CA 1
ATOM 8370 C C . HIS E 1 30 ? 267.154 218.205 135.235 1.00 12.97 30 HIS E C 1
ATOM 8371 O O . HIS E 1 30 ? 268.336 218.552 135.227 1.00 12.97 30 HIS E O 1
ATOM 8378 N N . LEU E 1 31 ? 266.388 218.353 136.310 1.00 11.95 31 LEU E N 1
ATOM 8379 C CA . LEU E 1 31 ? 266.910 218.959 137.536 1.00 11.95 31 LEU E CA 1
ATOM 8380 C C . LEU E 1 31 ? 267.697 217.912 138.314 1.00 11.95 31 LEU E C 1
ATOM 8381 O O . LEU E 1 31 ? 267.123 217.078 139.012 1.00 11.95 31 LEU E O 1
ATOM 8386 N N . ALA E 1 32 ? 269.022 217.965 138.212 1.00 11.98 32 ALA E N 1
ATOM 8387 C CA . ALA E 1 32 ? 269.852 216.926 138.810 1.00 11.98 32 ALA E CA 1
ATOM 8388 C C . ALA E 1 32 ? 270.181 217.219 140.270 1.00 11.98 32 ALA E C 1
ATOM 8389 O O . ALA E 1 32 ? 270.183 216.305 141.097 1.00 11.98 32 ALA E O 1
ATOM 8391 N N . GLY E 1 33 ? 270.456 218.481 140.605 1.00 11.11 33 GLY E N 1
ATOM 8392 C CA . GLY E 1 33 ? 270.795 218.819 141.978 1.00 11.11 33 GLY E CA 1
ATOM 8393 C C . GLY E 1 33 ? 269.701 218.467 142.969 1.00 11.11 33 GLY E C 1
ATOM 8394 O O . GLY E 1 33 ? 269.981 218.003 144.073 1.00 11.11 33 GLY E O 1
ATOM 8395 N N . ARG E 1 34 ? 268.442 218.672 142.587 1.00 11.74 34 ARG E N 1
ATOM 8396 C CA . ARG E 1 34 ? 267.326 218.353 143.469 1.00 11.74 34 ARG E CA 1
ATOM 8397 C C . ARG E 1 34 ? 267.177 216.859 143.714 1.00 11.74 34 ARG E C 1
ATOM 8398 O O . ARG E 1 34 ? 266.508 216.468 144.671 1.00 11.74 34 ARG E O 1
ATOM 8406 N N . LYS E 1 35 ? 267.772 216.020 142.872 1.00 13.69 35 LYS E N 1
ATOM 8407 C CA . LYS E 1 35 ? 267.780 214.588 143.124 1.00 13.69 35 LYS E CA 1
ATOM 8408 C C . LYS E 1 35 ? 268.790 214.180 144.186 1.00 13.69 35 LYS E C 1
ATOM 8409 O O . LYS E 1 35 ? 268.667 213.093 144.748 1.00 13.69 35 LYS E O 1
ATOM 8415 N N . LEU E 1 36 ? 269.775 215.020 144.482 1.00 11.76 36 LEU E N 1
ATOM 8416 C CA . LEU E 1 36 ? 270.918 214.607 145.280 1.00 11.76 36 LEU E CA 1
ATOM 8417 C C . LEU E 1 36 ? 271.019 215.273 146.640 1.00 11.76 36 LEU E C 1
ATOM 8418 O O . LEU E 1 36 ? 271.582 214.679 147.554 1.00 11.76 36 LEU E O 1
ATOM 8423 N N . VAL E 1 37 ? 270.491 216.478 146.806 1.00 9.96 37 VAL E N 1
ATOM 8424 C CA . VAL E 1 37 ? 270.724 217.257 148.010 1.00 9.96 37 VAL E CA 1
ATOM 8425 C C . VAL E 1 37 ? 269.454 217.281 148.851 1.00 9.96 37 VAL E C 1
ATOM 8426 O O . VAL E 1 37 ? 268.367 216.925 148.396 1.00 9.96 37 VAL E O 1
ATOM 8430 N N . ASP E 1 38 ? 269.609 217.678 150.109 1.00 10.36 38 ASP E N 1
ATOM 8431 C CA . ASP E 1 38 ? 268.457 217.901 150.971 1.00 10.36 38 ASP E CA 1
ATOM 8432 C C . ASP E 1 38 ? 267.654 219.091 150.467 1.00 10.36 38 ASP E C 1
ATOM 8433 O O . ASP E 1 38 ? 268.211 220.080 149.994 1.00 10.36 38 ASP E O 1
ATOM 8438 N N . PHE E 1 39 ? 266.338 218.987 150.562 1.00 10.26 39 PHE E N 1
ATOM 8439 C CA . PHE E 1 39 ? 265.429 219.999 150.051 1.00 10.26 39 PHE E CA 1
ATOM 8440 C C . PHE E 1 39 ? 264.682 220.632 151.214 1.00 10.26 39 PHE E C 1
ATOM 8441 O O . PHE E 1 39 ? 263.912 219.957 151.900 1.00 10.26 39 PHE E O 1
ATOM 8449 N N . ARG E 1 40 ? 264.909 221.916 151.436 1.00 9.09 40 ARG E N 1
ATOM 8450 C CA . ARG E 1 40 ? 264.138 222.675 152.408 1.00 9.09 40 ARG E CA 1
ATOM 8451 C C . ARG E 1 40 ? 262.979 223.317 151.662 1.00 9.09 40 ARG E C 1
ATOM 8452 O O . ARG E 1 40 ? 263.173 224.222 150.836 1.00 9.09 40 ARG E O 1
ATOM 8460 N N . GLY E 1 41 ? 261.778 222.829 151.969 1.00 9.68 41 GLY E N 1
ATOM 8461 C CA . GLY E 1 41 ? 260.610 222.952 151.135 1.00 9.68 41 GLY E CA 1
ATOM 8462 C C . GLY E 1 41 ? 260.276 224.380 150.834 1.00 9.68 41 GLY E C 1
ATOM 8463 O O . GLY E 1 41 ? 260.773 225.299 151.485 1.00 9.68 41 GLY E O 1
ATOM 8464 N N . PRO E 1 42 ? 259.430 224.594 149.830 1.00 9.06 42 PRO E N 1
ATOM 8465 C CA . PRO E 1 42 ? 259.113 225.964 149.410 1.00 9.06 42 PRO E CA 1
ATOM 8466 C C . PRO E 1 42 ? 258.465 226.746 150.539 1.00 9.06 42 PRO E C 1
ATOM 8467 O O . PRO E 1 42 ? 257.506 226.296 151.163 1.00 9.06 42 PRO E O 1
ATOM 8471 N N . PHE E 1 43 ? 259.006 227.925 150.801 1.00 8.91 43 PHE E N 1
ATOM 8472 C CA . PHE E 1 43 ? 258.533 228.758 151.886 1.00 8.91 43 PHE E CA 1
ATOM 8473 C C . PHE E 1 43 ? 257.748 229.973 151.421 1.00 8.91 43 PHE E C 1
ATOM 8474 O O . PHE E 1 43 ? 257.203 230.690 152.262 1.00 8.91 43 PHE E O 1
ATOM 8482 N N . GLY E 1 44 ? 257.664 230.215 150.119 1.00 7.83 44 GLY E N 1
ATOM 8483 C CA . GLY E 1 44 ? 256.877 231.303 149.579 1.00 7.83 44 GLY E CA 1
ATOM 8484 C C . GLY E 1 44 ? 257.709 232.522 149.244 1.00 7.83 44 GLY E C 1
ATOM 8485 O O . GLY E 1 44 ? 258.935 232.547 149.365 1.00 7.83 44 GLY E O 1
ATOM 8486 N N . TRP E 1 45 ? 256.991 233.567 148.831 1.00 8.15 45 TRP E N 1
ATOM 8487 C CA . TRP E 1 45 ? 257.609 234.804 148.373 1.00 8.15 45 TRP E CA 1
ATOM 8488 C C . TRP E 1 45 ? 258.215 235.623 149.502 1.00 8.15 45 TRP E C 1
ATOM 8489 O O . TRP E 1 45 ? 259.034 236.504 149.237 1.00 8.15 45 TRP E O 1
ATOM 8500 N N . GLU E 1 46 ? 257.835 235.364 150.746 1.00 10.55 46 GLU E N 1
ATOM 8501 C CA . GLU E 1 46 ? 258.297 236.182 151.858 1.00 10.55 46 GLU E CA 1
ATOM 8502 C C . GLU E 1 46 ? 259.596 235.694 152.476 1.00 10.55 46 GLU E C 1
ATOM 8503 O O . GLU E 1 46 ? 260.277 236.479 153.138 1.00 10.55 46 GLU E O 1
ATOM 8509 N N . TYR E 1 47 ? 259.955 234.432 152.275 1.00 8.24 47 TYR E N 1
ATOM 8510 C CA . TYR E 1 47 ? 261.203 233.897 152.802 1.00 8.24 47 TYR E CA 1
ATOM 8511 C C . TYR E 1 47 ? 262.387 234.582 152.135 1.00 8.24 47 TYR E C 1
ATOM 8512 O O . TYR E 1 47 ? 262.523 234.546 150.912 1.00 8.24 47 TYR E O 1
ATOM 8521 N N . ALA E 1 48 ? 263.250 235.200 152.932 1.00 6.38 48 ALA E N 1
ATOM 8522 C CA . ALA E 1 48 ? 264.318 236.031 152.402 1.00 6.38 48 ALA E CA 1
ATOM 8523 C C . ALA E 1 48 ? 265.712 235.463 152.598 1.00 6.38 48 ALA E C 1
ATOM 8524 O O . ALA E 1 48 ? 266.570 235.677 151.746 1.00 6.38 48 ALA E O 1
ATOM 8526 N N . ALA E 1 49 ? 265.973 234.766 153.698 1.00 6.94 49 ALA E N 1
ATOM 8527 C CA . ALA E 1 49 ? 267.319 234.298 153.980 1.00 6.94 49 ALA E CA 1
ATOM 8528 C C . ALA E 1 49 ? 267.255 233.029 154.808 1.00 6.94 49 ALA E C 1
ATOM 8529 O O . ALA E 1 49 ? 266.278 232.774 155.509 1.00 6.94 49 ALA E O 1
ATOM 8531 N N . VAL E 1 50 ? 268.302 232.232 154.699 1.00 7.36 50 VAL E N 1
ATOM 8532 C CA . VAL E 1 50 ? 268.472 231.035 155.508 1.00 7.36 50 VAL E CA 1
ATOM 8533 C C . VAL E 1 50 ? 269.288 231.398 156.736 1.00 7.36 50 VAL E C 1
ATOM 8534 O O . VAL E 1 50 ? 270.365 231.988 156.622 1.00 7.36 50 VAL E O 1
ATOM 8538 N N . ASN E 1 51 ? 268.767 231.060 157.907 1.00 8.83 51 ASN E N 1
ATOM 8539 C CA . ASN E 1 51 ? 269.500 231.217 159.155 1.00 8.83 51 ASN E CA 1
ATOM 8540 C C . ASN E 1 51 ? 270.550 230.115 159.267 1.00 8.83 51 ASN E C 1
ATOM 8541 O O . ASN E 1 51 ? 270.214 228.930 159.281 1.00 8.83 51 ASN E O 1
ATOM 8546 N N . THR E 1 52 ? 271.819 230.503 159.331 1.00 10.04 52 THR E N 1
ATOM 8547 C CA . THR E 1 52 ? 272.905 229.546 159.475 1.00 10.04 52 THR E CA 1
ATOM 8548 C C . THR E 1 52 ? 273.198 229.188 160.927 1.00 10.04 52 THR E C 1
ATOM 8549 O O . THR E 1 52 ? 273.920 228.221 161.173 1.00 10.04 52 THR E O 1
ATOM 8553 N N . GLY E 1 53 ? 272.653 229.932 161.882 1.00 10.59 53 GLY E N 1
ATOM 8554 C CA . GLY E 1 53 ? 272.909 229.721 163.285 1.00 10.59 53 GLY E CA 1
ATOM 8555 C C . GLY E 1 53 ? 274.242 230.230 163.775 1.00 10.59 53 GLY E C 1
ATOM 8556 O O . GLY E 1 53 ? 274.548 230.060 164.954 1.00 10.59 53 GLY E O 1
ATOM 8557 N N . GLU E 1 54 ? 275.035 230.858 162.922 1.00 13.35 54 GLU E N 1
ATOM 8558 C CA . GLU E 1 54 ? 276.376 231.295 163.268 1.00 13.35 54 GLU E CA 1
ATOM 8559 C C . GLU E 1 54 ? 276.404 232.765 163.667 1.00 13.35 54 GLU E C 1
ATOM 8560 O O . GLU E 1 54 ? 275.498 233.542 163.363 1.00 13.35 54 GLU E O 1
ATOM 8566 N N . LEU E 1 55 ? 277.473 233.133 164.363 1.00 16.95 55 LEU E N 1
ATOM 8567 C CA . LEU E 1 55 ? 277.699 234.488 164.834 1.00 16.95 55 LEU E CA 1
ATOM 8568 C C . LEU E 1 55 ? 279.063 234.957 164.362 1.00 16.95 55 LEU E C 1
ATOM 8569 O O . LEU E 1 55 ? 279.999 234.169 164.248 1.00 16.95 55 LEU E O 1
ATOM 8574 N N . ARG E 1 56 ? 279.167 236.249 164.083 1.00 22.28 56 ARG E N 1
ATOM 8575 C CA . ARG E 1 56 ? 280.414 236.841 163.655 1.00 22.28 56 ARG E CA 1
ATOM 8576 C C . ARG E 1 56 ? 280.814 237.938 164.629 1.00 22.28 56 ARG E C 1
ATOM 8577 O O . ARG E 1 56 ? 279.986 238.797 164.957 1.00 22.28 56 ARG E O 1
ATOM 8585 N N . PRO E 1 57 ? 282.046 237.932 165.132 1.00 28.41 57 PRO E N 1
ATOM 8586 C CA . PRO E 1 57 ? 282.492 239.021 166.009 1.00 28.41 57 PRO E CA 1
ATOM 8587 C C . PRO E 1 57 ? 282.464 240.361 165.294 1.00 28.41 57 PRO E C 1
ATOM 8588 O O . PRO E 1 57 ? 282.862 240.478 164.134 1.00 28.41 57 PRO E O 1
ATOM 8592 N N . ILE E 1 58 ? 282.004 241.379 166.008 1.00 34.84 58 ILE E N 1
ATOM 8593 C CA . ILE E 1 58 ? 281.902 242.733 165.482 1.00 34.84 58 ILE E CA 1
ATOM 8594 C C . ILE E 1 58 ? 283.146 243.503 165.898 1.00 34.84 58 ILE E C 1
ATOM 8595 O O . ILE E 1 58 ? 283.559 243.448 167.063 1.00 34.84 58 ILE E O 1
ATOM 8600 N N . ASP E 1 59 ? 283.755 244.201 164.945 1.00 46.72 59 ASP E N 1
ATOM 8601 C CA . ASP E 1 59 ? 284.962 244.965 165.214 1.00 46.72 59 ASP E CA 1
ATOM 8602 C C . ASP E 1 59 ? 284.635 246.269 165.938 1.00 46.72 59 ASP E C 1
ATOM 8603 O O . ASP E 1 59 ? 283.522 246.795 165.859 1.00 46.72 59 ASP E O 1
ATOM 8608 N N . ASP E 1 60 ? 285.636 246.787 166.651 1.00 51.05 60 ASP E N 1
ATOM 8609 C CA . ASP E 1 60 ? 285.536 248.049 167.385 1.00 51.05 60 ASP E CA 1
ATOM 8610 C C . ASP E 1 60 ? 284.388 248.014 168.396 1.00 51.05 60 ASP E C 1
ATOM 8611 O O . ASP E 1 60 ? 283.430 248.784 168.321 1.00 51.05 60 ASP E O 1
ATOM 8616 N N . THR E 1 61 ? 284.505 247.102 169.357 1.00 51.42 61 THR E N 1
ATOM 8617 C CA . THR E 1 61 ? 283.493 247.022 170.396 1.00 51.42 61 THR E CA 1
ATOM 8618 C C . THR E 1 61 ? 284.114 247.322 171.760 1.00 51.42 61 THR E C 1
ATOM 8619 O O . THR E 1 61 ? 285.301 247.055 171.980 1.00 51.42 61 THR E O 1
ATOM 8623 N N . PRO E 1 62 ? 283.349 247.913 172.683 1.00 52.19 62 PRO E N 1
ATOM 8624 C CA . PRO E 1 62 ? 283.908 248.246 174.003 1.00 52.19 62 PRO E CA 1
ATOM 8625 C C . PRO E 1 62 ? 284.229 247.019 174.842 1.00 52.19 62 PRO E C 1
ATOM 8626 O O . PRO E 1 62 ? 284.096 245.884 174.375 1.00 52.19 62 PRO E O 1
ATOM 8630 N N . GLU E 1 63 ? 284.659 247.234 176.086 1.00 53.51 63 GLU E N 1
ATOM 8631 C CA . GLU E 1 63 ? 285.095 246.137 176.939 1.00 53.51 63 GLU E CA 1
ATOM 8632 C C . GLU E 1 63 ? 284.034 245.657 177.916 1.00 53.51 63 GLU E C 1
ATOM 8633 O O . GLU E 1 63 ? 284.142 244.533 178.412 1.00 53.51 63 GLU E O 1
ATOM 8639 N N . ASP E 1 64 ? 283.019 246.462 178.202 1.00 50.98 64 ASP E N 1
ATOM 8640 C CA . ASP E 1 64 ? 281.922 246.023 179.049 1.00 50.98 64 ASP E CA 1
ATOM 8641 C C . ASP E 1 64 ? 280.785 245.386 178.259 1.00 50.98 64 ASP E C 1
ATOM 8642 O O . ASP E 1 64 ? 279.779 244.993 178.857 1.00 50.98 64 ASP E O 1
ATOM 8647 N N . VAL E 1 65 ? 280.921 245.269 176.940 1.00 47.33 65 VAL E N 1
ATOM 8648 C CA . VAL E 1 65 ? 279.878 244.712 176.086 1.00 47.33 65 VAL E CA 1
ATOM 8649 C C . VAL E 1 65 ? 280.515 243.760 175.085 1.00 47.33 65 VAL E C 1
ATOM 8650 O O . VAL E 1 65 ? 281.531 244.088 174.467 1.00 47.33 65 VAL E O 1
ATOM 8654 N N . ASP E 1 66 ? 279.927 242.576 174.936 1.00 40.88 66 ASP E N 1
ATOM 8655 C CA . ASP E 1 66 ? 280.278 241.649 173.869 1.00 40.88 66 ASP E CA 1
ATOM 8656 C C . ASP E 1 66 ? 279.184 241.689 172.810 1.00 40.88 66 ASP E C 1
ATOM 8657 O O . ASP E 1 66 ? 278.003 241.519 173.126 1.00 40.88 66 ASP E O 1
ATOM 8662 N N . MET E 1 67 ? 279.575 241.934 171.564 1.00 35.88 67 MET E N 1
ATOM 8663 C CA . MET E 1 67 ? 278.625 242.167 170.485 1.00 35.88 67 MET E CA 1
ATOM 8664 C C . MET E 1 67 ? 278.968 241.282 169.298 1.00 35.88 67 MET E C 1
ATOM 8665 O O . MET E 1 67 ? 280.122 241.235 168.866 1.00 35.88 67 MET E O 1
ATOM 8670 N N . LYS E 1 68 ? 277.965 240.585 168.776 1.00 25.10 68 LYS E N 1
ATOM 8671 C CA . LYS E 1 68 ? 278.145 239.692 167.644 1.00 25.10 68 LYS E CA 1
ATOM 8672 C C . LYS E 1 68 ? 276.963 239.825 166.696 1.00 25.10 68 LYS E C 1
ATOM 8673 O O . LYS E 1 68 ? 275.849 240.145 167.109 1.00 25.10 68 LYS E O 1
ATOM 8679 N N . LEU E 1 69 ? 277.214 239.554 165.422 1.00 18.45 69 LEU E N 1
ATOM 8680 C CA . LEU E 1 69 ? 276.219 239.700 164.370 1.00 18.45 69 LEU E CA 1
ATOM 8681 C C . LEU E 1 69 ? 275.776 238.335 163.864 1.00 18.45 69 LEU E C 1
ATOM 8682 O O . LEU E 1 69 ? 276.612 237.474 163.589 1.00 18.45 69 LEU E O 1
ATOM 8687 N N . ARG E 1 70 ? 274.468 238.143 163.744 1.00 11.53 70 ARG E N 1
ATOM 8688 C CA . ARG E 1 70 ? 273.938 236.917 163.168 1.00 11.53 70 ARG E CA 1
ATOM 8689 C C . ARG E 1 70 ? 274.319 236.802 161.695 1.00 11.53 70 ARG E C 1
ATOM 8690 O O . ARG E 1 70 ? 274.448 237.797 160.982 1.00 11.53 70 ARG E O 1
ATOM 8698 N N . GLN E 1 71 ? 274.524 235.570 161.247 1.00 13.04 71 GLN E N 1
ATOM 8699 C CA . GLN E 1 71 ? 274.858 235.274 159.861 1.00 13.04 71 GLN E CA 1
ATOM 8700 C C . GLN E 1 71 ? 273.664 234.630 159.178 1.00 13.04 71 GLN E C 1
ATOM 8701 O O . GLN E 1 71 ? 273.033 233.730 159.735 1.00 13.04 71 GLN E O 1
ATOM 8707 N N . VAL E 1 72 ? 273.345 235.108 157.981 1.00 8.78 72 VAL E N 1
ATOM 8708 C CA . VAL E 1 72 ? 272.299 234.526 157.157 1.00 8.78 72 VAL E CA 1
ATOM 8709 C C . VAL E 1 72 ? 272.843 234.363 155.749 1.00 8.78 72 VAL E C 1
ATOM 8710 O O . VAL E 1 72 ? 273.862 234.944 155.377 1.00 8.78 72 VAL E O 1
ATOM 8714 N N . GLN E 1 73 ? 272.156 233.549 154.970 1.00 7.49 73 GLN E N 1
ATOM 8715 C CA . GLN E 1 73 ? 272.408 233.469 153.535 1.00 7.49 73 GLN E CA 1
ATOM 8716 C C . GLN E 1 73 ? 271.162 233.908 152.786 1.00 7.49 73 GLN E C 1
ATOM 8717 O O . GLN E 1 73 ? 270.171 233.158 152.754 1.00 7.49 73 GLN E O 1
ATOM 8723 N N . PRO E 1 74 ? 271.141 235.102 152.206 1.00 6.83 74 PRO E N 1
ATOM 8724 C CA . PRO E 1 74 ? 269.945 235.550 151.482 1.00 6.83 74 PRO E CA 1
ATOM 8725 C C . PRO E 1 74 ? 269.685 234.741 150.221 1.00 6.83 74 PRO E C 1
ATOM 8726 O O . PRO E 1 74 ? 270.601 234.261 149.556 1.00 6.83 74 PRO E O 1
ATOM 8730 N N . LEU E 1 75 ? 268.407 234.607 149.896 1.00 5.60 75 LEU E N 1
ATOM 8731 C CA . LEU E 1 75 ? 267.989 233.885 148.710 1.00 5.60 75 LEU E CA 1
ATOM 8732 C C . LEU E 1 75 ? 268.170 234.739 147.464 1.00 5.60 75 LEU E C 1
ATOM 8733 O O . LEU E 1 75 ? 268.129 235.968 147.511 1.00 5.60 75 LEU E O 1
ATOM 8738 N N . ALA E 1 76 ? 268.398 234.071 146.346 1.00 5.45 76 ALA E N 1
ATOM 8739 C CA . ALA E 1 76 ? 268.433 234.709 145.043 1.00 5.45 76 ALA E CA 1
ATOM 8740 C C . ALA E 1 76 ? 267.090 234.497 144.365 1.00 5.45 76 ALA E C 1
ATOM 8741 O O . ALA E 1 76 ? 266.557 233.386 144.374 1.00 5.45 76 ALA E O 1
ATOM 8743 N N . GLU E 1 77 ? 266.533 235.565 143.813 1.00 6.51 77 GLU E N 1
ATOM 8744 C CA . GLU E 1 77 ? 265.347 235.475 142.976 1.00 6.51 77 GLU E CA 1
ATOM 8745 C C . GLU E 1 77 ? 265.791 235.533 141.523 1.00 6.51 77 GLU E C 1
ATOM 8746 O O . GLU E 1 77 ? 266.492 236.460 141.118 1.00 6.51 77 GLU E O 1
ATOM 8752 N N . VAL E 1 78 ? 265.398 234.528 140.757 1.00 5.75 78 VAL E N 1
ATOM 8753 C CA . VAL E 1 78 ? 265.855 234.317 139.395 1.00 5.75 78 VAL E CA 1
ATOM 8754 C C . VAL E 1 78 ? 264.636 234.318 138.491 1.00 5.75 78 VAL E C 1
ATOM 8755 O O . VAL E 1 78 ? 263.653 233.618 138.762 1.00 5.75 78 VAL E O 1
ATOM 8759 N N . ARG E 1 79 ? 264.697 235.117 137.435 1.00 5.34 79 ARG E N 1
ATOM 8760 C CA . ARG E 1 79 ? 263.650 235.188 136.430 1.00 5.34 79 ARG E CA 1
ATOM 8761 C C . ARG E 1 79 ? 264.266 234.981 135.058 1.00 5.34 79 ARG E C 1
ATOM 8762 O O . ARG E 1 79 ? 265.234 235.652 134.701 1.00 5.34 79 ARG E O 1
ATOM 8770 N N . VAL E 1 80 ? 263.714 234.040 134.302 1.00 4.97 80 VAL E N 1
ATOM 8771 C CA . VAL E 1 80 ? 264.119 233.774 132.928 1.00 4.97 80 VAL E CA 1
ATOM 8772 C C . VAL E 1 80 ? 262.956 234.169 132.022 1.00 4.97 80 VAL E C 1
ATOM 8773 O O . VAL E 1 80 ? 261.942 233.463 131.976 1.00 4.97 80 VAL E O 1
ATOM 8777 N N . PRO E 1 81 ? 263.041 235.294 131.320 1.00 4.90 81 PRO E N 1
ATOM 8778 C CA . PRO E 1 81 ? 261.961 235.686 130.406 1.00 4.90 81 PRO E CA 1
ATOM 8779 C C . PRO E 1 81 ? 261.890 234.807 129.167 1.00 4.90 81 PRO E C 1
ATOM 8780 O O . PRO E 1 81 ? 262.885 234.240 128.716 1.00 4.90 81 PRO E O 1
ATOM 8784 N N . PHE E 1 82 ? 260.685 234.705 128.615 1.00 5.64 82 PHE E N 1
ATOM 8785 C CA . PHE E 1 82 ? 260.465 234.085 127.318 1.00 5.64 82 PHE E CA 1
ATOM 8786 C C . PHE E 1 82 ? 259.208 234.683 126.702 1.00 5.64 82 PHE E C 1
ATOM 8787 O O . PHE E 1 82 ? 258.392 235.295 127.386 1.00 5.64 82 PHE E O 1
ATOM 8795 N N . THR E 1 83 ? 259.072 234.525 125.393 1.00 7.28 83 THR E N 1
ATOM 8796 C CA . THR E 1 83 ? 257.996 235.156 124.645 1.00 7.28 83 THR E CA 1
ATOM 8797 C C . THR E 1 83 ? 257.246 234.116 123.828 1.00 7.28 83 THR E C 1
ATOM 8798 O O . THR E 1 83 ? 257.857 233.249 123.207 1.00 7.28 83 THR E O 1
ATOM 8802 N N . LEU E 1 84 ? 255.923 234.213 123.822 1.00 8.31 84 LEU E N 1
ATOM 8803 C CA . LEU E 1 84 ? 255.086 233.337 123.018 1.00 8.31 84 LEU E CA 1
ATOM 8804 C C . LEU E 1 84 ? 254.203 234.154 122.085 1.00 8.31 84 LEU E C 1
ATOM 8805 O O . LEU E 1 84 ? 253.845 235.294 122.381 1.00 8.31 84 LEU E O 1
ATOM 8810 N N . ASP E 1 85 ? 253.870 233.560 120.943 1.00 11.63 85 ASP E N 1
ATOM 8811 C CA . ASP E 1 85 ? 252.899 234.139 120.023 1.00 11.63 85 ASP E CA 1
ATOM 8812 C C . ASP E 1 85 ? 251.487 233.924 120.541 1.00 11.63 85 ASP E C 1
ATOM 8813 O O . ASP E 1 85 ? 251.129 232.818 120.950 1.00 11.63 85 ASP E O 1
ATOM 8818 N N . VAL E 1 86 ? 250.683 234.984 120.511 1.00 11.42 86 VAL E N 1
ATOM 8819 C CA . VAL E 1 86 ? 249.321 234.901 121.024 1.00 11.42 86 VAL E CA 1
ATOM 8820 C C . VAL E 1 86 ? 248.456 234.013 120.135 1.00 11.42 86 VAL E C 1
ATOM 8821 O O . VAL E 1 86 ? 247.577 233.301 120.628 1.00 11.42 86 VAL E O 1
ATOM 8825 N N . THR E 1 87 ? 248.683 234.036 118.819 1.00 11.75 87 THR E N 1
ATOM 8826 C CA . THR E 1 87 ? 247.903 233.187 117.922 1.00 11.75 87 THR E CA 1
ATOM 8827 C C . THR E 1 87 ? 248.196 231.709 118.154 1.00 11.75 87 THR E C 1
ATOM 8828 O O . THR E 1 87 ? 247.284 230.874 118.116 1.00 11.75 87 THR E O 1
ATOM 8832 N N . GLU E 1 88 ? 249.461 231.369 118.403 1.00 12.38 88 GLU E N 1
ATOM 8833 C CA . GLU E 1 88 ? 249.804 229.993 118.728 1.00 12.38 88 GLU E CA 1
ATOM 8834 C C . GLU E 1 88 ? 249.085 229.528 119.984 1.00 12.38 88 GLU E C 1
ATOM 8835 O O . GLU E 1 88 ? 248.656 228.375 120.071 1.00 12.38 88 GLU E O 1
ATOM 8841 N N . LEU E 1 89 ? 248.948 230.408 120.971 1.00 10.88 89 LEU E N 1
ATOM 8842 C CA . LEU E 1 89 ? 248.253 230.040 122.193 1.00 10.88 89 LEU E CA 1
ATOM 8843 C C . LEU E 1 89 ? 246.744 229.991 122.003 1.00 10.88 89 LEU E C 1
ATOM 8844 O O . LEU E 1 89 ? 246.072 229.200 122.667 1.00 10.88 89 LEU E O 1
ATOM 8849 N N . ASP E 1 90 ? 246.194 230.823 121.118 1.00 11.99 90 ASP E N 1
ATOM 8850 C CA . ASP E 1 90 ? 244.776 230.721 120.788 1.00 11.99 90 ASP E CA 1
ATOM 8851 C C . ASP E 1 90 ? 244.466 229.433 120.039 1.00 11.99 90 ASP E C 1
ATOM 8852 O O . ASP E 1 90 ? 243.337 228.941 120.105 1.00 11.99 90 ASP E O 1
ATOM 8857 N N . SER E 1 91 ? 245.455 228.883 119.330 1.00 11.46 91 SER E N 1
ATOM 8858 C CA . SER E 1 91 ? 245.266 227.632 118.600 1.00 11.46 91 SER E CA 1
ATOM 8859 C C . SER E 1 91 ? 244.739 226.514 119.490 1.00 11.46 91 SER E C 1
ATOM 8860 O O . SER E 1 91 ? 243.952 225.681 119.036 1.00 11.46 91 SER E O 1
ATOM 8863 N N . VAL E 1 92 ? 245.172 226.455 120.751 1.00 10.27 92 VAL E N 1
ATOM 8864 C CA . VAL E 1 92 ? 244.760 225.339 121.591 1.00 10.27 92 VAL E CA 1
ATOM 8865 C C . VAL E 1 92 ? 243.288 225.428 121.965 1.00 10.27 92 VAL E C 1
ATOM 8866 O O . VAL E 1 92 ? 242.667 224.402 122.255 1.00 10.27 92 VAL E O 1
ATOM 8870 N N . ALA E 1 93 ? 242.699 226.623 121.947 1.00 10.73 93 ALA E N 1
ATOM 8871 C CA . ALA E 1 93 ? 241.260 226.731 122.131 1.00 10.73 93 ALA E CA 1
ATOM 8872 C C . ALA E 1 93 ? 240.487 226.262 120.905 1.00 10.73 93 ALA E C 1
ATOM 8873 O O . ALA E 1 93 ? 239.309 225.922 121.024 1.00 10.73 93 ALA E O 1
ATOM 8875 N N . ARG E 1 94 ? 241.121 226.228 119.740 1.00 10.95 94 ARG E N 1
ATOM 8876 C CA . ARG E 1 94 ? 240.529 225.658 118.542 1.00 10.95 94 ARG E CA 1
ATOM 8877 C C . ARG E 1 94 ? 240.817 224.172 118.394 1.00 10.95 94 ARG E C 1
ATOM 8878 O O . ARG E 1 94 ? 240.452 223.585 117.377 1.00 10.95 94 ARG E O 1
ATOM 8886 N N . GLY E 1 95 ? 241.463 223.557 119.378 1.00 11.03 95 GLY E N 1
ATOM 8887 C CA . GLY E 1 95 ? 241.719 222.139 119.370 1.00 11.03 95 GLY E CA 1
ATOM 8888 C C . GLY E 1 95 ? 243.116 221.728 118.973 1.00 11.03 95 GLY E C 1
ATOM 8889 O O . GLY E 1 95 ? 243.370 220.529 118.854 1.00 11.03 95 GLY E O 1
ATOM 8890 N N . ALA E 1 96 ? 244.025 222.671 118.757 1.00 11.26 96 ALA E N 1
ATOM 8891 C CA . ALA E 1 96 ? 245.400 222.312 118.451 1.00 11.26 96 ALA E CA 1
ATOM 8892 C C . ALA E 1 96 ? 246.079 221.710 119.673 1.00 11.26 96 ALA E C 1
ATOM 8893 O O . ALA E 1 96 ? 245.927 222.197 120.795 1.00 11.26 96 ALA E O 1
ATOM 8895 N N . THR E 1 97 ? 246.833 220.636 119.448 1.00 12.22 97 THR E N 1
ATOM 8896 C CA . THR E 1 97 ? 247.521 219.930 120.517 1.00 12.22 97 THR E CA 1
ATOM 8897 C C . THR E 1 97 ? 249.017 220.196 120.549 1.00 12.22 97 THR E C 1
ATOM 8898 O O . THR E 1 97 ? 249.667 219.830 121.530 1.00 12.22 97 THR E O 1
ATOM 8902 N N . ASN E 1 98 ? 249.574 220.837 119.528 1.00 12.58 98 ASN E N 1
ATOM 8903 C CA . ASN E 1 98 ? 251.009 221.118 119.466 1.00 12.58 98 ASN E CA 1
ATOM 8904 C C . ASN E 1 98 ? 251.266 222.593 119.172 1.00 12.58 98 ASN E C 1
ATOM 8905 O O . ASN E 1 98 ? 251.838 222.944 118.137 1.00 12.58 98 ASN E O 1
ATOM 8910 N N . PRO E 1 99 ? 250.883 223.488 120.080 1.00 12.07 99 PRO E N 1
ATOM 8911 C CA . PRO E 1 99 ? 251.255 224.895 119.911 1.00 12.07 99 PRO E CA 1
ATOM 8912 C C . PRO E 1 99 ? 252.760 225.084 119.999 1.00 12.07 99 PRO E C 1
ATOM 8913 O O . PRO E 1 99 ? 253.469 224.332 120.669 1.00 12.07 99 PRO E O 1
ATOM 8917 N N . ASP E 1 100 ? 253.241 226.105 119.302 1.00 12.00 100 ASP E N 1
ATOM 8918 C CA . ASP E 1 100 ? 254.655 226.461 119.303 1.00 12.00 100 ASP E CA 1
ATOM 8919 C C . ASP E 1 100 ? 255.065 226.937 120.694 1.00 12.00 100 ASP E C 1
ATOM 8920 O O . ASP E 1 100 ? 254.734 228.051 121.102 1.00 12.00 100 ASP E O 1
ATOM 8925 N N . LEU E 1 101 ? 255.792 226.092 121.423 1.00 10.46 101 LEU E N 1
ATOM 8926 C CA . LEU E 1 101 ? 256.192 226.369 122.796 1.00 10.46 101 LEU E CA 1
ATOM 8927 C C . LEU E 1 101 ? 257.684 226.147 122.997 1.00 10.46 101 LEU E C 1
ATOM 8928 O O . LEU E 1 101 ? 258.112 225.788 124.090 1.00 10.46 101 LEU E O 1
ATOM 8933 N N . ASP E 1 102 ? 258.490 226.336 121.953 1.00 10.88 102 ASP E N 1
ATOM 8934 C CA . ASP E 1 102 ? 259.923 226.103 122.096 1.00 10.88 102 ASP E CA 1
ATOM 8935 C C . ASP E 1 102 ? 260.598 227.122 123.002 1.00 10.88 102 ASP E C 1
ATOM 8936 O O . ASP E 1 102 ? 261.624 226.806 123.609 1.00 10.88 102 ASP E O 1
ATOM 8941 N N . ASP E 1 103 ? 260.051 228.331 123.125 1.00 8.05 103 ASP E N 1
ATOM 8942 C CA . ASP E 1 103 ? 260.658 229.286 124.042 1.00 8.05 103 ASP E CA 1
ATOM 8943 C C . ASP E 1 103 ? 260.386 228.923 125.497 1.00 8.05 103 ASP E C 1
ATOM 8944 O O . ASP E 1 103 ? 261.201 229.234 126.365 1.00 8.05 103 ASP E O 1
ATOM 8949 N N . VAL E 1 104 ? 259.278 228.239 125.775 1.00 7.78 104 VAL E N 1
ATOM 8950 C CA . VAL E 1 104 ? 259.062 227.685 127.108 1.00 7.78 104 VAL E CA 1
ATOM 8951 C C . VAL E 1 104 ? 260.152 226.674 127.444 1.00 7.78 104 VAL E C 1
ATOM 8952 O O . VAL E 1 104 ? 260.725 226.693 128.536 1.00 7.78 104 VAL E O 1
ATOM 8956 N N . ALA E 1 105 ? 260.450 225.772 126.509 1.00 8.11 105 ALA E N 1
ATOM 8957 C CA . ALA E 1 105 ? 261.488 224.777 126.744 1.00 8.11 105 ALA E CA 1
ATOM 8958 C C . ALA E 1 105 ? 262.856 225.429 126.884 1.00 8.11 105 ALA E C 1
ATOM 8959 O O . ALA E 1 105 ? 263.655 225.024 127.732 1.00 8.11 105 ALA E O 1
ATOM 8961 N N . ARG E 1 106 ? 263.131 226.448 126.070 1.00 7.25 106 ARG E N 1
ATOM 8962 C CA . ARG E 1 106 ? 264.381 227.188 126.182 1.00 7.25 106 ARG E CA 1
ATOM 8963 C C . ARG E 1 106 ? 264.529 227.829 127.558 1.00 7.25 106 ARG E C 1
ATOM 8964 O O . ARG E 1 106 ? 265.575 227.705 128.203 1.00 7.25 106 ARG E O 1
ATOM 8972 N N . ALA E 1 107 ? 263.489 228.520 128.025 1.00 6.80 107 ALA E N 1
ATOM 8973 C CA . ALA E 1 107 ? 263.559 229.180 129.322 1.00 6.80 107 ALA E CA 1
ATOM 8974 C C . ALA E 1 107 ? 263.662 228.171 130.461 1.00 6.80 107 ALA E C 1
ATOM 8975 O O . ALA E 1 107 ? 264.388 228.401 131.431 1.00 6.80 107 ALA E O 1
ATOM 8977 N N . ALA E 1 108 ? 262.943 227.052 130.363 1.00 7.77 108 ALA E N 1
ATOM 8978 C CA . ALA E 1 108 ? 263.015 226.031 131.400 1.00 7.77 108 ALA E CA 1
ATOM 8979 C C . ALA E 1 108 ? 264.399 225.396 131.468 1.00 7.77 108 ALA E C 1
ATOM 8980 O O . ALA E 1 108 ? 264.923 225.173 132.563 1.00 7.77 108 ALA E O 1
ATOM 8982 N N . GLU E 1 109 ? 265.019 225.111 130.317 1.00 8.87 109 GLU E N 1
ATOM 8983 C CA . GLU E 1 109 ? 266.370 224.563 130.352 1.00 8.87 109 GLU E CA 1
ATOM 8984 C C . GLU E 1 109 ? 267.378 225.591 130.842 1.00 8.87 109 GLU E C 1
ATOM 8985 O O . GLU E 1 109 ? 268.343 225.227 131.515 1.00 8.87 109 GLU E O 1
ATOM 8991 N N . ARG E 1 110 ? 267.167 226.872 130.539 1.00 7.82 110 ARG E N 1
ATOM 8992 C CA . ARG E 1 110 ? 268.045 227.905 131.075 1.00 7.82 110 ARG E CA 1
ATOM 8993 C C . ARG E 1 110 ? 267.947 227.984 132.595 1.00 7.82 110 ARG E C 1
ATOM 8994 O O . ARG E 1 110 ? 268.961 228.120 133.287 1.00 7.82 110 ARG E O 1
ATOM 9002 N N . MET E 1 111 ? 266.731 227.900 133.130 1.00 7.72 111 MET E N 1
ATOM 9003 C CA . MET E 1 111 ? 266.549 227.909 134.575 1.00 7.72 111 MET E CA 1
ATOM 9004 C C . MET E 1 111 ? 267.167 226.673 135.224 1.00 7.72 111 MET E C 1
ATOM 9005 O O . MET E 1 111 ? 267.779 226.766 136.297 1.00 7.72 111 MET E O 1
ATOM 9010 N N . VAL E 1 112 ? 267.001 225.508 134.592 1.00 9.10 112 VAL E N 1
ATOM 9011 C CA . VAL E 1 112 ? 267.637 224.286 135.075 1.00 9.10 112 VAL E CA 1
ATOM 9012 C C . VAL E 1 112 ? 269.144 224.464 135.115 1.00 9.10 112 VAL E C 1
ATOM 9013 O O . VAL E 1 112 ? 269.806 224.078 136.084 1.00 9.10 112 VAL E O 1
ATOM 9017 N N . GLU E 1 113 ? 269.706 225.051 134.062 1.00 9.64 113 GLU E N 1
ATOM 9018 C CA . GLU E 1 113 ? 271.139 225.289 134.019 1.00 9.64 113 GLU E CA 1
ATOM 9019 C C . GLU E 1 113 ? 271.577 226.202 135.152 1.00 9.64 113 GLU E C 1
ATOM 9020 O O . GLU E 1 113 ? 272.583 225.935 135.810 1.00 9.64 113 GLU E O 1
ATOM 9026 N N . ALA E 1 114 ? 270.820 227.266 135.415 1.00 9.09 114 ALA E N 1
ATOM 9027 C CA . ALA E 1 114 ? 271.184 228.186 136.488 1.00 9.09 114 ALA E CA 1
ATOM 9028 C C . ALA E 1 114 ? 271.201 227.485 137.844 1.00 9.09 114 ALA E C 1
ATOM 9029 O O . ALA E 1 114 ? 272.192 227.559 138.582 1.00 9.09 114 ALA E O 1
ATOM 9031 N N . GLU E 1 115 ? 270.123 226.767 138.173 1.00 9.67 115 GLU E N 1
ATOM 9032 C CA . GLU E 1 115 ? 270.047 226.100 139.470 1.00 9.67 115 GLU E CA 1
ATOM 9033 C C . GLU E 1 115 ? 271.129 225.034 139.617 1.00 9.67 115 GLU E C 1
ATOM 9034 O O . GLU E 1 115 ? 271.830 224.978 140.635 1.00 9.67 115 GLU E O 1
ATOM 9040 N N . ASP E 1 116 ? 271.289 224.182 138.602 1.00 10.14 116 ASP E N 1
ATOM 9041 C CA . ASP E 1 116 ? 272.223 223.072 138.721 1.00 10.14 116 ASP E CA 1
ATOM 9042 C C . ASP E 1 116 ? 273.666 223.539 138.689 1.00 10.14 116 ASP E C 1
ATOM 9043 O O . ASP E 1 116 ? 274.513 222.956 139.370 1.00 10.14 116 ASP E O 1
ATOM 9048 N N . SER E 1 117 ? 273.973 224.585 137.928 1.00 8.96 117 SER E N 1
ATOM 9049 C CA . SER E 1 117 ? 275.332 225.089 137.926 1.00 8.96 117 SER E CA 1
ATOM 9050 C C . SER E 1 117 ? 275.654 225.804 139.229 1.00 8.96 117 SER E C 1
ATOM 9051 O O . SER E 1 117 ? 276.805 225.785 139.666 1.00 8.96 117 SER E O 1
ATOM 9054 N N . ALA E 1 118 ? 274.661 226.421 139.874 1.00 8.53 118 ALA E N 1
ATOM 9055 C CA . ALA E 1 118 ? 274.899 226.936 141.216 1.00 8.53 118 ALA E CA 1
ATOM 9056 C C . ALA E 1 118 ? 275.166 225.804 142.204 1.00 8.53 118 ALA E C 1
ATOM 9057 O O . ALA E 1 118 ? 276.070 225.906 143.037 1.00 8.53 118 ALA E O 1
ATOM 9059 N N . ILE E 1 119 ? 274.399 224.716 142.123 1.00 7.99 119 ILE E N 1
ATOM 9060 C CA . ILE E 1 119 ? 274.569 223.626 143.080 1.00 7.99 119 ILE E CA 1
ATOM 9061 C C . ILE E 1 119 ? 275.915 222.928 142.891 1.00 7.99 119 ILE E C 1
ATOM 9062 O O . ILE E 1 119 ? 276.600 222.610 143.865 1.00 7.99 119 ILE E O 1
ATOM 9067 N N . PHE E 1 120 ? 276.319 222.678 141.649 1.00 8.68 120 PHE E N 1
ATOM 9068 C CA . PHE E 1 120 ? 277.539 221.909 141.438 1.00 8.68 120 PHE E CA 1
ATOM 9069 C C . PHE E 1 120 ? 278.794 222.768 141.423 1.00 8.68 120 PHE E C 1
ATOM 9070 O O . PHE E 1 120 ? 279.817 222.358 141.967 1.00 8.68 120 PHE E O 1
ATOM 9078 N N . HIS E 1 121 ? 278.746 223.954 140.832 1.00 9.32 121 HIS E N 1
ATOM 9079 C CA . HIS E 1 121 ? 279.947 224.750 140.646 1.00 9.32 121 HIS E CA 1
ATOM 9080 C C . HIS E 1 121 ? 279.884 226.124 141.287 1.00 9.32 121 HIS E C 1
ATOM 9081 O O . HIS E 1 121 ? 280.845 226.887 141.167 1.00 9.32 121 HIS E O 1
ATOM 9088 N N . GLY E 1 122 ? 278.800 226.457 141.966 1.00 9.58 122 GLY E N 1
ATOM 9089 C CA . GLY E 1 122 ? 278.707 227.707 142.682 1.00 9.58 122 GLY E CA 1
ATOM 9090 C C . GLY E 1 122 ? 278.184 228.845 141.826 1.00 9.58 122 GLY E C 1
ATOM 9091 O O . GLY E 1 122 ? 278.165 228.792 140.600 1.00 9.58 122 GLY E O 1
ATOM 9092 N N . TRP E 1 123 ? 277.747 229.894 142.512 1.00 10.75 123 TRP E N 1
ATOM 9093 C CA . TRP E 1 123 ? 277.240 231.122 141.901 1.00 10.75 123 TRP E CA 1
ATOM 9094 C C . TRP E 1 123 ? 277.723 232.254 142.799 1.00 10.75 123 TRP E C 1
ATOM 9095 O O . TRP E 1 123 ? 277.058 232.605 143.772 1.00 10.75 123 TRP E O 1
ATOM 9106 N N . ALA E 1 124 ? 278.887 232.812 142.467 1.00 12.03 124 ALA E N 1
ATOM 9107 C CA . ALA E 1 124 ? 279.528 233.779 143.352 1.00 12.03 124 ALA E CA 1
ATOM 9108 C C . ALA E 1 124 ? 278.700 235.050 143.489 1.00 12.03 124 ALA E C 1
ATOM 9109 O O . ALA E 1 124 ? 278.628 235.637 144.573 1.00 12.03 124 ALA E O 1
ATOM 9111 N N . GLN E 1 125 ? 278.069 235.489 142.400 1.00 13.38 125 GLN E N 1
ATOM 9112 C CA . GLN E 1 125 ? 277.256 236.698 142.444 1.00 13.38 125 GLN E CA 1
ATOM 9113 C C . GLN E 1 125 ? 276.066 236.547 143.381 1.00 13.38 125 GLN E C 1
ATOM 9114 O O . GLN E 1 125 ? 275.584 237.540 143.932 1.00 13.38 125 GLN E O 1
ATOM 9120 N N . ALA E 1 126 ? 275.582 235.327 143.575 1.00 10.78 126 ALA E N 1
ATOM 9121 C CA . ALA E 1 126 ? 274.511 235.054 144.519 1.00 10.78 126 ALA E CA 1
ATOM 9122 C C . ALA E 1 126 ? 275.029 234.623 145.882 1.00 10.78 126 ALA E C 1
ATOM 9123 O O . ALA E 1 126 ? 274.230 234.258 146.746 1.00 10.78 126 ALA E O 1
ATOM 9125 N N . GLY E 1 127 ? 276.340 234.652 146.090 1.00 10.21 127 GLY E N 1
ATOM 9126 C CA . GLY E 1 127 ? 276.923 234.179 147.333 1.00 10.21 127 GLY E CA 1
ATOM 9127 C C . GLY E 1 127 ? 276.743 232.697 147.573 1.00 10.21 127 GLY E C 1
ATOM 9128 O O . GLY E 1 127 ? 276.528 232.279 148.715 1.00 10.21 127 GLY E O 1
ATOM 9129 N N . ILE E 1 128 ? 276.824 231.889 146.522 1.00 9.52 128 ILE E N 1
ATOM 9130 C CA . ILE E 1 128 ? 276.599 230.453 146.614 1.00 9.52 128 ILE E CA 1
ATOM 9131 C C . ILE E 1 128 ? 277.898 229.733 146.291 1.00 9.52 128 ILE E C 1
ATOM 9132 O O . ILE E 1 128 ? 278.536 230.012 145.272 1.00 9.52 128 ILE E O 1
ATOM 9137 N N . LYS E 1 129 ? 278.294 228.823 147.169 1.00 10.64 129 LYS E N 1
ATOM 9138 C CA . LYS E 1 129 ? 279.411 227.920 146.934 1.00 10.64 129 LYS E CA 1
ATOM 9139 C C . LYS E 1 129 ? 278.857 226.566 146.516 1.00 10.64 129 LYS E C 1
ATOM 9140 O O . LYS E 1 129 ? 277.923 226.058 147.138 1.00 10.64 129 LYS E O 1
ATOM 9146 N N . GLY E 1 130 ? 279.416 225.993 145.466 1.00 9.68 130 GLY E N 1
ATOM 9147 C CA . GLY E 1 130 ? 278.943 224.717 144.975 1.00 9.68 130 GLY E CA 1
ATOM 9148 C C . GLY E 1 130 ? 279.662 223.532 145.581 1.00 9.68 130 GLY E C 1
ATOM 9149 O O . GLY E 1 130 ? 280.625 223.668 146.322 1.00 9.68 130 GLY E O 1
ATOM 9150 N N . ILE E 1 131 ? 279.170 222.344 145.237 1.00 8.73 131 ILE E N 1
ATOM 9151 C CA . ILE E 1 131 ? 279.726 221.109 145.777 1.00 8.73 131 ILE E CA 1
ATOM 9152 C C . ILE E 1 131 ? 281.163 220.911 145.307 1.00 8.73 131 ILE E C 1
ATOM 9153 O O . ILE E 1 131 ? 282.050 220.582 146.099 1.00 8.73 131 ILE E O 1
ATOM 9158 N N . VAL E 1 132 ? 281.416 221.118 144.015 1.00 9.91 132 VAL E N 1
ATOM 9159 C CA . VAL E 1 132 ? 282.728 220.819 143.454 1.00 9.91 132 VAL E CA 1
ATOM 9160 C C . VAL E 1 132 ? 283.770 221.824 143.925 1.00 9.91 132 VAL E C 1
ATOM 9161 O O . VAL E 1 132 ? 284.891 221.449 144.283 1.00 9.91 132 VAL E O 1
ATOM 9165 N N . ASP E 1 133 ? 283.430 223.107 143.940 1.00 11.71 133 ASP E N 1
ATOM 9166 C CA . ASP E 1 133 ? 284.418 224.124 144.274 1.00 11.71 133 ASP E CA 1
ATOM 9167 C C . ASP E 1 133 ? 284.646 224.273 145.770 1.00 11.71 133 ASP E C 1
ATOM 9168 O O . ASP E 1 133 ? 285.556 225.002 146.166 1.00 11.71 133 ASP E O 1
ATOM 9173 N N . SER E 1 134 ? 283.860 223.611 146.607 1.00 11.42 134 SER E N 1
ATOM 9174 C CA . SER E 1 134 ? 284.033 223.717 148.043 1.00 11.42 134 SER E CA 1
ATOM 9175 C C . SER E 1 134 ? 284.678 222.491 148.674 1.00 11.42 134 SER E C 1
ATOM 9176 O O . SER E 1 134 ? 285.003 222.533 149.862 1.00 11.42 134 SER E O 1
ATOM 9179 N N . THR E 1 135 ? 284.895 221.427 147.923 1.00 11.91 135 THR E N 1
ATOM 9180 C CA . THR E 1 135 ? 285.484 220.238 148.520 1.00 11.91 135 THR E CA 1
ATOM 9181 C C . THR E 1 135 ? 286.984 220.435 148.754 1.00 11.91 135 THR E C 1
ATOM 9182 O O . THR E 1 135 ? 287.684 220.986 147.902 1.00 11.91 135 THR E O 1
ATOM 9186 N N . PRO E 1 136 ? 287.495 220.024 149.919 1.00 13.05 136 PRO E N 1
ATOM 9187 C CA . PRO E 1 136 ? 288.941 220.106 150.156 1.00 13.05 136 PRO E CA 1
ATOM 9188 C C . PRO E 1 136 ? 289.724 218.943 149.580 1.00 13.05 136 PRO E C 1
ATOM 9189 O O . PRO E 1 136 ? 290.936 219.083 149.379 1.00 13.05 136 PRO E O 1
ATOM 9193 N N . HIS E 1 137 ? 289.078 217.813 149.308 1.00 13.45 137 HIS E N 1
ATOM 9194 C CA . HIS E 1 137 ? 289.775 216.647 148.792 1.00 13.45 137 HIS E CA 1
ATOM 9195 C C . HIS E 1 137 ? 290.347 216.925 147.413 1.00 13.45 137 HIS E C 1
ATOM 9196 O O . HIS E 1 137 ? 289.787 217.684 146.623 1.00 13.45 137 HIS E O 1
ATOM 9203 N N . GLU E 1 138 ? 291.485 216.306 147.134 1.00 18.69 138 GLU E N 1
ATOM 9204 C CA . GLU E 1 138 ? 292.103 216.420 145.824 1.00 18.69 138 GLU E CA 1
ATOM 9205 C C . GLU E 1 138 ? 291.257 215.713 144.775 1.00 18.69 138 GLU E C 1
ATOM 9206 O O . GLU E 1 138 ? 290.725 214.627 145.011 1.00 18.69 138 GLU E O 1
ATOM 9212 N N . ALA E 1 139 ? 291.137 216.335 143.609 1.00 17.17 139 ALA E N 1
ATOM 9213 C CA . ALA E 1 139 ? 290.361 215.744 142.530 1.00 17.17 139 ALA E CA 1
ATOM 9214 C C . ALA E 1 139 ? 291.090 214.536 141.955 1.00 17.17 139 ALA E C 1
ATOM 9215 O O . ALA E 1 139 ? 292.292 214.592 141.692 1.00 17.17 139 ALA E O 1
ATOM 9217 N N . LEU E 1 140 ? 290.362 213.441 141.769 1.00 17.01 140 LEU E N 1
ATOM 9218 C CA . LEU E 1 140 ? 290.937 212.244 141.180 1.00 17.01 140 LEU E CA 1
ATOM 9219 C C . LEU E 1 140 ? 290.908 212.323 139.664 1.00 17.01 140 LEU E C 1
ATOM 9220 O O . LEU E 1 140 ? 289.901 212.705 139.067 1.00 17.01 140 LEU E O 1
ATOM 9225 N N . ALA E 1 141 ? 292.017 211.950 139.044 1.00 19.11 141 ALA E N 1
ATOM 9226 C CA . ALA E 1 141 ? 292.104 211.869 137.595 1.00 19.11 141 ALA E CA 1
ATOM 9227 C C . ALA E 1 141 ? 291.666 210.481 137.150 1.00 19.11 141 ALA E C 1
ATOM 9228 O O . ALA E 1 141 ? 292.238 209.476 137.582 1.00 19.11 141 ALA E O 1
ATOM 9230 N N . VAL E 1 142 ? 290.644 210.425 136.311 1.00 19.72 142 VAL E N 1
ATOM 9231 C CA . VAL E 1 142 ? 290.179 209.182 135.713 1.00 19.72 142 VAL E CA 1
ATOM 9232 C C . VAL E 1 142 ? 290.716 209.179 134.288 1.00 19.72 142 VAL E C 1
ATOM 9233 O O . VAL E 1 142 ? 290.208 209.888 133.418 1.00 19.72 142 VAL E O 1
ATOM 9237 N N . ALA E 1 143 ? 291.768 208.394 134.055 1.00 21.28 143 ALA E N 1
ATOM 9238 C CA . ALA E 1 143 ? 292.468 208.445 132.776 1.00 21.28 143 ALA E CA 1
ATOM 9239 C C . ALA E 1 143 ? 291.588 207.941 131.642 1.00 21.28 143 ALA E C 1
ATOM 9240 O O . ALA E 1 143 ? 291.440 208.608 130.614 1.00 21.28 143 ALA E O 1
ATOM 9242 N N . SER E 1 144 ? 290.990 206.769 131.814 1.00 20.25 144 SER E N 1
ATOM 9243 C CA . SER E 1 144 ? 290.077 206.205 130.839 1.00 20.25 144 SER E CA 1
ATOM 9244 C C . SER E 1 144 ? 288.795 205.797 131.545 1.00 20.25 144 SER E C 1
ATOM 9245 O O . SER E 1 144 ? 288.701 205.815 132.773 1.00 20.25 144 SER E O 1
ATOM 9248 N N . VAL E 1 145 ? 287.795 205.433 130.746 1.00 18.60 145 VAL E N 1
ATOM 9249 C CA . VAL E 1 145 ? 286.502 205.060 131.303 1.00 18.60 145 VAL E CA 1
ATOM 9250 C C . VAL E 1 145 ? 286.615 203.783 132.131 1.00 18.60 145 VAL E C 1
ATOM 9251 O O . VAL E 1 145 ? 285.948 203.642 133.163 1.00 18.60 145 VAL E O 1
ATOM 9255 N N . SER E 1 146 ? 287.483 202.855 131.727 1.00 19.56 146 SER E N 1
ATOM 9256 C CA . SER E 1 146 ? 287.670 201.614 132.468 1.00 19.56 146 SER E CA 1
ATOM 9257 C C . SER E 1 146 ? 288.296 201.827 133.840 1.00 19.56 146 SER E C 1
ATOM 9258 O O . SER E 1 146 ? 288.276 200.903 134.657 1.00 19.56 146 SER E O 1
ATOM 9261 N N . ASP E 1 147 ? 288.846 203.007 134.113 1.00 19.57 147 ASP E N 1
ATOM 9262 C CA . ASP E 1 147 ? 289.340 203.340 135.439 1.00 19.57 147 ASP E CA 1
ATOM 9263 C C . ASP E 1 147 ? 288.241 203.775 136.395 1.00 19.57 147 ASP E C 1
ATOM 9264 O O . ASP E 1 147 ? 288.533 203.999 137.570 1.00 19.57 147 ASP E O 1
ATOM 9269 N N . PHE E 1 148 ? 287.003 203.912 135.930 1.00 16.23 148 PHE E N 1
ATOM 9270 C CA . PHE E 1 148 ? 285.946 204.390 136.815 1.00 16.23 148 PHE E CA 1
ATOM 9271 C C . PHE E 1 148 ? 285.721 203.523 138.050 1.00 16.23 148 PHE E C 1
ATOM 9272 O O . PHE E 1 148 ? 285.503 204.099 139.128 1.00 16.23 148 PHE E O 1
ATOM 9280 N N . PRO E 1 149 ? 285.724 202.185 137.986 1.00 15.78 149 PRO E N 1
ATOM 9281 C CA . PRO E 1 149 ? 285.541 201.420 139.234 1.00 15.78 149 PRO E CA 1
ATOM 9282 C C . PRO E 1 149 ? 286.583 201.739 140.292 1.00 15.78 149 PRO E C 1
ATOM 9283 O O . PRO E 1 149 ? 286.227 202.131 141.412 1.00 15.78 149 PRO E O 1
ATOM 9287 N N . ARG E 1 150 ? 287.865 201.625 139.948 1.00 15.55 150 ARG E N 1
ATOM 9288 C CA . ARG E 1 150 ? 288.931 201.932 140.893 1.00 15.55 150 ARG E CA 1
ATOM 9289 C C . ARG E 1 150 ? 288.765 203.329 141.477 1.00 15.55 150 ARG E C 1
ATOM 9290 O O . ARG E 1 150 ? 288.720 203.502 142.700 1.00 15.55 150 ARG E O 1
ATOM 9298 N N . ALA E 1 151 ? 288.614 204.331 140.607 1.00 13.89 151 ALA E N 1
ATOM 9299 C CA . ALA E 1 151 ? 288.412 205.701 141.060 1.00 13.89 151 ALA E CA 1
ATOM 9300 C C . ALA E 1 151 ? 287.260 205.784 142.048 1.00 13.89 151 ALA E C 1
ATOM 9301 O O . ALA E 1 151 ? 287.398 206.370 143.126 1.00 13.89 151 ALA E O 1
ATOM 9303 N N . VAL E 1 152 ? 286.137 205.140 141.730 1.00 12.30 152 VAL E N 1
ATOM 9304 C CA . VAL E 1 152 ? 284.999 205.205 142.635 1.00 12.30 152 VAL E CA 1
ATOM 9305 C C . VAL E 1 152 ? 285.394 204.656 143.996 1.00 12.30 152 VAL E C 1
ATOM 9306 O O . VAL E 1 152 ? 285.233 205.326 145.023 1.00 12.30 152 VAL E O 1
ATOM 9310 N N . LEU E 1 153 ? 286.021 203.477 144.009 1.00 12.88 153 LEU E N 1
ATOM 9311 C CA . LEU E 1 153 ? 286.451 202.901 145.275 1.00 12.88 153 LEU E CA 1
ATOM 9312 C C . LEU E 1 153 ? 287.424 203.829 145.975 1.00 12.88 153 LEU E C 1
ATOM 9313 O O . LEU E 1 153 ? 287.272 204.110 147.169 1.00 12.88 153 LEU E O 1
ATOM 9318 N N . SER E 1 154 ? 288.365 204.397 145.221 1.00 12.69 154 SER E N 1
ATOM 9319 C CA . SER E 1 154 ? 289.318 205.315 145.820 1.00 12.69 154 SER E CA 1
ATOM 9320 C C . SER E 1 154 ? 288.593 206.499 146.442 1.00 12.69 154 SER E C 1
ATOM 9321 O O . SER E 1 154 ? 288.827 206.842 147.607 1.00 12.69 154 SER E O 1
ATOM 9324 N N . ALA E 1 155 ? 287.628 207.066 145.713 1.00 12.10 155 ALA E N 1
ATOM 9325 C CA . ALA E 1 155 ? 286.896 208.202 146.248 1.00 12.10 155 ALA E CA 1
ATOM 9326 C C . ALA E 1 155 ? 286.176 207.811 147.523 1.00 12.10 155 ALA E C 1
ATOM 9327 O O . ALA E 1 155 ? 286.234 208.536 148.522 1.00 12.10 155 ALA E O 1
ATOM 9329 N N . ALA E 1 156 ? 285.564 206.624 147.533 1.00 12.86 156 ALA E N 1
ATOM 9330 C CA . ALA E 1 156 ? 284.853 206.201 148.727 1.00 12.86 156 ALA E CA 1
ATOM 9331 C C . ALA E 1 156 ? 285.809 206.118 149.899 1.00 12.86 156 ALA E C 1
ATOM 9332 O O . ALA E 1 156 ? 285.511 206.616 150.991 1.00 12.86 156 ALA E O 1
ATOM 9334 N N . ASP E 1 157 ? 287.004 205.578 149.659 1.00 14.34 157 ASP E N 1
ATOM 9335 C CA . ASP E 1 157 ? 287.980 205.482 150.728 1.00 14.34 157 ASP E CA 1
ATOM 9336 C C . ASP E 1 157 ? 288.329 206.860 151.259 1.00 14.34 157 ASP E C 1
ATOM 9337 O O . ASP E 1 157 ? 288.355 207.073 152.477 1.00 14.34 157 ASP E O 1
ATOM 9342 N N . THR E 1 158 ? 288.528 207.826 150.362 1.00 13.70 158 THR E N 1
ATOM 9343 C CA . THR E 1 158 ? 288.815 209.179 150.813 1.00 13.70 158 THR E CA 1
ATOM 9344 C C . THR E 1 158 ? 287.688 209.687 151.696 1.00 13.70 158 THR E C 1
ATOM 9345 O O . THR E 1 158 ? 287.926 210.174 152.807 1.00 13.70 158 THR E O 1
ATOM 9349 N N . LEU E 1 159 ? 286.443 209.491 151.258 1.00 13.14 159 LEU E N 1
ATOM 9350 C CA . LEU E 1 159 ? 285.330 209.975 152.056 1.00 13.14 159 LEU E CA 1
ATOM 9351 C C . LEU E 1 159 ? 285.266 209.246 153.386 1.00 13.14 159 LEU E C 1
ATOM 9352 O O . LEU E 1 159 ? 284.894 209.839 154.401 1.00 13.14 159 LEU E O 1
ATOM 9357 N N . ARG E 1 160 ? 285.668 207.976 153.408 1.00 14.50 160 ARG E N 1
ATOM 9358 C CA . ARG E 1 160 ? 285.678 207.233 154.659 1.00 14.50 160 ARG E CA 1
ATOM 9359 C C . ARG E 1 160 ? 286.722 207.780 155.620 1.00 14.50 160 ARG E C 1
ATOM 9360 O O . ARG E 1 160 ? 286.493 207.815 156.831 1.00 14.50 160 ARG E O 1
ATOM 9368 N N . LYS E 1 161 ? 287.869 208.219 155.105 1.00 15.87 161 LYS E N 1
ATOM 9369 C CA . LYS E 1 161 ? 288.932 208.652 155.999 1.00 15.87 161 LYS E CA 1
ATOM 9370 C C . LYS E 1 161 ? 288.682 210.035 156.571 1.00 15.87 161 LYS E C 1
ATOM 9371 O O . LYS E 1 161 ? 289.270 210.382 157.599 1.00 15.87 161 LYS E O 1
ATOM 9377 N N . ALA E 1 162 ? 287.824 210.821 155.937 1.00 15.70 162 ALA E N 1
ATOM 9378 C CA . ALA E 1 162 ? 287.451 212.135 156.419 1.00 15.70 162 ALA E CA 1
ATOM 9379 C C . ALA E 1 162 ? 286.267 212.081 157.365 1.00 15.70 162 ALA E C 1
ATOM 9380 O O . ALA E 1 162 ? 285.740 213.129 157.743 1.00 15.70 162 ALA E O 1
ATOM 9382 N N . GLY E 1 163 ? 285.831 210.888 157.745 1.00 15.76 163 GLY E N 1
ATOM 9383 C CA . GLY E 1 163 ? 284.705 210.734 158.628 1.00 15.76 163 GLY E CA 1
ATOM 9384 C C . GLY E 1 163 ? 283.356 210.748 157.955 1.00 15.76 163 GLY E C 1
ATOM 9385 O O . GLY E 1 163 ? 282.342 210.585 158.643 1.00 15.76 163 GLY E O 1
ATOM 9386 N N . VAL E 1 164 ? 283.306 210.924 156.636 1.00 14.05 164 VAL E N 1
ATOM 9387 C CA . VAL E 1 164 ? 282.048 210.993 155.904 1.00 14.05 164 VAL E CA 1
ATOM 9388 C C . VAL E 1 164 ? 281.643 209.565 155.559 1.00 14.05 164 VAL E C 1
ATOM 9389 O O . VAL E 1 164 ? 282.206 208.942 154.666 1.00 14.05 164 VAL E O 1
ATOM 9393 N N . THR E 1 165 ? 280.663 209.051 156.271 1.00 14.54 165 THR E N 1
ATOM 9394 C CA . THR E 1 165 ? 280.116 207.735 155.994 1.00 14.54 165 THR E CA 1
ATOM 9395 C C . THR E 1 165 ? 278.942 207.865 155.028 1.00 14.54 165 THR E C 1
ATOM 9396 O O . THR E 1 165 ? 278.781 208.877 154.344 1.00 14.54 165 THR E O 1
ATOM 9400 N N . GLY E 1 166 ? 278.132 206.825 154.947 1.00 16.21 166 GLY E N 1
ATOM 9401 C CA . GLY E 1 166 ? 276.876 206.889 154.253 1.00 16.21 166 GLY E CA 1
ATOM 9402 C C . GLY E 1 166 ? 277.027 206.252 152.907 1.00 16.21 166 GLY E C 1
ATOM 9403 O O . GLY E 1 166 ? 278.138 206.100 152.397 1.00 16.21 166 GLY E O 1
ATOM 9404 N N . PRO E 1 167 ? 275.917 205.840 152.312 1.00 15.38 167 PRO E N 1
ATOM 9405 C CA . PRO E 1 167 ? 275.980 205.329 150.943 1.00 15.38 167 PRO E CA 1
ATOM 9406 C C . PRO E 1 167 ? 276.462 206.426 150.007 1.00 15.38 167 PRO E C 1
ATOM 9407 O O . PRO E 1 167 ? 276.172 207.606 150.201 1.00 15.38 167 PRO E O 1
ATOM 9411 N N . TYR E 1 168 ? 277.230 206.033 149.005 1.00 14.63 168 TYR E N 1
ATOM 9412 C CA . TYR E 1 168 ? 277.884 206.972 148.110 1.00 14.63 168 TYR E CA 1
ATOM 9413 C C . TYR E 1 168 ? 277.235 206.915 146.739 1.00 14.63 168 TYR E C 1
ATOM 9414 O O . TYR E 1 168 ? 277.012 205.832 146.197 1.00 14.63 168 TYR E O 1
ATOM 9423 N N . ALA E 1 169 ? 276.918 208.079 146.199 1.00 12.19 169 ALA E N 1
ATOM 9424 C CA . ALA E 1 169 ? 276.377 208.215 144.859 1.00 12.19 169 ALA E CA 1
ATOM 9425 C C . ALA E 1 169 ? 277.473 208.655 143.905 1.00 12.19 169 ALA E C 1
ATOM 9426 O O . ALA E 1 169 ? 278.345 209.451 144.265 1.00 12.19 169 ALA E O 1
ATOM 9428 N N . LEU E 1 170 ? 277.426 208.117 142.694 1.00 10.73 170 LEU E N 1
ATOM 9429 C CA . LEU E 1 170 ? 278.234 208.592 141.584 1.00 10.73 170 LEU E CA 1
ATOM 9430 C C . LEU E 1 170 ? 277.354 209.448 140.682 1.00 10.73 170 LEU E C 1
ATOM 9431 O O . LEU E 1 170 ? 276.316 208.991 140.201 1.00 10.73 170 LEU E O 1
ATOM 9436 N N . VAL E 1 171 ? 277.768 210.687 140.472 1.00 10.14 171 VAL E N 1
ATOM 9437 C CA . VAL E 1 171 ? 277.071 211.648 139.634 1.00 10.14 171 VAL E CA 1
ATOM 9438 C C . VAL E 1 171 ? 277.954 211.919 138.433 1.00 10.14 171 VAL E C 1
ATOM 9439 O O . VAL E 1 171 ? 279.133 212.239 138.588 1.00 10.14 171 VAL E O 1
ATOM 9443 N N . LEU E 1 172 ? 277.401 211.781 137.238 1.00 11.56 172 LEU E N 1
ATOM 9444 C CA . LEU E 1 172 ? 278.194 211.870 136.023 1.00 11.56 172 LEU E CA 1
ATOM 9445 C C . LEU E 1 172 ? 277.763 213.072 135.207 1.00 11.56 172 LEU E C 1
ATOM 9446 O O . LEU E 1 172 ? 276.572 213.271 134.976 1.00 11.56 172 LEU E O 1
ATOM 9451 N N . GLY E 1 173 ? 278.732 213.856 134.758 1.00 11.75 173 GLY E N 1
ATOM 9452 C CA . GLY E 1 173 ? 278.489 214.837 133.735 1.00 11.75 173 GLY E CA 1
ATOM 9453 C C . GLY E 1 173 ? 278.164 214.153 132.424 1.00 11.75 173 GLY E C 1
ATOM 9454 O O . GLY E 1 173 ? 278.280 212.934 132.296 1.00 11.75 173 GLY E O 1
ATOM 9455 N N . PRO E 1 174 ? 277.745 214.925 131.422 1.00 13.10 174 PRO E N 1
ATOM 9456 C CA . PRO E 1 174 ? 277.255 214.295 130.178 1.00 13.10 174 PRO E CA 1
ATOM 9457 C C . PRO E 1 174 ? 278.279 213.416 129.476 1.00 13.10 174 PRO E C 1
ATOM 9458 O O . PRO E 1 174 ? 277.958 212.284 129.090 1.00 13.10 174 PRO E O 1
ATOM 9462 N N . LYS E 1 175 ? 279.510 213.899 129.316 1.00 14.92 175 LYS E N 1
ATOM 9463 C CA . LYS E 1 175 ? 280.527 213.122 128.619 1.00 14.92 175 LYS E CA 1
ATOM 9464 C C . LYS E 1 175 ? 280.893 211.859 129.390 1.00 14.92 175 LYS E C 1
ATOM 9465 O O . LYS E 1 175 ? 280.992 210.772 128.809 1.00 14.92 175 LYS E O 1
ATOM 9471 N N . ALA E 1 176 ? 281.100 211.987 130.700 1.00 13.23 176 ALA E N 1
ATOM 9472 C CA . ALA E 1 176 ? 281.398 210.823 131.520 1.00 13.23 176 ALA E CA 1
ATOM 9473 C C . ALA E 1 176 ? 280.255 209.822 131.485 1.00 13.23 176 ALA E C 1
ATOM 9474 O O . ALA E 1 176 ? 280.486 208.616 131.398 1.00 13.23 176 ALA E O 1
ATOM 9476 N N . TYR E 1 177 ? 279.015 210.305 131.543 1.00 13.11 177 TYR E N 1
ATOM 9477 C CA . TYR E 1 177 ? 277.867 209.408 131.499 1.00 13.11 177 TYR E CA 1
ATOM 9478 C C . TYR E 1 177 ? 277.825 208.627 130.192 1.00 13.11 177 TYR E C 1
ATOM 9479 O O . TYR E 1 177 ? 277.650 207.402 130.191 1.00 13.11 177 TYR E O 1
ATOM 9488 N N . ASP E 1 178 ? 277.968 209.322 129.066 1.00 14.31 178 ASP E N 1
ATOM 9489 C CA . ASP E 1 178 ? 277.858 208.646 127.780 1.00 14.31 178 ASP E CA 1
ATOM 9490 C C . ASP E 1 178 ? 278.997 207.657 127.576 1.00 14.31 178 ASP E C 1
ATOM 9491 O O . ASP E 1 178 ? 278.773 206.526 127.122 1.00 14.31 178 ASP E O 1
ATOM 9496 N N . ASP E 1 179 ? 280.219 208.048 127.941 1.00 14.37 179 ASP E N 1
ATOM 9497 C CA . ASP E 1 179 ? 281.348 207.138 127.810 1.00 14.37 179 ASP E CA 1
ATOM 9498 C C . ASP E 1 179 ? 281.204 205.931 128.726 1.00 14.37 179 ASP E C 1
ATOM 9499 O O . ASP E 1 179 ? 281.509 204.808 128.323 1.00 14.37 179 ASP E O 1
ATOM 9504 N N . LEU E 1 180 ? 280.738 206.134 129.959 1.00 13.52 180 LEU E N 1
ATOM 9505 C CA . LEU E 1 180 ? 280.582 205.012 130.871 1.00 13.52 180 LEU E CA 1
ATOM 9506 C C . LEU E 1 180 ? 279.519 204.043 130.383 1.00 13.52 180 LEU E C 1
ATOM 9507 O O . LEU E 1 180 ? 279.714 202.825 130.437 1.00 13.52 180 LEU E O 1
ATOM 9512 N N . PHE E 1 181 ? 278.396 204.555 129.893 1.00 12.92 181 PHE E N 1
ATOM 9513 C CA . PHE E 1 181 ? 277.326 203.651 129.513 1.00 12.92 181 PHE E CA 1
ATOM 9514 C C . PHE E 1 181 ? 277.490 203.087 128.109 1.00 12.92 181 PHE E C 1
ATOM 9515 O O . PHE E 1 181 ? 276.738 202.187 127.737 1.00 12.92 181 PHE E O 1
ATOM 9523 N N . ALA E 1 182 ? 278.472 203.552 127.340 1.00 14.28 182 ALA E N 1
ATOM 9524 C CA . ALA E 1 182 ? 278.826 202.860 126.110 1.00 14.28 182 ALA E CA 1
ATOM 9525 C C . ALA E 1 182 ? 279.979 201.874 126.271 1.00 14.28 182 ALA E C 1
ATOM 9526 O O . ALA E 1 182 ? 280.161 201.017 125.403 1.00 14.28 182 ALA E O 1
ATOM 9528 N N . ALA E 1 183 ? 280.740 201.955 127.357 1.00 14.89 183 ALA E N 1
ATOM 9529 C CA . ALA E 1 183 ? 282.022 201.270 127.446 1.00 14.89 183 ALA E CA 1
ATOM 9530 C C . ALA E 1 183 ? 281.876 199.789 127.768 1.00 14.89 183 ALA E C 1
ATOM 9531 O O . ALA E 1 183 ? 281.020 199.384 128.556 1.00 14.89 183 ALA E O 1
ATOM 9533 N N . THR E 1 184 ? 282.733 198.984 127.152 1.00 17.06 184 THR E N 1
ATOM 9534 C CA . THR E 1 184 ? 282.876 197.577 127.488 1.00 17.06 184 THR E CA 1
ATOM 9535 C C . THR E 1 184 ? 284.347 197.273 127.707 1.00 17.06 184 THR E C 1
ATOM 9536 O O . THR E 1 184 ? 285.216 197.854 127.055 1.00 17.06 184 THR E O 1
ATOM 9540 N N . GLN E 1 185 ? 284.620 196.380 128.645 1.00 19.32 185 GLN E N 1
ATOM 9541 C CA . GLN E 1 185 ? 285.958 195.855 128.880 1.00 19.32 185 GLN E CA 1
ATOM 9542 C C . GLN E 1 185 ? 285.914 194.373 128.549 1.00 19.32 185 GLN E C 1
ATOM 9543 O O . GLN E 1 185 ? 285.336 193.585 129.303 1.00 19.32 185 GLN E O 1
ATOM 9549 N N . ASP E 1 186 ? 286.504 194.004 127.411 1.00 19.72 186 ASP E N 1
ATOM 9550 C CA . ASP E 1 186 ? 286.415 192.646 126.872 1.00 19.72 186 ASP E CA 1
ATOM 9551 C C . ASP E 1 186 ? 284.963 192.196 126.760 1.00 19.72 186 ASP E C 1
ATOM 9552 O O . ASP E 1 186 ? 284.605 191.074 127.114 1.00 19.72 186 ASP E O 1
ATOM 9557 N N . GLY E 1 187 ? 284.114 193.098 126.275 1.00 18.19 187 GLY E N 1
ATOM 9558 C CA . GLY E 1 187 ? 282.716 192.836 126.084 1.00 18.19 187 GLY E CA 1
ATOM 9559 C C . GLY E 1 187 ? 281.844 193.081 127.297 1.00 18.19 187 GLY E C 1
ATOM 9560 O O . GLY E 1 187 ? 280.658 193.369 127.140 1.00 18.19 187 GLY E O 1
ATOM 9561 N N . TYR E 1 188 ? 282.394 192.961 128.492 1.00 16.55 188 TYR E N 1
ATOM 9562 C CA . TYR E 1 188 ? 281.610 193.169 129.701 1.00 16.55 188 TYR E CA 1
ATOM 9563 C C . TYR E 1 188 ? 281.375 194.660 129.918 1.00 16.55 188 TYR E C 1
ATOM 9564 O O . TYR E 1 188 ? 282.324 195.442 129.871 1.00 16.55 188 TYR E O 1
ATOM 9573 N N . PRO E 1 189 ? 280.135 195.088 130.146 1.00 15.63 189 PRO E N 1
ATOM 9574 C CA . PRO E 1 189 ? 279.863 196.526 130.273 1.00 15.63 189 PRO E CA 1
ATOM 9575 C C . PRO E 1 189 ? 280.384 197.080 131.592 1.00 15.63 189 PRO E C 1
ATOM 9576 O O . PRO E 1 189 ? 280.086 196.556 132.665 1.00 15.63 189 PRO E O 1
ATOM 9580 N N . VAL E 1 190 ? 281.155 198.162 131.496 1.00 15.06 190 VAL E N 1
ATOM 9581 C CA . VAL E 1 190 ? 281.772 198.771 132.669 1.00 15.06 190 VAL E CA 1
ATOM 9582 C C . VAL E 1 190 ? 280.714 199.325 133.616 1.00 15.06 190 VAL E C 1
ATOM 9583 O O . VAL E 1 190 ? 280.853 199.246 134.844 1.00 15.06 190 VAL E O 1
ATOM 9587 N N . ALA E 1 191 ? 279.639 199.887 133.061 1.00 14.84 191 ALA E N 1
ATOM 9588 C CA . ALA E 1 191 ? 278.606 200.487 133.892 1.00 14.84 191 ALA E CA 1
ATOM 9589 C C . ALA E 1 191 ? 277.956 199.466 134.814 1.00 14.84 191 ALA E C 1
ATOM 9590 O O . ALA E 1 191 ? 277.499 199.825 135.897 1.00 14.84 191 ALA E O 1
ATOM 9592 N N . LYS E 1 192 ? 277.935 198.193 134.423 1.00 17.30 192 LYS E N 1
ATOM 9593 C CA . LYS E 1 192 ? 277.393 197.148 135.287 1.00 17.30 192 LYS E CA 1
ATOM 9594 C C . LYS E 1 192 ? 278.221 196.991 136.560 1.00 17.30 192 LYS E C 1
ATOM 9595 O O . LYS E 1 192 ? 277.683 196.978 137.677 1.00 17.30 192 LYS E O 1
ATOM 9601 N N . GLN E 1 193 ? 279.540 196.888 136.405 1.00 16.54 193 GLN E N 1
ATOM 9602 C CA . GLN E 1 193 ? 280.429 196.813 137.558 1.00 16.54 193 GLN E CA 1
ATOM 9603 C C . GLN E 1 193 ? 280.320 198.065 138.421 1.00 16.54 193 GLN E C 1
ATOM 9604 O O . GLN E 1 193 ? 280.213 197.984 139.656 1.00 16.54 193 GLN E O 1
ATOM 9610 N N . VAL E 1 194 ? 280.316 199.235 137.781 1.00 15.59 194 VAL E N 1
ATOM 9611 C CA . VAL E 1 194 ? 280.239 200.487 138.527 1.00 15.59 194 VAL E CA 1
ATOM 9612 C C . VAL E 1 194 ? 278.942 200.548 139.325 1.00 15.59 194 VAL E C 1
ATOM 9613 O O . VAL E 1 194 ? 278.940 200.902 140.507 1.00 15.59 194 VAL E O 1
ATOM 9617 N N . GLN E 1 195 ? 277.823 200.182 138.698 1.00 17.16 195 GLN E N 1
ATOM 9618 C CA . GLN E 1 195 ? 276.544 200.180 139.392 1.00 17.16 195 GLN E CA 1
ATOM 9619 C C . GLN E 1 195 ? 276.549 199.217 140.563 1.00 17.16 195 GLN E C 1
ATOM 9620 O O . GLN E 1 195 ? 275.886 199.469 141.574 1.00 17.16 195 GLN E O 1
ATOM 9626 N N . ARG E 1 196 ? 277.276 198.108 140.450 1.00 17.85 196 ARG E N 1
ATOM 9627 C CA . ARG E 1 196 ? 277.409 197.248 141.618 1.00 17.85 196 ARG E CA 1
ATOM 9628 C C . ARG E 1 196 ? 278.214 197.917 142.727 1.00 17.85 196 ARG E C 1
ATOM 9629 O O . ARG E 1 196 ? 278.009 197.607 143.904 1.00 17.85 196 ARG E O 1
ATOM 9637 N N . LEU E 1 197 ? 279.107 198.849 142.390 1.00 16.90 197 LEU E N 1
ATOM 9638 C CA . LEU E 1 197 ? 279.912 199.486 143.434 1.00 16.90 197 LEU E CA 1
ATOM 9639 C C . LEU E 1 197 ? 279.238 200.655 144.160 1.00 16.90 197 LEU E C 1
ATOM 9640 O O . LEU E 1 197 ? 279.816 201.150 145.128 1.00 16.90 197 LEU E O 1
ATOM 9645 N N . VAL E 1 198 ? 278.057 201.121 143.745 1.00 20.15 198 VAL E N 1
ATOM 9646 C CA . VAL E 1 198 ? 277.470 202.322 144.348 1.00 20.15 198 VAL E CA 1
ATOM 9647 C C . VAL E 1 198 ? 276.018 202.092 144.751 1.00 20.15 198 VAL E C 1
ATOM 9648 O O . VAL E 1 198 ? 275.521 200.964 144.694 1.00 20.15 198 VAL E O 1
ATOM 9652 N N . VAL E 1 199 ? 275.341 203.165 145.185 1.00 25.94 199 VAL E N 1
ATOM 9653 C CA . VAL E 1 199 ? 273.915 203.098 145.501 1.00 25.94 199 VAL E CA 1
ATOM 9654 C C . VAL E 1 199 ? 273.135 202.595 144.293 1.00 25.94 199 VAL E C 1
ATOM 9655 O O . VAL E 1 199 ? 273.417 202.964 143.146 1.00 25.94 199 VAL E O 1
ATOM 9659 N N . ASP E 1 200 ? 272.128 201.755 144.554 1.00 33.80 200 ASP E N 1
ATOM 9660 C CA . ASP E 1 200 ? 271.547 200.907 143.518 1.00 33.80 200 ASP E CA 1
ATOM 9661 C C . ASP E 1 200 ? 270.610 201.638 142.566 1.00 33.80 200 ASP E C 1
ATOM 9662 O O . ASP E 1 200 ? 270.186 201.038 141.573 1.00 33.80 200 ASP E O 1
ATOM 9667 N N . GLY E 1 201 ? 270.276 202.895 142.826 1.00 31.00 201 GLY E N 1
ATOM 9668 C CA . GLY E 1 201 ? 269.414 203.629 141.933 1.00 31.00 201 GLY E CA 1
ATOM 9669 C C . GLY E 1 201 ? 270.081 203.890 140.597 1.00 31.00 201 GLY E C 1
ATOM 9670 O O . GLY E 1 201 ? 271.276 203.636 140.418 1.00 31.00 201 GLY E O 1
ATOM 9671 N N . PRO E 1 202 ? 269.316 204.376 139.622 1.00 28.30 202 PRO E N 1
ATOM 9672 C CA . PRO E 1 202 ? 269.930 204.796 138.357 1.00 28.30 202 PRO E CA 1
ATOM 9673 C C . PRO E 1 202 ? 270.913 205.929 138.597 1.00 28.30 202 PRO E C 1
ATOM 9674 O O . PRO E 1 202 ? 270.633 206.863 139.350 1.00 28.30 202 PRO E O 1
ATOM 9678 N N . LEU E 1 203 ? 272.073 205.837 137.951 1.00 20.80 203 LEU E N 1
ATOM 9679 C CA . LEU E 1 203 ? 273.104 206.851 138.124 1.00 20.80 203 LEU E CA 1
ATOM 9680 C C . LEU E 1 203 ? 272.609 208.187 137.598 1.00 20.80 203 LEU E C 1
ATOM 9681 O O . LEU E 1 203 ? 272.011 208.265 136.522 1.00 20.80 203 LEU E O 1
ATOM 9686 N N . VAL E 1 204 ? 272.851 209.240 138.360 1.00 15.28 204 VAL E N 1
ATOM 9687 C CA . VAL E 1 204 ? 272.366 210.556 137.975 1.00 15.28 204 VAL E CA 1
ATOM 9688 C C . VAL E 1 204 ? 273.278 211.132 136.904 1.00 15.28 204 VAL E C 1
ATOM 9689 O O . VAL E 1 204 ? 274.505 211.177 137.064 1.00 15.28 204 VAL E O 1
ATOM 9693 N N . ARG E 1 205 ? 272.674 211.532 135.795 1.00 14.05 205 ARG E N 1
ATOM 9694 C CA . ARG E 1 205 ? 273.320 212.301 134.748 1.00 14.05 205 ARG E CA 1
ATOM 9695 C C . ARG E 1 205 ? 273.026 213.773 135.008 1.00 14.05 205 ARG E C 1
ATOM 9696 O O . ARG E 1 205 ? 271.867 214.191 134.974 1.00 14.05 205 ARG E O 1
ATOM 9704 N N . ALA E 1 206 ? 274.063 214.543 135.294 1.00 12.50 206 ALA E N 1
ATOM 9705 C CA . ALA E 1 206 ? 273.947 215.963 135.594 1.00 12.50 206 ALA E CA 1
ATOM 9706 C C . ALA E 1 206 ? 274.559 216.747 134.443 1.00 12.50 206 ALA E C 1
ATOM 9707 O O . ALA E 1 206 ? 275.776 216.722 134.246 1.00 12.50 206 ALA E O 1
ATOM 9709 N N . ASN E 1 207 ? 273.711 217.453 133.696 1.00 13.07 207 ASN E N 1
ATOM 9710 C CA . ASN E 1 207 ? 274.167 218.177 132.515 1.00 13.07 207 ASN E CA 1
ATOM 9711 C C . ASN E 1 207 ? 275.103 219.325 132.869 1.00 13.07 207 ASN E C 1
ATOM 9712 O O . ASN E 1 207 ? 275.993 219.658 132.082 1.00 13.07 207 ASN E O 1
ATOM 9717 N N . ALA E 1 208 ? 274.933 219.932 134.041 1.00 12.00 208 ALA E N 1
ATOM 9718 C CA . ALA E 1 208 ? 275.731 221.082 134.440 1.00 12.00 208 ALA E CA 1
ATOM 9719 C C . ALA E 1 208 ? 277.059 220.715 135.091 1.00 12.00 208 ALA E C 1
ATOM 9720 O O . ALA E 1 208 ? 277.883 221.604 135.310 1.00 12.00 208 ALA E O 1
ATOM 9722 N N . LEU E 1 209 ? 277.296 219.444 135.391 1.00 11.31 209 LEU E N 1
ATOM 9723 C CA . LEU E 1 209 ? 278.497 219.024 136.098 1.00 11.31 209 LEU E CA 1
ATOM 9724 C C . LEU E 1 209 ? 279.620 218.706 135.119 1.00 11.31 209 LEU E C 1
ATOM 9725 O O . LEU E 1 209 ? 279.411 217.994 134.136 1.00 11.31 209 LEU E O 1
ATOM 9730 N N . ALA E 1 210 ? 280.808 219.232 135.395 1.00 11.82 210 ALA E N 1
ATOM 9731 C CA . ALA E 1 210 ? 282.009 218.872 134.654 1.00 11.82 210 ALA E CA 1
ATOM 9732 C C . ALA E 1 210 ? 282.657 217.642 135.282 1.00 11.82 210 ALA E C 1
ATOM 9733 O O . ALA E 1 210 ? 282.850 217.589 136.498 1.00 11.82 210 ALA E O 1
ATOM 9735 N N . GLY E 1 211 ? 282.979 216.656 134.455 1.00 11.83 211 GLY E N 1
ATOM 9736 C CA . GLY E 1 211 ? 283.612 215.451 134.967 1.00 11.83 211 GLY E CA 1
ATOM 9737 C C . GLY E 1 211 ? 282.619 214.563 135.687 1.00 11.83 211 GLY E C 1
ATOM 9738 O O . GLY E 1 211 ? 281.515 214.308 135.202 1.00 11.83 211 GLY E O 1
ATOM 9739 N N . ALA E 1 212 ? 283.014 214.073 136.857 1.00 10.90 212 ALA E N 1
ATOM 9740 C CA . ALA E 1 212 ? 282.166 213.210 137.661 1.00 10.90 212 ALA E CA 1
ATOM 9741 C C . ALA E 1 212 ? 282.336 213.572 139.127 1.00 10.90 212 ALA E C 1
ATOM 9742 O O . ALA E 1 212 ? 283.177 214.384 139.497 1.00 10.90 212 ALA E O 1
ATOM 9744 N N . LEU E 1 213 ? 281.537 212.935 139.968 1.00 9.93 213 LEU E N 1
ATOM 9745 C CA . LEU E 1 213 ? 281.450 213.307 141.367 1.00 9.93 213 LEU E CA 1
ATOM 9746 C C . LEU E 1 213 ? 281.058 212.091 142.185 1.00 9.93 213 LEU E C 1
ATOM 9747 O O . LEU E 1 213 ? 280.185 211.327 141.785 1.00 9.93 213 LEU E O 1
ATOM 9752 N N . VAL E 1 214 ? 281.698 211.915 143.330 1.00 9.54 214 VAL E N 1
ATOM 9753 C CA . VAL E 1 214 ? 281.281 210.914 144.302 1.00 9.54 214 VAL E CA 1
ATOM 9754 C C . VAL E 1 214 ? 280.894 211.660 145.565 1.00 9.54 214 VAL E C 1
ATOM 9755 O O . VAL E 1 214 ? 281.692 212.428 146.104 1.00 9.54 214 VAL E O 1
ATOM 9759 N N . MET E 1 215 ? 279.672 211.457 146.030 1.00 11.52 215 MET E N 1
ATOM 9760 C CA . MET E 1 215 ? 279.220 212.210 147.187 1.00 11.52 215 MET E CA 1
ATOM 9761 C C . MET E 1 215 ? 278.429 211.309 148.118 1.00 11.52 215 MET E C 1
ATOM 9762 O O . MET E 1 215 ? 277.857 210.306 147.703 1.00 11.52 215 MET E O 1
ATOM 9767 N N . SER E 1 216 ? 278.416 211.673 149.391 1.00 12.87 216 SER E N 1
ATOM 9768 C CA . SER E 1 216 ? 277.642 210.934 150.371 1.00 12.87 216 SER E CA 1
ATOM 9769 C C . SER E 1 216 ? 276.154 211.235 150.233 1.00 12.87 216 SER E C 1
ATOM 9770 O O . SER E 1 216 ? 275.757 212.358 149.925 1.00 12.87 216 SER E O 1
ATOM 9773 N N . MET E 1 217 ? 275.335 210.213 150.467 1.00 14.28 217 MET E N 1
ATOM 9774 C CA . MET E 1 217 ? 273.886 210.328 150.502 1.00 14.28 217 MET E CA 1
ATOM 9775 C C . MET E 1 217 ? 273.326 210.178 151.910 1.00 14.28 217 MET E C 1
ATOM 9776 O O . MET E 1 217 ? 272.124 209.962 152.070 1.00 14.28 217 MET E O 1
ATOM 9781 N N . ARG E 1 218 ? 274.172 210.276 152.935 1.00 12.86 218 ARG E N 1
ATOM 9782 C CA . ARG E 1 218 ? 273.686 210.133 154.303 1.00 12.86 218 ARG E CA 1
ATOM 9783 C C . ARG E 1 218 ? 272.700 211.234 154.671 1.00 12.86 218 ARG E C 1
ATOM 9784 O O . ARG E 1 218 ? 271.826 211.024 155.515 1.00 12.86 218 ARG E O 1
ATOM 9792 N N . GLY E 1 219 ? 272.806 212.394 154.037 1.00 11.31 219 GLY E N 1
ATOM 9793 C CA . GLY E 1 219 ? 271.977 213.532 154.359 1.00 11.31 219 GLY E CA 1
ATOM 9794 C C . GLY E 1 219 ? 272.689 214.514 155.273 1.00 11.31 219 GLY E C 1
ATOM 9795 O O . GLY E 1 219 ? 273.615 214.172 156.010 1.00 11.31 219 GLY E O 1
ATOM 9796 N N . GLY E 1 220 ? 272.251 215.765 155.207 1.00 10.37 220 GLY E N 1
ATOM 9797 C CA . GLY E 1 220 ? 272.769 216.801 156.069 1.00 10.37 220 GLY E CA 1
ATOM 9798 C C . GLY E 1 220 ? 274.049 217.460 155.620 1.00 10.37 220 GLY E C 1
ATOM 9799 O O . GLY E 1 220 ? 274.610 218.250 156.379 1.00 10.37 220 GLY E O 1
ATOM 9800 N N . ASP E 1 221 ? 274.536 217.169 154.420 1.00 10.48 221 ASP E N 1
ATOM 9801 C CA . ASP E 1 221 ? 275.763 217.790 153.940 1.00 10.48 221 ASP E CA 1
ATOM 9802 C C . ASP E 1 221 ? 275.524 218.907 152.941 1.00 10.48 221 ASP E C 1
ATOM 9803 O O . ASP E 1 221 ? 276.352 219.811 152.834 1.00 10.48 221 ASP E O 1
ATOM 9808 N N . TYR E 1 222 ? 274.417 218.858 152.212 1.00 8.65 222 TYR E N 1
ATOM 9809 C CA . TYR E 1 222 ? 274.137 219.761 151.107 1.00 8.65 222 TYR E CA 1
ATOM 9810 C C . TYR E 1 222 ? 272.662 220.099 151.147 1.00 8.65 222 TYR E C 1
ATOM 9811 O O . TYR E 1 222 ? 271.822 219.200 151.155 1.00 8.65 222 TYR E O 1
ATOM 9820 N N . GLU E 1 223 ? 272.340 221.383 151.179 1.00 8.39 223 GLU E N 1
ATOM 9821 C CA . GLU E 1 223 ? 270.978 221.802 151.463 1.00 8.39 223 GLU E CA 1
ATOM 9822 C C . GLU E 1 223 ? 270.563 222.886 150.484 1.00 8.39 223 GLU E C 1
ATOM 9823 O O . GLU E 1 223 ? 271.148 223.968 150.463 1.00 8.39 223 GLU E O 1
ATOM 9829 N N . LEU E 1 224 ? 269.564 222.591 149.673 1.00 7.35 224 LEU E N 1
ATOM 9830 C CA . LEU E 1 224 ? 268.947 223.567 148.793 1.00 7.35 224 LEU E CA 1
ATOM 9831 C C . LEU E 1 224 ? 267.671 224.063 149.456 1.00 7.35 224 LEU E C 1
ATOM 9832 O O . LEU E 1 224 ? 266.782 223.270 149.759 1.00 7.35 224 LEU E O 1
ATOM 9837 N N . THR E 1 225 ? 267.587 225.361 149.691 1.00 6.81 225 THR E N 1
ATOM 9838 C CA . THR E 1 225 ? 266.393 225.965 150.255 1.00 6.81 225 THR E CA 1
ATOM 9839 C C . THR E 1 225 ? 265.639 226.686 149.154 1.00 6.81 225 THR E C 1
ATOM 9840 O O . THR E 1 225 ? 266.216 227.500 148.430 1.00 6.81 225 THR E O 1
ATOM 9844 N N . VAL E 1 226 ? 264.356 226.396 149.037 1.00 6.81 226 VAL E N 1
ATOM 9845 C CA . VAL E 1 226 ? 263.515 227.049 148.049 1.00 6.81 226 VAL E CA 1
ATOM 9846 C C . VAL E 1 226 ? 262.518 227.942 148.769 1.00 6.81 226 VAL E C 1
ATOM 9847 O O . VAL E 1 226 ? 261.909 227.543 149.764 1.00 6.81 226 VAL E O 1
ATOM 9851 N N . GLY E 1 227 ? 262.353 229.151 148.252 1.00 6.78 227 GLY E N 1
ATOM 9852 C CA . GLY E 1 227 ? 261.346 230.080 148.705 1.00 6.78 227 GLY E CA 1
ATOM 9853 C C . GLY E 1 227 ? 260.171 229.927 147.775 1.00 6.78 227 GLY E C 1
ATOM 9854 O O . GLY E 1 227 ? 259.317 229.070 147.995 1.00 6.78 227 GLY E O 1
ATOM 9855 N N . GLN E 1 228 ? 260.085 230.762 146.755 1.00 7.14 228 GLN E N 1
ATOM 9856 C CA . GLN E 1 228 ? 259.136 230.515 145.684 1.00 7.14 228 GLN E CA 1
ATOM 9857 C C . GLN E 1 228 ? 259.685 229.423 144.775 1.00 7.14 228 GLN E C 1
ATOM 9858 O O . GLN E 1 228 ? 260.777 229.559 144.223 1.00 7.14 228 GLN E O 1
ATOM 9864 N N . ASP E 1 229 ? 258.936 228.336 144.633 1.00 8.32 229 ASP E N 1
ATOM 9865 C CA . ASP E 1 229 ? 259.343 227.259 143.749 1.00 8.32 229 ASP E CA 1
ATOM 9866 C C . ASP E 1 229 ? 259.123 227.655 142.292 1.00 8.32 229 ASP E C 1
ATOM 9867 O O . ASP E 1 229 ? 258.467 228.650 141.987 1.00 8.32 229 ASP E O 1
ATOM 9872 N N . LEU E 1 230 ? 259.703 226.862 141.395 1.00 7.97 230 LEU E N 1
ATOM 9873 C CA . LEU E 1 230 ? 259.627 227.082 139.954 1.00 7.97 230 LEU E CA 1
ATOM 9874 C C . LEU E 1 230 ? 258.205 227.378 139.501 1.00 7.97 230 LEU E C 1
ATOM 9875 O O . LEU E 1 230 ? 257.294 226.581 139.713 1.00 7.97 230 LEU E O 1
ATOM 9880 N N . SER E 1 231 ? 258.024 228.543 138.890 1.00 6.74 231 SER E N 1
ATOM 9881 C CA . SER E 1 231 ? 256.709 229.045 138.531 1.00 6.74 231 SER E CA 1
ATOM 9882 C C . SER E 1 231 ? 256.786 229.719 137.175 1.00 6.74 231 SER E C 1
ATOM 9883 O O . SER E 1 231 ? 257.849 230.148 136.738 1.00 6.74 231 SER E O 1
ATOM 9886 N N . ILE E 1 232 ? 255.641 229.825 136.517 1.00 5.92 232 ILE E N 1
ATOM 9887 C CA . ILE E 1 232 ? 255.512 230.612 135.299 1.00 5.92 232 ILE E CA 1
ATOM 9888 C C . ILE E 1 232 ? 254.645 231.817 135.617 1.00 5.92 232 ILE E C 1
ATOM 9889 O O . ILE E 1 232 ? 253.511 231.673 136.082 1.00 5.92 232 ILE E O 1
ATOM 9894 N N . GLY E 1 233 ? 255.181 233.000 135.374 1.00 5.55 233 GLY E N 1
ATOM 9895 C CA . GLY E 1 233 ? 254.426 234.211 135.578 1.00 5.55 233 GLY E CA 1
ATOM 9896 C C . GLY E 1 233 ? 254.290 235.039 134.325 1.00 5.55 233 GLY E C 1
ATOM 9897 O O . GLY E 1 233 ? 255.025 234.845 133.362 1.00 5.55 233 GLY E O 1
ATOM 9898 N N . TYR E 1 234 ? 253.350 235.970 134.338 1.00 6.64 234 TYR E N 1
ATOM 9899 C CA . TYR E 1 234 ? 253.086 236.859 133.220 1.00 6.64 234 TYR E CA 1
ATOM 9900 C C . TYR E 1 234 ? 253.722 238.217 133.476 1.00 6.64 234 TYR E C 1
ATOM 9901 O O . TYR E 1 234 ? 253.637 238.751 134.580 1.00 6.64 234 TYR E O 1
ATOM 9910 N N . ALA E 1 235 ? 254.369 238.775 132.458 1.00 6.54 235 ALA E N 1
ATOM 9911 C CA . ALA E 1 235 ? 254.970 240.095 132.559 1.00 6.54 235 ALA E CA 1
ATOM 9912 C C . ALA E 1 235 ? 254.222 241.134 131.733 1.00 6.54 235 ALA E C 1
ATOM 9913 O O . ALA E 1 235 ? 253.767 242.137 132.279 1.00 6.54 235 ALA E O 1
ATOM 9915 N N . PHE E 1 236 ? 254.067 240.916 130.432 1.00 7.97 236 PHE E N 1
ATOM 9916 C CA . PHE E 1 236 ? 253.531 241.935 129.543 1.00 7.97 236 PHE E CA 1
ATOM 9917 C C . PHE E 1 236 ? 253.032 241.275 128.267 1.00 7.97 236 PHE E C 1
ATOM 9918 O O . PHE E 1 236 ? 253.344 240.122 127.979 1.00 7.97 236 PHE E O 1
ATOM 9926 N N . HIS E 1 237 ? 252.253 242.026 127.497 1.00 8.97 237 HIS E N 1
ATOM 9927 C CA . HIS E 1 237 ? 251.860 241.567 126.174 1.00 8.97 237 HIS E CA 1
ATOM 9928 C C . HIS E 1 237 ? 251.500 242.757 125.304 1.00 8.97 237 HIS E C 1
ATOM 9929 O O . HIS E 1 237 ? 251.107 243.810 125.801 1.00 8.97 237 HIS E O 1
ATOM 9936 N N . ASP E 1 238 ? 251.652 242.568 124.003 1.00 12.81 238 ASP E N 1
ATOM 9937 C CA . ASP E 1 238 ? 251.119 243.440 122.969 1.00 12.81 238 ASP E CA 1
ATOM 9938 C C . ASP E 1 238 ? 250.141 242.629 122.118 1.00 12.81 238 ASP E C 1
ATOM 9939 O O . ASP E 1 238 ? 249.686 241.555 122.517 1.00 12.81 238 ASP E O 1
ATOM 9944 N N . ARG E 1 239 ? 249.776 243.176 120.959 1.00 16.65 239 ARG E N 1
ATOM 9945 C CA . ARG E 1 239 ? 248.759 242.540 120.128 1.00 16.65 239 ARG E CA 1
ATOM 9946 C C . ARG E 1 239 ? 249.171 241.150 119.658 1.00 16.65 239 ARG E C 1
ATOM 9947 O O . ARG E 1 239 ? 248.313 240.279 119.491 1.00 16.65 239 ARG E O 1
ATOM 9955 N N . SER E 1 240 ? 250.463 240.912 119.451 1.00 13.78 240 SER E N 1
ATOM 9956 C CA . SER E 1 240 ? 250.914 239.656 118.869 1.00 13.78 240 SER E CA 1
ATOM 9957 C C . SER E 1 240 ? 251.742 238.782 119.802 1.00 13.78 240 SER E C 1
ATOM 9958 O O . SER E 1 240 ? 251.749 237.565 119.630 1.00 13.78 240 SER E O 1
ATOM 9961 N N . LYS E 1 241 ? 252.434 239.355 120.777 1.00 11.46 241 LYS E N 1
ATOM 9962 C CA . LYS E 1 241 ? 253.347 238.611 121.630 1.00 11.46 241 LYS E CA 1
ATOM 9963 C C . LYS E 1 241 ? 252.943 238.751 123.088 1.00 11.46 241 LYS E C 1
ATOM 9964 O O . LYS E 1 241 ? 252.419 239.783 123.502 1.00 11.46 241 LYS E O 1
ATOM 9970 N N . VAL E 1 242 ? 253.189 237.705 123.864 1.00 7.96 242 VAL E N 1
ATOM 9971 C CA . VAL E 1 242 ? 253.035 237.751 125.310 1.00 7.96 242 VAL E CA 1
ATOM 9972 C C . VAL E 1 242 ? 254.377 237.404 125.940 1.00 7.96 242 VAL E C 1
ATOM 9973 O O . VAL E 1 242 ? 255.062 236.475 125.500 1.00 7.96 242 VAL E O 1
ATOM 9977 N N . GLU E 1 243 ? 254.769 238.183 126.940 1.00 7.14 243 GLU E N 1
ATOM 9978 C CA . GLU E 1 243 ? 256.018 237.981 127.662 1.00 7.14 243 GLU E CA 1
ATOM 9979 C C . GLU E 1 243 ? 255.732 237.295 128.988 1.00 7.14 243 GLU E C 1
ATOM 9980 O O . GLU E 1 243 ? 254.957 237.798 129.801 1.00 7.14 243 GLU E O 1
ATOM 9986 N N . LEU E 1 244 ? 256.349 236.145 129.195 1.00 5.42 244 LEU E N 1
ATOM 9987 C CA . LEU E 1 244 ? 256.235 235.374 130.415 1.00 5.42 244 LEU E CA 1
ATOM 9988 C C . LEU E 1 244 ? 257.622 235.190 131.010 1.00 5.42 244 LEU E C 1
ATOM 9989 O O . LEU E 1 244 ? 258.629 235.575 130.425 1.00 5.42 244 LEU E O 1
ATOM 9994 N N . PHE E 1 245 ? 257.675 234.601 132.194 1.00 4.72 245 PHE E N 1
ATOM 9995 C CA . PHE E 1 245 ? 258.959 234.296 132.797 1.00 4.72 245 PHE E CA 1
ATOM 9996 C C . PHE E 1 245 ? 258.836 233.019 133.603 1.00 4.72 245 PHE E C 1
ATOM 9997 O O . PHE E 1 245 ? 257.752 232.635 134.038 1.00 4.72 245 PHE E O 1
ATOM 10005 N N . VAL E 1 246 ? 259.967 232.362 133.770 1.00 4.91 246 VAL E N 1
ATOM 10006 C CA . VAL E 1 246 ? 260.144 231.347 134.795 1.00 4.91 246 VAL E CA 1
ATOM 10007 C C . VAL E 1 246 ? 260.740 232.035 136.012 1.00 4.91 246 VAL E C 1
ATOM 10008 O O . VAL E 1 246 ? 261.698 232.798 135.890 1.00 4.91 246 VAL E O 1
ATOM 10012 N N . ALA E 1 247 ? 260.160 231.796 137.176 1.00 5.83 247 ALA E N 1
ATOM 10013 C CA . ALA E 1 247 ? 260.602 232.421 138.412 1.00 5.83 247 ALA E CA 1
ATOM 10014 C C . ALA E 1 247 ? 260.927 231.363 139.454 1.00 5.83 247 ALA E C 1
ATOM 10015 O O . ALA E 1 247 ? 260.233 230.352 139.565 1.00 5.83 247 ALA E O 1
ATOM 10017 N N . GLU E 1 248 ? 261.995 231.605 140.206 1.00 7.17 248 GLU E N 1
ATOM 10018 C CA . GLU E 1 248 ? 262.317 230.795 141.372 1.00 7.17 248 GLU E CA 1
ATOM 10019 C C . GLU E 1 248 ? 263.125 231.631 142.351 1.00 7.17 248 GLU E C 1
ATOM 10020 O O . GLU E 1 248 ? 263.928 232.465 141.951 1.00 7.17 248 GLU E O 1
ATOM 10026 N N . SER E 1 249 ? 262.930 231.394 143.639 1.00 5.92 249 SER E N 1
ATOM 10027 C CA . SER E 1 249 ? 263.818 231.950 144.650 1.00 5.92 249 SER E CA 1
ATOM 10028 C C . SER E 1 249 ? 264.434 230.805 145.436 1.00 5.92 249 SER E C 1
ATOM 10029 O O . SER E 1 249 ? 263.730 229.892 145.866 1.00 5.92 249 SER E O 1
ATOM 10032 N N . PHE E 1 250 ? 265.745 230.845 145.607 1.00 5.54 250 PHE E N 1
ATOM 10033 C CA . PHE E 1 250 ? 266.429 229.715 146.213 1.00 5.54 250 PHE E CA 1
ATOM 10034 C C . PHE E 1 250 ? 267.799 230.148 146.697 1.00 5.54 250 PHE E C 1
ATOM 10035 O O . PHE E 1 250 ? 268.328 231.180 146.290 1.00 5.54 250 PHE E O 1
ATOM 10043 N N . THR E 1 251 ? 268.373 229.317 147.555 1.00 5.94 251 THR E N 1
ATOM 10044 C CA . THR E 1 251 ? 269.800 229.378 147.823 1.00 5.94 251 THR E CA 1
ATOM 10045 C C . THR E 1 251 ? 270.292 227.967 148.113 1.00 5.94 251 THR E C 1
ATOM 10046 O O . THR E 1 251 ? 269.513 227.068 148.417 1.00 5.94 251 THR E O 1
ATOM 10050 N N . PHE E 1 252 ? 271.592 227.767 147.960 1.00 6.64 252 PHE E N 1
ATOM 10051 C CA . PHE E 1 252 ? 272.198 226.468 148.195 1.00 6.64 252 PHE E CA 1
ATOM 10052 C C . PHE E 1 252 ? 273.328 226.612 149.199 1.00 6.64 252 PHE E C 1
ATOM 10053 O O . PHE E 1 252 ? 274.160 227.513 149.077 1.00 6.64 252 PHE E O 1
ATOM 10061 N N . ARG E 1 253 ? 273.361 225.718 150.176 1.00 7.56 253 ARG E N 1
ATOM 10062 C CA . ARG E 1 253 ? 274.381 225.701 151.210 1.00 7.56 253 ARG E CA 1
ATOM 10063 C C . ARG E 1 253 ? 275.136 224.382 151.189 1.00 7.56 253 ARG E C 1
ATOM 10064 O O . ARG E 1 253 ? 274.538 223.310 151.077 1.00 7.56 253 ARG E O 1
ATOM 10072 N N . VAL E 1 254 ? 276.449 224.477 151.311 1.00 8.67 254 VAL E N 1
ATOM 10073 C CA . VAL E 1 254 ? 277.302 223.333 151.592 1.00 8.67 254 VAL E CA 1
ATOM 10074 C C . VAL E 1 254 ? 277.531 223.304 153.097 1.00 8.67 254 VAL E C 1
ATOM 10075 O O . VAL E 1 254 ? 278.248 224.146 153.642 1.00 8.67 254 VAL E O 1
ATOM 10079 N N . LEU E 1 255 ? 276.919 222.340 153.776 1.00 10.18 255 LEU E N 1
ATOM 10080 C CA . LEU E 1 255 ? 277.112 222.213 155.215 1.00 10.18 255 LEU E CA 1
ATOM 10081 C C . LEU E 1 255 ? 278.386 221.447 155.546 1.00 10.18 255 LEU E C 1
ATOM 10082 O O . LEU E 1 255 ? 279.098 221.805 156.486 1.00 10.18 255 LEU E O 1
ATOM 10087 N N . GLU E 1 256 ? 278.698 220.406 154.780 1.00 11.78 256 GLU E N 1
ATOM 10088 C CA . GLU E 1 256 ? 279.913 219.617 154.973 1.00 11.78 256 GLU E CA 1
ATOM 10089 C C . GLU E 1 256 ? 280.711 219.613 153.677 1.00 11.78 256 GLU E C 1
ATOM 10090 O O . GLU E 1 256 ? 280.414 218.825 152.764 1.00 11.78 256 GLU E O 1
ATOM 10096 N N . PRO E 1 257 ? 281.710 220.482 153.535 1.00 11.61 257 PRO E N 1
ATOM 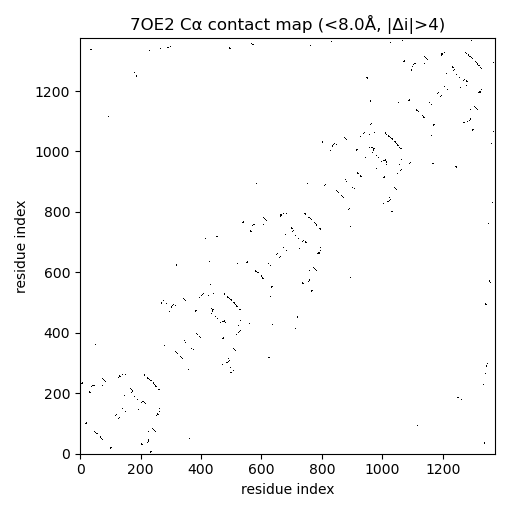10097 C CA . PRO E 1 257 ? 282.444 220.561 152.262 1.00 11.61 257 PRO E CA 1
ATOM 10098 C C . PRO E 1 257 ? 283.206 219.306 151.889 1.00 11.61 257 PRO E C 1
ATOM 10099 O O . PRO E 1 257 ? 283.469 219.098 150.702 1.00 11.61 257 PRO E O 1
ATOM 10103 N N . GLY E 1 258 ? 283.565 218.460 152.846 1.00 11.33 258 GLY E N 1
ATOM 10104 C CA . GLY E 1 258 ? 284.367 217.296 152.546 1.00 11.33 258 GLY E CA 1
ATOM 10105 C C . GLY E 1 258 ? 283.560 216.050 152.266 1.00 11.33 258 GLY E C 1
ATOM 10106 O O . GLY E 1 258 ? 284.088 214.942 152.341 1.00 11.33 258 GLY E O 1
ATOM 10107 N N . ALA E 1 259 ? 282.285 216.213 151.939 1.00 9.79 259 ALA E N 1
ATOM 10108 C CA . ALA E 1 259 ? 281.401 215.091 151.679 1.00 9.79 259 ALA E CA 1
ATOM 10109 C C . ALA E 1 259 ? 281.351 214.702 150.206 1.00 9.79 259 ALA E C 1
ATOM 10110 O O . ALA E 1 259 ? 280.555 213.841 149.836 1.00 9.79 259 ALA E O 1
ATOM 10112 N N . ALA E 1 260 ? 282.185 215.300 149.365 1.00 9.54 260 ALA E N 1
ATOM 10113 C CA . ALA E 1 260 ? 282.241 214.931 147.963 1.00 9.54 260 ALA E CA 1
ATOM 10114 C C . ALA E 1 260 ? 283.678 214.951 147.468 1.00 9.54 260 ALA E C 1
ATOM 10115 O O . ALA E 1 260 ? 284.517 215.694 147.971 1.00 9.54 260 ALA E O 1
ATOM 10117 N N . VAL E 1 261 ? 283.941 214.117 146.470 1.00 9.88 261 VAL E N 1
ATOM 10118 C CA . VAL E 1 261 ? 285.213 214.055 145.763 1.00 9.88 261 VAL E CA 1
ATOM 10119 C C . VAL E 1 261 ? 284.928 214.251 144.282 1.00 9.88 261 VAL E C 1
ATOM 10120 O O . VAL E 1 261 ? 284.022 213.619 143.732 1.00 9.88 261 VAL E O 1
ATOM 10124 N N . HIS E 1 262 ? 285.701 215.113 143.642 1.00 11.71 262 HIS E N 1
ATOM 10125 C CA . HIS E 1 262 ? 285.558 215.379 142.221 1.00 11.71 262 HIS E CA 1
ATOM 10126 C C . HIS E 1 262 ? 286.438 214.434 141.412 1.00 11.71 262 HIS E C 1
ATOM 10127 O O . HIS E 1 262 ? 287.606 214.229 141.743 1.00 11.71 262 HIS E O 1
ATOM 10134 N N . LEU E 1 263 ? 285.872 213.850 140.362 1.00 13.33 263 LEU E N 1
ATOM 10135 C CA . LEU E 1 263 ? 286.605 213.010 139.426 1.00 13.33 263 LEU E CA 1
ATOM 10136 C C . LEU E 1 263 ? 286.796 213.771 138.125 1.00 13.33 263 LEU E C 1
ATOM 10137 O O . LEU E 1 263 ? 285.832 214.289 137.559 1.00 13.33 263 LEU E O 1
ATOM 10142 N N . ARG E 1 264 ? 288.035 213.842 137.659 1.00 19.22 264 ARG E N 1
ATOM 10143 C CA . ARG E 1 264 ? 288.326 214.489 136.389 1.00 19.22 264 ARG E CA 1
ATOM 10144 C C . ARG E 1 264 ? 287.954 213.566 135.240 1.00 19.22 264 ARG E C 1
ATOM 10145 O O . ARG E 1 264 ? 288.252 212.372 135.266 1.00 19.22 264 ARG E O 1
ATOM 10153 N N . TYR E 1 265 ? 287.348 214.152 134.212 1.00 23.27 265 TYR E N 1
ATOM 10154 C CA . TYR E 1 265 ? 286.531 213.437 133.240 1.00 23.27 265 TYR E CA 1
ATOM 10155 C C . TYR E 1 265 ? 287.199 212.188 132.687 1.00 23.27 265 TYR E C 1
ATOM 10156 O O . TYR E 1 265 ? 288.416 212.146 132.488 1.00 23.27 265 TYR E O 1
ATOM 10165 N N . ALA E 1 266 ? 286.382 211.172 132.415 1.00 20.82 266 ALA E N 1
ATOM 10166 C CA . ALA E 1 266 ? 286.795 210.073 131.547 1.00 20.82 266 ALA E CA 1
ATOM 10167 C C . ALA E 1 266 ? 285.766 209.882 130.443 1.00 20.82 266 ALA E C 1
ATOM 10168 O O . ALA E 1 266 ? 284.792 210.632 130.369 1.00 20.82 266 ALA E O 1
ATOM 10171 N N . GLY F 2 117 ? 273.212 204.277 179.577 1.00 12.72 917 GLY 1 N 1
ATOM 10172 C CA . GLY F 2 117 ? 273.350 205.517 178.836 1.00 12.72 917 GLY 1 CA 1
ATOM 10173 C C . GLY F 2 117 ? 274.349 205.445 177.697 1.00 12.72 917 GLY 1 C 1
ATOM 10174 O O . GLY F 2 117 ? 275.089 206.387 177.449 1.00 12.72 917 GLY 1 O 1
ATOM 10175 N N . SER F 2 118 ? 274.358 204.320 176.993 1.00 11.41 918 SER 1 N 1
ATOM 10176 C CA . SER F 2 118 ? 275.306 204.083 175.920 1.00 11.41 918 SER 1 CA 1
ATOM 10177 C C . SER F 2 118 ? 274.749 204.578 174.586 1.00 11.41 918 SER 1 C 1
ATOM 10178 O O . SER F 2 118 ? 273.614 205.044 174.485 1.00 11.41 918 SER 1 O 1
ATOM 10181 N N . LEU F 2 119 ? 275.572 204.487 173.545 1.00 11.49 919 LEU 1 N 1
ATOM 10182 C CA . LEU F 2 119 ? 275.155 204.865 172.202 1.00 11.49 919 LEU 1 CA 1
ATOM 10183 C C . LEU F 2 119 ? 274.194 203.866 171.571 1.00 11.49 919 LEU 1 C 1
ATOM 10184 O O . LEU F 2 119 ? 273.605 204.177 170.533 1.00 11.49 919 LEU 1 O 1
ATOM 10189 N N . GLY F 2 120 ? 274.018 202.691 172.165 1.00 13.55 920 GLY 1 N 1
ATOM 10190 C CA . GLY F 2 120 ? 273.096 201.704 171.640 1.00 13.55 920 GLY 1 CA 1
ATOM 10191 C C . GLY F 2 120 ? 273.568 200.960 170.410 1.00 13.55 920 GLY 1 C 1
ATOM 10192 O O . GLY F 2 120 ? 272.755 200.637 169.541 1.00 13.55 920 GLY 1 O 1
ATOM 10193 N N . ILE F 2 121 ? 274.866 200.673 170.312 1.00 13.71 921 ILE 1 N 1
ATOM 10194 C CA . ILE F 2 121 ? 275.384 199.961 169.147 1.00 13.71 921 ILE 1 CA 1
ATOM 10195 C C . ILE F 2 121 ? 274.997 198.489 169.211 1.00 13.71 921 ILE 1 C 1
ATOM 10196 O O . ILE F 2 121 ? 274.301 197.974 168.331 1.00 13.71 921 ILE 1 O 1
ATOM 10201 N N . GLY F 2 122 ? 275.441 197.795 170.254 1.00 13.58 922 GLY 1 N 1
ATOM 10202 C CA . GLY F 2 122 ? 275.130 196.391 170.405 1.00 13.58 922 GLY 1 CA 1
ATOM 10203 C C . GLY F 2 122 ? 275.752 195.526 169.317 1.00 13.58 922 GLY 1 C 1
ATOM 10204 O O . GLY F 2 122 ? 276.751 195.874 168.687 1.00 13.58 922 GLY 1 O 1
ATOM 10205 N N . SER F 2 123 ? 275.133 194.369 169.111 1.00 15.74 923 SER 1 N 1
ATOM 10206 C CA . SER F 2 123 ? 275.546 193.470 168.042 1.00 15.74 923 SER 1 CA 1
ATOM 10207 C C . SER F 2 123 ? 275.269 194.095 166.682 1.00 15.74 923 SER 1 C 1
ATOM 10208 O O . SER F 2 123 ? 274.236 194.734 166.472 1.00 15.74 923 SER 1 O 1
ATOM 10211 N N . LEU F 2 124 ? 276.200 193.912 165.751 1.00 16.08 924 LEU 1 N 1
ATOM 10212 C CA . LEU F 2 124 ? 276.042 194.449 164.408 1.00 16.08 924 LEU 1 CA 1
ATOM 10213 C C . LEU F 2 124 ? 275.718 193.392 163.361 1.00 16.08 924 LEU 1 C 1
ATOM 10214 O O . LEU F 2 124 ? 275.386 193.758 162.229 1.00 16.08 924 LEU 1 O 1
ATOM 10219 N N . ARG F 2 125 ? 275.797 192.108 163.704 1.00 17.41 925 ARG 1 N 1
ATOM 10220 C CA . ARG F 2 125 ? 275.321 191.019 162.849 1.00 17.41 925 ARG 1 CA 1
ATOM 10221 C C . ARG F 2 125 ? 275.383 189.689 163.590 1.00 17.41 925 ARG 1 C 1
ATOM 10222 O O . ARG F 2 125 ? 276.463 189.172 163.871 1.00 17.41 925 ARG 1 O 1
ATOM 10224 N N . GLY G 2 117 ? 267.712 156.582 170.645 1.00 13.35 917 GLY 2 N 1
ATOM 10225 C CA . GLY G 2 117 ? 268.638 157.524 171.244 1.00 13.35 917 GLY 2 CA 1
ATOM 10226 C C . GLY G 2 117 ? 269.766 157.947 170.323 1.00 13.35 917 GLY 2 C 1
ATOM 10227 O O . GLY G 2 117 ? 270.902 158.102 170.751 1.00 13.35 917 GLY 2 O 1
ATOM 10228 N N . SER G 2 118 ? 269.444 158.148 169.051 1.00 11.33 918 SER 2 N 1
ATOM 10229 C CA . SER G 2 118 ? 270.432 158.488 168.044 1.00 11.33 918 SER 2 CA 1
ATOM 10230 C C . SER G 2 118 ? 270.602 160.003 167.943 1.00 11.33 918 SER 2 C 1
ATOM 10231 O O . SER G 2 118 ? 269.916 160.783 168.604 1.00 11.33 918 SER 2 O 1
ATOM 10234 N N . LEU G 2 119 ? 271.547 160.425 167.107 1.00 11.09 919 LEU 2 N 1
ATOM 10235 C CA . LEU G 2 119 ? 271.780 161.843 166.865 1.00 11.09 919 LEU 2 CA 1
ATOM 10236 C C . LEU G 2 119 ? 270.695 162.491 166.016 1.00 11.09 919 LEU 2 C 1
ATOM 10237 O O . LEU G 2 119 ? 270.664 163.720 165.924 1.00 11.09 919 LEU 2 O 1
ATOM 10242 N N . GLY G 2 120 ? 269.811 161.707 165.408 1.00 12.77 920 GLY 2 N 1
ATOM 10243 C CA . GLY G 2 120 ? 268.732 162.255 164.611 1.00 12.77 920 GLY 2 CA 1
ATOM 10244 C C . GLY G 2 120 ? 269.130 162.785 163.251 1.00 12.77 920 GLY 2 C 1
ATOM 10245 O O . GLY G 2 120 ? 268.560 163.778 162.791 1.00 12.77 920 GLY 2 O 1
ATOM 10246 N N . ILE G 2 121 ? 270.095 162.149 162.589 1.00 12.91 921 ILE 2 N 1
ATOM 10247 C CA . ILE G 2 121 ? 270.527 162.615 161.274 1.00 12.91 921 ILE 2 CA 1
ATOM 10248 C C . ILE G 2 121 ? 269.484 162.267 160.219 1.00 12.91 921 ILE 2 C 1
ATOM 10249 O O . ILE G 2 121 ? 268.923 163.149 159.562 1.00 12.91 921 ILE 2 O 1
ATOM 10254 N N . GLY G 2 122 ? 269.211 160.978 160.045 1.00 13.31 922 GLY 2 N 1
ATOM 10255 C CA . GLY G 2 122 ? 268.237 160.545 159.068 1.00 13.31 922 GLY 2 CA 1
ATOM 10256 C C . GLY G 2 122 ? 268.660 160.848 157.637 1.00 13.31 922 GLY 2 C 1
ATOM 10257 O O . GLY G 2 122 ? 269.838 160.995 157.314 1.00 13.31 922 GLY 2 O 1
ATOM 10258 N N . SER G 2 123 ? 267.655 160.935 156.772 1.00 14.76 923 SER 2 N 1
ATOM 10259 C CA . SER G 2 123 ? 267.883 161.312 155.384 1.00 14.76 923 SER 2 CA 1
ATOM 10260 C C . SER G 2 123 ? 268.355 162.757 155.294 1.00 14.76 923 SER 2 C 1
ATOM 10261 O O . SER G 2 123 ? 267.869 163.633 156.012 1.00 14.76 923 SER 2 O 1
ATOM 10264 N N . LEU G 2 124 ? 269.313 163.007 154.406 1.00 15.31 924 LEU 2 N 1
ATOM 10265 C CA . LEU G 2 124 ? 269.836 164.351 154.218 1.00 15.31 924 LEU 2 CA 1
ATOM 10266 C C . LEU G 2 124 ? 269.372 165.014 152.928 1.00 15.31 924 LEU 2 C 1
ATOM 10267 O O . LEU G 2 124 ? 269.607 166.214 152.758 1.00 15.31 924 LEU 2 O 1
ATOM 10272 N N . ARG G 2 125 ? 268.721 164.277 152.031 1.00 16.51 925 ARG 2 N 1
ATOM 10273 C CA . ARG G 2 125 ? 268.060 164.845 150.854 1.00 16.51 925 ARG 2 CA 1
ATOM 10274 C C . ARG G 2 125 ? 267.256 163.777 150.123 1.00 16.51 925 ARG 2 C 1
ATOM 10275 O O . ARG G 2 125 ? 267.819 162.860 149.526 1.00 16.51 925 ARG 2 O 1
ATOM 10277 N N . GLY H 2 117 ? 242.160 152.102 129.383 1.00 13.56 917 GLY 3 N 1
ATOM 10278 C CA . GLY H 2 117 ? 243.161 151.444 130.201 1.00 13.56 917 GLY 3 CA 1
ATOM 10279 C C . GLY H 2 117 ? 244.588 151.740 129.782 1.00 13.56 917 GLY 3 C 1
ATOM 10280 O O . GLY H 2 117 ? 245.445 150.866 129.809 1.00 13.56 917 GLY 3 O 1
ATOM 10281 N N . SER H 2 118 ? 244.845 152.986 129.406 1.00 11.94 918 SER 3 N 1
ATOM 10282 C CA . SER H 2 118 ? 246.147 153.396 128.915 1.00 11.94 918 SER 3 CA 1
ATOM 10283 C C . SER H 2 118 ? 247.037 153.864 130.065 1.00 11.94 918 SER 3 C 1
ATOM 10284 O O . SER H 2 118 ? 246.627 153.926 131.224 1.00 11.94 918 SER 3 O 1
ATOM 10287 N N . LEU H 2 119 ? 248.286 154.184 129.738 1.00 12.18 919 LEU 3 N 1
ATOM 10288 C CA . LEU H 2 119 ? 249.228 154.702 130.721 1.00 12.18 919 LEU 3 CA 1
ATOM 10289 C C . LEU H 2 119 ? 248.934 156.138 131.133 1.00 12.18 919 LEU 3 C 1
ATOM 10290 O O . LEU H 2 119 ? 249.521 156.612 132.108 1.00 12.18 919 LEU 3 O 1
ATOM 10295 N N . GLY H 2 120 ? 248.045 156.831 130.429 1.00 14.13 920 GLY 3 N 1
ATOM 10296 C CA . GLY H 2 120 ? 247.691 158.191 130.783 1.00 14.13 920 GLY 3 CA 1
ATOM 10297 C C . GLY H 2 120 ? 248.720 159.244 130.436 1.00 14.13 920 GLY 3 C 1
ATOM 10298 O O . GLY H 2 120 ? 248.879 160.213 131.182 1.00 14.13 920 GLY 3 O 1
ATOM 10299 N N . ILE H 2 121 ? 249.426 159.085 129.317 1.00 14.34 921 ILE 3 N 1
ATOM 10300 C CA . ILE H 2 121 ? 250.438 160.065 128.930 1.00 14.34 921 ILE 3 CA 1
ATOM 10301 C C . ILE H 2 121 ? 249.775 161.333 128.408 1.00 14.34 921 ILE 3 C 1
ATOM 10302 O O . ILE H 2 121 ? 249.954 162.421 128.963 1.00 14.34 921 ILE 3 O 1
ATOM 10307 N N . GLY H 2 122 ? 249.000 161.209 127.335 1.00 14.03 922 GLY 3 N 1
ATOM 10308 C CA . GLY H 2 122 ? 248.327 162.354 126.762 1.00 14.03 922 GLY 3 CA 1
ATOM 10309 C C . GLY H 2 122 ? 249.292 163.380 126.186 1.00 14.03 922 GLY 3 C 1
ATOM 10310 O O . GLY H 2 122 ? 250.431 163.085 125.822 1.00 14.03 922 GLY 3 O 1
ATOM 10311 N N . SER H 2 123 ? 248.804 164.613 126.106 1.00 15.65 923 SER 3 N 1
ATOM 10312 C CA . SER H 2 123 ? 249.630 165.728 125.666 1.00 15.65 923 SER 3 CA 1
ATOM 10313 C C . SER H 2 123 ? 250.730 166.010 126.681 1.00 15.65 923 SER 3 C 1
ATOM 10314 O O . SER H 2 123 ? 250.508 165.956 127.892 1.00 15.65 923 SER 3 O 1
ATOM 10317 N N . LEU H 2 124 ? 251.925 166.312 126.183 1.00 16.64 924 LEU 3 N 1
ATOM 10318 C CA . LEU H 2 124 ? 253.051 166.616 127.052 1.00 16.64 924 LEU 3 CA 1
ATOM 10319 C C . LEU H 2 124 ? 253.417 168.094 127.086 1.00 16.64 924 LEU 3 C 1
ATOM 10320 O O . LEU H 2 124 ? 254.233 168.486 127.925 1.00 16.64 924 LEU 3 O 1
ATOM 10325 N N . ARG H 2 125 ? 252.837 168.915 126.213 1.00 17.61 925 ARG 3 N 1
ATOM 10326 C CA . ARG H 2 125 ? 252.959 170.373 126.280 1.00 17.61 925 ARG 3 CA 1
ATOM 10327 C C . ARG H 2 125 ? 252.041 171.035 125.260 1.00 17.61 925 ARG 3 C 1
ATOM 10328 O O . ARG H 2 125 ? 252.266 170.940 124.054 1.00 17.61 925 ARG 3 O 1
ATOM 10330 N N . GLY I 2 117 ? 232.198 196.926 112.607 1.00 13.61 917 GLY 4 N 1
ATOM 10331 C CA . GLY I 2 117 ? 232.430 195.564 112.161 1.00 13.61 917 GLY 4 CA 1
ATOM 10332 C C . GLY I 2 117 ? 233.864 195.287 111.754 1.00 13.61 917 GLY 4 C 1
ATOM 10333 O O . GLY I 2 117 ? 234.118 194.577 110.790 1.00 13.61 917 GLY 4 O 1
ATOM 10334 N N . SER I 2 118 ? 234.807 195.841 112.506 1.00 12.04 918 SER 4 N 1
ATOM 10335 C CA . SER I 2 118 ? 236.219 195.719 112.196 1.00 12.04 918 SER 4 CA 1
ATOM 10336 C C . SER I 2 118 ? 236.815 194.481 112.864 1.00 12.04 918 SER 4 C 1
ATOM 10337 O O . SER I 2 118 ? 236.153 193.759 113.611 1.00 12.04 918 SER 4 O 1
ATOM 10340 N N . LEU I 2 119 ? 238.088 194.224 112.578 1.00 12.29 919 LEU 4 N 1
ATOM 10341 C CA . LEU I 2 119 ? 238.804 193.112 113.190 1.00 12.29 919 LEU 4 CA 1
ATOM 10342 C C . LEU I 2 119 ? 239.148 193.355 114.653 1.00 12.29 919 LEU 4 C 1
ATOM 10343 O O . LEU I 2 119 ? 239.556 192.413 115.334 1.00 12.29 919 LEU 4 O 1
ATOM 10348 N N . GLY I 2 120 ? 238.990 194.578 115.148 1.00 14.37 920 GLY 4 N 1
ATOM 10349 C CA . GLY I 2 120 ? 239.267 194.875 116.539 1.00 14.37 920 GLY 4 CA 1
ATOM 10350 C C . GLY I 2 120 ? 240.731 194.964 116.908 1.00 14.37 920 GLY 4 C 1
ATOM 10351 O O . GLY I 2 120 ? 241.108 194.569 118.014 1.00 14.37 920 GLY 4 O 1
ATOM 10352 N N . ILE I 2 121 ? 241.573 195.477 116.011 1.00 14.27 921 ILE 4 N 1
ATOM 10353 C CA . ILE I 2 121 ? 242.999 195.585 116.306 1.00 14.27 921 ILE 4 CA 1
ATOM 10354 C C . ILE I 2 121 ? 243.252 196.721 117.289 1.00 14.27 921 ILE 4 C 1
ATOM 10355 O O . ILE I 2 121 ? 243.764 196.508 118.392 1.00 14.27 921 ILE 4 O 1
ATOM 10360 N N . GLY I 2 122 ? 242.895 197.942 116.903 1.00 14.27 922 GLY 4 N 1
ATOM 10361 C CA . GLY I 2 122 ? 243.095 199.087 117.764 1.00 14.27 922 GLY 4 CA 1
ATOM 10362 C C . GLY I 2 122 ? 244.566 199.387 118.018 1.00 14.27 922 GLY 4 C 1
ATOM 10363 O O . GLY I 2 122 ? 245.456 199.029 117.247 1.00 14.27 922 GLY 4 O 1
ATOM 10364 N N . SER I 2 123 ? 244.805 200.065 119.135 1.00 15.86 923 SER 4 N 1
ATOM 10365 C CA . SER I 2 123 ? 246.165 200.350 119.571 1.00 15.86 923 SER 4 CA 1
ATOM 10366 C C . SER I 2 123 ? 246.881 199.062 119.958 1.00 15.86 923 SER 4 C 1
ATOM 10367 O O . SER I 2 123 ? 246.298 198.169 120.576 1.00 15.86 923 SER 4 O 1
ATOM 10370 N N . LEU I 2 124 ? 248.155 198.966 119.589 1.00 16.64 924 LEU 4 N 1
ATOM 10371 C CA . LEU I 2 124 ? 248.948 197.791 119.914 1.00 16.64 924 LEU 4 CA 1
ATOM 10372 C C . LEU I 2 124 ? 249.967 198.027 121.021 1.00 16.64 924 LEU 4 C 1
ATOM 10373 O O . LEU I 2 124 ? 250.563 197.056 121.498 1.00 16.64 924 LEU 4 O 1
ATOM 10378 N N . ARG I 2 125 ? 250.174 199.273 121.442 1.00 17.87 925 ARG 4 N 1
ATOM 10379 C CA . ARG I 2 125 ? 250.976 199.596 122.625 1.00 17.87 925 ARG 4 CA 1
ATOM 10380 C C . ARG I 2 125 ? 250.877 201.082 122.949 1.00 17.87 925 ARG 4 C 1
ATOM 10381 O O . ARG I 2 125 ? 251.387 201.924 122.211 1.00 17.87 925 ARG 4 O 1
ATOM 10383 N N . GLY J 2 117 ? 251.394 229.217 143.831 1.00 12.91 917 GLY 5 N 1
ATOM 10384 C CA . GLY J 2 117 ? 251.020 229.016 142.443 1.00 12.91 917 GLY 5 CA 1
ATOM 10385 C C . GLY J 2 117 ? 252.154 228.520 141.567 1.00 12.91 917 GLY 5 C 1
ATOM 10386 O O . GLY J 2 117 ? 252.290 228.932 140.423 1.00 12.91 917 GLY 5 O 1
ATOM 10387 N N . SER J 2 118 ? 252.964 227.618 142.107 1.00 11.29 918 SER 5 N 1
ATOM 10388 C CA . SER J 2 118 ? 254.130 227.106 141.411 1.00 11.29 918 SER 5 CA 1
ATOM 10389 C C . SER J 2 118 ? 253.769 225.870 140.587 1.00 11.29 918 SER 5 C 1
ATOM 10390 O O . SER J 2 118 ? 252.640 225.380 140.606 1.00 11.29 918 SER 5 O 1
ATOM 10393 N N . LEU J 2 119 ? 254.747 225.367 139.840 1.00 11.61 919 LEU 5 N 1
ATOM 10394 C CA . LEU J 2 119 ? 254.565 224.156 139.050 1.00 11.61 919 LEU 5 CA 1
ATOM 10395 C C . LEU J 2 119 ? 254.517 222.892 139.897 1.00 11.61 919 LEU 5 C 1
ATOM 10396 O O . LEU J 2 119 ? 254.154 221.837 139.374 1.00 11.61 919 LEU 5 O 1
ATOM 10401 N N . GLY J 2 120 ? 254.864 222.971 141.177 1.00 13.13 920 GLY 5 N 1
ATOM 10402 C CA . GLY J 2 120 ? 254.812 221.815 142.051 1.00 13.13 920 GLY 5 CA 1
ATOM 10403 C C . GLY J 2 120 ? 255.920 220.803 141.860 1.00 13.13 920 GLY 5 C 1
ATOM 10404 O O . GLY J 2 120 ? 255.682 219.601 142.002 1.00 13.13 920 GLY 5 O 1
ATOM 10405 N N . ILE J 2 121 ? 257.133 221.254 141.542 1.00 13.30 921 ILE 5 N 1
ATOM 10406 C CA . ILE J 2 121 ? 258.242 220.327 141.339 1.00 13.30 921 ILE 5 CA 1
ATOM 10407 C C . ILE J 2 121 ? 258.726 219.779 142.676 1.00 13.30 921 ILE 5 C 1
ATOM 10408 O O . ILE J 2 121 ? 258.689 218.570 142.921 1.00 13.30 921 ILE 5 O 1
ATOM 10413 N N . GLY J 2 122 ? 259.183 220.662 143.559 1.00 13.56 922 GLY 5 N 1
ATOM 10414 C CA . GLY J 2 122 ? 259.665 220.242 144.856 1.00 13.56 922 GLY 5 CA 1
ATOM 10415 C C . GLY J 2 122 ? 260.921 219.385 144.771 1.00 13.56 922 GLY 5 C 1
ATOM 10416 O O . GLY J 2 122 ? 261.689 219.432 143.810 1.00 13.56 922 GLY 5 O 1
ATOM 10417 N N . SER J 2 123 ? 261.118 218.591 145.817 1.00 15.45 923 SER 5 N 1
ATOM 10418 C CA . SER J 2 123 ? 262.221 217.641 145.849 1.00 15.45 923 SER 5 CA 1
ATOM 10419 C C . SER J 2 123 ? 262.019 216.553 144.803 1.00 15.45 923 SER 5 C 1
ATOM 10420 O O . SER J 2 123 ? 260.904 216.070 144.593 1.00 15.45 923 SER 5 O 1
ATOM 10423 N N . LEU J 2 124 ? 263.105 216.167 144.140 1.00 16.30 924 LEU 5 N 1
ATOM 10424 C CA . LEU J 2 124 ? 263.040 215.125 143.127 1.00 16.30 924 LEU 5 CA 1
ATOM 10425 C C . LEU J 2 124 ? 263.639 213.798 143.574 1.00 16.30 924 LEU 5 C 1
ATOM 10426 O O . LEU J 2 124 ? 263.474 212.802 142.864 1.00 16.30 924 LEU 5 O 1
ATOM 10431 N N . ARG J 2 125 ? 264.314 213.757 144.721 1.00 16.66 925 ARG 5 N 1
ATOM 10432 C CA . ARG J 2 125 ? 264.761 212.510 145.345 1.00 16.66 925 ARG 5 CA 1
ATOM 10433 C C . ARG J 2 125 ? 265.342 212.780 146.727 1.00 16.66 925 ARG 5 C 1
ATOM 10434 O O . ARG J 2 125 ? 266.409 213.379 146.857 1.00 16.66 925 ARG 5 O 1
#

Nearest PDB structures (foldseek):
  7oe2-assembly1_A  TM=1.004E+00  e=2.251E-60  Haliangium ochraceum DSM 14365
  6i9g-assembly1_A  TM=9.640E-01  e=1.247E-33  Mycolicibacterium hassiacum DSM 44199
  7boj-assembly1_A  TM=9.451E-01  e=7.561E-34  Mycolicibacterium smegmatis MC2 155
  8u50-assembly1_A  TM=9.627E-01  e=5.602E-33  Klebsiella pneumoniae
  7kq5-assembly1_A  TM=9.214E-01  e=1.564E-30  Thermotoga maritima MSB8

Solvent-accessible surface area: 59105 Å² total; per-residue (Å²): 143,116,86,1,94,63,151,102,13,47,18,52,107,97,0,22,67,19,0,25,99,31,0,65,35,1,0,94,40,38,0,2,0,0,57,18,8,55,39,77,27,77,91,25,61,170,58,71,29,3,64,13,0,74,57,111,97,47,126,151,48,79,170,133,75,120,108,90,90,115,46,87,40,84,28,20,103,18,106,14,76,3,41,4,52,19,94,60,1,48,15,18,68,91,42,9,95,59,18,72,12,97,45,0,13,99,0,0,72,101,1,11,74,12,0,2,40,0,0,0,67,18,75,88,166,25,47,4,115,0,0,22,64,23,23,96,36,149,27,33,79,5,95,50,31,41,43,0,4,104,0,4,14,34,0,10,23,45,0,58,160,54,14,3,13,23,79,28,7,2,0,0,1,39,108,1,41,30,46,0,24,28,14,49,74,78,2,16,3,6,8,51,11,0,64,105,37,20,46,148,30,128,14,28,43,0,100,26,4,60,13,0,0,0,0,4,58,86,37,45,6,6,17,0,0,0,0,11,3,0,0,1,0,17,54,145,70,81,238,65,71,0,54,0,11,0,0,0,9,1,0,1,20,32,10,53,55,4,0,0,1,19,0,127,139,12,144,115,84,0,94,62,151,102,13,49,18,51,106,97,0,23,66,20,0,25,100,31,0,65,33,2,0,95,40,39,0,1,0,0,61,18,6,54,37,75,27,77,90,27,59,171,56,72,30,3,62,13,0,74,58,111,98,48,125,152,49,79,171,132,75,119,109,90,88,116,44,88,40,83,28,20,102,19,106,14,76,2,38,4,51,18,93,58,1,48,13,20,70,90,40,9,94,57,18,73,12,100,44,0,12,98,0,0,72,102,2,11,74,12,1,3,40,0,0,0,67,18,74,88,163,25,49,5,115,0,0,21,64,23,23,97,35,148,25,33,77,5,96,50,32,42,44,0,5,109,0,3,14,34,0,11,24,43,0,57,162,53,14,3,12,23,80,28,7,2,0,0,1,41,110,1,41,30,46,0,23,28,14,49,76,81,2,14,3,6,8,48,10,0,63,103,34,23,47,147,30,128,14,28,40,0,101,26,4,61,14,0,0,0,1,4,59,84,38,44,6,5,18,0,1,0,0,11,3,0,0,1,0,16,53,145,69,80,236,65,73,0,55,0,12,0,0,1,9,0,1,1,21,31,12,52,56,4,0,0,1,18,0,130,135,13,143,114,84,1,92,63,148,101,12,49,17,51,109,96,0,24,67,20,0,24,100,31,0,65,37,1,0,91,41,40,0,1,0,0,56,17,7,55,40,75,28,78,91,26,60,172,57,73,29,3,65,13,0,73,56,112,99,46,125,150,49,80,171,131,73,122,109,92,89,115,45,88,40,83,28,20,101,18,107,13,76,3,40,5,50,17,92,61,1,46,14,19,69,90,40,9,96,55,17,74,12,96,45,0,12,97,0,0,72,101,1,11,76,13,1,2,40,0,0,0,66,18,76,88,162,24,49,4,114,0,0,23,64,22,23,98,34,149,26,34,77,4,96,51,31,43,44,0,4,106,0,4,14,34,0,10,24,46,0,57,162,53,14,2,13,23,80,30,7,2,0,0,1,40,110,1,42,29,47,0,26,27,15,47,75,80,2,17,2,6,7,52,11,0,62,103,35,22,46,148,29,126,13,28,43,0,103,26,4,59,13,0,0,0,1,4,57,86,36,46,6,6,18,0,0,0,0,10,4,0,0,1,0,16,53,146,70,83,238,66,72,0,55,0,11,0,0,0,9,0,1,1,21,31,12,50,55,4,0,0,1,18,0,130,137,13,142,116,86,1,93,62,150,104,13,49,18,52,106,95,0,23,67,20,0,24,99,32,0,65,36,1,0,92,41,40,0,1,0,0,56,18,6,54,39,75,28,78,90,26,61,170,56,72,30,3,64,13,0,74,57,111,98,45,124,150,48,78,171,130,74,121,108,90,88,115,45,87,40,84,28,20,100,18,107,14,78,3,40,5,52,17,91,60,1,48,14,19,69,89,40,9,97,56,17,73,12,100,45,0,12,101,0,0,73,102,0,11,74,12,1,2,40,0,0,0,67,19,73,89,162,24,49,5,115,0,0,23,64,22,23,99,36,148,26,33,78,4,97,50,31,42,44,0,4,107,0,3,12,35,0,11,25,43,0,58,165,53,15,3,12,23,78,29,6,2,0,0,1,40,110,2,40,29,45,0,25,28,15,50,78,81,2,14,2,6,8,49,11,0,64,103,35,21,47,147,31,128,14,28,43,0,102,25,4,60,13,0,0,0,0,4,58,85,36,45,6,5,17,0,0,0,0,11,4,0,0,1,0,17,54,144,72,80,238,65,72,0,55,0,10,0,0,0,9,0,1,1,20,31,12,53,55,4,0,0,1,18,0,128,138,13,142,116,85,1,94,59,151,101,13,47,18,50,106,96,0,24,66,20,0,24,99,32,0,64,36,2,0,91,40,40,0,2,0,0,56,19,7,54,40,75,27,77,89,27,62,172,55,71,30,3,65,14,0,74,57,112,98,47,124,149,50,80,171,130,77,120,110,90,90,117,44,87,39,83,28,20,101,18,107,14,76,3,40,5,50,18,92,59,1,47,14,19,69,91,40,9,97,57,17,74,13,100,46,0,13,100,0,0,72,101,1,10,75,12,0,3,40,0,0,0,65,18,76,88,161,25,49,4,115,0,0,22,63,22,24,98,36,146,25,33,78,5,96,50,31,41,44,0,4,105,0,4,13,34,0,11,23,44,0,56,163,52,14,3,14,23,78,28,6,2,0,0,1,39,110,2,42,28,47,0,23,28,14,49,75,78,2,14,2,8,8,51,10,0,64,103,36,21,48,148,30,126,13,28,41,0,101,26,4,59,14,0,0,0,1,5,59,84,37,44,6,5,18,0,1,0,0,11,4,1,0,1,0,17,54,146,69,82,236,65,72,0,55,0,11,0,0,0,8,0,0,1,21,31,11,53,54,4,0,0,1,18,0,130,135,13,56,50,10,57,13,17,65,44,94,52,48,12,58,13,16,61,44,89,52,49,12,58,13,16,60,45,89,51,48,11,58,12,15,59,42,88,52,46,11,59,13,16,60,44,89